Protein 8CXA (pdb70)

Radius of gyration: 27.8 Å; Cα contacts (8 Å, |Δi|>4): 2541; chains: 4; bounding box: 68×67×70 Å

B-factor: mean 29.39, std 11.6, range [11.67, 84.3]

Foldseek 3Di:
DQQALAEEEQEPCLFFLNVVLQLVNQVVHYQYEQEYLDQVSSQVSQVVNVVVPGHYDYAHADLLDLVSLLVSQVVRCVRRNAHAEYELPDFPAQPDDFDAPVPQDPVNLVVRLSRLAVSLVSNCVNRLVRCLVVLHHFYEYEAAPCLVVVDHRPVSNNVSSVNRLVVQQVCQVVRCVSLYAGEYEYEDQEDTPRHGPPADPVRLVVLLVLAPQRDGHHSVLPNVVVSCRSGPNCSPDHSYYHYSRNPSDDD/DLQALAEEEQEPCLFWLNVVLQLVNQVVHYQYEQEYQDQVSSQVSQVVSVVVPGHYDYAHAQLLDLVRLLVSQVVRCVRRNAHAEYELPDFDDQPDDFAAPVPQDPVNLVVRLSRLAVSLVSNCVNRLVRCLVVLHHFYEHEAAPCLVVVDHRCVSNSVSSVNSLVVQQVCQVVSCVSLYAGEYEYEDQADTPRHGPPADPVRLVVQLVLAPARDGHHSVLPNVVVSVRSGPNCSPDHSYYHYSRNPSDDD/DLQALAEEEFEPCLDWLNVVLQLVNQVVHYQYEQEYQDQVSSQVSQVVSVVVPGHYDYAYADLLDLVRLLVSLVVRCVVRNAHFEYELLWFPDPPDDFDAPVPQDPVNLVVRLSRLASSLVSNCVNRLVRCLVVLHHFYEHEAAPCLVVVDHRCVSNNVSSVNVLVVQQVCQVVRVVSQYAGEYEYEYPVQSTDDPDDQDPVNLVVLLVLAPQNDDDYSVLVSVVVSCRSGCVCSPDHSYYHYSRNPSDDD/DQQALAEEEQEPCLDALNVVLQLVNQVVHYQYEQEYQDQVSSQVSQVVSVVVPGHYDYAYADLLDLVRLLVSQVVRCVVRVAHFEYELPWFPDPPDDFDAPVPQDPVNLVVRLSRLAVSLVSNCVNRLVRCLVVLHYFYEHEAAPCLVVVDGRCVSNNVSSVNRLVVQQVCCVVRVVSQYAGEYEYEYPPCDDPVRLVVLLVLAPANDDDHSVLVNVVVSCRSGCVCSPDHSYYHYSRNPSDDD

Sequence (997 aa):
VRLANRVAIITGAAQGIGRIYAERFAEEGAAVVVADINEPKATEVASSITTSLGGRRAIAAAVDVSDVESVNRMVDSAVEAFGTVDILVNNAAIFSTLKMKPFEEISGDEWDKLFAVNAKGTFLCCQAVSPVMRKNQYGRIINISSSSSVVVTGRPNYAHYIASKGAVWALTHALATEMGTDGITVNTVSSPHGIITEIPRETISEEGWRRRNLEEQALKRKGDASDLVGILLYLASDEESKFMTGQTVALDAGLRFTVRLANRVAIITGAAQGIIGRIYAERFAEEGAAVVVADINNEPKATEVASSITTSSLGGRAIAAAVDVSDVESVNRMVDSAVEAFGTVDILVNNAAIFSTLKMKPFEEISGDEWDKLFAVNAKGTFLCCQAVSPVMRKNQYGRIINISSSSSVVVTGRPNYAHYIASKGAVWALTHALATEMGTDGITVNTVSSPHGIITEIPRETISEEGWRRNLEEEQALKRKGDASDLVGILLYLASDEESKFMTGQTVALDAGLRFTVRLANRVAIITGAAQGIGRIYAERFAEEGAAVVVADINEPKATEVASSITSLGGRAIAAAVDVSDVESVNRMVDSAVEAFGTVDILVNNAAIFSTLKMKKPFEEISGDEWDKLFAVNAKGTFLCCQAVSPVMRKNQYGRIINISSSVVVTGRPNYAHYIASKGAVWALTHALATEMGTDGITVNTVSSPHGIITEIPRETISEEGWRRNLEEQALKRKGDASDLVGILLYLASDESKFMTGQTVALDAGLRFTVRLANRVAIITGAAQGIGRIYAERFAEEGAAVVVADINEPKATEVASSITSLGGRAIAAAVDVSDVESVNRMVDSAVEAFGTVDILVNNAAIFSTLKMKPFEEISGDEEWDKLFAVNAKGTFLCCQAVSPVMRKNQYGRIINISSSVVVTGRPNYAHYIASKGAVWALTHALATEMGTDGITVNTVSSPHGIIISEEGWRRNLEEQALKRKGDASDLVGILLYLASDESKFMTGQTVALDAGLRFT

Nearest PDB structures (foldseek):
  8cxa-assembly1_C  TM=9.641E-01  e=9.011E-50  Klebsiella pneumoniae
  8cxa-assembly1_D  TM=9.778E-01  e=3.905E-49  Klebsiella pneumoniae
  1iy8-assembly1_B  TM=9.326E-01  e=4.021E-25  Leifsonia aquatica
  5epo-assembly1_D  TM=9.190E-01  e=2.724E-23  Clostridium sardiniense
  3qiv-assembly1_A  TM=9.408E-01  e=3.137E-22  Mycobacterium avium subsp. paratuberculosis

Structure (mmCIF, N/CA/C/O backbone):
data_8CXA
#
_entry.id   8CXA
#
_cell.length_a   60.860
_cell.length_b   128.780
_cell.length_c   60.900
_cell.angle_alpha   90.000
_cell.angle_beta   96.030
_cell.angle_gamma   90.000
#
_symmetry.space_group_name_H-M   'P 1 21 1'
#
loop_
_entity.id
_entity.type
_entity.pdbx_description
1 polymer '3-oxoacyl-[acyl-carrier-protein] reductase'
2 non-polymer NICOTINAMIDE-ADENINE-DINUCLEOTIDE
3 water water
#
loop_
_atom_site.group_PDB
_atom_site.id
_atom_site.type_symbol
_atom_site.label_atom_id
_atom_site.label_alt_id
_atom_site.label_comp_id
_atom_site.label_asym_id
_atom_site.label_entity_id
_atom_site.label_seq_id
_atom_site.pdbx_PDB_ins_code
_atom_site.Cartn_x
_atom_site.Cartn_y
_atom_site.Cartn_z
_atom_site.occupancy
_atom_site.B_iso_or_equiv
_atom_site.auth_seq_id
_atom_site.auth_comp_id
_atom_site.auth_asym_id
_atom_site.auth_atom_id
_atom_site.pdbx_PDB_model_num
ATOM 1 N N . VAL A 1 23 ? 16.401 -10.975 2.639 1.00 42.63 15 VAL A N 1
ATOM 2 C CA . VAL A 1 23 ? 15.431 -10.461 3.599 1.00 40.33 15 VAL A CA 1
ATOM 3 C C . VAL A 1 23 ? 15.857 -10.816 5.014 1.00 33.88 15 VAL A C 1
ATOM 4 O O . VAL A 1 23 ? 15.004 -11.086 5.864 1.00 34.44 15 VAL A O 1
ATOM 8 N N . ARG A 1 24 ? 17.173 -10.798 5.258 1.00 27.15 16 ARG A N 1
ATOM 9 C CA . ARG A 1 24 ? 17.701 -11.240 6.547 1.00 29.03 16 ARG A CA 1
ATOM 10 C C . ARG A 1 24 ? 17.140 -10.424 7.710 1.00 29.60 16 ARG A C 1
ATOM 11 O O . ARG A 1 24 ? 16.995 -10.948 8.820 1.00 26.08 16 ARG A O 1
ATOM 19 N N . LEU A 1 25 ? 16.825 -9.143 7.480 1.00 22.17 17 LEU A N 1
ATOM 20 C CA . LEU A 1 25 ? 16.344 -8.236 8.518 1.00 22.27 17 LEU A CA 1
ATOM 21 C C . LEU A 1 25 ? 14.950 -7.699 8.206 1.00 24.67 17 LEU A C 1
ATOM 22 O O . LEU A 1 25 ? 14.608 -6.580 8.596 1.00 24.08 17 LEU A O 1
ATOM 27 N N . ALA A 1 26 ? 14.139 -8.485 7.502 1.00 27.25 18 ALA A N 1
ATOM 28 C CA . ALA A 1 26 ? 12.801 -8.040 7.143 1.00 27.67 18 ALA A CA 1
ATOM 29 C C . ALA A 1 26 ? 12.015 -7.654 8.390 1.00 27.39 18 ALA A C 1
ATOM 30 O O . ALA A 1 26 ? 12.102 -8.318 9.429 1.00 25.93 18 ALA A O 1
ATOM 32 N N . ASN A 1 27 ? 11.296 -6.533 8.290 1.00 26.23 19 ASN A N 1
ATOM 33 C CA . ASN A 1 27 ? 10.401 -6.041 9.338 1.00 26.44 19 ASN A CA 1
ATOM 34 C C . ASN A 1 27 ? 11.147 -5.709 10.630 1.00 25.66 19 ASN A C 1
ATOM 35 O O . ASN A 1 27 ? 10.585 -5.804 11.720 1.00 25.78 19 ASN A O 1
ATOM 40 N N . ARG A 1 28 ? 12.410 -5.305 10.523 1.00 22.75 20 ARG A N 1
ATOM 41 C CA . ARG A 1 28 ? 13.192 -4.878 11.674 1.00 22.46 20 ARG A CA 1
ATOM 42 C C . ARG A 1 28 ? 13.688 -3.458 11.450 1.00 24.87 20 ARG A C 1
ATOM 43 O O . ARG A 1 28 ? 13.845 -3.013 10.310 1.00 24.61 20 ARG A O 1
ATOM 51 N N . VAL A 1 29 ? 13.938 -2.750 12.549 1.00 20.80 21 VAL A N 1
ATOM 52 C CA . VAL A 1 29 ? 14.377 -1.360 12.516 1.00 20.02 21 VAL A CA 1
ATOM 53 C C . VAL A 1 29 ? 15.740 -1.286 13.183 1.00 18.97 21 VAL A C 1
ATOM 54 O O . VAL A 1 29 ? 15.905 -1.748 14.319 1.00 21.17 21 VAL A O 1
ATOM 58 N N . ALA A 1 30 ? 16.709 -0.685 12.495 1.00 19.74 22 ALA A N 1
ATOM 59 C CA . ALA A 1 30 ? 18.069 -0.588 13.005 1.00 17.04 22 ALA A CA 1
ATOM 60 C C . ALA A 1 30 ? 18.536 0.857 13.027 1.00 18.36 22 ALA A C 1
ATOM 61 O O . ALA A 1 30 ? 18.430 1.559 12.017 1.00 20.39 22 ALA A O 1
ATOM 63 N N . ILE A 1 31 ? 19.069 1.286 14.168 1.00 16.84 23 ILE A N 1
ATOM 64 C CA . ILE A 1 31 ? 19.832 2.528 14.266 1.00 17.74 23 ILE A CA 1
ATOM 65 C C . ILE A 1 31 ? 21.304 2.182 14.148 1.00 18.57 23 ILE A C 1
ATOM 66 O O . ILE A 1 31 ? 21.801 1.332 14.894 1.00 16.82 23 ILE A O 1
ATOM 71 N N . ILE A 1 32 ? 22.013 2.862 13.251 1.00 18.26 24 ILE A N 1
ATOM 72 C CA . ILE A 1 32 ? 23.463 2.730 13.119 1.00 16.87 24 ILE A CA 1
ATOM 73 C C . ILE A 1 32 ? 24.064 4.112 13.327 1.00 20.40 24 ILE A C 1
ATOM 74 O O . ILE A 1 32 ? 23.771 5.036 12.560 1.00 20.17 24 ILE A O 1
ATOM 79 N N . THR A 1 33 ? 24.874 4.261 14.366 1.00 21.02 25 THR A N 1
ATOM 80 C CA . THR A 1 33 ? 25.545 5.534 14.579 1.00 18.64 25 THR A CA 1
ATOM 81 C C . THR A 1 33 ? 26.834 5.586 13.771 1.00 20.32 25 THR A C 1
ATOM 82 O O . THR A 1 33 ? 27.392 4.560 13.382 1.00 22.02 25 THR A O 1
ATOM 86 N N . GLY A 1 34 ? 27.287 6.809 13.499 1.00 20.65 26 GLY A N 1
ATOM 87 C CA . GLY A 1 34 ? 28.449 6.984 12.647 1.00 20.87 26 GLY A CA 1
ATOM 88 C C . GLY A 1 34 ? 28.255 6.439 11.249 1.00 23.23 26 GLY A C 1
ATOM 89 O O . GLY A 1 34 ? 29.219 5.995 10.622 1.00 25.94 26 GLY A O 1
ATOM 90 N N . ALA A 1 35 ? 27.032 6.483 10.731 1.00 23.87 27 ALA A N 1
ATOM 91 C CA . ALA A 1 35 ? 26.705 5.813 9.480 1.00 20.99 27 ALA A CA 1
ATOM 92 C C . ALA A 1 35 ? 26.799 6.714 8.241 1.00 22.89 27 ALA A C 1
ATOM 93 O O . ALA A 1 35 ? 26.452 6.259 7.146 1.00 26.02 27 ALA A O 1
ATOM 95 N N . ALA A 1 36 ? 27.277 7.958 8.363 1.00 26.30 28 ALA A N 1
ATOM 96 C CA . ALA A 1 36 ? 27.362 8.814 7.178 1.00 29.17 28 ALA A CA 1
ATOM 97 C C . ALA A 1 36 ? 28.544 8.481 6.278 1.00 28.91 28 ALA A C 1
ATOM 98 O O . ALA A 1 36 ? 28.596 8.976 5.148 1.00 29.95 28 ALA A O 1
ATOM 100 N N . GLN A 1 37 ? 29.487 7.667 6.741 1.00 26.71 29 GLN A N 1
ATOM 101 C CA . GLN A 1 37 ? 30.668 7.374 5.940 1.00 30.21 29 GLN A CA 1
ATOM 102 C C . GLN A 1 37 ? 31.285 6.077 6.443 1.00 27.67 29 GLN A C 1
ATOM 103 O O . GLN A 1 37 ? 30.884 5.537 7.473 1.00 28.66 29 GLN A O 1
ATOM 109 N N . GLY A 1 38 ? 32.277 5.594 5.698 1.00 29.74 30 GLY A N 1
ATOM 110 C CA . GLY A 1 38 ? 33.088 4.489 6.160 1.00 30.38 30 GLY A CA 1
ATOM 111 C C . GLY A 1 38 ? 32.285 3.213 6.346 1.00 26.07 30 GLY A C 1
ATOM 112 O O . GLY A 1 38 ? 31.289 2.959 5.665 1.00 28.20 30 GLY A O 1
ATOM 113 N N . ILE A 1 39 ? 32.719 2.408 7.313 1.00 22.31 31 ILE A N 1
ATOM 114 C CA . ILE A 1 39 ? 32.105 1.097 7.484 1.00 21.86 31 ILE A CA 1
ATOM 115 C C . ILE A 1 39 ? 30.655 1.230 7.923 1.00 24.11 31 ILE A C 1
ATOM 116 O O . ILE A 1 39 ? 29.804 0.436 7.510 1.00 22.16 31 ILE A O 1
ATOM 121 N N . GLY A 1 40 ? 30.334 2.244 8.732 1.00 21.31 32 GLY A N 1
ATOM 122 C CA . GLY A 1 40 ? 28.962 2.402 9.171 1.00 22.19 32 GLY A CA 1
ATOM 123 C C . GLY A 1 40 ? 28.012 2.686 8.026 1.00 23.67 32 GLY A C 1
ATOM 124 O O . GLY A 1 40 ? 26.847 2.270 8.069 1.00 20.91 32 GLY A O 1
ATOM 125 N N . ARG A 1 41 ? 28.480 3.411 7.001 1.00 23.74 33 ARG A N 1
ATOM 126 C CA . ARG A 1 41 ? 27.649 3.623 5.821 1.00 22.70 33 ARG A CA 1
ATOM 127 C C . ARG A 1 41 ? 27.338 2.299 5.143 1.00 25.68 33 ARG A C 1
ATOM 128 O O . ARG A 1 41 ? 26.208 2.071 4.700 1.00 23.44 33 ARG A O 1
ATOM 136 N N . ILE A 1 42 ? 28.328 1.404 5.073 1.00 22.86 34 ILE A N 1
ATOM 137 C CA . ILE A 1 42 ? 28.099 0.110 4.442 1.00 21.34 34 ILE A CA 1
ATOM 138 C C . ILE A 1 42 ? 27.122 -0.720 5.269 1.00 23.27 34 ILE A C 1
ATOM 139 O O . ILE A 1 42 ? 26.258 -1.408 4.712 1.00 25.70 34 ILE A O 1
ATOM 144 N N . TYR A 1 43 ? 27.241 -0.683 6.604 1.00 23.07 35 TYR A N 1
ATOM 145 C CA . TYR A 1 43 ? 26.243 -1.353 7.440 1.00 23.20 35 TYR A CA 1
ATOM 146 C C . TYR A 1 43 ? 24.841 -0.869 7.097 1.00 23.35 35 TYR A C 1
ATOM 147 O O . TYR A 1 43 ? 23.914 -1.671 6.954 1.00 21.97 35 TYR A O 1
ATOM 156 N N . ALA A 1 44 ? 24.665 0.454 6.997 1.00 22.36 36 ALA A N 1
ATOM 157 C CA . ALA A 1 44 ? 23.342 1.002 6.720 1.00 22.13 36 ALA A CA 1
ATOM 158 C C . ALA A 1 44 ? 22.823 0.514 5.379 1.00 21.15 36 ALA A C 1
ATOM 159 O O . ALA A 1 44 ? 21.671 0.072 5.264 1.00 22.56 36 ALA A O 1
ATOM 161 N N . GLU A 1 45 ? 23.661 0.609 4.344 1.00 22.42 37 GLU A N 1
ATOM 162 C CA . GLU A 1 45 ? 23.239 0.210 3.005 1.00 24.51 37 GLU A CA 1
ATOM 163 C C . GLU A 1 45 ? 22.897 -1.271 2.954 1.00 27.25 37 GLU A C 1
ATOM 164 O O . GLU A 1 45 ? 21.870 -1.663 2.386 1.00 24.93 37 GLU A O 1
ATOM 170 N N . ARG A 1 46 ? 23.733 -2.109 3.563 1.00 25.39 38 ARG A N 1
ATOM 171 C CA . ARG A 1 46 ? 23.495 -3.545 3.485 1.00 26.67 38 ARG A CA 1
ATOM 172 C C . ARG A 1 46 ? 22.318 -3.962 4.358 1.00 23.06 38 ARG A C 1
ATOM 173 O O . ARG A 1 46 ? 21.533 -4.834 3.969 1.00 22.90 38 ARG A O 1
ATOM 181 N N . PHE A 1 47 ? 22.168 -3.344 5.528 1.00 21.08 39 PHE A N 1
ATOM 182 C CA . PHE A 1 47 ? 21.005 -3.629 6.366 1.00 23.47 39 PHE A CA 1
ATOM 183 C C . PHE A 1 47 ? 19.713 -3.284 5.637 1.00 22.69 39 PHE A C 1
ATOM 184 O O . PHE A 1 47 ? 18.737 -4.041 5.694 1.00 21.68 39 PHE A O 1
ATOM 192 N N . ALA A 1 48 ? 19.689 -2.148 4.927 1.00 20.36 40 ALA A N 1
ATOM 193 C CA . ALA A 1 48 ? 18.490 -1.785 4.178 1.00 20.77 40 ALA A CA 1
ATOM 194 C C . ALA A 1 48 ? 18.261 -2.732 3.004 1.00 24.35 40 ALA A C 1
ATOM 195 O O . ALA A 1 48 ? 17.113 -3.064 2.681 1.00 25.12 40 ALA A O 1
ATOM 197 N N . GLU A 1 49 ? 19.338 -3.194 2.360 1.00 23.98 41 GLU A N 1
ATOM 198 C CA . GLU A 1 49 ? 19.179 -4.189 1.308 1.00 26.23 41 GLU A CA 1
ATOM 199 C C . GLU A 1 49 ? 18.538 -5.454 1.851 1.00 24.65 41 GLU A C 1
ATOM 200 O O . GLU A 1 49 ? 17.810 -6.143 1.126 1.00 28.01 41 GLU A O 1
ATOM 206 N N . GLU A 1 50 ? 18.800 -5.772 3.119 1.00 23.56 42 GLU A N 1
ATOM 207 C CA . GLU A 1 50 ? 18.244 -6.955 3.758 1.00 26.14 42 GLU A CA 1
ATOM 208 C C . GLU A 1 50 ? 16.920 -6.677 4.451 1.00 24.72 42 GLU A C 1
ATOM 209 O O . GLU A 1 50 ? 16.490 -7.479 5.285 1.00 26.51 42 GLU A O 1
ATOM 215 N N . GLY A 1 51 ? 16.268 -5.561 4.125 1.00 24.21 43 GLY A N 1
ATOM 216 C CA . GLY A 1 51 ? 14.899 -5.311 4.530 1.00 22.84 43 GLY A CA 1
ATOM 217 C C . GLY A 1 51 ? 14.732 -4.460 5.768 1.00 22.31 43 GLY A C 1
ATOM 218 O O . GLY A 1 51 ? 13.589 -4.149 6.132 1.00 24.38 43 GLY A O 1
ATOM 219 N N . ALA A 1 52 ? 15.822 -4.078 6.426 1.00 21.95 44 ALA A N 1
ATOM 220 C CA . ALA A 1 52 ? 15.716 -3.276 7.632 1.00 21.37 44 ALA A CA 1
ATOM 221 C C . ALA A 1 52 ? 15.338 -1.853 7.268 1.00 24.32 44 ALA A C 1
ATOM 222 O O . ALA A 1 52 ? 15.777 -1.326 6.243 1.00 27.07 44 ALA A O 1
ATOM 224 N N . ALA A 1 53 ? 14.502 -1.248 8.099 1.00 20.96 45 ALA A N 1
ATOM 225 C CA . ALA A 1 53 ? 14.336 0.202 8.084 1.00 20.85 45 ALA A CA 1
ATOM 226 C C . ALA A 1 53 ? 15.497 0.777 8.879 1.00 24.34 45 ALA A C 1
ATOM 227 O O . ALA A 1 53 ? 15.698 0.400 10.039 1.00 24.07 45 ALA A O 1
ATOM 229 N N . VAL A 1 54 ? 16.295 1.635 8.253 1.00 22.33 46 VAL A N 1
ATOM 230 C CA . VAL A 1 54 ? 17.575 2.051 8.813 1.00 21.36 46 VAL A CA 1
ATOM 231 C C . VAL A 1 54 ? 17.515 3.519 9.200 1.00 23.43 46 VAL A C 1
ATOM 232 O O . VAL A 1 54 ? 17.076 4.362 8.408 1.00 23.62 46 VAL A O 1
ATOM 236 N N . VAL A 1 55 ? 17.965 3.820 10.410 1.00 21.18 47 VAL A N 1
ATOM 237 C CA . VAL A 1 55 ? 18.195 5.192 10.839 1.00 22.89 47 VAL A CA 1
ATOM 238 C C . VAL A 1 55 ? 19.682 5.456 10.674 1.00 23.07 47 VAL A C 1
ATOM 239 O O . VAL A 1 55 ? 20.509 4.912 11.411 1.00 20.60 47 VAL A O 1
ATOM 243 N N . VAL A 1 56 ? 20.020 6.284 9.689 1.00 26.77 48 VAL A N 1
ATOM 244 C CA . VAL A 1 56 ? 21.399 6.665 9.407 1.00 22.88 48 VAL A CA 1
ATOM 245 C C . VAL A 1 56 ? 21.722 7.810 10.359 1.00 25.25 48 VAL A C 1
ATOM 246 O O . VAL A 1 56 ? 21.348 8.947 10.096 1.00 25.63 48 VAL A O 1
ATOM 250 N N . ALA A 1 57 ? 22.379 7.515 11.474 1.00 22.76 49 ALA A N 1
ATOM 251 C CA . ALA A 1 57 ? 22.616 8.504 12.515 1.00 25.22 49 ALA A CA 1
ATOM 252 C C . ALA A 1 57 ? 24.067 8.967 12.460 1.00 22.70 49 ALA A C 1
ATOM 253 O O . ALA A 1 57 ? 24.983 8.144 12.419 1.00 23.84 49 ALA A O 1
ATOM 255 N N . ASP A 1 58 ? 24.276 10.280 12.463 1.00 21.65 50 ASP A N 1
ATOM 256 C CA . ASP A 1 58 ? 25.630 10.794 12.329 1.00 26.69 50 ASP A CA 1
ATOM 257 C C . ASP A 1 58 ? 25.665 12.232 12.817 1.00 26.21 50 ASP A C 1
ATOM 258 O O . ASP A 1 58 ? 24.652 12.931 12.792 1.00 28.93 50 ASP A O 1
ATOM 263 N N . ILE A 1 59 ? 26.855 12.668 13.239 1.00 24.05 51 ILE A N 1
ATOM 264 C CA . ILE A 1 59 ? 27.044 14.076 13.579 1.00 27.90 51 ILE A CA 1
ATOM 265 C C . ILE A 1 59 ? 26.930 14.944 12.332 1.00 33.91 51 ILE A C 1
ATOM 266 O O . ILE A 1 59 ? 26.597 16.131 12.422 1.00 33.78 51 ILE A O 1
ATOM 271 N N . ASN A 1 60 ? 27.203 14.379 11.159 1.00 33.51 52 ASN A N 1
ATOM 272 C CA . ASN A 1 60 ? 27.177 15.115 9.893 1.00 40.26 52 ASN A CA 1
ATOM 273 C C . ASN A 1 60 ? 25.823 14.878 9.228 1.00 39.88 52 ASN A C 1
ATOM 274 O O . ASN A 1 60 ? 25.632 13.882 8.525 1.00 36.48 52 ASN A O 1
ATOM 279 N N . GLU A 1 61 ? 24.881 15.797 9.451 1.00 38.57 53 GLU A N 1
ATOM 280 C CA . GLU A 1 61 ? 23.525 15.576 8.949 1.00 42.74 53 GLU A CA 1
ATOM 281 C C . GLU A 1 61 ? 23.456 15.580 7.424 1.00 40.41 53 GLU A C 1
ATOM 282 O O . GLU A 1 61 ? 22.782 14.698 6.860 1.00 36.28 53 GLU A O 1
ATOM 288 N N . PRO A 1 62 ? 24.085 16.519 6.698 1.00 48.08 54 PRO A N 1
ATOM 289 C CA . PRO A 1 62 ? 24.020 16.444 5.227 1.00 40.16 54 PRO A CA 1
ATOM 290 C C . PRO A 1 62 ? 24.533 15.130 4.660 1.00 42.00 54 PRO A C 1
ATOM 291 O O . PRO A 1 62 ? 23.893 14.548 3.773 1.00 39.32 54 PRO A O 1
ATOM 295 N N . LYS A 1 63 ? 25.667 14.633 5.159 1.00 41.63 55 LYS A N 1
ATOM 296 C CA . LYS A 1 63 ? 26.211 13.389 4.630 1.00 39.96 55 LYS A CA 1
ATOM 297 C C . LYS A 1 63 ? 25.330 12.203 5.004 1.00 37.28 55 LYS A C 1
ATOM 298 O O . LYS A 1 63 ? 25.134 11.293 4.192 1.00 36.62 55 LYS A O 1
ATOM 304 N N . ALA A 1 64 ? 24.784 12.198 6.225 1.00 32.87 56 ALA A N 1
ATOM 305 C CA . ALA A 1 64 ? 23.812 11.170 6.592 1.00 30.27 56 ALA A CA 1
ATOM 306 C C . ALA A 1 64 ? 22.582 11.227 5.690 1.00 35.44 56 ALA A C 1
ATOM 307 O O . ALA A 1 64 ? 22.018 10.186 5.324 1.00 33.49 56 ALA A O 1
ATOM 309 N N . THR A 1 65 ? 22.151 12.437 5.320 1.00 33.33 57 THR A N 1
ATOM 310 C CA . THR A 1 65 ? 21.030 12.577 4.395 1.00 32.74 57 THR A CA 1
ATOM 311 C C . THR A 1 65 ? 21.377 12.017 3.021 1.00 32.20 57 THR A C 1
ATOM 312 O O . THR A 1 65 ? 20.530 11.398 2.366 1.00 36.72 57 THR A O 1
ATOM 316 N N . GLU A 1 66 ? 22.629 12.185 2.585 1.00 34.83 58 GLU A N 1
ATOM 317 C CA . GLU A 1 66 ? 23.047 11.599 1.313 1.00 38.88 58 GLU A CA 1
ATOM 318 C C . GLU A 1 66 ? 22.985 10.075 1.355 1.00 38.60 58 GLU A C 1
ATOM 319 O O . GLU A 1 66 ? 22.580 9.436 0.374 1.00 38.09 58 GLU A O 1
ATOM 321 N N . VAL A 1 67 ? 23.379 9.472 2.482 1.00 33.91 59 VAL A N 1
ATOM 322 C CA . VAL A 1 67 ? 23.296 8.019 2.612 1.00 33.18 59 VAL A CA 1
ATOM 323 C C . VAL A 1 67 ? 21.841 7.568 2.609 1.00 34.95 59 VAL A C 1
ATOM 324 O O . VAL A 1 67 ? 21.466 6.631 1.896 1.00 32.21 59 VAL A O 1
ATOM 328 N N . ALA A 1 68 ? 20.997 8.233 3.400 1.00 33.14 60 ALA A N 1
ATOM 329 C CA . ALA A 1 68 ? 19.601 7.818 3.480 1.00 32.15 60 ALA A CA 1
ATOM 330 C C . ALA A 1 68 ? 18.892 8.005 2.143 1.00 33.85 60 ALA A C 1
ATOM 331 O O . ALA A 1 68 ? 18.107 7.145 1.731 1.00 32.23 60 ALA A O 1
ATOM 333 N N . SER A 1 69 ? 19.175 9.107 1.440 1.00 30.58 61 SER A N 1
ATOM 334 C CA . SER A 1 69 ? 18.559 9.330 0.134 1.00 35.01 61 SER A CA 1
ATOM 335 C C . SER A 1 69 ? 19.016 8.291 -0.884 1.00 39.40 61 SER A C 1
ATOM 336 O O . SER A 1 69 ? 18.225 7.845 -1.723 1.00 39.27 61 SER A O 1
ATOM 339 N N . SER A 1 70 ? 20.293 7.906 -0.834 1.00 38.28 62 SER A N 1
ATOM 340 C CA . SER A 1 70 ? 20.780 6.836 -1.697 1.00 40.06 62 SER A CA 1
ATOM 341 C C . SER A 1 70 ? 20.039 5.531 -1.421 1.00 37.53 62 SER A C 1
ATOM 342 O O . SER A 1 70 ? 19.677 4.802 -2.351 1.00 37.54 62 SER A O 1
ATOM 345 N N . ILE A 1 71 ? 19.777 5.242 -0.146 1.00 32.44 63 ILE A N 1
ATOM 346 C CA . ILE A 1 71 ? 19.090 4.009 0.227 1.00 33.38 63 ILE A CA 1
ATOM 347 C C . ILE A 1 71 ? 17.641 4.032 -0.247 1.00 38.55 63 ILE A C 1
ATOM 348 O O . ILE A 1 71 ? 17.130 3.044 -0.797 1.00 35.00 63 ILE A O 1
ATOM 353 N N A THR A 1 72 ? 16.956 5.157 -0.032 0.36 34.87 64 THR A N 1
ATOM 354 N N B THR A 1 72 ? 16.953 5.157 -0.040 0.64 34.78 64 THR A N 1
ATOM 355 C CA A THR A 1 72 ? 15.567 5.287 -0.457 0.36 36.29 64 THR A CA 1
ATOM 356 C CA B THR A 1 72 ? 15.559 5.267 -0.458 0.64 36.22 64 THR A CA 1
ATOM 357 C C A THR A 1 72 ? 15.440 5.189 -1.971 0.36 39.95 64 THR A C 1
ATOM 358 C C B THR A 1 72 ? 15.430 5.199 -1.977 0.64 39.97 64 THR A C 1
ATOM 359 O O A THR A 1 72 ? 14.489 4.589 -2.487 0.36 39.37 64 THR A O 1
ATOM 360 O O B THR A 1 72 ? 14.472 4.614 -2.502 0.64 39.30 64 THR A O 1
ATOM 367 N N . SER A 1 73 ? 16.387 5.780 -2.701 1.00 40.94 65 SER A N 1
ATOM 368 C CA . SER A 1 73 ? 16.320 5.774 -4.157 1.00 43.08 65 SER A CA 1
ATOM 369 C C . SER A 1 73 ? 16.530 4.387 -4.746 1.00 43.18 65 SER A C 1
ATOM 370 O O . SER A 1 73 ? 16.233 4.188 -5.930 1.00 43.74 65 SER A O 1
ATOM 373 N N . LEU A 1 74 ? 17.027 3.432 -3.958 1.00 40.64 66 LEU A N 1
ATOM 374 C CA . LEU A 1 74 ? 17.189 2.055 -4.395 1.00 43.40 66 LEU A CA 1
ATOM 375 C C . LEU A 1 74 ? 16.087 1.142 -3.873 1.00 40.77 66 LEU A C 1
ATOM 376 O O . LEU A 1 74 ? 16.192 -0.080 -4.013 1.00 47.12 66 LEU A O 1
ATOM 381 N N . GLY A 1 75 ? 15.034 1.704 -3.282 1.00 39.44 67 GLY A N 1
ATOM 382 C CA . GLY A 1 75 ? 13.904 0.924 -2.825 1.00 42.48 67 GLY A CA 1
ATOM 383 C C . GLY A 1 75 ? 13.918 0.539 -1.361 1.00 41.38 67 GLY A C 1
ATOM 384 O O . GLY A 1 75 ? 12.995 -0.157 -0.917 1.00 39.87 67 GLY A O 1
ATOM 385 N N . GLY A 1 76 ? 14.939 0.957 -0.596 1.00 35.73 68 GLY A N 1
ATOM 386 C CA . GLY A 1 76 ? 14.981 0.667 0.822 1.00 36.75 68 GLY A CA 1
ATOM 387 C C . GLY A 1 76 ? 14.318 1.751 1.651 1.00 33.12 68 GLY A C 1
ATOM 388 O O . GLY A 1 76 ? 13.939 2.807 1.143 1.00 35.41 68 GLY A O 1
ATOM 389 N N . ARG A 1 77 ? 14.170 1.468 2.944 1.00 30.88 69 ARG A N 1
ATOM 390 C CA A ARG A 1 77 ? 13.568 2.388 3.907 0.57 31.53 69 ARG A CA 1
ATOM 391 C CA B ARG A 1 77 ? 13.574 2.407 3.887 0.43 31.55 69 ARG A CA 1
ATOM 392 C C . ARG A 1 77 ? 14.660 2.942 4.810 1.00 28.08 69 ARG A C 1
ATOM 393 O O . ARG A 1 77 ? 15.360 2.171 5.474 1.00 27.53 69 ARG A O 1
ATOM 408 N N . ALA A 1 78 ? 14.793 4.265 4.847 1.00 32.51 70 ALA A N 1
ATOM 409 C CA . ALA A 1 78 ? 15.833 4.879 5.653 1.00 28.60 70 ALA A CA 1
ATOM 410 C C . ALA A 1 78 ? 15.487 6.335 5.910 1.00 29.65 70 ALA A C 1
ATOM 411 O O . ALA A 1 78 ? 14.903 7.012 5.057 1.00 32.74 70 ALA A O 1
ATOM 413 N N . ILE A 1 79 ? 15.862 6.804 7.100 1.00 26.85 71 ILE A N 1
ATOM 414 C CA . ILE A 1 79 ? 15.887 8.225 7.415 1.00 28.73 71 ILE A CA 1
ATOM 415 C C . ILE A 1 79 ? 17.282 8.555 7.927 1.00 24.91 71 ILE A C 1
ATOM 416 O O . ILE A 1 79 ? 18.031 7.684 8.376 1.00 26.26 71 ILE A O 1
ATOM 421 N N . ALA A 1 80 ? 17.628 9.835 7.851 1.00 28.69 72 ALA A N 1
ATOM 422 C CA . ALA A 1 80 ? 18.838 10.349 8.472 1.00 29.33 72 ALA A CA 1
ATOM 423 C C . ALA A 1 80 ? 18.468 11.012 9.789 1.00 27.55 72 ALA A C 1
ATOM 424 O O . ALA A 1 80 ? 17.424 11.664 9.890 1.00 35.17 72 ALA A O 1
ATOM 426 N N . ALA A 1 81 ? 19.333 10.873 10.789 1.00 26.08 73 ALA A N 1
ATOM 427 C CA . ALA A 1 81 ? 19.145 11.580 12.052 1.00 27.71 73 ALA A CA 1
ATOM 428 C C . ALA A 1 81 ? 20.474 12.176 12.485 1.00 27.09 73 ALA A C 1
ATOM 429 O O . ALA A 1 81 ? 21.459 11.450 12.651 1.00 29.22 73 ALA A O 1
ATOM 431 N N . ALA A 1 82 ? 20.505 13.493 12.661 1.00 30.30 74 ALA A N 1
ATOM 432 C CA . ALA A 1 82 ? 21.668 14.123 13.267 1.00 25.73 74 ALA A CA 1
ATOM 433 C C . ALA A 1 82 ? 21.757 13.700 14.723 1.00 30.49 74 ALA A C 1
ATOM 434 O O . ALA A 1 82 ? 20.751 13.693 15.438 1.00 33.98 74 ALA A O 1
ATOM 436 N N . VAL A 1 83 ? 22.949 13.295 15.156 1.00 27.83 75 VAL A N 1
ATOM 437 C CA . VAL A 1 83 ? 23.147 12.959 16.560 1.00 22.95 75 VAL A CA 1
ATOM 438 C C . VAL A 1 83 ? 24.582 13.268 16.948 1.00 24.67 75 VAL A C 1
ATOM 439 O O . VAL A 1 83 ? 25.517 13.057 16.170 1.00 23.72 75 VAL A O 1
ATOM 443 N N . ASP A 1 84 ? 24.737 13.790 18.150 1.00 24.08 76 ASP A N 1
ATOM 444 C CA . ASP A 1 84 ? 26.006 13.845 18.861 1.00 22.97 76 ASP A CA 1
ATOM 445 C C . ASP A 1 84 ? 25.898 12.785 19.949 1.00 23.72 76 ASP A C 1
ATOM 446 O O . ASP A 1 84 ? 25.220 12.997 20.955 1.00 23.95 76 ASP A O 1
ATOM 451 N N . VAL A 1 85 ? 26.549 11.635 19.750 1.00 22.04 77 VAL A N 1
ATOM 452 C CA . VAL A 1 85 ? 26.354 10.542 20.695 1.00 21.38 77 VAL A CA 1
ATOM 453 C C . VAL A 1 85 ? 26.887 10.866 22.081 1.00 23.01 77 VAL A C 1
ATOM 454 O O . VAL A 1 85 ? 26.542 10.174 23.042 1.00 22.24 77 VAL A O 1
ATOM 458 N N . SER A 1 86 ? 27.701 11.907 22.223 1.00 21.38 78 SER A N 1
ATOM 459 C CA . SER A 1 86 ? 28.151 12.317 23.547 1.00 22.42 78 SER A CA 1
ATOM 460 C C . SER A 1 86 ? 27.117 13.145 24.299 1.00 25.06 78 SER A C 1
ATOM 461 O O . SER A 1 86 ? 27.316 13.401 25.492 1.00 25.91 78 SER A O 1
ATOM 464 N N . ASP A 1 87 ? 26.024 13.554 23.644 1.00 23.43 79 ASP A N 1
ATOM 465 C CA . ASP A 1 87 ? 25.014 14.426 24.242 1.00 26.34 79 ASP A CA 1
ATOM 466 C C . ASP A 1 87 ? 23.740 13.632 24.489 1.00 25.11 79 ASP A C 1
ATOM 467 O O . ASP A 1 87 ? 23.094 13.174 23.535 1.00 24.07 79 ASP A O 1
ATOM 472 N N . VAL A 1 88 ? 23.359 13.512 25.764 1.00 26.73 80 VAL A N 1
ATOM 473 C CA . VAL A 1 88 ? 22.268 12.610 26.128 1.00 26.26 80 VAL A CA 1
ATOM 474 C C . VAL A 1 88 ? 20.955 13.027 25.466 1.00 25.25 80 VAL A C 1
ATOM 475 O O . VAL A 1 88 ? 20.195 12.175 24.996 1.00 25.98 80 VAL A O 1
ATOM 479 N N . GLU A 1 89 ? 20.660 14.332 25.391 1.00 25.44 81 GLU A N 1
ATOM 480 C CA . GLU A 1 89 ? 19.372 14.671 24.794 1.00 26.38 81 GLU A CA 1
ATOM 481 C C . GLU A 1 89 ? 19.393 14.522 23.282 1.00 26.24 81 GLU A C 1
ATOM 482 O O . GLU A 1 89 ? 18.358 14.205 22.684 1.00 26.44 81 GLU A O 1
ATOM 488 N N . SER A 1 90 ? 20.557 14.692 22.650 1.00 25.35 82 SER A N 1
ATOM 489 C CA . SER A 1 90 ? 20.651 14.408 21.220 1.00 25.30 82 SER A CA 1
ATOM 490 C C . SER A 1 90 ? 20.422 12.926 20.949 1.00 26.16 82 SER A C 1
ATOM 491 O O . SER A 1 90 ? 19.725 12.554 19.996 1.00 24.18 82 SER A O 1
ATOM 494 N N . VAL A 1 91 ? 20.978 12.073 21.804 1.00 23.70 83 VAL A N 1
ATOM 495 C CA . VAL A 1 91 ? 20.770 10.636 21.689 1.00 23.21 83 VAL A CA 1
ATOM 496 C C . VAL A 1 91 ? 19.297 10.285 21.893 1.00 21.97 83 VAL A C 1
ATOM 497 O O . VAL A 1 91 ? 18.724 9.489 21.143 1.00 23.80 83 VAL A O 1
ATOM 501 N N . ASN A 1 92 ? 18.668 10.853 22.924 1.00 23.44 84 ASN A N 1
ATOM 502 C CA . ASN A 1 92 ? 17.241 10.612 23.135 1.00 23.48 84 ASN A CA 1
ATOM 503 C C . ASN A 1 92 ? 16.414 11.053 21.933 1.00 27.43 84 ASN A C 1
ATOM 504 O O . ASN A 1 92 ? 15.470 10.361 21.534 1.00 26.07 84 ASN A O 1
ATOM 509 N N . ARG A 1 93 ? 16.721 12.230 21.372 1.00 24.21 85 ARG A N 1
ATOM 510 C CA . ARG A 1 93 ? 15.999 12.686 20.189 1.00 25.20 85 ARG A CA 1
ATOM 511 C C . ARG A 1 93 ? 16.193 11.739 19.010 1.00 23.90 85 ARG A C 1
ATOM 512 O O . ARG A 1 93 ? 15.262 11.529 18.226 1.00 26.29 85 ARG A O 1
ATOM 520 N N . MET A 1 94 ? 17.391 11.158 18.870 1.00 22.40 86 MET A N 1
ATOM 521 C CA . MET A 1 94 ? 17.650 10.228 17.779 1.00 23.99 86 MET A CA 1
ATOM 522 C C . MET A 1 94 ? 16.724 9.026 17.877 1.00 23.29 86 MET A C 1
ATOM 523 O O . MET A 1 94 ? 16.118 8.610 16.882 1.00 24.33 86 MET A O 1
ATOM 528 N N . VAL A 1 95 ? 16.604 8.459 19.080 1.00 23.05 87 VAL A N 1
ATOM 529 C CA . VAL A 1 95 ? 15.708 7.321 19.274 1.00 24.65 87 VAL A CA 1
ATOM 530 C C . VAL A 1 95 ? 14.260 7.738 19.046 1.00 24.95 87 VAL A C 1
ATOM 531 O O . VAL A 1 95 ? 13.493 7.025 18.388 1.00 26.20 87 VAL A O 1
ATOM 535 N N . ASP A 1 96 ? 13.867 8.905 19.565 1.00 26.29 88 ASP A N 1
ATOM 536 C CA . ASP A 1 96 ? 12.524 9.410 19.309 1.00 26.44 88 ASP A CA 1
ATOM 537 C C . ASP A 1 96 ? 12.236 9.475 17.817 1.00 28.52 88 ASP A C 1
ATOM 538 O O . ASP A 1 96 ? 11.140 9.115 17.374 1.00 28.68 88 ASP A O 1
ATOM 543 N N . SER A 1 97 ? 13.221 9.914 17.026 1.00 25.63 89 SER A N 1
ATOM 544 C CA . SER A 1 97 ? 13.026 10.023 15.583 1.00 29.17 89 SER A CA 1
ATOM 545 C C . SER A 1 97 ? 12.853 8.648 14.955 1.00 24.84 89 SER A C 1
ATOM 546 O O . SER A 1 97 ? 12.044 8.472 14.034 1.00 28.53 89 SER A O 1
ATOM 549 N N . ALA A 1 98 ? 13.602 7.671 15.452 1.00 23.01 90 ALA A N 1
ATOM 550 C CA . ALA A 1 98 ? 13.475 6.305 14.958 1.00 23.08 90 ALA A CA 1
ATOM 551 C C . ALA A 1 98 ? 12.079 5.759 15.224 1.00 25.54 90 ALA A C 1
ATOM 552 O O . ALA A 1 98 ? 11.453 5.166 14.340 1.00 27.14 90 ALA A O 1
ATOM 554 N N . VAL A 1 99 ? 11.575 5.946 16.444 1.00 25.32 91 VAL A N 1
ATOM 555 C CA . VAL A 1 99 ? 10.267 5.403 16.804 1.00 26.71 91 VAL A CA 1
ATOM 556 C C . VAL A 1 99 ? 9.156 6.140 16.063 1.00 29.69 91 VAL A C 1
ATOM 557 O O . VAL A 1 99 ? 8.181 5.527 15.606 1.00 29.76 91 VAL A O 1
ATOM 561 N N . GLU A 1 100 ? 9.295 7.458 15.903 1.00 30.22 92 GLU A N 1
ATOM 562 C CA . GLU A 1 100 ? 8.299 8.221 15.157 1.00 29.27 92 GLU A CA 1
ATOM 563 C C . GLU A 1 100 ? 8.216 7.748 13.708 1.00 32.38 92 GLU A C 1
ATOM 564 O O . GLU A 1 100 ? 7.122 7.651 13.140 1.00 37.29 92 GLU A O 1
ATOM 570 N N . ALA A 1 101 ? 9.361 7.440 13.095 1.00 28.59 93 ALA A N 1
ATOM 571 C CA . ALA A 1 101 ? 9.379 7.033 11.694 1.00 28.88 93 ALA A CA 1
ATOM 572 C C . ALA A 1 101 ? 8.940 5.586 11.509 1.00 28.27 93 ALA A C 1
ATOM 573 O O . ALA A 1 101 ? 8.173 5.277 10.588 1.00 30.96 93 ALA A O 1
ATOM 575 N N . PHE A 1 102 ? 9.403 4.691 12.372 1.00 26.56 94 PHE A N 1
ATOM 576 C CA . PHE A 1 102 ? 9.302 3.266 12.107 1.00 26.46 94 PHE A CA 1
ATOM 577 C C . PHE A 1 102 ? 8.627 2.468 13.211 1.00 30.34 94 PHE A C 1
ATOM 578 O O . PHE A 1 102 ? 8.508 1.242 13.078 1.00 30.28 94 PHE A O 1
ATOM 586 N N . GLY A 1 103 ? 8.218 3.110 14.305 1.00 31.05 95 GLY A N 1
ATOM 587 C CA . GLY A 1 103 ? 7.403 2.480 15.320 1.00 30.21 95 GLY A CA 1
ATOM 588 C C . GLY A 1 103 ? 8.161 1.841 16.464 1.00 25.07 95 GLY A C 1
ATOM 589 O O . GLY A 1 103 ? 7.569 1.615 17.527 1.00 29.05 95 GLY A O 1
ATOM 590 N N . THR A 1 104 ? 9.442 1.540 16.286 1.00 26.37 96 THR A N 1
ATOM 591 C CA . THR A 1 104 ? 10.203 0.783 17.277 1.00 23.70 96 THR A CA 1
ATOM 592 C C . THR A 1 104 ? 11.673 0.846 16.887 1.00 23.26 96 THR A C 1
ATOM 593 O O . THR A 1 104 ? 12.036 1.429 15.860 1.00 24.65 96 THR A O 1
ATOM 597 N N . VAL A 1 105 ? 12.519 0.266 17.740 1.00 22.39 97 VAL A N 1
ATOM 598 C CA . VAL A 1 105 ? 13.926 0.012 17.441 1.00 20.78 97 VAL A CA 1
ATOM 599 C C . VAL A 1 105 ? 14.211 -1.435 17.811 1.00 20.50 97 VAL A C 1
ATOM 600 O O . VAL A 1 105 ? 14.064 -1.817 18.979 1.00 20.14 97 VAL A O 1
ATOM 604 N N . ASP A 1 106 ? 14.625 -2.233 16.824 1.00 18.08 98 ASP A N 1
ATOM 605 C CA . ASP A 1 106 ? 15.017 -3.618 17.061 1.00 17.75 98 ASP A CA 1
ATOM 606 C C . ASP A 1 106 ? 16.510 -3.793 17.250 1.00 18.43 98 ASP A C 1
ATOM 607 O O . ASP A 1 106 ? 16.929 -4.704 17.978 1.00 18.17 98 ASP A O 1
ATOM 612 N N . ILE A 1 107 ? 17.312 -2.965 16.580 1.00 15.24 99 ILE A N 1
ATOM 613 C CA . ILE A 1 107 ? 18.753 -3.146 16.444 1.00 15.68 99 ILE A CA 1
ATOM 614 C C . ILE A 1 107 ? 19.438 -1.806 16.665 1.00 18.31 99 ILE A C 1
ATOM 615 O O . ILE A 1 107 ? 19.004 -0.794 16.106 1.00 18.58 99 ILE A O 1
ATOM 620 N N . LEU A 1 108 ? 20.499 -1.804 17.474 1.00 16.81 100 LEU A N 1
ATOM 621 C CA . LEU A 1 108 ? 21.384 -0.655 17.628 1.00 16.09 100 LEU A CA 1
ATOM 622 C C . LEU A 1 108 ? 22.810 -1.095 17.330 1.00 16.66 100 LEU A C 1
ATOM 623 O O . LEU A 1 108 ? 23.311 -2.029 17.960 1.00 16.89 100 LEU A O 1
ATOM 628 N N . VAL A 1 109 ? 23.466 -0.425 16.387 1.00 15.15 101 VAL A N 1
ATOM 629 C CA . VAL A 1 109 ? 24.882 -0.656 16.102 1.00 13.13 101 VAL A CA 1
ATOM 630 C C . VAL A 1 109 ? 25.615 0.607 16.519 1.00 16.04 101 VAL A C 1
ATOM 631 O O . VAL A 1 109 ? 25.448 1.656 15.885 1.00 16.78 101 VAL A O 1
ATOM 635 N N . ASN A 1 110 ? 26.428 0.502 17.572 1.00 13.97 102 ASN A N 1
ATOM 636 C CA . ASN A 1 110 ? 27.175 1.638 18.118 1.00 14.40 102 ASN A CA 1
ATOM 637 C C . ASN A 1 110 ? 28.519 1.735 17.412 1.00 18.02 102 ASN A C 1
ATOM 638 O O . ASN A 1 110 ? 29.580 1.417 17.961 1.00 16.91 102 ASN A O 1
ATOM 643 N N . ASN A 1 111 ? 28.463 2.226 16.180 1.00 16.03 103 ASN A N 1
ATOM 644 C CA . ASN A 1 111 ? 29.633 2.325 15.321 1.00 17.81 103 ASN A CA 1
ATOM 645 C C . ASN A 1 111 ? 30.352 3.669 15.428 1.00 17.96 103 ASN A C 1
ATOM 646 O O . ASN A 1 111 ? 31.536 3.748 15.085 1.00 19.79 103 ASN A O 1
ATOM 651 N N . ALA A 1 112 ? 29.673 4.718 15.897 1.00 16.15 104 ALA A N 1
ATOM 652 C CA . ALA A 1 112 ? 30.301 6.042 15.990 1.00 17.74 104 ALA A CA 1
ATOM 653 C C . ALA A 1 112 ? 31.545 5.997 16.870 1.00 17.99 104 ALA A C 1
ATOM 654 O O . ALA A 1 112 ? 31.515 5.466 17.985 1.00 17.46 104 ALA A O 1
ATOM 656 N N . ALA A 1 113 ? 32.641 6.553 16.366 1.00 20.26 105 ALA A N 1
ATOM 657 C CA . ALA A 1 113 ? 33.871 6.606 17.145 1.00 19.37 105 ALA A CA 1
ATOM 658 C C . ALA A 1 113 ? 34.790 7.662 16.562 1.00 21.90 105 ALA A C 1
ATOM 659 O O . ALA A 1 113 ? 34.740 7.954 15.365 1.00 24.77 105 ALA A O 1
ATOM 661 N N . ILE A 1 114 ? 35.635 8.216 17.425 1.00 20.38 106 ILE A N 1
ATOM 662 C CA . ILE A 1 114 ? 36.800 8.978 16.994 1.00 23.01 106 ILE A CA 1
ATOM 663 C C . ILE A 1 114 ? 37.922 7.983 16.735 1.00 26.53 106 ILE A C 1
ATOM 664 O O . ILE A 1 114 ? 38.305 7.221 17.631 1.00 23.86 106 ILE A O 1
ATOM 669 N N . PHE A 1 115 ? 38.406 7.944 15.494 1.00 26.87 107 PHE A N 1
ATOM 670 C CA . PHE A 1 115 ? 39.484 7.031 15.134 1.00 32.14 107 PHE A CA 1
ATOM 671 C C . PHE A 1 115 ? 40.214 7.524 13.896 1.00 33.74 107 PHE A C 1
ATOM 672 O O . PHE A 1 115 ? 41.426 7.758 13.945 1.00 35.99 107 PHE A O 1
ATOM 680 N N . SER A 1 116 ? 39.477 7.680 12.789 1.00 39.04 108 SER A N 1
ATOM 681 C CA . SER A 1 116 ? 40.099 8.066 11.528 1.00 45.35 108 SER A CA 1
ATOM 682 C C . SER A 1 116 ? 40.843 9.389 11.642 1.00 44.64 108 SER A C 1
ATOM 683 O O . SER A 1 116 ? 41.875 9.580 10.986 1.00 49.96 108 SER A O 1
ATOM 686 N N . THR A 1 117 ? 40.354 10.304 12.475 1.00 40.62 109 THR A N 1
ATOM 687 C CA . THR A 1 117 ? 40.971 11.616 12.607 1.00 38.13 109 THR A CA 1
ATOM 688 C C . THR A 1 117 ? 42.115 11.650 13.611 1.00 40.63 109 THR A C 1
ATOM 689 O O . THR A 1 117 ? 42.696 12.719 13.817 1.00 38.10 109 THR A O 1
ATOM 693 N N . LEU A 1 118 ? 42.454 10.530 14.248 1.00 36.93 110 LEU A N 1
ATOM 694 C CA . LEU A 1 118 ? 43.489 10.569 15.273 1.00 38.76 110 LEU A CA 1
ATOM 695 C C . LEU A 1 118 ? 44.877 10.747 14.661 1.00 38.50 110 LEU A C 1
ATOM 696 O O . LEU A 1 118 ? 45.178 10.221 13.586 1.00 40.73 110 LEU A O 1
ATOM 701 N N . LYS A 1 119 ? 45.721 11.500 15.359 1.00 34.30 111 LYS A N 1
ATOM 702 C CA . LYS A 1 119 ? 47.148 11.568 15.071 1.00 38.90 111 LYS A CA 1
ATOM 703 C C . LYS A 1 119 ? 47.869 10.581 15.982 1.00 40.28 111 LYS A C 1
ATOM 704 O O . LYS A 1 119 ? 47.643 10.572 17.195 1.00 37.96 111 LYS A O 1
ATOM 706 N N . MET A 1 120 ? 48.714 9.736 15.395 1.00 40.50 112 MET A N 1
ATOM 707 C CA . MET A 1 120 ? 49.466 8.771 16.188 1.00 38.00 112 MET A CA 1
ATOM 708 C C . MET A 1 120 ? 50.461 9.503 17.077 1.00 32.68 112 MET A C 1
ATOM 709 O O . MET A 1 120 ? 51.215 10.356 16.601 1.00 32.23 112 MET A O 1
ATOM 714 N N . LYS A 1 121 ? 50.473 9.176 18.369 1.00 24.93 113 LYS A N 1
ATOM 715 C CA . LYS A 1 121 ? 51.436 9.807 19.264 1.00 27.47 113 LYS A CA 1
ATOM 716 C C . LYS A 1 121 ? 51.691 8.902 20.461 1.00 23.00 113 LYS A C 1
ATOM 717 O O . LYS A 1 121 ? 50.782 8.178 20.891 1.00 25.66 113 LYS A O 1
ATOM 723 N N . PRO A 1 122 ? 52.909 8.919 21.016 1.00 26.77 114 PRO A N 1
ATOM 724 C CA . PRO A 1 122 ? 53.182 8.171 22.253 1.00 22.41 114 PRO A CA 1
ATOM 725 C C . PRO A 1 122 ? 52.238 8.606 23.362 1.00 25.17 114 PRO A C 1
ATOM 726 O O . PRO A 1 122 ? 51.792 9.755 23.407 1.00 24.36 114 PRO A O 1
ATOM 730 N N . PHE A 1 123 ? 51.935 7.677 24.274 1.00 19.18 115 PHE A N 1
ATOM 731 C CA . PHE A 1 123 ? 50.865 7.953 25.230 1.00 20.92 115 PHE A CA 1
ATOM 732 C C . PHE A 1 123 ? 51.225 9.097 26.167 1.00 23.69 115 PHE A C 1
ATOM 733 O O . PHE A 1 123 ? 50.321 9.748 26.702 1.00 23.55 115 PHE A O 1
ATOM 741 N N . GLU A 1 124 ? 52.519 9.367 26.351 1.00 20.49 116 GLU A N 1
ATOM 742 C CA . GLU A 1 124 ? 52.952 10.497 27.167 1.00 21.58 116 GLU A CA 1
ATOM 743 C C . GLU A 1 124 ? 52.528 11.818 26.568 1.00 22.28 116 GLU A C 1
ATOM 744 O O . GLU A 1 124 ? 52.514 12.826 27.278 1.00 24.82 116 GLU A O 1
ATOM 750 N N . GLU A 1 125 ? 52.200 11.842 25.281 1.00 23.18 117 GLU A N 1
ATOM 751 C CA . GLU A 1 125 ? 51.881 13.088 24.596 1.00 25.49 117 GLU A CA 1
ATOM 752 C C . GLU A 1 125 ? 50.385 13.321 24.482 1.00 26.07 117 GLU A C 1
ATOM 753 O O . GLU A 1 125 ? 49.970 14.360 23.956 1.00 29.54 117 GLU A O 1
ATOM 759 N N . ILE A 1 126 ? 49.576 12.397 24.992 1.00 23.61 118 ILE A N 1
ATOM 760 C CA . ILE A 1 126 ? 48.119 12.505 24.964 1.00 23.14 118 ILE A CA 1
ATOM 761 C C . ILE A 1 126 ? 47.681 13.332 26.168 1.00 25.57 118 ILE A C 1
ATOM 762 O O . ILE A 1 126 ? 47.840 12.905 27.313 1.00 28.09 118 ILE A O 1
ATOM 767 N N . SER A 1 127 ? 47.125 14.514 25.916 1.00 23.45 119 SER A N 1
ATOM 768 C CA . SER A 1 127 ? 46.646 15.341 27.011 1.00 26.40 119 SER A CA 1
ATOM 769 C C . SER A 1 127 ? 45.416 14.703 27.657 1.00 26.13 119 SER A C 1
ATOM 770 O O . SER A 1 127 ? 44.708 13.895 27.045 1.00 23.79 119 SER A O 1
ATOM 773 N N . GLY A 1 128 ? 45.160 15.081 28.915 1.00 27.83 120 GLY A N 1
ATOM 774 C CA . GLY A 1 128 ? 43.943 14.626 29.573 1.00 28.30 120 GLY A CA 1
ATOM 775 C C . GLY A 1 128 ? 42.694 15.078 28.846 1.00 26.58 120 GLY A C 1
ATOM 776 O O . GLY A 1 128 ? 41.677 14.375 28.845 1.00 25.84 120 GLY A O 1
ATOM 777 N N . ASP A 1 129 ? 42.766 16.245 28.199 1.00 26.81 121 ASP A N 1
ATOM 778 C CA . ASP A 1 129 ? 41.640 16.755 27.430 1.00 26.80 121 ASP A CA 1
ATOM 779 C C . ASP A 1 129 ? 41.363 15.878 26.215 1.00 26.48 121 ASP A C 1
ATOM 780 O O . ASP A 1 129 ? 40.205 15.581 25.904 1.00 24.77 121 ASP A O 1
ATOM 785 N N . GLU A 1 130 ? 42.415 15.492 25.487 1.00 24.59 122 GLU A N 1
ATOM 786 C CA . GLU A 1 130 ? 42.225 14.624 24.329 1.00 23.40 122 GLU A CA 1
ATOM 787 C C . GLU A 1 130 ? 41.702 13.269 24.762 1.00 20.94 122 GLU A C 1
ATOM 788 O O . GLU A 1 130 ? 40.844 12.682 24.096 1.00 22.09 122 GLU A O 1
ATOM 794 N N . TRP A 1 131 ? 42.223 12.757 25.875 1.00 20.46 123 TRP A N 1
ATOM 795 C CA . TRP A 1 131 ? 41.691 11.533 26.465 1.00 19.51 123 TRP A CA 1
ATOM 796 C C . TRP A 1 131 ? 40.186 11.660 26.717 1.00 19.49 123 TRP A C 1
ATOM 797 O O . TRP A 1 131 ? 39.386 10.847 26.235 1.00 20.88 123 TRP A O 1
ATOM 808 N N . ASP A 1 132 ? 39.781 12.699 27.446 1.00 21.37 124 ASP A N 1
ATOM 809 C CA . ASP A 1 132 ? 38.369 12.865 27.786 1.00 25.01 124 ASP A CA 1
ATOM 810 C C . ASP A 1 132 ? 37.500 13.022 26.543 1.00 23.27 124 ASP A C 1
ATOM 811 O O . ASP A 1 132 ? 36.418 12.430 26.456 1.00 24.81 124 ASP A O 1
ATOM 816 N N . LYS A 1 133 ? 37.952 13.820 25.575 1.00 22.23 125 LYS A N 1
ATOM 817 C CA . LYS A 1 133 ? 37.126 14.079 24.403 1.00 23.22 125 LYS A CA 1
ATOM 818 C C . LYS A 1 133 ? 36.883 12.803 23.621 1.00 25.74 125 LYS A C 1
ATOM 819 O O . LYS A 1 133 ? 35.776 12.570 23.121 1.00 27.57 125 LYS A O 1
ATOM 825 N N . LEU A 1 134 ? 37.900 11.955 23.526 1.00 23.19 126 LEU A N 1
ATOM 826 C CA . LEU A 1 134 ? 37.733 10.705 22.805 1.00 22.16 126 LEU A CA 1
ATOM 827 C C . LEU A 1 134 ? 36.853 9.737 23.590 1.00 23.83 126 LEU A C 1
ATOM 828 O O . LEU A 1 134 ? 36.023 9.035 23.001 1.00 22.01 126 LEU A O 1
ATOM 833 N N . PHE A 1 135 ? 37.009 9.686 24.918 1.00 21.43 127 PHE A N 1
ATOM 834 C CA . PHE A 1 135 ? 36.140 8.817 25.713 1.00 20.19 127 PHE A CA 1
ATOM 835 C C . PHE A 1 135 ? 34.683 9.258 25.630 1.00 19.76 127 PHE A C 1
ATOM 836 O O . PHE A 1 135 ? 33.777 8.417 25.620 1.00 19.46 127 PHE A O 1
ATOM 844 N N . ALA A 1 136 ? 34.445 10.567 25.537 1.00 18.61 128 ALA A N 1
ATOM 845 C CA . ALA A 1 136 ? 33.079 11.066 25.509 1.00 18.52 128 ALA A CA 1
ATOM 846 C C . ALA A 1 136 ? 32.313 10.521 24.314 1.00 21.37 128 ALA A C 1
ATOM 847 O O . ALA A 1 136 ? 31.107 10.263 24.418 1.00 20.92 128 ALA A O 1
ATOM 849 N N . VAL A 1 137 ? 32.986 10.322 23.183 1.00 20.16 129 VAL A N 1
ATOM 850 C CA . VAL A 1 137 ? 32.319 9.760 22.012 1.00 19.07 129 VAL A CA 1
ATOM 851 C C . VAL A 1 137 ? 32.333 8.241 22.056 1.00 18.21 129 VAL A C 1
ATOM 852 O O . VAL A 1 137 ? 31.288 7.601 21.919 1.00 18.38 129 VAL A O 1
ATOM 856 N N . ASN A 1 138 ? 33.517 7.661 22.269 1.00 17.70 130 ASN A N 1
ATOM 857 C CA . ASN A 1 138 ? 33.702 6.228 22.040 1.00 15.15 130 ASN A CA 1
ATOM 858 C C . ASN A 1 138 ? 33.084 5.373 23.134 1.00 20.81 130 ASN A C 1
ATOM 859 O O . ASN A 1 138 ? 32.513 4.316 22.848 1.00 19.45 130 ASN A O 1
ATOM 864 N N . ALA A 1 139 ? 33.223 5.788 24.388 1.00 17.09 131 ALA A N 1
ATOM 865 C CA . ALA A 1 139 ? 32.762 4.998 25.522 1.00 17.24 131 ALA A CA 1
ATOM 866 C C . ALA A 1 139 ? 31.435 5.530 26.042 1.00 18.19 131 ALA A C 1
ATOM 867 O O . ALA A 1 139 ? 30.417 4.833 26.005 1.00 18.26 131 ALA A O 1
ATOM 869 N N . LYS A 1 140 ? 31.433 6.781 26.508 1.00 15.87 132 LYS A N 1
ATOM 870 C CA . LYS A 1 140 ? 30.195 7.385 26.982 1.00 19.24 132 LYS A CA 1
ATOM 871 C C . LYS A 1 140 ? 29.122 7.386 25.897 1.00 20.75 132 LYS A C 1
ATOM 872 O O . LYS A 1 140 ? 27.955 7.098 26.176 1.00 19.59 132 LYS A O 1
ATOM 878 N N . GLY A 1 141 ? 29.493 7.697 24.653 1.00 17.11 133 GLY A N 1
ATOM 879 C CA . GLY A 1 141 ? 28.488 7.775 23.595 1.00 20.68 133 GLY A CA 1
ATOM 880 C C . GLY A 1 141 ? 27.810 6.441 23.336 1.00 19.16 133 GLY A C 1
ATOM 881 O O . GLY A 1 141 ? 26.589 6.374 23.141 1.00 18.80 133 GLY A O 1
ATOM 882 N N . THR A 1 142 ? 28.587 5.359 23.357 1.00 18.69 134 THR A N 1
ATOM 883 C CA . THR A 1 142 ? 27.992 4.032 23.243 1.00 16.84 134 THR A CA 1
ATOM 884 C C . THR A 1 142 ? 27.070 3.759 24.425 1.00 17.47 134 THR A C 1
ATOM 885 O O . THR A 1 142 ? 25.941 3.292 24.245 1.00 16.97 134 THR A O 1
ATOM 889 N N . PHE A 1 143 ? 27.512 4.113 25.636 1.00 16.73 135 PHE A N 1
ATOM 890 C CA . PHE A 1 143 ? 26.679 3.961 26.828 1.00 16.65 135 PHE A CA 1
ATOM 891 C C . PHE A 1 143 ? 25.366 4.736 26.702 1.00 17.27 135 PHE A C 1
ATOM 892 O O . PHE A 1 143 ? 24.286 4.213 27.001 1.00 16.37 135 PHE A O 1
ATOM 900 N N . LEU A 1 144 ? 25.440 6.002 26.284 1.00 17.40 136 LEU A N 1
ATOM 901 C CA . LEU A 1 144 ? 24.217 6.800 26.210 1.00 15.94 136 LEU A CA 1
ATOM 902 C C . LEU A 1 144 ? 23.220 6.223 25.207 1.00 16.62 136 LEU A C 1
ATOM 903 O O . LEU A 1 144 ? 22.007 6.237 25.453 1.00 19.10 136 LEU A O 1
ATOM 908 N N . CYS A 1 145 ? 23.707 5.754 24.057 1.00 17.40 137 CYS A N 1
ATOM 909 C CA . CYS A 1 145 ? 22.819 5.156 23.063 1.00 18.47 137 CYS A CA 1
ATOM 910 C C . CYS A 1 145 ? 22.162 3.889 23.600 1.00 17.52 137 CYS A C 1
ATOM 911 O O . CYS A 1 145 ? 20.965 3.657 23.377 1.00 16.77 137 CYS A O 1
ATOM 914 N N . CYS A 1 146 ? 22.925 3.073 24.324 1.00 15.96 138 CYS A N 1
ATOM 915 C CA . CYS A 1 146 ? 22.343 1.883 24.944 1.00 16.42 138 CYS A CA 1
ATOM 916 C C . CYS A 1 146 ? 21.268 2.257 25.952 1.00 15.73 138 CYS A C 1
ATOM 917 O O . CYS A 1 146 ? 20.224 1.595 26.038 1.00 18.28 138 CYS A O 1
ATOM 920 N N . GLN A 1 147 ? 21.492 3.330 26.725 1.00 17.71 139 GLN A N 1
ATOM 921 C CA . GLN A 1 147 ? 20.451 3.792 27.635 1.00 18.56 139 GLN A CA 1
ATOM 922 C C . GLN A 1 147 ? 19.203 4.219 26.879 1.00 17.52 139 GLN A C 1
ATOM 923 O O . GLN A 1 147 ? 18.080 3.963 27.328 1.00 20.22 139 GLN A O 1
ATOM 929 N N . ALA A 1 148 ? 19.375 4.885 25.734 1.00 18.11 140 ALA A N 1
ATOM 930 C CA . ALA A 1 148 ? 18.225 5.483 25.068 1.00 21.14 140 ALA A CA 1
ATOM 931 C C . ALA A 1 148 ? 17.360 4.439 24.378 1.00 19.36 140 ALA A C 1
ATOM 932 O O . ALA A 1 148 ? 16.140 4.618 24.289 1.00 24.07 140 ALA A O 1
ATOM 934 N N . VAL A 1 149 ? 17.953 3.333 23.915 1.00 19.23 141 VAL A N 1
ATOM 935 C CA . VAL A 1 149 ? 17.142 2.288 23.306 1.00 20.78 141 VAL A CA 1
ATOM 936 C C . VAL A 1 149 ? 16.588 1.313 24.339 1.00 22.55 141 VAL A C 1
ATOM 937 O O . VAL A 1 149 ? 15.654 0.567 24.022 1.00 21.43 141 VAL A O 1
ATOM 941 N N . SER A 1 150 ? 17.135 1.291 25.560 1.00 21.45 142 SER A N 1
ATOM 942 C CA . SER A 1 150 ? 16.668 0.344 26.574 1.00 24.12 142 SER A CA 1
ATOM 943 C C . SER A 1 150 ? 15.158 0.355 26.791 1.00 24.00 142 SER A C 1
ATOM 944 O O . SER A 1 150 ? 14.556 -0.732 26.789 1.00 24.78 142 SER A O 1
ATOM 947 N N . PRO A 1 151 ? 14.483 1.500 26.980 1.00 19.95 143 PRO A N 1
ATOM 948 C CA . PRO A 1 151 ? 13.037 1.415 27.241 1.00 20.81 143 PRO A CA 1
ATOM 949 C C . PRO A 1 151 ? 12.253 0.837 26.074 1.00 25.21 143 PRO A C 1
ATOM 950 O O . PRO A 1 151 ? 11.304 0.077 26.307 1.00 24.40 143 PRO A O 1
ATOM 954 N N . VAL A 1 152 ? 12.627 1.136 24.825 1.00 24.20 144 VAL A N 1
ATOM 955 C CA . VAL A 1 152 ? 11.852 0.582 23.717 1.00 21.61 144 VAL A CA 1
ATOM 956 C C . VAL A 1 152 ? 12.123 -0.908 23.577 1.00 23.29 144 VAL A C 1
ATOM 957 O O . VAL A 1 152 ? 11.203 -1.690 23.316 1.00 24.58 144 VAL A O 1
ATOM 961 N N . MET A 1 153 ? 13.375 -1.332 23.767 1.00 20.67 145 MET A N 1
ATOM 962 C CA . MET A 1 153 ? 13.675 -2.757 23.630 1.00 18.70 145 MET A CA 1
ATOM 963 C C . MET A 1 153 ? 13.092 -3.559 24.786 1.00 21.94 145 MET A C 1
ATOM 964 O O . MET A 1 153 ? 12.615 -4.679 24.588 1.00 22.03 145 MET A O 1
ATOM 969 N N . ARG A 1 154 ? 13.103 -3.006 25.999 1.00 21.42 146 ARG A N 1
ATOM 970 C CA . ARG A 1 154 ? 12.493 -3.719 27.115 1.00 22.82 146 ARG A CA 1
ATOM 971 C C . ARG A 1 154 ? 10.983 -3.805 26.950 1.00 25.34 146 ARG A C 1
ATOM 972 O O . ARG A 1 154 ? 10.384 -4.841 27.255 1.00 25.74 146 ARG A O 1
ATOM 980 N N . LYS A 1 155 ? 10.354 -2.717 26.491 1.00 23.75 147 LYS A N 1
ATOM 981 C CA . LYS A 1 155 ? 8.913 -2.720 26.244 1.00 26.77 147 LYS A CA 1
ATOM 982 C C . LYS A 1 155 ? 8.522 -3.835 25.282 1.00 32.03 147 LYS A C 1
ATOM 983 O O . LYS A 1 155 ? 7.507 -4.515 25.482 1.00 28.48 147 LYS A O 1
ATOM 989 N N . ASN A 1 156 ? 9.317 -4.043 24.239 1.00 25.27 148 ASN A N 1
ATOM 990 C CA . ASN A 1 156 ? 9.023 -5.058 23.240 1.00 28.60 148 ASN A CA 1
ATOM 991 C C . ASN A 1 156 ? 9.667 -6.400 23.551 1.00 24.98 148 ASN A C 1
ATOM 992 O O . ASN A 1 156 ? 9.482 -7.355 22.784 1.00 26.53 148 ASN A O 1
ATOM 997 N N . GLN A 1 157 ? 10.407 -6.497 24.655 1.00 23.46 149 GLN A N 1
ATOM 998 C CA . GLN A 1 157 ? 11.109 -7.727 25.032 1.00 23.89 149 GLN A CA 1
ATOM 999 C C . GLN A 1 157 ? 11.898 -8.281 23.848 1.00 23.88 149 GLN A C 1
ATOM 1000 O O . GLN A 1 157 ? 11.856 -9.472 23.532 1.00 23.80 149 GLN A O 1
ATOM 1006 N N . TYR A 1 158 ? 12.603 -7.388 23.165 1.00 21.09 150 TYR A N 1
ATOM 1007 C CA . TYR A 1 158 ? 13.388 -7.775 22.007 1.00 20.01 150 TYR A CA 1
ATOM 1008 C C . TYR A 1 158 ? 14.440 -6.719 21.752 1.00 18.95 150 TYR A C 1
ATOM 1009 O O . TYR A 1 158 ? 14.142 -5.522 21.768 1.00 18.95 150 TYR A O 1
ATOM 1018 N N . GLY A 1 159 ? 15.653 -7.169 21.466 1.00 18.57 151 GLY A N 1
ATOM 1019 C CA . GLY A 1 159 ? 16.641 -6.226 20.994 1.00 17.02 151 GLY A CA 1
ATOM 1020 C C . GLY A 1 159 ? 17.939 -6.872 20.598 1.00 14.90 151 GLY A C 1
ATOM 1021 O O . GLY A 1 159 ? 18.309 -7.947 21.104 1.00 17.35 151 GLY A O 1
ATOM 1022 N N . ARG A 1 160 ? 18.634 -6.238 19.658 1.00 13.59 152 ARG A N 1
ATOM 1023 C CA . ARG A 1 160 ? 19.983 -6.633 19.265 1.00 15.23 152 ARG A CA 1
ATOM 1024 C C . ARG A 1 160 ? 20.852 -5.399 19.375 1.00 18.92 152 ARG A C 1
ATOM 1025 O O . ARG A 1 160 ? 20.657 -4.455 18.610 1.00 16.36 152 ARG A O 1
ATOM 1033 N N . ILE A 1 161 ? 21.791 -5.395 20.314 1.00 15.75 153 ILE A N 1
ATOM 1034 C CA . ILE A 1 161 ? 22.762 -4.310 20.436 1.00 16.51 153 ILE A CA 1
ATOM 1035 C C . ILE A 1 161 ? 24.118 -4.856 20.013 1.00 18.10 1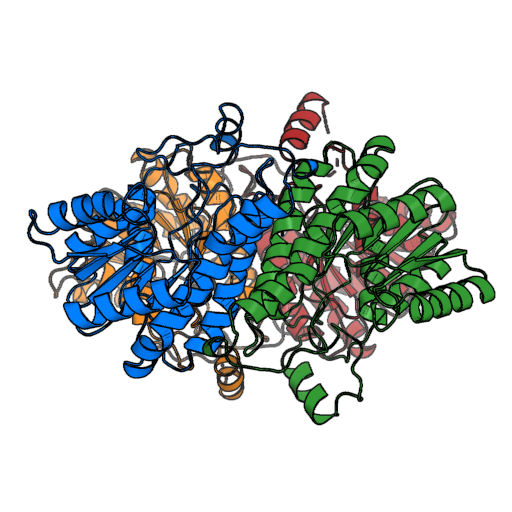53 ILE A C 1
ATOM 1036 O O . ILE A 1 161 ? 24.547 -5.925 20.475 1.00 16.94 153 ILE A O 1
ATOM 1041 N N . ILE A 1 162 ? 24.771 -4.146 19.099 1.00 15.30 154 ILE A N 1
ATOM 1042 C CA . ILE A 1 162 ? 26.100 -4.511 18.626 1.00 13.07 154 ILE A CA 1
ATOM 1043 C C . ILE A 1 162 ? 27.019 -3.347 18.932 1.00 14.99 154 ILE A C 1
ATOM 1044 O O . ILE A 1 162 ? 26.882 -2.259 18.350 1.00 14.87 154 ILE A O 1
ATOM 1049 N N . ASN A 1 163 ? 27.939 -3.565 19.860 1.00 14.05 155 ASN A N 1
ATOM 1050 C CA . ASN A 1 163 ? 28.962 -2.577 20.166 1.00 15.05 155 ASN A CA 1
ATOM 1051 C C . ASN A 1 163 ? 30.226 -2.901 19.375 1.00 16.23 155 ASN A C 1
ATOM 1052 O O . ASN A 1 163 ? 30.435 -4.025 18.922 1.00 16.35 155 ASN A O 1
ATOM 1057 N N . ILE A 1 164 ? 31.057 -1.892 19.166 1.00 15.66 156 ILE A N 1
ATOM 1058 C CA . ILE A 1 164 ? 32.213 -2.043 18.296 1.00 15.18 156 ILE A CA 1
ATOM 1059 C C . ILE A 1 164 ? 33.479 -1.789 19.102 1.00 17.32 156 ILE A C 1
ATOM 1060 O O . ILE A 1 164 ? 33.673 -0.692 19.643 1.00 16.51 156 ILE A O 1
ATOM 1065 N N . SER A 1 165 ? 34.345 -2.796 19.174 1.00 16.92 157 SER A N 1
ATOM 1066 C CA A SER A 1 165 ? 35.659 -2.630 19.774 0.78 18.10 157 SER A CA 1
ATOM 1067 C CA B SER A 1 165 ? 35.657 -2.589 19.771 0.22 18.08 157 SER A CA 1
ATOM 1068 C C . SER A 1 165 ? 36.684 -2.538 18.650 1.00 20.50 157 SER A C 1
ATOM 1069 O O . SER A 1 165 ? 36.412 -1.949 17.598 1.00 19.09 157 SER A O 1
ATOM 1074 N N . SER A 1 166 ? 37.859 -3.128 18.848 1.00 16.75 158 SER A N 1
ATOM 1075 C CA . SER A 1 166 ? 38.899 -3.077 17.834 1.00 15.11 158 SER A CA 1
ATOM 1076 C C . SER A 1 166 ? 39.961 -4.104 18.175 1.00 18.33 158 SER A C 1
ATOM 1077 O O . SER A 1 166 ? 40.216 -4.370 19.354 1.00 18.15 158 SER A O 1
ATOM 1080 N N . SER A 1 167 ? 40.593 -4.646 17.131 1.00 21.33 159 SER A N 1
ATOM 1081 C CA A SER A 1 167 ? 41.708 -5.568 17.332 0.56 21.00 159 SER A CA 1
ATOM 1082 C CA B SER A 1 167 ? 41.698 -5.574 17.346 0.44 21.01 159 SER A CA 1
ATOM 1083 C C . SER A 1 167 ? 42.797 -4.961 18.205 1.00 23.76 159 SER A C 1
ATOM 1084 O O . SER A 1 167 ? 43.487 -5.684 18.929 1.00 20.28 159 SER A O 1
ATOM 1089 N N . VAL A 1 168 ? 42.977 -3.633 18.148 1.00 18.40 160 VAL A N 1
ATOM 1090 C CA . VAL A 1 168 ? 44.073 -3.032 18.903 1.00 20.66 160 VAL A CA 1
ATOM 1091 C C . VAL A 1 168 ? 43.888 -3.178 20.410 1.00 19.75 160 VAL A C 1
ATOM 1092 O O . VAL A 1 168 ? 44.855 -3.030 21.162 1.00 23.19 160 VAL A O 1
ATOM 1096 N N . VAL A 1 169 ? 42.684 -3.505 20.870 1.00 18.16 161 VAL A N 1
ATOM 1097 C CA . VAL A 1 169 ? 42.482 -3.772 22.292 1.00 19.49 161 VAL A CA 1
ATOM 1098 C C . VAL A 1 169 ? 43.278 -4.993 22.728 1.00 19.53 161 VAL A C 1
ATOM 1099 O O . VAL A 1 169 ? 43.909 -4.995 23.794 1.00 19.83 161 VAL A O 1
ATOM 1103 N N . VAL A 1 170 ? 43.271 -6.044 21.909 1.00 18.73 162 VAL A N 1
ATOM 1104 C CA . VAL A 1 170 ? 43.999 -7.263 22.241 1.00 18.50 162 VAL A CA 1
ATOM 1105 C C . VAL A 1 170 ? 45.461 -7.184 21.832 1.00 19.38 162 VAL A C 1
ATOM 1106 O O . VAL A 1 170 ? 46.325 -7.736 22.519 1.00 19.38 162 VAL A O 1
ATOM 1110 N N . THR A 1 171 ? 45.775 -6.492 20.734 1.00 16.68 163 THR A N 1
ATOM 1111 C CA . THR A 1 171 ? 47.159 -6.444 20.284 1.00 15.98 163 THR A CA 1
ATOM 1112 C C . THR A 1 171 ? 47.954 -5.327 20.931 1.00 15.41 163 THR A C 1
ATOM 1113 O O . THR A 1 171 ? 49.181 -5.391 20.906 1.00 19.16 163 THR A O 1
ATOM 1117 N N . GLY A 1 172 ? 47.284 -4.333 21.503 1.00 19.10 164 GLY A N 1
ATOM 1118 C CA . GLY A 1 172 ? 47.970 -3.195 22.120 1.00 18.40 164 GLY A CA 1
ATOM 1119 C C . GLY A 1 172 ? 48.930 -2.482 21.199 1.00 20.69 164 GLY A C 1
ATOM 1120 O O . GLY A 1 172 ? 50.053 -2.164 21.604 1.00 20.79 164 GLY A O 1
ATOM 1121 N N . ARG A 1 173 ? 48.517 -2.227 19.955 1.00 19.88 165 ARG A N 1
ATOM 1122 C CA . ARG A 1 173 ? 49.391 -1.541 19.017 1.00 20.05 165 ARG A CA 1
ATOM 1123 C C . ARG A 1 173 ? 49.752 -0.158 19.564 1.00 20.25 165 ARG A C 1
ATOM 1124 O O . ARG A 1 173 ? 48.995 0.428 20.343 1.00 20.17 165 ARG A O 1
ATOM 1132 N N . PRO A 1 174 ? 50.920 0.365 19.206 1.00 18.94 166 PRO A N 1
ATOM 1133 C CA . PRO A 1 174 ? 51.383 1.623 19.806 1.00 19.37 166 PRO A CA 1
ATOM 1134 C C . PRO A 1 174 ? 50.716 2.854 19.206 1.00 23.71 166 PRO A C 1
ATOM 1135 O O . PRO A 1 174 ? 50.151 2.826 18.112 1.00 22.27 166 PRO A O 1
ATOM 1139 N N . ASN A 1 175 ? 50.767 3.940 19.987 1.00 19.05 167 ASN A N 1
ATOM 1140 C CA . ASN A 1 175 ? 50.501 5.326 19.574 1.00 20.83 167 ASN A CA 1
ATOM 1141 C C . ASN A 1 175 ? 49.018 5.668 19.485 1.00 23.48 167 ASN A C 1
ATOM 1142 O O . ASN A 1 175 ? 48.653 6.677 18.862 1.00 26.24 167 ASN A O 1
ATOM 1147 N N . TYR A 1 176 ? 48.154 4.876 20.118 1.00 20.81 168 TYR A N 1
ATOM 1148 C CA . TYR A 1 176 ? 46.725 5.158 20.188 1.00 23.85 168 TYR A CA 1
ATOM 1149 C C . TYR A 1 176 ? 46.164 4.735 21.543 1.00 19.97 168 TYR A C 1
ATOM 1150 O O . TYR A 1 176 ? 45.076 4.158 21.619 1.00 18.94 168 TYR A O 1
ATOM 1152 N N . ALA A 1 177 ? 46.871 5.054 22.643 1.00 18.61 169 ALA A N 1
ATOM 1153 C CA . ALA A 1 177 ? 46.548 4.418 23.924 1.00 17.39 169 ALA A CA 1
ATOM 1154 C C . ALA A 1 177 ? 45.166 4.823 24.432 1.00 17.56 169 ALA A C 1
ATOM 1155 O O . ALA A 1 177 ? 44.466 4.009 25.052 1.00 16.98 169 ALA A O 1
ATOM 1157 N N . HIS A 1 178 ? 44.753 6.074 24.206 1.00 17.22 170 HIS A N 1
ATOM 1158 C CA . HIS A 1 178 ? 43.418 6.455 24.653 1.00 15.63 170 HIS A CA 1
ATOM 1159 C C . HIS A 1 178 ? 42.335 5.770 23.827 1.00 16.85 170 HIS A C 1
ATOM 1160 O O . HIS A 1 178 ? 41.294 5.382 24.367 1.00 16.69 170 HIS A O 1
ATOM 1167 N N . TYR A 1 179 ? 42.547 5.640 22.516 1.00 16.71 171 TYR A N 1
ATOM 1168 C CA . TYR A 1 179 ? 41.583 4.913 21.696 1.00 15.60 171 TYR A CA 1
ATOM 1169 C C . TYR A 1 179 ? 41.443 3.477 22.183 1.00 16.99 171 TYR A C 1
ATOM 1170 O O . TYR A 1 179 ? 40.326 2.968 22.320 1.00 15.01 171 TYR A O 1
ATOM 1179 N N . ILE A 1 180 ? 42.571 2.820 22.452 1.00 16.91 172 ILE A N 1
ATOM 1180 C CA . ILE A 1 180 ? 42.555 1.431 22.924 1.00 14.81 172 ILE A CA 1
ATOM 1181 C C . ILE A 1 180 ? 41.798 1.325 24.241 1.00 15.05 172 ILE A C 1
ATOM 1182 O O . ILE A 1 180 ? 40.952 0.446 24.430 1.00 14.11 172 ILE A O 1
ATOM 1187 N N . ALA A 1 181 ? 42.087 2.225 25.180 1.00 15.35 173 ALA A N 1
ATOM 1188 C CA . ALA A 1 181 ? 41.384 2.179 26.457 1.00 14.60 173 ALA A CA 1
ATOM 1189 C C . ALA A 1 181 ? 39.886 2.419 26.283 1.00 15.10 173 ALA A C 1
ATOM 1190 O O . ALA A 1 181 ? 39.070 1.802 26.970 1.00 14.43 173 ALA A O 1
ATOM 1192 N N . SER A 1 182 ? 39.496 3.313 25.370 1.00 15.86 174 SER A N 1
ATOM 1193 C CA . SER A 1 182 ? 38.068 3.571 25.201 1.00 15.33 174 SER A CA 1
ATOM 1194 C C . SER A 1 182 ? 37.346 2.346 24.659 1.00 16.47 174 SER A C 1
ATOM 1195 O O . SER A 1 182 ? 36.200 2.081 25.038 1.00 15.72 174 SER A O 1
ATOM 1198 N N . LYS A 1 183 ? 37.995 1.599 23.774 1.00 16.05 175 LYS A N 1
ATOM 1199 C CA . LYS A 1 183 ? 37.383 0.386 23.244 1.00 15.34 175 LYS A CA 1
ATOM 1200 C C . LYS A 1 183 ? 37.411 -0.747 24.260 1.00 16.38 175 LYS A C 1
ATOM 1201 O O . LYS A 1 183 ? 36.542 -1.629 24.214 1.00 14.59 175 LYS A O 1
ATOM 1207 N N . GLY A 1 184 ? 38.377 -0.724 25.186 1.00 14.42 176 GLY A N 1
ATOM 1208 C CA . GLY A 1 184 ? 38.319 -1.630 26.327 1.00 16.29 176 GLY A CA 1
ATOM 1209 C C . GLY A 1 184 ? 37.111 -1.352 27.202 1.00 14.86 176 GLY A C 1
ATOM 1210 O O . GLY A 1 184 ? 36.475 -2.275 27.708 1.00 14.66 176 GLY A O 1
ATOM 1211 N N . ALA A 1 185 ? 36.770 -0.067 27.379 1.00 13.22 177 ALA A N 1
ATOM 1212 C CA . ALA A 1 185 ? 35.564 0.267 28.128 1.00 13.94 177 ALA A CA 1
ATOM 1213 C C . ALA A 1 185 ? 34.319 -0.280 27.436 1.00 15.14 177 ALA A C 1
ATOM 1214 O O . ALA A 1 185 ? 33.409 -0.784 28.100 1.00 16.15 177 ALA A O 1
ATOM 1216 N N . VAL A 1 186 ? 34.247 -0.147 26.108 1.00 14.03 178 VAL A N 1
ATOM 1217 C CA . VAL A 1 186 ? 33.101 -0.665 25.355 1.00 12.58 178 VAL A CA 1
ATOM 1218 C C . VAL A 1 186 ? 33.029 -2.177 25.500 1.00 15.63 178 VAL A C 1
ATOM 1219 O O . VAL A 1 186 ? 31.958 -2.742 25.756 1.00 12.99 178 VAL A O 1
ATOM 1223 N N . TRP A 1 187 ? 34.179 -2.838 25.380 1.00 13.48 179 TRP A N 1
ATOM 1224 C CA . TRP A 1 187 ? 34.239 -4.296 25.480 1.00 14.81 179 TRP A CA 1
ATOM 1225 C C . TRP A 1 187 ? 33.696 -4.785 26.820 1.00 15.87 179 TRP A C 1
ATOM 1226 O O . TRP A 1 187 ? 32.924 -5.754 26.873 1.00 14.40 179 TRP A O 1
ATOM 1237 N N . ALA A 1 188 ? 34.071 -4.120 27.919 1.00 12.05 180 ALA A N 1
ATOM 1238 C CA . ALA A 1 188 ? 33.572 -4.525 29.220 1.00 13.36 180 ALA A CA 1
ATOM 1239 C C . ALA A 1 188 ? 32.113 -4.126 29.394 1.00 13.87 180 ALA A C 1
ATOM 1240 O O . ALA A 1 188 ? 31.333 -4.875 29.984 1.00 14.64 180 ALA A O 1
ATOM 1242 N N . LEU A 1 189 ? 31.730 -2.939 28.890 1.00 11.67 181 LEU A N 1
ATOM 1243 C CA . LEU A 1 189 ? 30.341 -2.506 28.997 1.00 12.73 181 LEU A CA 1
ATOM 1244 C C . LEU A 1 189 ? 29.383 -3.543 28.421 1.00 14.23 181 LEU A C 1
ATOM 1245 O O . LEU A 1 189 ? 28.322 -3.806 28.997 1.00 13.88 181 LEU A O 1
ATOM 1250 N N . THR A 1 190 ? 29.743 -4.140 27.286 1.00 13.72 182 THR A N 1
ATOM 1251 C CA . THR A 1 190 ? 28.904 -5.177 26.693 1.00 13.70 182 THR A CA 1
ATOM 1252 C C . THR A 1 190 ? 28.559 -6.260 27.705 1.00 14.94 182 THR A C 1
ATOM 1253 O O . THR A 1 190 ? 27.414 -6.723 27.765 1.00 14.77 182 THR A O 1
ATOM 1257 N N . HIS A 1 191 ? 29.528 -6.657 28.526 1.00 13.34 183 HIS A N 1
ATOM 1258 C CA . HIS A 1 191 ? 29.272 -7.696 29.520 1.00 14.61 183 HIS A CA 1
ATOM 1259 C C . HIS A 1 191 ? 28.230 -7.249 30.538 1.00 14.42 183 HIS A C 1
ATOM 1260 O O . HIS A 1 191 ? 27.297 -7.991 30.864 1.00 15.52 183 HIS A O 1
ATOM 1267 N N . ALA A 1 192 ? 28.379 -6.026 31.061 1.00 14.40 184 ALA A N 1
ATOM 1268 C CA . ALA A 1 192 ? 27.406 -5.529 32.025 1.00 14.32 184 ALA A CA 1
ATOM 1269 C C . ALA A 1 192 ? 26.019 -5.446 31.411 1.00 15.72 184 ALA A C 1
ATOM 1270 O O . ALA A 1 192 ? 25.022 -5.790 32.061 1.00 15.49 184 ALA A O 1
ATOM 1272 N N . LEU A 1 193 ? 25.935 -4.954 30.170 1.00 14.21 185 LEU A N 1
ATOM 1273 C CA . LEU A 1 193 ? 24.634 -4.754 29.537 1.00 16.36 185 LEU A CA 1
ATOM 1274 C C . LEU A 1 193 ? 23.995 -6.077 29.137 1.00 15.85 185 LEU A C 1
ATOM 1275 O O . LEU A 1 193 ? 22.770 -6.224 29.217 1.00 15.88 185 LEU A O 1
ATOM 1280 N N . ALA A 1 194 ? 24.797 -7.052 28.706 1.00 15.89 186 ALA A N 1
ATOM 1281 C CA . ALA A 1 194 ? 24.234 -8.374 28.423 1.00 14.28 186 ALA A CA 1
ATOM 1282 C C . ALA A 1 194 ? 23.530 -8.944 29.654 1.00 15.85 186 ALA A C 1
ATOM 1283 O O . ALA A 1 194 ? 22.423 -9.501 29.562 1.00 15.00 186 ALA A O 1
ATOM 1285 N N . THR A 1 195 ? 24.153 -8.811 30.826 1.00 15.74 187 THR A N 1
ATOM 1286 C CA . THR A 1 195 ? 23.500 -9.256 32.047 1.00 16.84 187 THR A CA 1
ATOM 1287 C C . THR A 1 195 ? 22.230 -8.457 32.320 1.00 16.54 187 THR A C 1
ATOM 1288 O O . THR A 1 195 ? 21.160 -9.033 32.555 1.00 17.91 187 THR A O 1
ATOM 1292 N N . GLU A 1 196 ? 22.328 -7.128 32.309 1.00 16.86 188 GLU A N 1
ATOM 1293 C CA . GLU A 1 196 ? 21.188 -6.344 32.763 1.00 19.78 188 GLU A CA 1
ATOM 1294 C C . GLU A 1 196 ? 20.034 -6.371 31.769 1.00 18.05 188 GLU A C 1
ATOM 1295 O O . GLU A 1 196 ? 18.866 -6.313 32.182 1.00 21.18 188 GLU A O 1
ATOM 1301 N N . MET A 1 197 ? 20.323 -6.446 30.475 1.00 19.39 189 MET A N 1
ATOM 1302 C CA . MET A 1 197 ? 19.267 -6.387 29.473 1.00 18.36 189 MET A CA 1
ATOM 1303 C C . MET A 1 197 ? 18.773 -7.765 29.066 1.00 18.48 189 MET A C 1
ATOM 1304 O O . MET A 1 197 ? 17.690 -7.878 28.471 1.00 20.55 189 MET A O 1
ATOM 1309 N N . GLY A 1 198 ? 19.526 -8.816 29.392 1.00 19.48 190 GLY A N 1
ATOM 1310 C CA . GLY A 1 198 ? 19.105 -10.153 29.022 1.00 19.54 190 GLY A CA 1
ATOM 1311 C C . GLY A 1 198 ? 17.851 -10.615 29.732 1.00 23.03 190 GLY A C 1
ATOM 1312 O O . GLY A 1 198 ? 17.202 -11.554 29.267 1.00 23.23 190 GLY A O 1
ATOM 1313 N N . THR A 1 199 ? 17.515 -9.990 30.864 1.00 27.30 191 THR A N 1
ATOM 1314 C CA . THR A 1 199 ? 16.266 -10.282 31.560 1.00 27.58 191 THR A CA 1
ATOM 1315 C C . THR A 1 199 ? 15.051 -10.053 30.673 1.00 25.65 191 THR A C 1
ATOM 1316 O O . THR A 1 199 ? 13.990 -10.635 30.927 1.00 28.38 191 THR A O 1
ATOM 1320 N N . ASP A 1 200 ? 15.177 -9.216 29.645 1.00 23.55 192 ASP A N 1
ATOM 1321 C CA . ASP A 1 200 ? 14.099 -8.973 28.698 1.00 23.75 192 ASP A CA 1
ATOM 1322 C C . ASP A 1 200 ? 14.405 -9.561 27.326 1.00 24.27 192 ASP A C 1
ATOM 1323 O O . ASP A 1 200 ? 13.799 -9.160 26.330 1.00 25.01 192 ASP A O 1
ATOM 1328 N N . GLY A 1 201 ? 15.335 -10.514 27.266 1.00 21.69 193 GLY A N 1
ATOM 1329 C CA . GLY A 1 201 ? 15.679 -11.212 26.047 1.00 23.84 193 GLY A CA 1
ATOM 1330 C C . GLY A 1 201 ? 16.615 -10.467 25.126 1.00 23.84 193 GLY A C 1
ATOM 1331 O O . GLY A 1 201 ? 17.000 -11.019 24.089 1.00 23.90 193 GLY A O 1
ATOM 1332 N N . ILE A 1 202 ? 16.993 -9.237 25.474 1.00 20.78 194 ILE A N 1
ATOM 1333 C CA . ILE A 1 202 ? 17.830 -8.401 24.618 1.00 17.53 194 ILE A CA 1
ATOM 1334 C C . ILE A 1 202 ? 19.254 -8.929 24.644 1.00 17.93 194 ILE A C 1
ATOM 1335 O O . ILE A 1 202 ? 19.792 -9.216 25.717 1.00 19.47 194 ILE A O 1
ATOM 1340 N N . THR A 1 203 ? 19.881 -9.055 23.470 1.00 15.81 195 THR A N 1
ATOM 1341 C CA . THR A 1 203 ? 21.271 -9.485 23.402 1.00 14.27 195 THR A CA 1
ATOM 1342 C C . THR A 1 203 ? 22.181 -8.289 23.172 1.00 16.56 195 THR A C 1
ATOM 1343 O O . THR A 1 203 ? 21.778 -7.279 22.590 1.00 16.90 195 THR A O 1
ATOM 1347 N N . VAL A 1 204 ? 23.408 -8.410 23.669 1.00 14.50 196 VAL A N 1
ATOM 1348 C CA . VAL A 1 204 ? 24.407 -7.349 23.556 1.00 16.26 196 VAL A CA 1
ATOM 1349 C C . VAL A 1 204 ? 25.729 -8.024 23.241 1.00 14.07 196 VAL A C 1
ATOM 1350 O O . VAL A 1 204 ? 26.223 -8.823 24.043 1.00 15.38 196 VAL A O 1
ATOM 1354 N N . ASN A 1 205 ? 26.308 -7.704 22.089 1.00 13.97 197 ASN A N 1
ATOM 1355 C CA . ASN A 1 205 ? 27.555 -8.338 21.677 1.00 13.10 197 ASN A CA 1
ATOM 1356 C C . ASN A 1 205 ? 28.486 -7.275 21.118 1.00 14.59 197 ASN A C 1
ATOM 1357 O O . ASN A 1 205 ? 28.063 -6.163 20.791 1.00 14.98 197 ASN A O 1
ATOM 1362 N N . THR A 1 206 ? 29.758 -7.647 21.003 1.00 15.77 198 THR A N 1
ATOM 1363 C CA . THR A 1 206 ? 30.822 -6.767 20.539 1.00 16.72 198 THR A CA 1
ATOM 1364 C C . THR A 1 206 ? 31.458 -7.369 19.296 1.00 16.12 198 THR A C 1
ATOM 1365 O O . THR A 1 206 ? 31.775 -8.566 19.269 1.00 14.73 198 THR A O 1
ATOM 1369 N N . VAL A 1 207 ? 31.657 -6.544 18.275 1.00 15.72 199 VAL A N 1
ATOM 1370 C CA . VAL A 1 207 ? 32.429 -6.938 17.103 1.00 16.98 199 VAL A CA 1
ATOM 1371 C C . VAL A 1 207 ? 33.756 -6.213 17.177 1.00 15.19 199 VAL A C 1
ATOM 1372 O O . VAL A 1 207 ? 33.790 -5.004 17.389 1.00 15.08 199 VAL A O 1
ATOM 1376 N N . SER A 1 208 ? 34.840 -6.936 16.938 1.00 15.72 200 SER A N 1
ATOM 1377 C CA A SER A 1 208 ? 36.189 -6.383 16.999 0.68 18.21 200 SER A CA 1
ATOM 1378 C CA B SER A 1 208 ? 36.191 -6.379 16.997 0.32 18.21 200 SER A CA 1
ATOM 1379 C C . SER A 1 208 ? 36.819 -6.494 15.616 1.00 17.79 200 SER A C 1
ATOM 1380 O O . SER A 1 208 ? 37.429 -7.522 15.289 1.00 19.33 200 SER A O 1
ATOM 1385 N N . PRO A 1 209 ? 36.688 -5.471 14.775 1.00 17.83 201 PRO A N 1
ATOM 1386 C CA . PRO A 1 209 ? 37.315 -5.509 13.450 1.00 21.38 201 PRO A CA 1
ATOM 1387 C C . PRO A 1 209 ? 38.815 -5.274 13.496 1.00 21.74 201 PRO A C 1
ATOM 1388 O O . PRO A 1 209 ? 39.349 -4.581 14.374 1.00 20.14 201 PRO A O 1
ATOM 1392 N N . HIS A 1 210 ? 39.483 -5.816 12.479 1.00 20.96 202 HIS A N 1
ATOM 1393 C CA . HIS A 1 210 ? 40.888 -5.537 12.216 1.00 21.73 202 HIS A CA 1
ATOM 1394 C C . HIS A 1 210 ? 41.115 -5.291 10.734 1.00 24.21 202 HIS A C 1
ATOM 1395 O O . HIS A 1 210 ? 40.586 -6.026 9.898 1.00 25.74 202 HIS A O 1
ATOM 1402 N N . GLY A 1 211 ? 41.902 -4.268 10.420 1.00 28.21 203 GLY A N 1
ATOM 1403 C CA . GLY A 1 211 ? 42.484 -4.119 9.095 1.00 28.91 203 GLY A CA 1
ATOM 1404 C C . GLY A 1 211 ? 41.519 -3.873 7.953 1.00 35.21 203 GLY A C 1
ATOM 1405 O O . GLY A 1 211 ? 41.787 -4.301 6.822 1.00 33.20 203 GLY A O 1
ATOM 1406 N N . ILE A 1 212 ? 40.425 -3.159 8.203 1.00 29.53 204 ILE A N 1
ATOM 1407 C CA . ILE A 1 212 ? 39.383 -2.969 7.201 1.00 29.83 204 ILE A CA 1
ATOM 1408 C C . ILE A 1 212 ? 39.637 -1.647 6.499 1.00 35.61 204 ILE A C 1
ATOM 1409 O O . ILE A 1 212 ? 39.598 -0.579 7.125 1.00 43.08 204 ILE A O 1
ATOM 1414 N N . ILE A 1 213 ? 39.906 -1.716 5.201 1.00 31.08 205 ILE A N 1
ATOM 1415 C CA . ILE A 1 213 ? 40.142 -0.520 4.399 1.00 32.50 205 ILE A CA 1
ATOM 1416 C C . ILE A 1 213 ? 38.808 -0.032 3.854 1.00 36.90 205 ILE A C 1
ATOM 1417 O O . ILE A 1 213 ? 38.026 -0.817 3.309 1.00 33.62 205 ILE A O 1
ATOM 1422 N N . THR A 1 214 ? 38.540 1.262 3.995 1.00 37.75 206 THR A N 1
ATOM 1423 C CA . THR A 1 214 ? 37.330 1.855 3.436 1.00 40.44 206 THR A CA 1
ATOM 1424 C C . THR A 1 214 ? 37.755 3.039 2.574 1.00 41.03 206 THR A C 1
ATOM 1425 O O . THR A 1 214 ? 38.927 3.188 2.213 1.00 41.23 206 THR A O 1
ATOM 1429 N N . GLU A 1 215 ? 36.796 3.901 2.235 1.00 44.21 207 GLU A N 1
ATOM 1430 C CA . GLU A 1 215 ? 37.095 5.093 1.450 1.00 45.57 207 GLU A CA 1
ATOM 1431 C C . GLU A 1 215 ? 37.718 6.206 2.281 1.00 48.87 207 GLU A C 1
ATOM 1432 O O . GLU A 1 215 ? 38.147 7.217 1.712 1.00 46.92 207 GLU A O 1
ATOM 1438 N N . ILE A 1 216 ? 37.790 6.040 3.600 1.00 49.69 208 ILE A N 1
ATOM 1439 C CA . ILE A 1 216 ? 38.244 7.088 4.510 1.00 54.91 208 ILE A CA 1
ATOM 1440 C C . ILE A 1 216 ? 39.717 6.832 4.828 1.00 61.53 208 ILE A C 1
ATOM 1441 O O . ILE A 1 216 ? 40.032 5.816 5.473 1.00 60.78 208 ILE A O 1
ATOM 1446 N N . PRO A 1 217 ? 40.638 7.697 4.401 1.00 60.98 209 PRO A N 1
ATOM 1447 C CA . PRO A 1 217 ? 42.053 7.498 4.743 1.00 69.92 209 PRO A CA 1
ATOM 1448 C C . PRO A 1 217 ? 42.323 7.769 6.217 1.00 75.20 209 PRO A C 1
ATOM 1449 O O . PRO A 1 217 ? 41.695 8.628 6.842 1.00 71.63 209 PRO A O 1
ATOM 1453 N N . ARG A 1 218 ? 43.274 7.013 6.772 1.00 80.88 210 ARG A N 1
ATOM 1454 C CA . ARG A 1 218 ? 43.581 7.071 8.197 1.00 79.35 210 ARG A CA 1
ATOM 1455 C C . ARG A 1 218 ? 45.067 6.825 8.419 1.00 82.56 210 ARG A C 1
ATOM 1456 O O . ARG A 1 218 ? 45.745 6.205 7.596 1.00 82.33 210 ARG A O 1
ATOM 1464 N N . GLU A 1 219 ? 45.561 7.307 9.563 1.00 82.93 211 GLU A N 1
ATOM 1465 C CA . GLU A 1 219 ? 46.942 7.108 9.988 1.00 84.21 211 GLU A CA 1
ATOM 1466 C C . GLU A 1 219 ? 47.102 5.888 10.898 1.00 77.57 211 GLU A C 1
ATOM 1467 O O . GLU A 1 219 ? 48.133 5.752 11.568 1.00 73.72 211 GLU A O 1
ATOM 1473 N N . THR A 1 220 ? 46.113 4.990 10.919 1.00 79.82 212 THR A N 1
ATOM 1474 C CA . THR A 1 220 ? 46.088 3.921 11.915 1.00 76.00 212 THR A CA 1
ATOM 1475 C C . THR A 1 220 ? 47.246 2.945 11.725 1.00 74.98 212 THR A C 1
ATOM 1476 O O . THR A 1 220 ? 48.009 2.683 12.662 1.00 70.69 212 THR A O 1
ATOM 1480 N N . ILE A 1 221 ? 47.392 2.394 10.521 1.00 74.47 213 ILE A N 1
ATOM 1481 C CA . ILE A 1 221 ? 48.388 1.364 10.239 1.00 69.72 213 ILE A CA 1
ATOM 1482 C C . ILE A 1 221 ? 49.375 1.907 9.214 1.00 66.34 213 ILE A C 1
ATOM 1483 O O . ILE A 1 221 ? 48.974 2.364 8.137 1.00 62.05 213 ILE A O 1
ATOM 1488 N N . SER A 1 222 ? 50.663 1.851 9.550 1.00 66.36 214 SER A N 1
ATOM 1489 C CA . SER A 1 222 ? 51.721 2.311 8.666 1.00 67.41 214 SER A CA 1
ATOM 1490 C C . SER A 1 222 ? 52.156 1.184 7.729 1.00 62.02 214 SER A C 1
ATOM 1491 O O . SER A 1 222 ? 51.587 0.088 7.721 1.00 57.47 214 SER A O 1
ATOM 1494 N N . GLU A 1 223 ? 53.185 1.461 6.924 1.00 60.19 215 GLU A N 1
ATOM 1495 C CA . GLU A 1 223 ? 53.728 0.442 6.032 1.00 60.94 215 GLU A CA 1
ATOM 1496 C C . GLU A 1 223 ? 54.388 -0.681 6.825 1.00 61.69 215 GLU A C 1
ATOM 1497 O O . GLU A 1 223 ? 54.155 -1.866 6.557 1.00 58.40 215 GLU A O 1
ATOM 1499 N N . GLU A 1 224 ? 55.220 -0.326 7.808 1.00 65.17 216 GLU A N 1
ATOM 1500 C CA . GLU A 1 224 ? 55.781 -1.329 8.705 1.00 62.67 216 GLU A CA 1
ATOM 1501 C C . GLU A 1 224 ? 54.710 -1.975 9.573 1.00 57.24 216 GLU A C 1
ATOM 1502 O O . GLU A 1 224 ? 54.896 -3.111 10.024 1.00 53.28 216 GLU A O 1
ATOM 1504 N N . GLY A 1 225 ? 53.595 -1.280 9.812 1.00 58.21 217 GLY A N 1
ATOM 1505 C CA . GLY A 1 225 ? 52.505 -1.883 10.560 1.00 54.71 217 GLY A CA 1
ATOM 1506 C C . GLY A 1 225 ? 51.760 -2.937 9.763 1.00 51.10 217 GLY A C 1
ATOM 1507 O O . GLY A 1 225 ? 51.340 -3.959 10.313 1.00 46.43 217 GLY A O 1
ATOM 1508 N N . TRP A 1 226 ? 51.580 -2.707 8.457 1.00 50.06 218 TRP A N 1
ATOM 1509 C CA . TRP A 1 226 ? 50.934 -3.718 7.623 1.00 46.68 218 TRP A CA 1
ATOM 1510 C C . TRP A 1 226 ? 51.857 -4.904 7.384 1.00 46.34 218 TRP A C 1
ATOM 1511 O O . TRP A 1 226 ? 51.406 -6.055 7.370 1.00 40.18 218 TRP A O 1
ATOM 1522 N N . ARG A 1 227 ? 53.154 -4.642 7.200 1.00 46.71 219 ARG A N 1
ATOM 1523 C CA . ARG A 1 227 ? 54.119 -5.729 7.091 1.00 48.82 219 ARG A CA 1
ATOM 1524 C C . ARG A 1 227 ? 54.029 -6.663 8.293 1.00 46.29 219 ARG A C 1
ATOM 1525 O O . ARG A 1 227 ? 54.017 -7.890 8.137 1.00 46.41 219 ARG A O 1
ATOM 1533 N N . ARG A 1 228 ? 53.936 -6.098 9.502 1.00 46.57 220 ARG A N 1
ATOM 1534 C CA A ARG A 1 228 ? 53.821 -6.932 10.695 0.46 46.04 220 ARG A CA 1
ATOM 1535 C CA B ARG A 1 228 ? 53.815 -6.923 10.701 0.54 46.04 220 ARG A CA 1
ATOM 1536 C C . ARG A 1 228 ? 52.474 -7.644 10.746 1.00 45.70 220 ARG A C 1
ATOM 1537 O O . ARG A 1 228 ? 52.416 -8.840 11.060 1.00 42.67 220 ARG A O 1
ATOM 1552 N N . ASN A 1 229 ? 51.381 -6.933 10.439 1.00 41.61 221 ASN A N 1
ATOM 1553 C CA . ASN A 1 229 ? 50.060 -7.559 10.475 1.00 37.12 221 ASN A CA 1
ATOM 1554 C C . ASN A 1 229 ? 49.971 -8.744 9.523 1.00 33.65 221 ASN A C 1
ATOM 1555 O O . ASN A 1 229 ? 49.422 -9.790 9.885 1.00 30.47 221 ASN A O 1
ATOM 1560 N N . LEU A 1 230 ? 50.489 -8.599 8.301 1.00 34.49 222 LEU A N 1
ATOM 1561 C CA . LEU A 1 230 ? 50.358 -9.685 7.333 1.00 36.59 222 LEU A CA 1
ATOM 1562 C C . LEU A 1 230 ? 51.170 -10.899 7.762 1.00 37.12 222 LEU A C 1
ATOM 1563 O O . LEU A 1 230 ? 50.737 -12.042 7.573 1.00 33.95 222 LEU A O 1
ATOM 1568 N N . GLU A 1 231 ? 52.338 -10.675 8.364 1.00 39.19 223 GLU A N 1
ATOM 1569 C CA . GLU A 1 231 ? 53.116 -11.794 8.882 1.00 39.50 223 GLU A CA 1
ATOM 1570 C C . GLU A 1 231 ? 52.383 -12.497 10.016 1.00 35.65 223 GLU A C 1
ATOM 1571 O O . GLU A 1 231 ? 52.444 -13.725 10.135 1.00 35.80 223 GLU A O 1
ATOM 1577 N N . GLU A 1 232 ? 51.675 -11.738 10.853 1.00 31.13 224 GLU A N 1
ATOM 1578 C CA . GLU A 1 232 ? 50.975 -12.324 11.987 1.00 30.06 224 GLU A CA 1
ATOM 1579 C C . GLU A 1 232 ? 49.627 -12.926 11.611 1.00 29.97 224 GLU A C 1
ATOM 1580 O O . GLU A 1 232 ? 49.167 -13.850 12.294 1.00 29.15 224 GLU A O 1
ATOM 1586 N N . GLN A 1 233 ? 48.998 -12.452 10.538 1.00 24.50 225 GLN A N 1
ATOM 1587 C CA . GLN A 1 233 ? 47.698 -12.988 10.140 1.00 21.94 225 GLN A CA 1
ATOM 1588 C C . GLN A 1 233 ? 47.835 -14.392 9.552 1.00 20.80 225 GLN A C 1
ATOM 1589 O O . GLN A 1 233 ? 48.840 -14.734 8.932 1.00 23.61 225 GLN A O 1
ATOM 1595 N N . ALA A 1 234 ? 46.786 -15.199 9.744 1.00 21.55 226 ALA A N 1
ATOM 1596 C CA . ALA A 1 234 ? 46.699 -16.495 9.080 1.00 19.52 226 ALA A CA 1
ATOM 1597 C C . ALA A 1 234 ? 46.280 -16.349 7.624 1.00 19.52 226 ALA A C 1
ATOM 1598 O O . ALA A 1 234 ? 46.742 -17.105 6.762 1.00 23.20 226 ALA A O 1
ATOM 1600 N N . LEU A 1 235 ? 45.389 -15.401 7.336 1.00 21.59 227 LEU A N 1
ATOM 1601 C CA . LEU A 1 235 ? 45.007 -15.066 5.970 1.00 21.43 227 LEU A CA 1
ATOM 1602 C C . LEU A 1 235 ? 45.790 -13.824 5.560 1.00 25.90 227 LEU A C 1
ATOM 1603 O O . LEU A 1 235 ? 45.643 -12.771 6.185 1.00 25.78 227 LEU A O 1
ATOM 1608 N N . LYS A 1 236 ? 46.636 -13.961 4.541 1.00 25.76 228 LYS A N 1
ATOM 1609 C CA . LYS A 1 236 ? 47.630 -12.938 4.197 1.00 29.23 228 LYS A CA 1
ATOM 1610 C C . LYS A 1 236 ? 47.032 -11.885 3.265 1.00 27.13 228 LYS A C 1
ATOM 1611 O O . LYS A 1 236 ? 47.4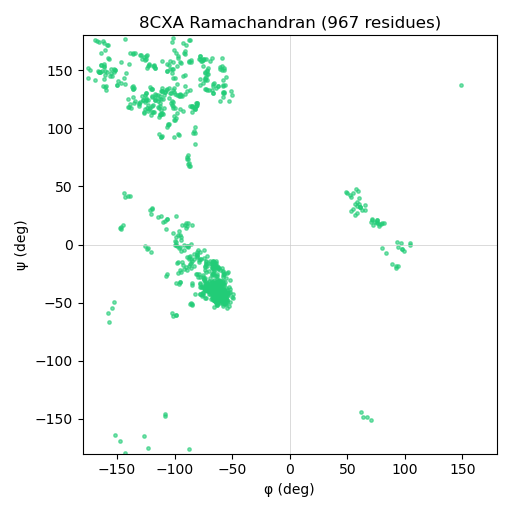26 -11.737 2.106 1.00 31.12 228 LYS A O 1
ATOM 1617 N N . ARG A 1 237 ? 46.096 -11.110 3.802 1.00 27.88 229 ARG A N 1
ATOM 1618 C CA . ARG A 1 237 ? 45.517 -10.053 2.981 1.00 30.33 229 ARG A CA 1
ATOM 1619 C C . ARG A 1 237 ? 44.909 -8.972 3.862 1.00 28.69 229 ARG A C 1
ATOM 1620 O O . ARG A 1 237 ? 44.613 -9.188 5.040 1.00 29.14 229 ARG A O 1
ATOM 1628 N N . LYS A 1 238 ? 44.720 -7.796 3.264 1.00 28.09 230 LYS A N 1
ATOM 1629 C CA . LYS A 1 238 ? 43.997 -6.742 3.955 1.00 28.43 230 LYS A CA 1
ATOM 1630 C C . LYS A 1 238 ? 42.491 -6.997 3.896 1.00 27.31 230 LYS A C 1
ATOM 1631 O O . LYS A 1 238 ? 41.992 -7.781 3.086 1.00 28.20 230 LYS A O 1
ATOM 1637 N N . GLY A 1 239 ? 41.765 -6.324 4.783 1.00 26.71 231 GLY A N 1
ATOM 1638 C CA . GLY A 1 239 ? 40.330 -6.460 4.861 1.00 26.88 231 GLY A CA 1
ATOM 1639 C C . GLY A 1 239 ? 39.603 -5.334 4.144 1.00 28.67 231 GLY A C 1
ATOM 1640 O O . GLY A 1 239 ? 40.178 -4.297 3.797 1.00 29.96 231 GLY A O 1
ATOM 1641 N N . ASP A 1 240 ? 38.315 -5.562 3.903 1.00 28.22 232 ASP A N 1
ATOM 1642 C CA . ASP A 1 240 ? 37.429 -4.519 3.408 1.00 26.21 232 ASP A CA 1
ATOM 1643 C C . ASP A 1 240 ? 36.066 -4.712 4.064 1.00 24.04 232 ASP A C 1
ATOM 1644 O O . ASP A 1 240 ? 35.840 -5.664 4.815 1.00 23.99 232 ASP A O 1
ATOM 1649 N N . ALA A 1 241 ? 35.148 -3.788 3.771 1.00 27.44 233 ALA A N 1
ATOM 1650 C CA . ALA A 1 241 ? 33.870 -3.778 4.470 1.00 24.62 233 ALA A CA 1
ATOM 1651 C C . ALA A 1 241 ? 33.112 -5.085 4.292 1.00 22.29 233 ALA A C 1
ATOM 1652 O O . ALA A 1 241 ? 32.402 -5.510 5.209 1.00 23.15 233 ALA A O 1
ATOM 1654 N N . SER A 1 242 ? 33.249 -5.727 3.125 1.00 26.46 234 SER A N 1
ATOM 1655 C CA . SER A 1 242 ? 32.529 -6.970 2.877 1.00 27.81 234 SER A CA 1
ATOM 1656 C C . SER A 1 242 ? 32.945 -8.059 3.845 1.00 27.48 234 SER A C 1
ATOM 1657 O O . SER A 1 242 ? 32.192 -9.019 4.034 1.00 25.32 234 SER A O 1
ATOM 1660 N N . ASP A 1 243 ? 34.121 -7.923 4.465 1.00 22.26 235 ASP A N 1
ATOM 1661 C CA . ASP A 1 243 ? 34.578 -8.888 5.462 1.00 21.59 235 ASP A CA 1
ATOM 1662 C C . ASP A 1 243 ? 33.833 -8.779 6.784 1.00 20.63 235 ASP A C 1
ATOM 1663 O O . ASP A 1 243 ? 33.936 -9.697 7.607 1.00 20.54 235 ASP A O 1
ATOM 1668 N N . LEU A 1 244 ? 33.109 -7.679 7.023 1.00 20.96 236 LEU A N 1
ATOM 1669 C CA . LEU A 1 244 ? 32.397 -7.452 8.275 1.00 18.76 236 LEU A CA 1
ATOM 1670 C C . LEU A 1 244 ? 30.893 -7.600 8.164 1.00 21.90 236 LEU A C 1
ATOM 1671 O O . LEU A 1 244 ? 30.236 -7.868 9.174 1.00 19.72 236 LEU A O 1
ATOM 1676 N N . VAL A 1 245 ? 30.333 -7.396 6.972 1.00 20.40 237 VAL A N 1
ATOM 1677 C CA . VAL A 1 245 ? 28.884 -7.265 6.860 1.00 21.71 237 VAL A CA 1
ATOM 1678 C C . VAL A 1 245 ? 28.201 -8.545 7.316 1.00 22.40 237 VAL A C 1
ATOM 1679 O O . VAL A 1 245 ? 27.169 -8.508 7.997 1.00 20.62 237 VAL A O 1
ATOM 1683 N N . GLY A 1 246 ? 28.797 -9.696 7.000 1.00 20.91 238 GLY A N 1
ATOM 1684 C CA . GLY A 1 246 ? 28.173 -10.958 7.345 1.00 19.74 238 GLY A CA 1
ATOM 1685 C C . GLY A 1 246 ? 27.967 -11.148 8.837 1.00 19.40 238 GLY A C 1
ATOM 1686 O O . GLY A 1 246 ? 26.900 -11.595 9.271 1.00 19.41 238 GLY A O 1
ATOM 1687 N N . ILE A 1 247 ? 28.986 -10.845 9.647 1.00 16.76 239 ILE A N 1
ATOM 1688 C CA . ILE A 1 247 ? 28.828 -11.070 11.083 1.00 17.67 239 ILE A CA 1
ATOM 1689 C C . ILE A 1 247 ? 27.837 -10.066 11.662 1.00 15.97 239 ILE A C 1
ATOM 1690 O O . ILE A 1 247 ? 27.071 -10.389 12.578 1.00 15.56 239 ILE A O 1
ATOM 1695 N N . LEU A 1 248 ? 27.837 -8.833 11.145 1.00 17.38 240 LEU A N 1
ATOM 1696 C CA . LEU A 1 248 ? 26.841 -7.862 11.575 1.00 17.97 240 LEU A CA 1
ATOM 1697 C C . LEU A 1 248 ? 25.431 -8.325 11.241 1.00 16.47 240 LEU A C 1
ATOM 1698 O O . LEU A 1 248 ? 24.515 -8.142 12.049 1.00 17.87 240 LEU A O 1
ATOM 1703 N N . LEU A 1 249 ? 25.224 -8.895 10.043 1.00 16.82 241 LEU A N 1
ATOM 1704 C CA . LEU A 1 249 ? 23.896 -9.396 9.703 1.00 18.97 241 LEU A CA 1
ATOM 1705 C C . LEU A 1 249 ? 23.488 -10.526 10.637 1.00 19.36 241 LEU A C 1
ATOM 1706 O O . LEU A 1 249 ? 22.334 -10.591 11.075 1.00 18.95 241 LEU A O 1
ATOM 1711 N N . TYR A 1 250 ? 24.419 -11.427 10.950 1.00 17.79 242 TYR A N 1
ATOM 1712 C CA . TYR A 1 250 ? 24.102 -12.491 11.895 1.00 18.48 242 TYR A CA 1
ATOM 1713 C C . TYR A 1 250 ? 23.718 -11.912 13.252 1.00 18.93 242 TYR A C 1
ATOM 1714 O O . TYR A 1 250 ? 22.660 -12.243 13.806 1.00 16.95 242 TYR A O 1
ATOM 1723 N N . LEU A 1 251 ? 24.550 -11.008 13.785 1.00 15.57 243 LEU A N 1
ATOM 1724 C CA . LEU A 1 251 ? 24.293 -10.495 15.126 1.00 17.26 243 LEU A CA 1
ATOM 1725 C C . LEU A 1 251 ? 23.031 -9.652 15.191 1.00 17.74 243 LEU A C 1
ATOM 1726 O O . LEU A 1 251 ? 22.362 -9.640 16.227 1.00 22.48 243 LEU A O 1
ATOM 1731 N N . ALA A 1 252 ? 22.693 -8.930 14.116 1.00 15.70 244 ALA A N 1
ATOM 1732 C CA . ALA A 1 252 ? 21.485 -8.119 14.090 1.00 18.55 244 ALA A CA 1
ATOM 1733 C C . ALA A 1 252 ? 20.220 -8.929 13.840 1.00 17.41 244 ALA A C 1
ATOM 1734 O O . ALA A 1 252 ? 19.123 -8.400 14.041 1.00 19.42 244 ALA A O 1
ATOM 1736 N N . SER A 1 253 ? 20.348 -10.183 13.417 1.00 19.25 245 SER A N 1
ATOM 1737 C CA . SER A 1 253 ? 19.196 -10.948 12.966 1.00 19.09 245 SER A CA 1
ATOM 1738 C C . SER A 1 253 ? 18.578 -11.749 14.108 1.00 19.44 245 SER A C 1
ATOM 1739 O O . SER A 1 253 ? 19.182 -11.945 15.165 1.00 19.04 245 SER A O 1
ATOM 1742 N N . ASP A 1 254 ? 17.346 -12.213 13.868 1.00 20.28 246 ASP A N 1
ATOM 1743 C CA . ASP A 1 254 ? 16.637 -13.001 14.869 1.00 26.08 246 ASP A CA 1
ATOM 1744 C C . ASP A 1 254 ? 17.436 -14.224 15.276 1.00 22.45 246 ASP A C 1
ATOM 1745 O O . ASP A 1 254 ? 17.384 -14.631 16.446 1.00 24.13 246 ASP A O 1
ATOM 1750 N N . GLU A 1 255 ? 18.212 -14.795 14.336 1.00 22.39 247 GLU A N 1
ATOM 1751 C CA A GLU A 1 255 ? 18.888 -16.086 14.488 0.40 23.32 247 GLU A CA 1
ATOM 1752 C CA B GLU A 1 255 ? 18.823 -16.098 14.555 0.60 23.29 247 GLU A CA 1
ATOM 1753 C C . GLU A 1 255 ? 20.032 -16.069 15.491 1.00 22.53 247 GLU A C 1
ATOM 1754 O O . GLU A 1 255 ? 20.532 -17.140 15.853 1.00 19.90 247 GLU A O 1
ATOM 1765 N N . SER A 1 256 ? 20.500 -14.894 15.921 1.00 19.04 248 SER A N 1
ATOM 1766 C CA . SER A 1 256 ? 21.557 -14.817 16.920 1.00 16.64 248 SER A CA 1
ATOM 1767 C C . SER A 1 256 ? 20.994 -14.771 18.336 1.00 16.25 248 SER A C 1
ATOM 1768 O O . SER A 1 256 ? 21.699 -14.376 19.268 1.00 15.98 248 SER A O 1
ATOM 1771 N N . LYS A 1 257 ? 19.730 -15.180 18.496 1.00 18.55 249 LYS A N 1
ATOM 1772 C CA . LYS A 1 257 ? 18.968 -15.006 19.733 1.00 18.46 249 LYS A CA 1
ATOM 1773 C C . LYS A 1 257 ? 19.625 -15.628 20.962 1.00 19.14 249 LYS A C 1
ATOM 1774 O O . LYS A 1 257 ? 19.347 -15.196 22.083 1.00 20.93 249 LYS A O 1
ATOM 1780 N N . PHE A 1 258 ? 20.464 -16.649 20.792 1.00 15.65 250 PHE A N 1
ATOM 1781 C CA . PHE A 1 258 ? 21.098 -17.341 21.910 1.00 17.41 250 PHE A CA 1
ATOM 1782 C C . PHE A 1 258 ? 22.480 -16.789 22.224 1.00 19.77 250 PHE A C 1
ATOM 1783 O O . PHE A 1 258 ? 23.104 -17.215 23.199 1.00 16.56 250 PHE A O 1
ATOM 1791 N N . MET A 1 259 ? 22.988 -15.859 21.425 1.00 15.86 251 MET A N 1
ATOM 1792 C CA . MET A 1 259 ? 24.340 -15.362 21.616 1.00 12.38 251 MET A CA 1
ATOM 1793 C C . MET A 1 259 ? 24.288 -13.994 22.280 1.00 14.28 251 MET A C 1
ATOM 1794 O O . MET A 1 259 ? 23.651 -13.071 21.762 1.00 16.74 251 MET A O 1
ATOM 1799 N N . THR A 1 260 ? 24.922 -13.875 23.441 1.00 13.97 252 THR A N 1
ATOM 1800 C CA . THR A 1 260 ? 24.994 -12.573 24.087 1.00 12.80 252 THR A CA 1
ATOM 1801 C C . THR A 1 260 ? 26.240 -12.496 24.958 1.00 14.90 252 THR A C 1
ATOM 1802 O O . THR A 1 260 ? 26.711 -13.501 25.491 1.00 14.06 252 THR A O 1
ATOM 1806 N N . GLY A 1 261 ? 26.778 -11.288 25.073 1.00 13.74 253 GLY A N 1
ATOM 1807 C CA . GLY A 1 261 ? 27.919 -11.044 25.925 1.00 15.29 253 GLY A CA 1
ATOM 1808 C C . GLY A 1 261 ? 29.214 -11.504 25.305 1.00 13.55 253 GLY A C 1
ATOM 1809 O O . GLY A 1 261 ? 30.215 -11.663 26.020 1.00 13.74 253 GLY A O 1
ATOM 1810 N N . GLN A 1 262 ? 29.224 -11.718 23.994 1.00 13.51 254 GLN A N 1
ATOM 1811 C CA . GLN A 1 262 ? 30.396 -12.241 23.300 1.00 13.81 254 GLN A CA 1
ATOM 1812 C C . GLN A 1 262 ? 31.101 -11.138 22.528 1.00 14.59 254 GLN A C 1
ATOM 1813 O O . GLN A 1 262 ? 30.496 -10.130 22.140 1.00 14.37 254 GLN A O 1
ATOM 1819 N N . THR A 1 263 ? 32.393 -11.344 22.308 1.00 14.37 255 THR A N 1
ATOM 1820 C CA . THR A 1 263 ? 33.194 -10.505 21.424 1.00 14.46 255 THR A CA 1
ATOM 1821 C C . THR A 1 263 ? 33.623 -11.349 20.239 1.00 14.71 255 THR A C 1
ATOM 1822 O O . THR A 1 263 ? 34.177 -12.442 20.424 1.00 15.56 255 THR A O 1
ATOM 1826 N N . VAL A 1 264 ? 33.329 -10.883 19.028 1.00 13.84 256 VAL A N 1
ATOM 1827 C CA . VAL A 1 264 ? 33.646 -11.642 17.818 1.00 14.15 256 VAL A CA 1
ATOM 1828 C C . VAL A 1 264 ? 34.695 -10.850 17.057 1.00 16.80 256 VAL A C 1
ATOM 1829 O O . VAL A 1 264 ? 34.445 -9.707 16.648 1.00 16.13 256 VAL A O 1
ATOM 1833 N N . ALA A 1 265 ? 35.869 -11.447 16.884 1.00 15.46 257 ALA A N 1
ATOM 1834 C CA . ALA A 1 265 ? 36.982 -10.781 16.216 1.00 15.42 257 ALA A CA 1
ATOM 1835 C C . ALA A 1 265 ? 36.988 -11.170 14.744 1.00 15.25 257 ALA A C 1
ATOM 1836 O O . ALA A 1 265 ? 36.963 -12.358 14.409 1.00 16.89 257 ALA A O 1
ATOM 1838 N N . LEU A 1 266 ? 37.028 -10.165 13.878 1.00 14.51 258 LEU A N 1
ATOM 1839 C CA . LEU A 1 266 ? 37.120 -10.323 12.427 1.00 16.05 258 LEU A CA 1
ATOM 1840 C C . LEU A 1 266 ? 38.489 -9.769 12.054 1.00 17.72 258 LEU A C 1
ATOM 1841 O O . LEU A 1 266 ? 38.657 -8.559 11.868 1.00 17.38 258 LEU A O 1
ATOM 1846 N N . ASP A 1 267 ? 39.480 -10.657 11.964 1.00 15.09 259 ASP A N 1
ATOM 1847 C CA . ASP A 1 267 ? 40.858 -10.181 11.958 1.00 18.07 259 ASP A CA 1
ATOM 1848 C C . ASP A 1 267 ? 41.779 -11.036 11.106 1.00 19.01 259 ASP A C 1
ATOM 1849 O O . ASP A 1 267 ? 43.001 -10.905 11.236 1.00 17.20 259 ASP A O 1
ATOM 1854 N N . ALA A 1 268 ? 41.235 -11.890 10.234 1.00 17.39 260 ALA A N 1
ATOM 1855 C CA . ALA A 1 268 ? 42.047 -12.723 9.350 1.00 17.73 260 ALA A CA 1
ATOM 1856 C C . ALA A 1 268 ? 43.003 -13.609 10.146 1.00 19.64 260 ALA A C 1
ATOM 1857 O O . ALA A 1 268 ? 44.077 -13.981 9.657 1.00 19.14 260 ALA A O 1
ATOM 1859 N N . GLY A 1 269 ? 42.625 -13.935 11.381 1.00 17.48 261 GLY A N 1
ATOM 1860 C CA . GLY A 1 269 ? 43.488 -14.709 12.246 1.00 16.45 261 GLY A CA 1
ATOM 1861 C C . GLY A 1 269 ? 44.701 -13.968 12.756 1.00 19.45 261 GLY A C 1
ATOM 1862 O O . GLY A 1 269 ? 45.690 -14.590 13.129 1.00 17.46 261 GLY A O 1
ATOM 1863 N N . LEU A 1 270 ? 44.663 -12.634 12.764 1.00 16.52 262 LEU A N 1
ATOM 1864 C CA . LEU A 1 270 ? 45.711 -11.880 13.442 1.00 19.37 262 LEU A CA 1
ATOM 1865 C C . LEU A 1 270 ? 45.939 -12.407 14.855 1.00 16.23 262 LEU A C 1
ATOM 1866 O O . LEU A 1 270 ? 47.081 -12.588 15.298 1.00 17.60 262 LEU A O 1
ATOM 1871 N N . ARG A 1 271 ? 44.855 -12.628 15.585 1.00 15.76 263 ARG A N 1
ATOM 1872 C CA . ARG A 1 271 ? 44.900 -13.308 16.868 1.00 17.56 263 ARG A CA 1
ATOM 1873 C C . ARG A 1 271 ? 43.943 -14.482 16.802 1.00 14.96 263 ARG A C 1
ATOM 1874 O O . ARG A 1 271 ? 43.085 -14.554 15.923 1.00 15.23 263 ARG A O 1
ATOM 1882 N N . PHE A 1 272 ? 44.119 -15.420 17.727 1.00 15.51 264 PHE A N 1
ATOM 1883 C CA . PHE A 1 272 ? 43.247 -16.578 17.822 1.00 14.32 264 PHE A CA 1
ATOM 1884 C C . PHE A 1 272 ? 42.506 -16.576 19.153 1.00 14.49 264 PHE A C 1
ATOM 1885 O O . PHE A 1 272 ? 43.003 -16.054 20.160 1.00 16.36 264 PHE A O 1
ATOM 1893 N N . THR A 1 273 ? 41.313 -17.171 19.160 1.00 14.28 265 THR A N 1
ATOM 1894 C CA . THR A 1 273 ? 40.534 -17.274 20.383 1.00 13.64 265 THR A CA 1
ATOM 1895 C C . THR A 1 273 ? 40.002 -18.685 20.574 1.00 17.47 265 THR A C 1
ATOM 1896 O O . THR A 1 273 ? 39.498 -18.987 21.666 1.00 18.17 265 THR A O 1
ATOM 1901 N N . VAL B 1 23 ? 19.221 -20.057 0.132 1.00 41.06 15 VAL B N 1
ATOM 1902 C CA . VAL B 1 23 ? 20.353 -20.414 -0.711 1.00 36.92 15 VAL B CA 1
ATOM 1903 C C . VAL B 1 23 ? 21.675 -19.915 -0.129 1.00 35.18 15 VAL B C 1
ATOM 1904 O O . VAL B 1 23 ? 22.599 -19.602 -0.885 1.00 35.94 15 VAL B O 1
ATOM 1908 N N . ARG B 1 24 ? 21.767 -19.857 1.206 1.00 30.39 16 ARG B N 1
ATOM 1909 C CA . ARG B 1 24 ? 22.991 -19.385 1.856 1.00 29.65 16 ARG B CA 1
ATOM 1910 C C . ARG B 1 24 ? 24.209 -20.213 1.453 1.00 30.97 16 ARG B C 1
ATOM 1911 O O . ARG B 1 24 ? 25.337 -19.702 1.482 1.00 27.60 16 ARG B O 1
ATOM 1919 N N . LEU B 1 25 ? 24.010 -21.491 1.096 1.00 23.69 17 LEU B N 1
ATOM 1920 C CA . LEU B 1 25 ? 25.100 -22.414 0.789 1.00 25.84 17 LEU B CA 1
ATOM 1921 C C . LEU B 1 25 ? 24.986 -22.983 -0.623 1.00 26.43 17 LEU B C 1
ATOM 1922 O O . LEU B 1 25 ? 25.435 -24.108 -0.894 1.00 27.17 17 LEU B O 1
ATOM 1927 N N . ALA B 1 26 ? 24.403 -22.211 -1.533 1.00 26.69 18 ALA B N 1
ATOM 1928 C CA . ALA B 1 26 ? 24.198 -22.681 -2.896 1.00 31.94 18 ALA B CA 1
ATOM 1929 C C . ALA B 1 26 ? 25.522 -23.068 -3.542 1.00 28.36 18 ALA B C 1
ATOM 1930 O O . ALA B 1 26 ? 26.537 -22.380 -3.384 1.00 27.51 18 ALA B O 1
ATOM 1932 N N . ASN B 1 27 ? 25.508 -24.206 -4.239 1.00 27.65 19 ASN B N 1
ATOM 1933 C CA . ASN B 1 27 ? 26.661 -24.706 -4.991 1.00 30.51 19 ASN B CA 1
ATOM 1934 C C . ASN B 1 27 ? 27.872 -24.971 -4.098 1.00 25.89 19 ASN B C 1
ATOM 1935 O O . ASN B 1 27 ? 29.015 -24.806 -4.530 1.00 28.00 19 ASN B O 1
ATOM 1940 N N . ARG B 1 28 ? 27.639 -25.373 -2.848 1.00 24.51 20 ARG B N 1
ATOM 1941 C CA . ARG B 1 28 ? 28.698 -25.767 -1.931 1.00 22.38 20 ARG B CA 1
ATOM 1942 C C . ARG B 1 28 ? 28.445 -27.185 -1.442 1.00 25.79 20 ARG B C 1
ATOM 1943 O O . ARG B 1 28 ? 27.303 -27.647 -1.410 1.00 26.88 20 ARG B O 1
ATOM 1951 N N . VAL B 1 29 ? 29.522 -27.869 -1.071 1.00 23.96 21 VAL B N 1
ATOM 1952 C CA . VAL B 1 29 ? 29.472 -29.267 -0.652 1.00 24.75 21 VAL B CA 1
ATOM 1953 C C . VAL B 1 29 ? 29.990 -29.341 0.773 1.00 23.24 21 VAL B C 1
ATOM 1954 O O . VAL B 1 29 ? 31.088 -28.850 1.062 1.00 22.58 21 VAL B O 1
ATOM 1958 N N . ALA B 1 30 ? 29.203 -29.951 1.663 1.00 22.71 22 ALA B N 1
ATOM 1959 C CA . ALA B 1 30 ? 29.520 -29.988 3.082 1.00 20.26 22 ALA B CA 1
ATOM 1960 C C . ALA B 1 30 ? 29.527 -31.425 3.569 1.00 20.58 22 ALA B C 1
ATOM 1961 O O . ALA B 1 30 ? 28.565 -32.162 3.335 1.00 25.48 22 ALA B O 1
ATOM 1963 N N . ILE B 1 31 ? 30.604 -31.810 4.244 1.00 21.78 23 ILE B N 1
ATOM 1964 C CA . ILE B 1 31 ? 30.650 -33.042 5.027 1.00 23.89 23 ILE B CA 1
ATOM 1965 C C . ILE B 1 31 ? 30.335 -32.681 6.471 1.00 23.01 23 ILE B C 1
ATOM 1966 O O . ILE B 1 31 ? 30.953 -31.774 7.046 1.00 20.75 23 ILE B O 1
ATOM 1971 N N . ILE B 1 32 ? 29.375 -33.382 7.062 1.00 22.31 24 ILE B N 1
ATOM 1972 C CA . ILE B 1 32 ? 29.044 -33.230 8.473 1.00 21.63 24 ILE B CA 1
ATOM 1973 C C . ILE B 1 32 ? 29.204 -34.593 9.122 1.00 21.32 24 ILE B C 1
ATOM 1974 O O . ILE B 1 32 ? 28.499 -35.537 8.755 1.00 24.58 24 ILE B O 1
ATOM 1979 N N . THR B 1 33 ? 30.136 -34.708 10.065 1.00 21.59 25 THR B N 1
ATOM 1980 C CA . THR B 1 33 ? 30.292 -35.975 10.769 1.00 19.81 25 THR B CA 1
ATOM 1981 C C . THR B 1 33 ? 29.361 -36.017 11.979 1.00 21.51 25 THR B C 1
ATOM 1982 O O . THR B 1 33 ? 28.930 -34.987 12.495 1.00 25.33 25 THR B O 1
ATOM 1986 N N . GLY B 1 34 ? 29.041 -37.230 12.419 1.00 24.86 26 GLY B N 1
ATOM 1987 C CA . GLY B 1 34 ? 28.038 -37.387 13.462 1.00 27.15 26 GLY B CA 1
ATOM 1988 C C . GLY B 1 34 ? 26.663 -36.868 13.092 1.00 29.05 26 GLY B C 1
ATOM 1989 O O . GLY B 1 34 ? 25.915 -36.424 13.970 1.00 29.89 26 GLY B O 1
ATOM 1990 N N . ALA B 1 35 ? 26.290 -36.940 11.818 1.00 30.27 27 ALA B N 1
ATOM 1991 C CA . ALA B 1 35 ? 25.084 -36.277 11.343 1.00 28.74 27 ALA B CA 1
ATOM 1992 C C . ALA B 1 35 ? 23.871 -37.197 11.308 1.00 28.73 27 ALA B C 1
ATOM 1993 O O . ALA B 1 35 ? 22.822 -36.796 10.796 1.00 30.14 27 ALA B O 1
ATOM 1995 N N . ALA B 1 36 ? 23.975 -38.413 11.845 1.00 30.60 28 ALA B N 1
ATOM 1996 C CA . ALA B 1 36 ? 22.818 -39.294 11.791 1.00 36.08 28 ALA B CA 1
ATOM 1997 C C . ALA B 1 36 ? 21.786 -38.998 12.871 1.00 33.63 28 ALA B C 1
ATOM 1998 O O . ALA B 1 36 ? 20.677 -39.536 12.802 1.00 40.31 28 ALA B O 1
ATOM 2000 N N . GLN B 1 37 ? 22.105 -38.155 13.847 1.00 34.36 29 GLN B N 1
ATOM 2001 C CA . GLN B 1 37 ? 21.155 -37.826 14.903 1.00 33.24 29 GLN B CA 1
ATOM 2002 C C . GLN B 1 37 ? 21.606 -36.538 15.575 1.00 35.30 29 GLN B C 1
ATOM 2003 O O . GLN B 1 37 ? 22.679 -36.002 15.286 1.00 35.07 29 GLN B O 1
ATOM 2009 N N . GLY B 1 38 ? 20.758 -36.040 16.471 1.00 33.72 30 GLY B N 1
ATOM 2010 C CA . GLY B 1 38 ? 21.066 -34.889 17.288 1.00 34.74 30 GLY B CA 1
ATOM 2011 C C . GLY B 1 38 ? 21.318 -33.627 16.482 1.00 30.04 30 GLY B C 1
ATOM 2012 O O . GLY B 1 38 ? 20.709 -33.377 15.437 1.00 33.27 30 GLY B O 1
ATOM 2013 N N . ILE B 1 39 ? 22.255 -32.823 16.984 1.00 27.77 31 ILE B N 1
ATOM 2014 C CA A ILE B 1 39 ? 22.570 -31.529 16.380 0.38 27.61 31 ILE B CA 1
ATOM 2015 C CA B ILE B 1 39 ? 22.504 -31.529 16.361 0.62 27.57 31 ILE B CA 1
ATOM 2016 C C . ILE B 1 39 ? 23.070 -31.703 14.954 1.00 28.17 31 ILE B C 1
ATOM 2017 O O . ILE B 1 39 ? 22.743 -30.918 14.053 1.00 26.43 31 ILE B O 1
ATOM 2026 N N . GLY B 1 40 ? 23.905 -32.723 14.734 1.00 25.77 32 GLY B N 1
ATOM 2027 C CA . GLY B 1 40 ? 24.499 -32.903 13.420 1.00 26.99 32 GLY B CA 1
ATOM 2028 C C . GLY B 1 40 ? 23.461 -33.192 12.353 1.00 26.39 32 GLY B C 1
ATOM 2029 O O . GLY B 1 40 ? 23.592 -32.746 11.208 1.00 24.69 32 GLY B O 1
ATOM 2030 N N . ARG B 1 41 ? 22.421 -33.951 12.710 1.00 29.32 33 ARG B N 1
ATOM 2031 C CA . ARG B 1 41 ? 21.316 -34.170 11.782 1.00 26.57 33 ARG B CA 1
ATOM 2032 C C . ARG B 1 41 ? 20.644 -32.853 11.424 1.00 28.62 33 ARG B C 1
ATOM 2033 O O . ARG B 1 41 ? 20.283 -32.626 10.263 1.00 29.08 33 ARG B O 1
ATOM 2041 N N . ILE B 1 42 ? 20.481 -31.967 12.407 1.00 29.57 34 ILE B N 1
ATOM 2042 C CA . ILE B 1 42 ? 19.879 -30.670 12.132 1.00 27.01 34 ILE B CA 1
ATOM 2043 C C . ILE B 1 42 ? 20.797 -29.832 11.250 1.00 28.09 34 ILE B C 1
ATOM 2044 O O . ILE B 1 42 ? 20.332 -29.142 10.333 1.00 28.54 34 ILE B O 1
ATOM 2049 N N . TYR B 1 43 ? 22.109 -29.868 11.506 1.00 24.33 35 TYR B N 1
ATOM 2050 C CA . TYR B 1 43 ? 23.041 -29.181 10.608 1.00 25.11 35 TYR B CA 1
ATOM 2051 C C . TYR B 1 43 ? 22.864 -29.673 9.178 1.00 23.67 35 TYR B C 1
ATOM 2052 O O . TYR B 1 43 ? 22.794 -28.873 8.243 1.00 23.62 35 TYR B O 1
ATOM 2061 N N . ALA B 1 44 ? 22.801 -30.995 8.991 1.00 26.74 36 ALA B N 1
ATOM 2062 C CA . ALA B 1 44 ? 22.664 -31.546 7.645 1.00 25.70 36 ALA B CA 1
ATOM 2063 C C . ALA B 1 44 ? 21.364 -31.097 6.994 1.00 25.27 36 ALA B C 1
ATOM 2064 O O . ALA B 1 44 ? 21.354 -30.663 5.835 1.00 26.36 36 ALA B O 1
ATOM 2066 N N . GLU B 1 45 ? 20.250 -31.213 7.720 1.00 25.31 37 GLU B N 1
ATOM 2067 C CA . GLU B 1 45 ? 18.961 -30.830 7.160 1.00 27.50 37 GLU B CA 1
ATOM 2068 C C . GLU B 1 45 ? 18.932 -29.351 6.807 1.00 29.00 37 GLU B C 1
ATOM 2069 O O . GLU B 1 45 ? 18.423 -28.966 5.744 1.00 30.09 37 GLU B O 1
ATOM 2075 N N . ARG B 1 46 ? 19.474 -28.507 7.683 1.00 29.32 38 ARG B N 1
ATOM 2076 C CA . ARG B 1 46 ? 19.419 -27.072 7.431 1.00 26.46 38 ARG B CA 1
ATOM 2077 C C . ARG B 1 46 ? 20.392 -26.665 6.330 1.00 24.90 38 ARG B C 1
ATOM 2078 O O . ARG B 1 46 ? 20.067 -25.809 5.496 1.00 25.26 38 ARG B O 1
ATOM 2086 N N . PHE B 1 47 ? 21.585 -27.266 6.311 1.00 24.17 39 PHE B N 1
ATOM 2087 C CA . PHE B 1 47 ? 22.537 -26.975 5.243 1.00 23.93 39 PHE B CA 1
ATOM 2088 C C . PHE B 1 47 ? 21.949 -27.345 3.888 1.00 26.09 39 PHE B C 1
ATOM 2089 O O . PHE B 1 47 ? 22.064 -26.586 2.919 1.00 22.13 39 PHE B O 1
ATOM 2097 N N . ALA B 1 48 ? 21.307 -28.513 3.801 1.00 25.31 40 ALA B N 1
ATOM 2098 C CA . ALA B 1 48 ? 20.708 -28.925 2.538 1.00 25.78 40 ALA B CA 1
ATOM 2099 C C . ALA B 1 48 ? 19.568 -27.998 2.128 1.00 27.67 40 ALA B C 1
ATOM 2100 O O . ALA B 1 48 ? 19.381 -27.729 0.935 1.00 27.30 40 ALA B O 1
ATOM 2102 N N . GLU B 1 49 ? 18.788 -27.506 3.100 1.00 27.45 41 GLU B N 1
ATOM 2103 C CA . GLU B 1 49 ? 17.744 -26.539 2.786 1.00 29.72 41 GLU B CA 1
ATOM 2104 C C . GLU B 1 49 ? 18.333 -25.274 2.189 1.00 25.92 41 GLU B C 1
ATOM 2105 O O . GLU B 1 49 ? 17.715 -24.653 1.314 1.00 30.86 41 GLU B O 1
ATOM 2111 N N . GLU B 1 50 ? 19.521 -24.882 2.642 1.00 27.16 42 GLU B N 1
ATOM 2112 C CA . GLU B 1 50 ? 20.217 -23.723 2.108 1.00 29.30 42 GLU B CA 1
ATOM 2113 C C . GLU B 1 50 ? 21.033 -24.049 0.864 1.00 26.52 42 GLU B C 1
ATOM 2114 O O . GLU B 1 50 ? 21.913 -23.272 0.493 1.00 24.73 42 GLU B O 1
ATOM 2120 N N . GLY B 1 51 ? 20.777 -25.185 0.216 1.00 26.43 43 GLY B N 1
ATOM 2121 C CA . GLY B 1 51 ? 21.359 -25.445 -1.079 1.00 28.13 43 GLY B CA 1
ATOM 2122 C C . GLY B 1 51 ? 22.651 -26.230 -1.075 1.00 29.00 43 GLY B C 1
ATOM 2123 O O . GLY B 1 51 ? 23.184 -26.505 -2.159 1.00 28.53 43 GLY B O 1
ATOM 2124 N N . ALA B 1 52 ? 23.181 -26.587 0.095 1.00 24.94 44 ALA B N 1
ATOM 2125 C CA . ALA B 1 52 ? 24.4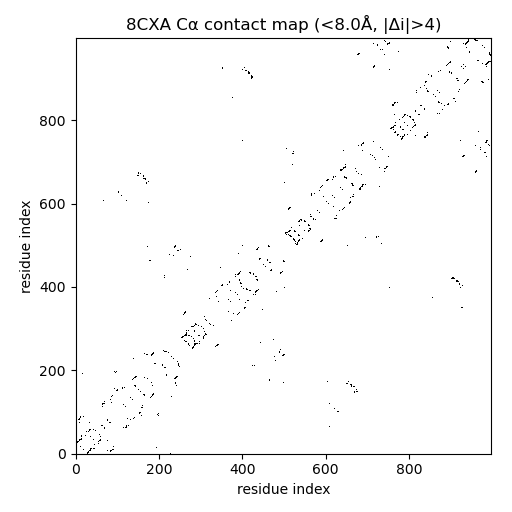02 -27.379 0.139 1.00 26.24 44 ALA B CA 1
ATOM 2126 C C . ALA B 1 52 ? 24.116 -28.817 -0.256 1.00 27.27 44 ALA B C 1
ATOM 2127 O O . ALA B 1 52 ? 23.064 -29.367 0.077 1.00 26.73 44 ALA B O 1
ATOM 2129 N N . ALA B 1 53 ? 25.051 -29.413 -0.991 1.00 28.03 45 ALA B N 1
ATOM 2130 C CA . ALA B 1 53 ? 25.093 -30.860 -1.153 1.00 28.36 45 ALA B CA 1
ATOM 2131 C C . ALA B 1 53 ? 25.763 -31.430 0.090 1.00 28.12 45 ALA B C 1
ATOM 2132 O O . ALA B 1 53 ? 26.899 -31.057 0.412 1.00 28.34 45 ALA B O 1
ATOM 2134 N N . VAL B 1 54 ? 25.056 -32.278 0.827 1.00 27.39 46 VAL B N 1
ATOM 2135 C CA . VAL B 1 54 ? 25.500 -32.684 2.157 1.00 26.21 46 VAL B CA 1
ATOM 2136 C C . VAL B 1 54 ? 25.908 -34.148 2.142 1.00 27.93 46 VAL B C 1
ATOM 2137 O O . VAL B 1 54 ? 25.205 -34.997 1.587 1.00 27.86 46 VAL B O 1
ATOM 2141 N N . VAL B 1 55 ? 27.046 -34.439 2.757 1.00 26.28 47 VAL B N 1
ATOM 2142 C CA . VAL B 1 55 ? 27.452 -35.812 3.035 1.00 26.92 47 VAL B CA 1
ATOM 2143 C C . VAL B 1 55 ? 27.126 -36.062 4.499 1.00 27.22 47 VAL B C 1
ATOM 2144 O O . VAL B 1 55 ? 27.747 -35.477 5.393 1.00 26.46 47 VAL B O 1
ATOM 2148 N N . VAL B 1 56 ? 26.123 -36.904 4.737 1.00 30.01 48 VAL B N 1
ATOM 2149 C CA . VAL B 1 56 ? 25.677 -37.268 6.080 1.00 28.06 48 VAL B CA 1
ATOM 2150 C C . VAL B 1 56 ? 26.586 -38.399 6.558 1.00 31.78 48 VAL B C 1
ATOM 2151 O O . VAL B 1 56 ? 26.357 -39.568 6.241 1.00 32.91 48 VAL B O 1
ATOM 2155 N N . ALA B 1 57 ? 27.627 -38.059 7.313 1.00 29.58 49 ALA B N 1
ATOM 2156 C CA . ALA B 1 57 ? 28.648 -39.022 7.708 1.00 27.67 49 ALA B CA 1
ATOM 2157 C C . ALA B 1 57 ? 28.437 -39.447 9.156 1.00 30.90 49 ALA B C 1
ATOM 2158 O O . ALA B 1 57 ? 28.308 -38.599 10.045 1.00 27.85 49 ALA B O 1
ATOM 2160 N N . ASP B 1 58 ? 28.439 -40.757 9.399 1.00 28.68 50 ASP B N 1
ATOM 2161 C CA . ASP B 1 58 ? 28.208 -41.242 10.751 1.00 30.15 50 ASP B CA 1
ATOM 2162 C C . ASP B 1 58 ? 28.653 -42.693 10.856 1.00 35.54 50 ASP B C 1
ATOM 2163 O O . ASP B 1 58 ? 28.864 -43.378 9.851 1.00 35.78 50 ASP B O 1
ATOM 2168 N N . ILE B 1 59 ? 28.793 -43.150 12.101 1.00 32.26 51 ILE B N 1
ATOM 2169 C CA . ILE B 1 59 ? 29.149 -44.544 12.325 1.00 34.26 51 ILE B CA 1
ATOM 2170 C C . ILE B 1 59 ? 27.964 -45.467 12.043 1.00 45.07 51 ILE B C 1
ATOM 2171 O O . ILE B 1 59 ? 28.167 -46.652 11.749 1.00 42.58 51 ILE B O 1
ATOM 2176 N N . ASN B 1 60 ? 26.727 -44.960 12.091 1.00 45.50 52 ASN B N 1
ATOM 2177 C CA A ASN B 1 60 ? 25.547 -45.745 11.731 0.61 48.51 52 ASN B CA 1
ATOM 2178 C CA B ASN B 1 60 ? 25.544 -45.750 11.725 0.39 48.50 52 ASN B CA 1
ATOM 2179 C C . ASN B 1 60 ? 25.229 -45.474 10.263 1.00 50.86 52 ASN B C 1
ATOM 2180 O O . ASN B 1 60 ? 24.590 -44.472 9.931 1.00 46.63 52 ASN B O 1
ATOM 2189 N N . GLU B 1 61 ? 25.663 -46.370 9.372 1.00 47.49 53 GLU B N 1
ATOM 2190 C CA . GLU B 1 61 ? 25.409 -46.128 7.951 1.00 52.70 53 GLU B CA 1
ATOM 2191 C C . GLU B 1 61 ? 23.925 -46.191 7.603 1.00 54.16 53 GLU B C 1
ATOM 2192 O O . GLU B 1 61 ? 23.441 -45.281 6.906 1.00 48.18 53 GLU B O 1
ATOM 2198 N N . PRO B 1 62 ? 23.151 -47.207 8.020 1.00 55.16 54 PRO B N 1
ATOM 2199 C CA . PRO B 1 62 ? 21.715 -47.190 7.674 1.00 50.79 54 PRO B CA 1
ATOM 2200 C C . PRO B 1 62 ? 20.969 -45.973 8.214 1.00 54.88 54 PRO B C 1
ATOM 2201 O O . PRO B 1 62 ? 20.107 -45.420 7.517 1.00 49.63 54 PRO B O 1
ATOM 2205 N N . LYS B 1 63 ? 21.291 -45.520 9.429 1.00 52.06 55 LYS B N 1
ATOM 2206 C CA . LYS B 1 63 ? 20.589 -44.371 9.997 1.00 53.93 55 LYS B CA 1
ATOM 2207 C C . LYS B 1 63 ? 21.009 -43.069 9.320 1.00 49.48 55 LYS B C 1
ATOM 2208 O O . LYS B 1 63 ? 20.185 -42.166 9.127 1.00 51.92 55 LYS B O 1
ATOM 2214 N N . ALA B 1 64 ? 22.294 -42.941 8.977 1.00 46.51 56 ALA B N 1
ATOM 2215 C CA . ALA B 1 64 ? 22.721 -41.825 8.143 1.00 41.48 56 ALA B CA 1
ATOM 2216 C C . ALA B 1 64 ? 22.026 -41.868 6.789 1.00 44.90 56 ALA B C 1
ATOM 2217 O O . ALA B 1 64 ? 21.648 -40.827 6.243 1.00 40.11 56 ALA B O 1
ATOM 2219 N N . THR B 1 65 ? 21.845 -43.073 6.235 1.00 40.66 57 THR B N 1
ATOM 2220 C CA . THR B 1 65 ? 21.073 -43.227 5.007 1.00 45.83 57 THR B CA 1
ATOM 2221 C C . THR B 1 65 ? 19.640 -42.745 5.193 1.00 46.82 57 THR B C 1
ATOM 2222 O O . THR B 1 65 ? 19.044 -42.188 4.264 1.00 44.19 57 THR B O 1
ATOM 2226 N N . GLU B 1 66 ? 19.085 -42.921 6.396 1.00 43.38 58 GLU B N 1
ATOM 2227 C CA . GLU B 1 66 ? 17.737 -42.439 6.678 1.00 51.69 58 GLU B CA 1
ATOM 2228 C C . GLU B 1 66 ? 17.672 -40.915 6.637 1.00 49.20 58 GLU B C 1
ATOM 2229 O O . GLU B 1 66 ? 16.735 -40.341 6.064 1.00 48.14 58 GLU B O 1
ATOM 2235 N N . VAL B 1 67 ? 18.663 -40.238 7.223 1.00 43.06 59 VAL B N 1
ATOM 2236 C CA . VAL B 1 67 ? 18.686 -38.778 7.162 1.00 43.48 59 VAL B CA 1
ATOM 2237 C C . VAL B 1 67 ? 18.864 -38.312 5.723 1.00 42.01 59 VAL B C 1
ATOM 2238 O O . VAL B 1 67 ? 18.195 -37.376 5.272 1.00 42.68 59 VAL B O 1
ATOM 2242 N N . ALA B 1 68 ? 19.767 -38.956 4.979 1.00 37.50 60 ALA B N 1
ATOM 2243 C CA . ALA B 1 68 ? 20.025 -38.525 3.611 1.00 41.02 60 ALA B CA 1
ATOM 2244 C C . ALA B 1 68 ? 18.801 -38.733 2.730 1.00 43.35 60 ALA B C 1
ATOM 2245 O O . ALA B 1 68 ? 18.474 -37.874 1.901 1.00 36.51 60 ALA B O 1
ATOM 2247 N N . SER B 1 69 ? 18.106 -39.863 2.906 1.00 43.29 61 SER B N 1
ATOM 2248 C CA . SER B 1 69 ? 16.892 -40.122 2.136 1.00 43.99 61 SER B CA 1
ATOM 2249 C C . SER B 1 69 ? 15.811 -39.095 2.446 1.00 46.10 61 SER B C 1
ATOM 2250 O O . SER B 1 69 ? 15.091 -38.648 1.546 1.00 45.34 61 SER B O 1
ATOM 2253 N N . SER B 1 70 ? 15.683 -38.705 3.716 1.00 46.81 62 SER B N 1
ATOM 2254 C CA . SER B 1 70 ? 14.703 -37.684 4.072 1.00 47.15 62 SER B CA 1
ATOM 2255 C C . SER B 1 70 ? 15.045 -36.349 3.423 1.00 45.05 62 SER B C 1
ATOM 2256 O O . SER B 1 70 ? 14.155 -35.630 2.956 1.00 45.99 62 SER B O 1
ATOM 2259 N N . ILE B 1 71 ? 16.333 -36.003 3.385 1.00 43.63 63 ILE B N 1
ATOM 2260 C CA . ILE B 1 71 ? 16.757 -34.753 2.764 1.00 41.50 63 ILE B CA 1
ATOM 2261 C C . ILE B 1 71 ? 16.446 -34.764 1.274 1.00 45.81 63 ILE B C 1
ATOM 2262 O O . ILE B 1 71 ? 15.944 -33.777 0.721 1.00 47.75 63 ILE B O 1
ATOM 2267 N N . THR B 1 72 ? 16.732 -35.879 0.600 1.00 40.93 64 THR B N 1
ATOM 2268 C CA A THR B 1 72 ? 16.465 -35.958 -0.832 0.41 44.81 64 THR B CA 1
ATOM 2269 C CA B THR B 1 72 ? 16.467 -35.967 -0.831 0.59 44.80 64 THR B CA 1
ATOM 2270 C C . THR B 1 72 ? 14.971 -35.961 -1.128 1.00 47.11 64 THR B C 1
ATOM 2271 O O . THR B 1 72 ? 14.543 -35.412 -2.150 1.00 49.00 64 THR B O 1
ATOM 2278 N N . SER B 1 73 ? 14.161 -36.556 -0.249 1.00 48.20 65 SER B N 1
ATOM 2279 C CA A SER B 1 73 ? 12.717 -36.566 -0.458 0.62 46.57 65 SER B CA 1
ATOM 2280 C CA B SER B 1 73 ? 12.720 -36.563 -0.465 0.38 46.59 65 SER B CA 1
ATOM 2281 C C . SER B 1 73 ? 12.095 -35.186 -0.289 1.00 48.40 65 SER B C 1
ATOM 2282 O O . SER B 1 73 ? 10.943 -34.990 -0.695 1.00 49.71 65 SER B O 1
ATOM 2287 N N . LEU B 1 74 ? 12.820 -34.237 0.300 1.00 48.06 66 LEU B N 1
ATOM 2288 C CA . LEU B 1 74 ? 12.351 -32.866 0.452 1.00 48.47 66 LEU B CA 1
ATOM 2289 C C . LEU B 1 74 ? 12.916 -31.936 -0.611 1.00 48.84 66 LEU B C 1
ATOM 2290 O O . LEU B 1 74 ? 12.632 -30.736 -0.581 1.00 53.91 66 LEU B O 1
ATOM 2295 N N . GLY B 1 75 ? 13.708 -32.459 -1.546 1.00 48.65 67 GLY B N 1
ATOM 2296 C CA . GLY B 1 75 ? 14.290 -31.662 -2.602 1.00 49.64 67 GLY B CA 1
ATOM 2297 C C . GLY B 1 75 ? 15.760 -31.346 -2.442 1.00 44.32 67 GLY B C 1
ATOM 2298 O O . GLY B 1 75 ? 16.318 -30.642 -3.295 1.00 48.25 67 GLY B O 1
ATOM 2299 N N . GLY B 1 76 ? 16.413 -31.841 -1.381 1.00 44.20 68 GLY B N 1
ATOM 2300 C CA . GLY B 1 76 ? 17.812 -31.541 -1.158 1.00 40.74 68 GLY B CA 1
ATOM 2301 C C . GLY B 1 76 ? 18.748 -32.558 -1.795 1.00 40.97 68 GLY B C 1
ATOM 2302 O O . GLY B 1 76 ? 18.339 -33.641 -2.216 1.00 43.42 68 GLY B O 1
ATOM 2303 N N . ARG B 1 77 ? 20.023 -32.180 -1.869 1.00 35.92 69 ARG B N 1
ATOM 2304 C CA . ARG B 1 77 ? 21.085 -33.050 -2.357 1.00 37.01 69 ARG B CA 1
ATOM 2305 C C . ARG B 1 77 ? 21.840 -33.610 -1.162 1.00 36.58 69 ARG B C 1
ATOM 2306 O O . ARG B 1 77 ? 22.375 -32.845 -0.351 1.00 31.56 69 ARG B O 1
ATOM 2314 N N . ALA B 1 78 ? 21.890 -34.936 -1.056 1.00 36.88 70 ALA B N 1
ATOM 2315 C CA . ALA B 1 78 ? 22.534 -35.550 0.092 1.00 33.48 70 ALA B CA 1
ATOM 2316 C C . ALA B 1 78 ? 22.879 -37.001 -0.212 1.00 35.57 70 ALA B C 1
ATOM 2317 O O . ALA B 1 78 ? 22.120 -37.705 -0.886 1.00 38.50 70 ALA B O 1
ATOM 2319 N N . ILE B 1 79 ? 24.033 -37.433 0.285 1.00 32.44 71 ILE B N 1
ATOM 2320 C CA . ILE B 1 79 ? 24.368 -38.848 0.355 1.00 31.96 71 ILE B CA 1
ATOM 2321 C C . ILE B 1 79 ? 24.700 -39.170 1.801 1.00 35.69 71 ILE B C 1
ATOM 2322 O O . ILE B 1 79 ? 24.951 -38.285 2.619 1.00 33.31 71 ILE B O 1
ATOM 2327 N N . ALA B 1 80 ? 24.695 -40.457 2.117 1.00 39.30 72 ALA B N 1
ATOM 2328 C CA . ALA B 1 80 ? 25.180 -40.914 3.406 1.00 36.12 72 ALA B CA 1
ATOM 2329 C C . ALA B 1 80 ? 26.552 -41.541 3.218 1.00 39.99 72 ALA B C 1
ATOM 2330 O O . ALA B 1 80 ? 26.867 -42.071 2.147 1.00 40.92 72 ALA B O 1
ATOM 2332 N N . ALA B 1 81 ? 27.374 -41.467 4.261 1.00 35.68 73 ALA B N 1
ATOM 2333 C CA . ALA B 1 81 ? 28.675 -42.125 4.246 1.00 34.16 73 ALA B CA 1
ATOM 2334 C C . ALA B 1 81 ? 28.941 -42.721 5.617 1.00 33.16 73 ALA B C 1
ATOM 2335 O O . ALA B 1 81 ? 28.889 -42.013 6.627 1.00 36.45 73 ALA B O 1
ATOM 2337 N N . ALA B 1 82 ? 29.220 -44.019 5.649 1.00 32.72 74 ALA B N 1
ATOM 2338 C CA . ALA B 1 82 ? 29.684 -44.647 6.876 1.00 33.68 74 ALA B CA 1
ATOM 2339 C C . ALA B 1 82 ? 31.094 -44.165 7.183 1.00 41.95 74 ALA B C 1
ATOM 2340 O O . ALA B 1 82 ? 31.959 -44.133 6.300 1.00 40.31 74 ALA B O 1
ATOM 2342 N N . VAL B 1 83 ? 31.331 -43.769 8.428 1.00 33.33 75 VAL B N 1
ATOM 2343 C CA . VAL B 1 83 ? 32.677 -43.376 8.822 1.00 32.05 75 VAL B CA 1
ATOM 2344 C C . VAL B 1 83 ? 32.873 -43.691 10.297 1.00 30.25 75 VAL B C 1
ATOM 2345 O O . VAL B 1 83 ? 31.970 -43.502 11.117 1.00 30.63 75 VAL B O 1
ATOM 2349 N N . ASP B 1 84 ? 34.045 -44.233 10.607 1.00 31.65 76 ASP B N 1
ATOM 2350 C CA . ASP B 1 84 ? 34.607 -44.239 11.955 1.00 29.01 76 ASP B CA 1
ATOM 2351 C C . ASP B 1 84 ? 35.720 -43.195 11.939 1.00 27.74 76 ASP B C 1
ATOM 2352 O O . ASP B 1 84 ? 36.809 -43.448 11.417 1.00 29.83 76 ASP B O 1
ATOM 2357 N N . VAL B 1 85 ? 35.448 -42.014 12.502 1.00 28.98 77 VAL B N 1
ATOM 2358 C CA . VAL B 1 85 ? 36.407 -40.924 12.402 1.00 27.01 77 VAL B CA 1
ATOM 2359 C C . VAL B 1 85 ? 37.716 -41.237 13.113 1.00 27.62 77 VAL B C 1
ATOM 2360 O O . VAL B 1 85 ? 38.709 -40.550 12.876 1.00 25.85 77 VAL B O 1
ATOM 2364 N N . SER B 1 86 ? 37.758 -42.270 13.964 1.00 26.61 78 SER B N 1
ATOM 2365 C CA . SER B 1 86 ? 39.022 -42.655 14.576 1.00 27.03 78 SER B CA 1
ATOM 2366 C C . SER B 1 86 ? 39.890 -43.494 13.644 1.00 30.74 78 SER B C 1
ATOM 2367 O O . SER B 1 86 ? 41.058 -43.749 13.966 1.00 30.69 78 SER B O 1
ATOM 2370 N N . ASP B 1 87 ? 39.350 -43.914 12.500 1.00 29.04 79 ASP B N 1
ATOM 2371 C CA . ASP B 1 87 ? 39.994 -44.842 11.575 1.00 33.27 79 ASP B CA 1
ATOM 2372 C C . ASP B 1 87 ? 40.385 -44.063 10.324 1.00 30.56 79 ASP B C 1
ATOM 2373 O O . ASP B 1 87 ? 39.514 -43.660 9.545 1.00 28.08 79 ASP B O 1
ATOM 2378 N N . VAL B 1 88 ? 41.694 -43.903 10.110 1.00 28.38 80 VAL B N 1
ATOM 2379 C CA . VAL B 1 88 ? 42.182 -43.035 9.041 1.00 30.74 80 VAL B CA 1
ATOM 2380 C C . VAL B 1 88 ? 41.713 -43.527 7.674 1.00 31.76 80 VAL B C 1
ATOM 2381 O O . VAL B 1 88 ? 41.355 -42.726 6.802 1.00 28.59 80 VAL B O 1
ATOM 2385 N N . GLU B 1 89 ? 41.684 -44.848 7.468 1.00 35.18 81 GLU B N 1
ATOM 2386 C CA . GLU B 1 89 ? 41.232 -45.379 6.185 1.00 33.70 81 GLU B CA 1
ATOM 2387 C C . GLU B 1 89 ? 39.749 -45.104 5.966 1.00 29.67 81 GLU B C 1
ATOM 2388 O O . GLU B 1 89 ? 39.336 -44.732 4.858 1.00 34.59 81 GLU B O 1
ATOM 2394 N N . SER B 1 90 ? 38.938 -45.272 7.015 1.00 31.72 82 SER B N 1
ATOM 2395 C CA . SER B 1 90 ? 37.514 -44.958 6.930 1.00 27.47 82 SER B CA 1
ATOM 2396 C C . SER B 1 90 ? 37.297 -43.486 6.610 1.00 29.50 82 SER B C 1
ATOM 2397 O O . SER B 1 90 ? 36.441 -43.137 5.789 1.00 29.68 82 SER B O 1
ATOM 2400 N N . VAL B 1 91 ? 38.067 -42.611 7.250 1.00 26.02 83 VAL B N 1
ATOM 2401 C CA . VAL B 1 91 ? 37.940 -41.179 6.988 1.00 25.99 83 VAL B CA 1
ATOM 2402 C C . VAL B 1 91 ? 38.295 -40.867 5.539 1.00 28.65 83 VAL B C 1
ATOM 2403 O O . VAL B 1 91 ? 37.595 -40.108 4.855 1.00 27.05 83 VAL B O 1
ATOM 2407 N N . ASN B 1 92 ? 39.395 -41.446 5.049 1.00 27.91 84 ASN B N 1
ATOM 2408 C CA . ASN B 1 92 ? 39.820 -41.200 3.674 1.00 30.84 84 ASN B CA 1
ATOM 2409 C C . ASN B 1 92 ? 38.762 -41.648 2.667 1.00 33.57 84 ASN B C 1
ATOM 2410 O O . ASN B 1 92 ? 38.504 -40.949 1.680 1.00 31.07 84 ASN B O 1
ATOM 2415 N N . ARG B 1 93 ? 38.141 -42.810 2.895 1.00 31.68 85 ARG B N 1
ATOM 2416 C CA . ARG B 1 93 ? 37.063 -43.262 2.015 1.00 34.88 85 ARG B CA 1
ATOM 2417 C C . ARG B 1 93 ? 35.833 -42.354 2.083 1.00 32.09 85 ARG B C 1
ATOM 2418 O O . ARG B 1 93 ? 35.104 -42.242 1.090 1.00 35.70 85 ARG B O 1
ATOM 2426 N N . MET B 1 94 ? 35.573 -41.726 3.237 1.00 30.14 86 MET B N 1
ATOM 2427 C CA . MET B 1 94 ? 34.457 -40.784 3.349 1.00 32.66 86 MET B CA 1
ATOM 2428 C C . MET B 1 94 ? 34.677 -39.578 2.449 1.00 29.83 86 MET B C 1
ATOM 2429 O O . MET B 1 94 ? 33.778 -39.174 1.700 1.00 29.02 86 MET B O 1
ATOM 2434 N N . VAL B 1 95 ? 35.877 -38.996 2.502 1.00 26.64 87 VAL B N 1
ATOM 2435 C CA . VAL B 1 95 ? 36.186 -37.850 1.653 1.00 23.79 87 VAL B CA 1
ATOM 2436 C C . VAL B 1 95 ? 36.205 -38.259 0.184 1.00 28.13 87 VAL B C 1
ATOM 2437 O O . VAL B 1 95 ? 35.700 -37.534 -0.678 1.00 29.14 87 VAL B O 1
ATOM 2441 N N . ASP B 1 96 ? 36.771 -39.430 -0.129 1.00 27.19 88 ASP B N 1
ATOM 2442 C CA . ASP B 1 96 ? 36.694 -39.924 -1.500 1.00 29.97 88 ASP B CA 1
ATOM 2443 C C . ASP B 1 96 ? 35.247 -40.021 -1.969 1.00 28.93 88 ASP B C 1
ATOM 2444 O O . ASP B 1 96 ? 34.932 -39.647 -3.104 1.00 31.49 88 ASP B O 1
ATOM 2449 N N . SER B 1 97 ? 34.350 -40.514 -1.106 1.00 31.47 89 SER B N 1
ATOM 2450 C CA . SER B 1 97 ? 32.946 -40.648 -1.491 1.00 31.80 89 SER B CA 1
ATOM 2451 C C . SER B 1 97 ? 32.315 -39.291 -1.767 1.00 30.15 89 SER B C 1
ATOM 2452 O O . SER B 1 97 ? 31.512 -39.146 -2.700 1.00 34.10 89 SER B O 1
ATOM 2455 N N . ALA B 1 98 ? 32.649 -38.295 -0.947 1.00 29.28 90 ALA B N 1
ATOM 2456 C CA . ALA B 1 98 ? 32.131 -36.947 -1.154 1.00 25.95 90 ALA B CA 1
ATOM 2457 C C . ALA B 1 98 ? 32.560 -36.397 -2.508 1.00 28.39 90 ALA B C 1
ATOM 2458 O O . ALA B 1 98 ? 31.741 -35.869 -3.269 1.00 29.46 90 ALA B O 1
ATOM 2460 N N . VAL B 1 99 ? 33.855 -36.502 -2.813 1.00 30.49 91 VAL B N 1
ATOM 2461 C CA . VAL B 1 99 ? 34.388 -36.007 -4.077 1.00 30.03 91 VAL B CA 1
ATOM 2462 C C . VAL B 1 99 ? 33.800 -36.785 -5.245 1.00 32.99 91 VAL B C 1
ATOM 2463 O O . VAL B 1 99 ? 33.478 -36.210 -6.290 1.00 33.27 91 VAL B O 1
ATOM 2467 N N . GLU B 1 100 ? 33.648 -38.105 -5.089 1.00 31.79 92 GLU B N 1
ATOM 2468 C CA . GLU B 1 100 ? 33.034 -38.895 -6.151 1.00 34.39 92 GLU B CA 1
ATOM 2469 C C . GLU B 1 100 ? 31.599 -38.452 -6.419 1.00 34.54 92 GLU B C 1
ATOM 2470 O O . GLU B 1 100 ? 31.180 -38.351 -7.576 1.00 34.88 92 GLU B O 1
ATOM 2476 N N . ALA B 1 101 ? 30.833 -38.176 -5.363 1.00 35.29 93 ALA B N 1
ATOM 2477 C CA . ALA B 1 101 ? 29.432 -37.802 -5.534 1.00 31.79 93 ALA B CA 1
ATOM 2478 C C . ALA B 1 101 ? 29.271 -36.368 -6.022 1.00 31.28 93 ALA B C 1
ATOM 2479 O O . ALA B 1 101 ? 28.464 -36.102 -6.921 1.00 34.71 93 ALA B O 1
ATOM 2481 N N . PHE B 1 102 ? 30.023 -35.441 -5.447 1.00 29.57 94 PHE B N 1
ATOM 2482 C CA . PHE B 1 102 ? 29.743 -34.023 -5.614 1.00 30.71 94 PHE B CA 1
ATOM 2483 C C . PHE B 1 102 ? 30.910 -33.225 -6.179 1.00 33.18 94 PHE B C 1
ATOM 2484 O O . PHE B 1 102 ? 30.755 -32.020 -6.415 1.00 33.03 94 PHE B O 1
ATOM 2492 N N . GLY B 1 103 ? 32.061 -33.852 -6.413 1.00 31.99 95 GLY B N 1
ATOM 2493 C CA . GLY B 1 103 ? 33.143 -33.239 -7.148 1.00 30.04 95 GLY B CA 1
ATOM 2494 C C . GLY B 1 103 ? 34.169 -32.518 -6.303 1.00 32.12 95 GLY B C 1
ATOM 2495 O O . GLY B 1 103 ? 35.281 -32.266 -6.785 1.00 31.62 95 GLY B O 1
ATOM 2496 N N . THR B 1 104 ? 33.833 -32.186 -5.062 1.00 27.87 96 THR B N 1
ATOM 2497 C CA . THR B 1 104 ? 34.693 -31.383 -4.203 1.00 27.41 96 THR B CA 1
ATOM 2498 C C . THR B 1 104 ? 34.147 -31.455 -2.787 1.00 28.22 96 THR B C 1
ATOM 2499 O O . THR B 1 104 ? 33.094 -32.048 -2.536 1.00 27.06 96 THR B O 1
ATOM 2503 N N . VAL B 1 105 ? 34.887 -30.854 -1.860 1.00 24.95 97 VAL B N 1
ATOM 2504 C CA . VAL B 1 105 ? 34.392 -30.571 -0.519 1.00 21.88 97 VAL B CA 1
ATOM 2505 C C . VAL B 1 105 ? 34.712 -29.119 -0.215 1.00 20.06 97 VAL B C 1
ATOM 2506 O O . VAL B 1 105 ? 35.884 -28.723 -0.235 1.00 22.87 97 VAL B O 1
ATOM 2510 N N . ASP B 1 106 ? 33.677 -28.338 0.080 1.00 19.38 98 ASP B N 1
ATOM 2511 C CA . ASP B 1 106 ? 33.844 -26.941 0.467 1.00 18.08 98 ASP B CA 1
ATOM 2512 C C . ASP B 1 106 ? 33.877 -26.743 1.965 1.00 22.15 98 ASP B C 1
ATOM 2513 O O . ASP B 1 106 ? 34.562 -25.831 2.447 1.00 19.94 98 ASP B O 1
ATOM 2518 N N . ILE B 1 107 ? 33.141 -27.576 2.700 1.00 18.62 99 ILE B N 1
ATOM 2519 C CA . ILE B 1 107 ? 32.841 -27.359 4.111 1.00 17.41 99 ILE B CA 1
ATOM 2520 C C . ILE B 1 107 ? 33.011 -28.680 4.834 1.00 16.97 99 ILE B C 1
ATOM 2521 O O . ILE B 1 107 ? 32.522 -29.702 4.351 1.00 18.63 99 ILE B O 1
ATOM 2526 N N . LEU B 1 108 ? 33.700 -28.668 5.973 1.00 16.56 100 LEU B N 1
ATOM 2527 C CA . LEU B 1 108 ? 33.767 -29.827 6.869 1.00 18.23 100 LEU B CA 1
ATOM 2528 C C . LEU B 1 108 ? 33.311 -29.382 8.249 1.00 17.62 100 LEU B C 1
ATOM 2529 O O . LEU B 1 108 ? 33.864 -28.423 8.806 1.00 16.64 100 LEU B O 1
ATOM 2534 N N . VAL B 1 109 ? 32.302 -30.059 8.790 1.00 17.62 101 VAL B N 1
ATOM 2535 C CA . VAL B 1 109 ? 31.859 -29.833 10.162 1.00 15.98 101 VAL B CA 1
ATOM 2536 C C . VAL B 1 109 ? 32.209 -31.084 10.959 1.00 17.60 101 VAL B C 1
ATOM 2537 O O . VAL B 1 109 ? 31.617 -32.150 10.737 1.00 18.76 101 VAL B O 1
ATOM 2541 N N . ASN B 1 110 ? 33.163 -30.944 11.886 1.00 16.48 102 ASN B N 1
ATOM 2542 C CA . ASN B 1 110 ? 33.632 -32.049 12.729 1.00 17.53 102 ASN B CA 1
ATOM 2543 C C . ASN B 1 110 ? 32.760 -32.118 13.978 1.00 19.41 102 ASN B C 1
ATOM 2544 O O . ASN B 1 110 ? 33.134 -31.701 15.072 1.00 21.75 102 ASN B O 1
ATOM 2549 N N . ASN B 1 111 ? 31.565 -32.671 13.796 1.00 19.67 103 ASN B N 1
ATOM 2550 C CA . ASN B 1 111 ? 30.567 -32.737 14.849 1.00 20.80 103 ASN B CA 1
ATOM 2551 C C . ASN B 1 111 ? 30.586 -34.063 15.606 1.00 24.60 103 ASN B C 1
ATOM 2552 O O . ASN B 1 111 ? 30.126 -34.112 16.755 1.00 24.74 103 ASN B O 1
ATOM 2557 N N . ALA B 1 112 ? 31.123 -35.123 15.001 1.00 21.34 104 ALA B N 1
ATOM 2558 C CA . ALA B 1 112 ? 31.181 -36.429 15.653 1.00 23.09 104 ALA B CA 1
ATOM 2559 C C . ALA B 1 112 ? 31.920 -36.341 16.979 1.00 25.49 104 ALA B C 1
ATOM 2560 O O . ALA B 1 112 ? 33.029 -35.802 17.053 1.00 23.77 104 ALA B O 1
ATOM 2562 N N . ALA B 1 113 ? 31.311 -36.896 18.022 1.00 22.70 105 ALA B N 1
ATOM 2563 C CA . ALA B 1 113 ? 31.950 -36.942 19.326 1.00 21.41 105 ALA B CA 1
ATOM 2564 C C . ALA B 1 113 ? 31.269 -37.995 20.185 1.00 19.07 105 ALA B C 1
ATOM 2565 O O . ALA B 1 113 ? 30.096 -38.321 19.986 1.00 25.29 105 ALA B O 1
ATOM 2567 N N . ILE B 1 114 ? 32.033 -38.524 21.137 1.00 22.21 106 ILE B N 1
ATOM 2568 C CA . ILE B 1 114 ? 31.482 -39.260 22.270 1.00 23.82 106 ILE B CA 1
ATOM 2569 C C . ILE B 1 114 ? 31.064 -38.227 23.308 1.00 27.29 106 ILE B C 1
ATOM 2570 O O . ILE B 1 114 ? 31.903 -37.468 23.803 1.00 24.82 106 ILE B O 1
ATOM 2575 N N . PHE B 1 115 ? 29.766 -38.170 23.609 1.00 31.60 107 PHE B N 1
ATOM 2576 C CA . PHE B 1 115 ? 29.218 -37.110 24.449 1.00 34.21 107 PHE B CA 1
ATOM 2577 C C . PHE B 1 115 ? 27.908 -37.553 25.092 1.00 33.24 107 PHE B C 1
ATOM 2578 O O . PHE B 1 115 ? 27.849 -37.737 26.311 1.00 35.30 107 PHE B O 1
ATOM 2586 N N . SER B 1 116 ? 26.862 -37.763 24.285 1.00 37.09 108 SER B N 1
ATOM 2587 C CA . SER B 1 116 ? 25.565 -38.110 24.858 1.00 41.80 108 SER B CA 1
ATOM 2588 C C . SER B 1 116 ? 25.599 -39.454 25.578 1.00 42.23 108 SER B C 1
ATOM 2589 O O . SER B 1 116 ? 24.817 -39.672 26.511 1.00 41.27 108 SER B O 1
ATOM 2592 N N . THR B 1 117 ? 26.495 -40.360 25.172 1.00 40.30 109 THR B N 1
ATOM 2593 C CA . THR B 1 117 ? 26.603 -41.674 25.795 1.00 39.08 109 THR B CA 1
ATOM 2594 C C . THR B 1 117 ? 27.441 -41.676 27.069 1.00 40.40 109 THR B C 1
ATOM 2595 O O . THR B 1 117 ? 27.482 -42.699 27.761 1.00 38.16 109 THR B O 1
ATOM 2599 N N . LEU B 1 118 ? 28.105 -40.574 27.402 1.00 37.77 110 LEU B N 1
ATOM 2600 C CA . LEU B 1 118 ? 29.045 -40.588 28.515 1.00 40.21 110 LEU B CA 1
ATOM 2601 C C . LEU B 1 118 ? 28.348 -40.806 29.852 1.00 37.38 110 LEU B C 1
ATOM 2602 O O . LEU B 1 118 ? 27.291 -40.231 30.129 1.00 42.00 110 LEU B O 1
ATOM 2607 N N . LYS B 1 119 ? 28.956 -41.643 30.687 1.00 36.25 111 LYS B N 1
ATOM 2608 C CA . LYS B 1 119 ? 28.596 -41.737 32.093 1.00 38.17 111 LYS B CA 1
ATOM 2609 C C . LYS B 1 119 ? 29.464 -40.760 32.878 1.00 39.70 111 LYS B C 1
ATOM 2610 O O . LYS B 1 119 ? 30.690 -40.741 32.717 1.00 35.73 111 LYS B O 1
ATOM 2612 N N . MET B 1 120 ? 28.826 -39.945 33.712 1.00 33.88 112 MET B N 1
ATOM 2613 C CA . MET B 1 120 ? 29.555 -38.963 34.504 1.00 37.35 112 MET B CA 1
ATOM 2614 C C . MET B 1 120 ? 30.264 -39.658 35.662 1.00 31.26 112 MET B C 1
ATOM 2615 O O . MET B 1 120 ? 29.713 -40.566 36.293 1.00 30.84 112 MET B O 1
ATOM 2620 N N . LYS B 1 121 ? 31.498 -39.241 35.932 1.00 24.80 113 LYS B N 1
ATOM 2621 C CA . LYS B 1 121 ? 32.277 -39.860 36.995 1.00 27.37 113 LYS B CA 1
ATOM 2622 C C . LYS B 1 121 ? 33.401 -38.920 37.398 1.00 23.57 113 LYS B C 1
ATOM 2623 O O . LYS B 1 121 ? 33.894 -38.158 36.560 1.00 23.77 113 LYS B O 1
ATOM 2629 N N . PRO B 1 122 ? 33.827 -38.951 38.663 1.00 23.97 114 PRO B N 1
ATOM 2630 C CA . PRO B 1 122 ? 35.012 -38.178 39.058 1.00 22.45 114 PRO B CA 1
ATOM 2631 C C . PRO B 1 122 ? 36.224 -38.646 38.272 1.00 24.15 114 PRO B C 1
ATOM 2632 O O . PRO B 1 122 ? 36.295 -39.795 37.836 1.00 22.07 114 PRO B O 1
ATOM 2636 N N . PHE B 1 123 ? 37.181 -37.738 38.081 1.00 18.57 115 PHE B N 1
ATOM 2637 C CA . PHE B 1 123 ? 38.249 -38.012 37.125 1.00 19.55 115 PHE B CA 1
ATOM 2638 C C . PHE B 1 123 ? 39.137 -39.161 37.590 1.00 21.16 115 PHE B C 1
ATOM 2639 O O . PHE B 1 123 ? 39.755 -39.835 36.757 1.00 20.92 115 PHE B O 1
ATOM 2647 N N . GLU B 1 124 ? 39.200 -39.414 38.898 1.00 20.38 116 GLU B N 1
ATOM 2648 C CA . GLU B 1 124 ? 40.000 -40.526 39.404 1.00 20.56 116 GLU B CA 1
ATOM 2649 C C . GLU B 1 124 ? 39.451 -41.867 38.949 1.00 22.56 116 GLU B C 1
ATOM 2650 O O . GLU B 1 124 ? 40.182 -42.865 38.970 1.00 24.74 116 GLU B O 1
ATOM 2656 N N . GLU B 1 125 ? 38.190 -41.909 38.524 1.00 22.52 117 GLU B N 1
ATOM 2657 C CA . GLU B 1 125 ? 37.542 -43.163 38.144 1.00 21.44 117 GLU B CA 1
ATOM 2658 C C . GLU B 1 125 ? 37.553 -43.406 36.639 1.00 23.55 117 GLU B C 1
ATOM 2659 O O . GLU B 1 125 ? 37.081 -44.459 36.179 1.00 24.72 117 GLU B O 1
ATOM 2665 N N . ILE B 1 126 ? 38.106 -42.478 35.872 1.00 21.21 118 ILE B N 1
ATOM 2666 C CA . ILE B 1 126 ? 38.262 -42.632 34.429 1.00 23.47 118 ILE B CA 1
ATOM 2667 C C . ILE B 1 126 ? 39.497 -43.479 34.158 1.00 27.79 118 ILE B C 1
ATOM 2668 O O . ILE B 1 126 ? 40.616 -43.095 34.510 1.00 26.35 118 ILE B O 1
ATOM 2673 N N . SER B 1 127 ? 39.305 -44.621 33.511 1.00 25.01 119 SER B N 1
ATOM 2674 C CA . SER B 1 127 ? 40.445 -45.468 33.203 1.00 25.18 119 SER B CA 1
ATOM 2675 C C . SER B 1 127 ? 41.229 -44.878 32.039 1.00 25.90 119 SER B C 1
ATOM 2676 O O . SER B 1 127 ? 40.714 -44.068 31.263 1.00 24.11 119 SER B O 1
ATOM 2679 N N . GLY B 1 128 ? 42.490 -45.299 31.919 1.00 28.63 120 GLY B N 1
ATOM 2680 C CA . GLY B 1 128 ? 43.281 -44.882 30.772 1.00 32.52 120 GLY B CA 1
ATOM 2681 C C . GLY B 1 128 ? 42.685 -45.330 29.448 1.00 27.85 120 GLY B C 1
ATOM 2682 O O . GLY B 1 128 ? 42.821 -44.643 28.433 1.00 28.09 120 GLY B O 1
ATOM 2683 N N . ASP B 1 129 ? 42.014 -46.482 29.431 1.00 29.72 121 ASP B N 1
ATOM 2684 C CA . ASP B 1 129 ? 41.381 -46.916 28.191 1.00 29.54 121 ASP B CA 1
ATOM 2685 C C . ASP B 1 129 ? 40.162 -46.058 27.866 1.00 27.41 121 ASP B C 1
ATOM 2686 O O . ASP B 1 129 ? 39.891 -45.784 26.692 1.00 27.80 121 ASP B O 1
ATOM 2691 N N . GLU B 1 130 ? 39.409 -45.638 28.889 1.00 24.43 122 GLU B N 1
ATOM 2692 C CA . GLU B 1 130 ? 38.295 -44.720 28.669 1.00 25.43 122 GLU B CA 1
ATOM 2693 C C . GLU B 1 130 ? 38.805 -43.411 28.102 1.00 24.07 122 GLU B C 1
ATOM 2694 O O . GLU B 1 130 ? 38.224 -42.841 27.169 1.00 25.18 122 GLU B O 1
ATOM 2700 N N . TRP B 1 131 ? 39.873 -42.892 28.710 1.00 22.53 123 TRP B N 1
ATOM 2701 C CA . TRP B 1 131 ? 40.520 -41.683 28.217 1.00 21.99 123 TRP B CA 1
ATOM 2702 C C . TRP B 1 131 ? 40.935 -41.850 26.759 1.00 24.14 123 TRP B C 1
ATOM 2703 O O . TRP B 1 131 ? 40.592 -41.020 25.907 1.00 25.40 123 TRP B O 1
ATOM 2714 N N . ASP B 1 132 ? 41.641 -42.940 26.445 1.00 23.92 124 ASP B N 1
ATOM 2715 C CA . ASP B 1 132 ? 42.136 -43.113 25.082 1.00 28.37 124 ASP B CA 1
ATOM 2716 C C . ASP B 1 132 ? 40.992 -43.236 24.083 1.00 27.45 124 ASP B C 1
ATOM 2717 O O . ASP B 1 132 ? 41.032 -42.634 23.004 1.00 25.96 124 ASP B O 1
ATOM 2722 N N . LYS B 1 133 ? 39.954 -43.999 24.429 1.00 29.36 125 LYS B N 1
ATOM 2723 C CA . LYS B 1 133 ? 38.862 -44.206 23.485 1.00 31.45 125 LYS B CA 1
ATOM 2724 C C . LYS B 1 133 ? 38.134 -42.905 23.198 1.00 31.85 125 LYS B C 1
ATOM 2725 O O . LYS B 1 133 ? 37.711 -42.665 22.063 1.00 33.35 125 LYS B O 1
ATOM 2731 N N . LEU B 1 134 ? 38.012 -42.032 24.197 1.00 27.31 126 LEU B N 1
ATOM 2732 C CA . LEU B 1 134 ? 37.325 -40.777 23.972 1.00 30.14 126 LEU B CA 1
ATOM 2733 C C . LEU B 1 134 ? 38.184 -39.826 23.134 1.00 27.20 126 LEU B C 1
ATOM 2734 O O . LEU B 1 134 ? 37.671 -39.154 22.230 1.00 26.22 126 LEU B O 1
ATOM 2739 N N . PHE B 1 135 ? 39.500 -39.794 23.383 1.00 23.52 127 PHE B N 1
ATOM 2740 C CA . PHE B 1 135 ? 40.390 -38.970 22.562 1.00 22.82 127 PHE B CA 1
ATOM 2741 C C . PHE B 1 135 ? 40.466 -39.466 21.125 1.00 22.94 127 PHE B C 1
ATOM 2742 O O . PHE B 1 135 ? 40.590 -38.657 20.198 1.00 20.13 127 PHE B O 1
ATOM 2750 N N . ALA B 1 136 ? 40.373 -40.778 20.920 1.00 21.36 128 ALA B N 1
ATOM 2751 C CA . ALA B 1 136 ? 40.452 -41.329 19.570 1.00 21.44 128 ALA B CA 1
ATOM 2752 C C . ALA B 1 136 ? 39.336 -40.784 18.691 1.00 22.33 128 ALA B C 1
ATOM 2753 O O . ALA B 1 136 ? 39.544 -40.514 17.502 1.00 23.48 128 ALA B O 1
ATOM 2755 N N . VAL B 1 137 ? 38.146 -40.604 19.258 1.00 21.93 129 VAL B N 1
ATOM 2756 C CA . VAL B 1 137 ? 37.033 -40.073 18.477 1.00 20.26 129 VAL B CA 1
ATOM 2757 C C . VAL B 1 137 ? 37.072 -38.554 18.442 1.00 19.48 129 VAL B C 1
ATOM 2758 O O . VAL B 1 137 ? 37.036 -37.940 17.368 1.00 19.18 129 VAL B O 1
ATOM 2762 N N . ASN B 1 138 ? 37.159 -37.929 19.617 1.00 19.07 130 ASN B N 1
ATOM 2763 C CA . ASN B 1 138 ? 36.878 -36.505 19.732 1.00 21.03 130 ASN B CA 1
ATOM 2764 C C . ASN B 1 138 ? 38.024 -35.658 19.202 1.00 20.66 130 ASN B C 1
ATOM 2765 O O . ASN B 1 138 ? 37.792 -34.660 18.509 1.00 22.05 130 ASN B O 1
ATOM 2770 N N . ALA B 1 139 ? 39.260 -36.035 19.523 1.00 20.48 131 ALA B N 1
ATOM 2771 C CA . ALA B 1 139 ? 40.424 -35.234 19.165 1.00 20.83 131 ALA B CA 1
ATOM 2772 C C . ALA B 1 139 ? 41.093 -35.786 17.913 1.00 20.52 131 ALA B C 1
ATOM 2773 O O . ALA B 1 139 ? 41.139 -35.108 16.882 1.00 19.95 131 ALA B O 1
ATOM 2775 N N . LYS B 1 140 ? 41.556 -37.035 17.975 1.00 18.81 132 LYS B N 1
ATOM 2776 C CA . LYS B 1 140 ? 42.198 -37.645 16.820 1.00 20.37 132 LYS B CA 1
ATOM 2777 C C . LYS B 1 140 ? 41.244 -37.704 15.638 1.00 21.14 132 LYS B C 1
ATOM 2778 O O . LYS B 1 140 ? 41.651 -37.478 14.492 1.00 21.64 132 LYS B O 1
ATOM 2784 N N . GLY B 1 141 ? 39.963 -37.983 15.901 1.00 19.25 133 GLY B N 1
ATOM 2785 C CA . GLY B 1 141 ? 39.003 -38.101 14.810 1.00 19.53 133 GLY B CA 1
ATOM 2786 C C . GLY B 1 141 ? 38.829 -36.794 14.059 1.00 20.63 133 GLY B C 1
ATOM 2787 O O . GLY B 1 141 ? 38.782 -36.771 12.827 1.00 19.75 133 GLY B O 1
ATOM 2788 N N . THR B 1 142 ? 38.747 -35.687 14.794 1.00 18.78 134 THR B N 1
ATOM 2789 C CA . THR B 1 142 ? 38.691 -34.378 14.159 1.00 17.47 134 THR B CA 1
ATOM 2790 C C . THR B 1 142 ? 39.963 -34.104 13.361 1.00 18.47 134 THR B C 1
ATOM 2791 O O . THR B 1 142 ? 39.904 -33.615 12.227 1.00 18.78 134 THR B O 1
ATOM 2795 N N . PHE B 1 143 ? 41.119 -34.447 13.932 1.00 18.66 135 PHE B N 1
ATOM 2796 C CA . PHE B 1 143 ? 42.397 -34.288 13.239 1.00 19.30 135 PHE B CA 1
ATOM 2797 C C . PHE B 1 143 ? 42.425 -35.064 11.923 1.00 20.98 135 PHE B C 1
ATOM 2798 O O . PHE B 1 143 ? 42.820 -34.530 10.879 1.00 19.28 135 PHE B O 1
ATOM 2806 N N . LEU B 1 144 ? 42.015 -36.334 11.953 1.00 18.77 136 LEU B N 1
ATOM 2807 C CA . LEU B 1 144 ? 42.099 -37.152 10.746 1.00 17.24 136 LEU B CA 1
ATOM 2808 C C . LEU B 1 144 ? 41.181 -36.620 9.651 1.00 20.09 136 LEU B C 1
ATOM 2809 O O . LEU B 1 144 ? 41.540 -36.652 8.470 1.00 22.14 136 LEU B O 1
ATOM 2814 N N . CYS B 1 145 ? 39.992 -36.131 10.026 1.00 17.99 137 CYS B N 1
ATOM 2815 C CA . CYS B 1 145 ? 39.081 -35.570 9.030 1.00 18.94 137 CYS B CA 1
ATOM 2816 C C . CYS B 1 145 ? 39.661 -34.312 8.397 1.00 20.06 137 CYS B C 1
ATOM 2817 O O . CYS B 1 145 ? 39.521 -34.103 7.186 1.00 20.43 137 CYS B O 1
ATOM 2820 N N . CYS B 1 146 ? 40.316 -33.467 9.202 1.00 19.61 138 CYS B N 1
ATOM 2821 C CA . CYS B 1 146 ? 40.941 -32.273 8.648 1.00 18.86 138 CYS B CA 1
ATOM 2822 C C . CYS B 1 146 ? 42.081 -32.642 7.706 1.00 19.93 138 CYS B C 1
ATOM 2823 O O . CYS B 1 146 ? 42.240 -32.023 6.651 1.00 21.06 138 CYS B O 1
ATOM 2826 N N . GLN B 1 147 ? 42.880 -33.656 8.054 1.00 19.16 139 GLN B N 1
ATOM 2827 C CA . GLN B 1 147 ? 43.908 -34.112 7.123 1.00 18.57 139 GLN B CA 1
ATOM 2828 C C . GLN B 1 147 ? 43.295 -34.577 5.810 1.00 19.60 139 GLN B C 1
ATOM 2829 O O . GLN B 1 147 ? 43.852 -34.331 4.731 1.00 22.21 139 GLN B O 1
ATOM 2835 N N . ALA B 1 148 ? 42.151 -35.264 5.879 1.00 21.05 140 ALA B N 1
ATOM 2836 C CA . ALA B 1 148 ? 41.610 -35.903 4.685 1.00 24.15 140 ALA B CA 1
ATOM 2837 C C . ALA B 1 148 ? 41.005 -34.889 3.721 1.00 20.80 140 ALA B C 1
ATOM 2838 O O . ALA B 1 148 ? 41.062 -35.092 2.501 1.00 22.61 140 ALA B O 1
ATOM 2840 N N . VAL B 1 149 ? 40.454 -33.779 4.236 1.00 23.76 141 VAL B N 1
ATOM 2841 C CA . VAL B 1 149 ? 39.909 -32.756 3.350 1.00 23.88 141 VAL B CA 1
ATOM 2842 C C . VAL B 1 149 ? 40.964 -31.751 2.910 1.00 22.51 141 VAL B C 1
ATOM 2843 O O . VAL B 1 149 ? 40.718 -31.006 1.956 1.00 21.94 141 VAL B O 1
ATOM 2847 N N . SER B 1 150 ? 42.148 -31.744 3.534 1.00 20.09 142 SER B N 1
ATOM 2848 C CA . SER B 1 150 ? 43.168 -30.760 3.174 1.00 25.27 142 SER B CA 1
ATOM 2849 C C . SER B 1 150 ? 43.550 -30.801 1.697 1.00 23.08 142 SER B C 1
ATOM 2850 O O . SER B 1 150 ? 43.553 -29.731 1.062 1.00 24.13 142 SER B O 1
ATOM 2853 N N . PRO B 1 151 ? 43.856 -31.953 1.077 1.00 24.02 143 PRO B N 1
ATOM 2854 C CA . PRO B 1 151 ? 44.246 -31.894 -0.341 1.00 25.45 143 PRO B CA 1
ATOM 2855 C C . PRO B 1 151 ? 43.178 -31.294 -1.237 1.00 25.12 143 PRO B C 1
ATOM 2856 O O . PRO B 1 151 ? 43.520 -30.538 -2.153 1.00 25.12 143 PRO B O 1
ATOM 2860 N N . VAL B 1 152 ? 41.896 -31.585 -1.009 1.00 23.85 144 VAL B N 1
ATOM 2861 C CA . VAL B 1 152 ? 40.901 -31.061 -1.942 1.00 25.54 144 VAL B CA 1
ATOM 2862 C C . VAL B 1 152 ? 40.675 -29.580 -1.695 1.00 24.31 144 VAL B C 1
ATOM 2863 O O . VAL B 1 152 ? 40.499 -28.807 -2.640 1.00 24.62 144 VAL B O 1
ATOM 2867 N N . MET B 1 153 ? 40.705 -29.156 -0.432 1.00 23.42 145 MET B N 1
ATOM 2868 C CA . MET B 1 153 ? 40.532 -27.736 -0.141 1.00 20.02 145 MET B CA 1
ATOM 2869 C C . MET B 1 153 ? 41.727 -26.928 -0.625 1.00 24.29 145 MET B C 1
ATOM 2870 O O . MET B 1 153 ? 41.560 -25.823 -1.146 1.00 23.35 145 MET B O 1
ATOM 2875 N N . ARG B 1 154 ? 42.942 -27.458 -0.478 1.00 22.54 146 ARG B N 1
ATOM 2876 C CA . ARG B 1 154 ? 44.093 -26.718 -0.987 1.00 24.24 146 ARG B CA 1
ATOM 2877 C C . ARG B 1 154 ? 44.074 -26.652 -2.504 1.00 25.87 146 ARG B C 1
ATOM 2878 O O . ARG B 1 154 ? 44.365 -25.600 -3.086 1.00 27.18 146 ARG B O 1
ATOM 2886 N N . LYS B 1 155 ? 43.734 -27.767 -3.160 1.00 24.47 147 LYS B N 1
ATOM 2887 C CA . LYS B 1 155 ? 43.613 -27.781 -4.612 1.00 27.03 147 LYS B CA 1
ATOM 2888 C C . LYS B 1 155 ? 42.671 -26.687 -5.103 1.00 28.24 147 LYS B C 1
ATOM 2889 O O . LYS B 1 155 ? 42.959 -25.997 -6.088 1.00 28.47 147 LYS B O 1
ATOM 2895 N N . ASN B 1 156 ? 41.539 -26.521 -4.433 1.00 24.13 148 ASN B N 1
ATOM 2896 C CA . ASN B 1 156 ? 40.541 -25.553 -4.855 1.00 28.24 148 ASN B CA 1
ATOM 2897 C C . ASN B 1 156 ? 40.755 -24.179 -4.240 1.00 26.32 148 ASN B C 1
ATOM 2898 O O . ASN B 1 156 ? 39.989 -23.258 -4.546 1.00 28.06 148 ASN B O 1
ATOM 2903 N N . GLN B 1 157 ? 41.777 -24.022 -3.399 1.00 24.63 149 GLN B N 1
ATOM 2904 C CA . GLN B 1 157 ? 42.065 -22.762 -2.713 1.00 23.79 149 GLN B CA 1
ATOM 2905 C C . GLN B 1 157 ? 40.817 -22.203 -2.035 1.00 22.25 149 GLN B C 1
ATOM 2906 O O . GLN B 1 157 ? 40.513 -21.010 -2.108 1.00 24.07 149 GLN B O 1
ATOM 2912 N N . TYR B 1 158 ? 40.089 -23.089 -1.358 1.00 22.78 150 TYR B N 1
ATOM 2913 C CA . TYR B 1 158 ? 38.861 -22.705 -0.680 1.00 20.28 150 TYR B CA 1
ATOM 2914 C C . TYR B 1 158 ? 38.500 -23.776 0.338 1.00 21.54 150 TYR B C 1
ATOM 2915 O O . TYR B 1 158 ? 38.548 -24.971 0.039 1.00 21.40 150 TYR B O 1
ATOM 2924 N N . GLY B 1 159 ? 38.101 -23.339 1.521 1.00 18.96 151 GLY B N 1
ATOM 2925 C CA . GLY B 1 159 ? 37.565 -24.276 2.486 1.00 18.65 151 GLY B CA 1
ATOM 2926 C C . GLY B 1 159 ? 37.012 -23.613 3.725 1.00 19.48 151 GLY B C 1
ATOM 2927 O O . GLY B 1 159 ? 37.476 -22.539 4.114 1.00 17.33 151 GLY B O 1
ATOM 2928 N N . ARG B 1 160 ? 36.003 -24.235 4.336 1.00 16.10 152 ARG B N 1
ATOM 2929 C CA . ARG B 1 160 ? 35.461 -23.830 5.634 1.00 16.00 152 ARG B CA 1
ATOM 2930 C C . ARG B 1 160 ? 35.499 -25.070 6.511 1.00 18.28 152 ARG B C 1
ATOM 2931 O O . ARG B 1 160 ? 34.804 -26.047 6.218 1.00 18.47 152 ARG B O 1
ATOM 2939 N N . ILE B 1 161 ? 36.317 -25.052 7.561 1.00 16.20 153 ILE B N 1
ATOM 2940 C CA . ILE B 1 161 ? 36.355 -26.138 8.537 1.00 13.66 153 ILE B CA 1
ATOM 2941 C C . ILE B 1 161 ? 35.802 -25.603 9.847 1.00 17.96 153 ILE B C 1
ATOM 2942 O O . ILE B 1 161 ? 36.255 -24.561 10.347 1.00 16.28 153 ILE B O 1
ATOM 2947 N N . ILE B 1 162 ? 34.790 -26.283 10.376 1.00 16.94 154 ILE B N 1
ATOM 2948 C CA . ILE B 1 162 ? 34.194 -25.911 11.647 1.00 14.65 154 ILE B CA 1
ATOM 2949 C C . ILE B 1 162 ? 34.417 -27.073 12.598 1.00 14.23 154 ILE B C 1
ATOM 2950 O O . ILE B 1 162 ? 33.898 -28.176 12.375 1.00 15.43 154 ILE B O 1
ATOM 2955 N N . ASN B 1 163 ? 35.221 -26.839 13.624 1.00 12.02 155 ASN B N 1
ATOM 2956 C CA . ASN B 1 163 ? 35.418 -27.798 14.700 1.00 14.30 155 ASN B CA 1
ATOM 2957 C C . ASN B 1 163 ? 34.471 -27.482 15.855 1.00 16.37 155 ASN B C 1
ATOM 2958 O O . ASN B 1 163 ? 33.991 -26.363 16.007 1.00 17.54 155 ASN B O 1
ATOM 2963 N N . ILE B 1 164 ? 34.173 -28.494 16.663 1.00 16.84 156 ILE B N 1
ATOM 2964 C CA . ILE B 1 164 ? 33.176 -28.341 17.714 1.00 14.78 156 ILE B CA 1
ATOM 2965 C C . ILE B 1 164 ? 33.852 -28.565 19.058 1.00 17.56 156 ILE B C 1
ATOM 2966 O O . ILE B 1 164 ? 34.429 -29.632 19.312 1.00 18.04 156 ILE B O 1
ATOM 2971 N N . SER B 1 165 ? 33.813 -27.550 19.908 1.00 16.49 157 SER B N 1
ATOM 2972 C CA A SER B 1 165 ? 34.268 -27.713 21.280 0.72 16.69 157 SER B CA 1
ATOM 2973 C CA B SER B 1 165 ? 34.265 -27.737 21.280 0.28 16.75 157 SER B CA 1
ATOM 2974 C C . SER B 1 165 ? 33.045 -27.785 22.190 1.00 19.51 157 SER B C 1
ATOM 2975 O O . SER B 1 165 ? 32.024 -28.377 21.824 1.00 20.37 157 SER B O 1
ATOM 2980 N N . SER B 1 166 ? 33.122 -27.181 23.369 1.00 16.96 158 SER B N 1
ATOM 2981 C CA . SER B 1 166 ? 32.015 -27.265 24.307 1.00 15.29 158 SER B CA 1
ATOM 2982 C C . SER B 1 166 ? 32.229 -26.214 25.383 1.00 16.61 158 SER B C 1
ATOM 2983 O O . SER B 1 166 ? 33.371 -25.900 25.726 1.00 18.71 158 SER B O 1
ATOM 2986 N N . SER B 1 167 ? 31.119 -25.692 25.913 1.00 20.83 159 SER B N 1
ATOM 2987 C CA A SER B 1 167 ? 31.221 -24.714 26.991 0.50 20.62 159 SER B CA 1
ATOM 2988 C CA B SER B 1 167 ? 31.196 -24.722 27.004 0.50 20.62 159 SER B CA 1
ATOM 2989 C C . SER B 1 167 ? 31.966 -25.271 28.192 1.00 21.90 159 SER B C 1
ATOM 2990 O O . SER B 1 167 ? 32.604 -24.509 28.925 1.00 21.31 159 SER B O 1
ATOM 2995 N N . VAL B 1 168 ? 31.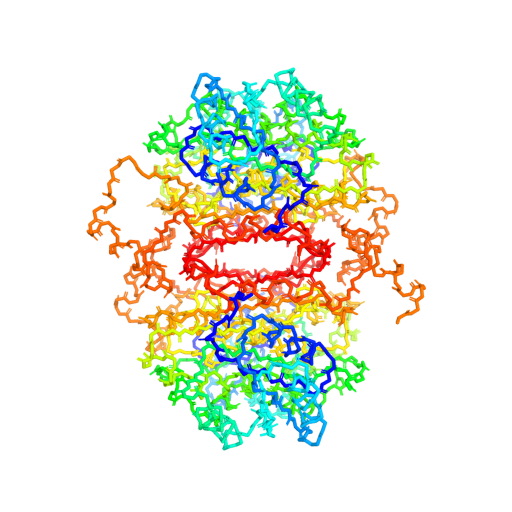916 -26.588 28.411 1.00 20.53 160 VAL B N 1
ATOM 2996 C CA . VAL B 1 168 ? 32.576 -27.141 29.587 1.00 20.84 160 VAL B CA 1
ATOM 2997 C C . VAL B 1 168 ? 34.087 -27.004 29.522 1.00 19.29 160 VAL B C 1
ATOM 2998 O O . VAL B 1 168 ? 34.750 -27.165 30.550 1.00 21.71 160 VAL B O 1
ATOM 3002 N N . VAL B 1 169 ? 34.647 -26.694 28.352 1.00 17.66 161 VAL B N 1
ATOM 3003 C CA . VAL B 1 169 ? 36.077 -26.425 28.276 1.00 16.12 161 VAL B CA 1
ATOM 3004 C C . VAL B 1 169 ? 36.419 -25.198 29.109 1.00 19.86 161 VAL B C 1
ATOM 3005 O O . VAL B 1 169 ? 37.393 -25.198 29.868 1.00 20.44 161 VAL B O 1
ATOM 3009 N N . VAL B 1 170 ? 35.609 -24.153 29.003 1.00 17.17 162 VAL B N 1
ATOM 3010 C CA . VAL B 1 170 ? 35.853 -22.927 29.763 1.00 17.57 162 VAL B CA 1
ATOM 3011 C C . VAL B 1 170 ? 35.272 -23.008 31.169 1.00 19.42 162 VAL B C 1
ATOM 3012 O O . VAL B 1 170 ? 35.842 -22.450 32.110 1.00 20.05 162 VAL B O 1
ATOM 3016 N N . THR B 1 171 ? 34.128 -23.678 31.362 1.00 17.64 163 THR B N 1
ATOM 3017 C CA . THR B 1 171 ? 33.536 -23.696 32.693 1.00 16.34 163 THR B CA 1
ATOM 3018 C C . THR B 1 171 ? 34.102 -24.800 33.578 1.00 17.96 163 THR B C 1
ATOM 3019 O O . THR B 1 171 ? 33.986 -24.702 34.800 1.00 18.01 163 THR B O 1
ATOM 3023 N N . GLY B 1 172 ? 34.704 -25.832 32.993 1.00 18.06 164 GLY B N 1
ATOM 3024 C CA . GLY B 1 172 ? 35.277 -26.911 33.786 1.00 17.25 164 GLY B CA 1
ATOM 3025 C C . GLY B 1 172 ? 34.279 -27.638 34.660 1.00 18.92 164 GLY B C 1
ATOM 3026 O O . GLY B 1 172 ? 34.598 -27.979 35.806 1.00 19.27 164 GLY B O 1
ATOM 3027 N N . ARG B 1 173 ? 33.075 -27.882 34.148 1.00 18.18 165 ARG B N 1
ATOM 3028 C CA . ARG B 1 173 ? 32.063 -28.576 34.929 1.00 18.35 165 ARG B CA 1
ATOM 3029 C C . ARG B 1 173 ? 32.587 -29.956 35.339 1.00 18.97 165 ARG B C 1
ATOM 3030 O O . ARG B 1 173 ? 33.437 -30.534 34.653 1.00 19.58 165 ARG B O 1
ATOM 3038 N N . PRO B 1 174 ? 32.137 -30.477 36.474 1.00 19.55 166 PRO B N 1
ATOM 3039 C CA . PRO B 1 174 ? 32.717 -31.721 36.996 1.00 19.87 166 PRO B CA 1
ATOM 3040 C C . PRO B 1 174 ? 32.193 -32.956 36.276 1.00 20.68 166 PRO B C 1
ATOM 3041 O O . PRO B 1 174 ? 31.160 -32.933 35.603 1.00 22.59 166 PRO B O 1
ATOM 3045 N N . ASN B 1 175 ? 32.980 -34.029 36.395 1.00 19.87 167 ASN B N 1
ATOM 3046 C CA . ASN B 1 175 ? 32.586 -35.408 36.110 1.00 21.74 167 ASN B CA 1
ATOM 3047 C C . ASN B 1 175 ? 32.659 -35.764 34.632 1.00 22.70 167 ASN B C 1
ATOM 3048 O O . ASN B 1 175 ? 32.073 -36.769 34.203 1.00 24.24 167 ASN B O 1
ATOM 3053 N N . TYR B 1 176 ? 33.392 -34.984 33.843 1.00 18.66 168 TYR B N 1
ATOM 3054 C CA . TYR B 1 176 ? 33.594 -35.261 32.429 1.00 23.01 168 TYR B CA 1
ATOM 3055 C C . TYR B 1 176 ? 35.015 -34.875 32.016 1.00 19.70 168 TYR B C 1
ATOM 3056 O O . TYR B 1 176 ? 35.228 -34.320 30.937 1.00 18.47 168 TYR B O 1
ATOM 3058 N N . ALA B 1 177 ? 36.013 -35.164 32.868 1.00 16.44 169 ALA B N 1
ATOM 3059 C CA . ALA B 1 177 ? 37.325 -34.538 32.670 1.00 17.34 169 ALA B CA 1
ATOM 3060 C C . ALA B 1 177 ? 37.982 -34.961 31.364 1.00 17.43 169 ALA B C 1
ATOM 3061 O O . ALA B 1 177 ? 38.665 -34.146 30.726 1.00 17.32 169 ALA B O 1
ATOM 3063 N N . HIS B 1 178 ? 37.782 -36.217 30.939 1.00 17.52 170 HIS B N 1
ATOM 3064 C CA . HIS B 1 178 ? 38.384 -36.650 29.683 1.00 16.06 170 HIS B CA 1
ATOM 3065 C C . HIS B 1 178 ? 37.694 -35.994 28.490 1.00 16.93 170 HIS B C 1
ATOM 3066 O O . HIS B 1 178 ? 38.357 -35.607 27.523 1.00 17.97 170 HIS B O 1
ATOM 3073 N N . TYR B 1 179 ? 36.369 -35.845 28.553 1.00 16.92 171 TYR B N 1
ATOM 3074 C CA . TYR B 1 179 ? 35.653 -35.135 27.501 1.00 14.45 171 TYR B CA 1
ATOM 3075 C C . TYR B 1 179 ? 36.143 -33.696 27.398 1.00 16.70 171 TYR B C 1
ATOM 3076 O O . TYR B 1 179 ? 36.403 -33.197 26.295 1.00 15.86 171 TYR B O 1
ATOM 3085 N N . ILE B 1 180 ? 36.303 -33.030 28.544 1.00 15.26 172 ILE B N 1
ATOM 3086 C CA . ILE B 1 180 ? 36.759 -31.634 28.558 1.00 15.01 172 ILE B CA 1
ATOM 3087 C C . ILE B 1 180 ? 38.150 -31.527 27.944 1.00 15.25 172 ILE B C 1
ATOM 3088 O O . ILE B 1 180 ? 38.412 -30.666 27.094 1.00 15.75 172 ILE B O 1
ATOM 3093 N N . ALA B 1 181 ? 39.056 -32.420 28.347 1.00 15.08 173 ALA B N 1
ATOM 3094 C CA . ALA B 1 181 ? 40.406 -32.396 27.792 1.00 14.74 173 ALA B CA 1
ATOM 3095 C C . ALA B 1 181 ? 40.393 -32.649 26.288 1.00 16.31 173 ALA B C 1
ATOM 3096 O O . ALA B 1 181 ? 41.138 -32.007 25.539 1.00 16.00 173 ALA B O 1
ATOM 3098 N N . SER B 1 182 ? 39.543 -33.570 25.818 1.00 15.63 174 SER B N 1
ATOM 3099 C CA . SER B 1 182 ? 39.517 -33.844 24.387 1.00 14.61 174 SER B CA 1
ATOM 3100 C C . SER B 1 182 ? 39.024 -32.641 23.597 1.00 14.96 174 SER B C 1
ATOM 3101 O O . SER B 1 182 ? 39.500 -32.402 22.487 1.00 16.90 174 SER B O 1
ATOM 3104 N N . LYS B 1 183 ? 38.086 -31.873 24.159 1.00 14.81 175 LYS B N 1
ATOM 3105 C CA . LYS B 1 183 ? 37.590 -30.705 23.449 1.00 13.33 175 LYS B CA 1
ATOM 3106 C C . LYS B 1 183 ? 38.566 -29.542 23.551 1.00 18.55 175 LYS B C 1
ATOM 3107 O O . LYS B 1 183 ? 38.597 -28.689 22.659 1.00 16.88 175 LYS B O 1
ATOM 3113 N N . GLY B 1 184 ? 39.390 -29.516 24.602 1.00 14.01 176 GLY B N 1
ATOM 3114 C CA . GLY B 1 184 ? 40.495 -28.566 24.638 1.00 13.47 176 GLY B CA 1
ATOM 3115 C C . GLY B 1 184 ? 41.521 -28.849 23.556 1.00 14.43 176 GLY B C 1
ATOM 3116 O O . GLY B 1 184 ? 42.094 -27.929 22.974 1.00 14.86 176 GLY B O 1
ATOM 3117 N N . ALA B 1 185 ? 41.756 -30.133 23.262 1.00 13.70 177 ALA B N 1
ATOM 3118 C CA . ALA B 1 185 ? 42.629 -30.486 22.150 1.00 15.30 177 ALA B CA 1
ATOM 3119 C C . ALA B 1 185 ? 42.072 -29.966 20.825 1.00 15.54 177 ALA B C 1
ATOM 3120 O O . ALA B 1 185 ? 42.830 -29.472 19.984 1.00 15.87 177 ALA B O 1
ATOM 3122 N N . VAL B 1 186 ? 40.758 -30.109 20.609 1.00 15.11 178 VAL B N 1
ATOM 3123 C CA . VAL B 1 186 ? 40.132 -29.604 19.385 1.00 14.31 178 VAL B CA 1
ATOM 3124 C C . VAL B 1 186 ? 40.269 -28.091 19.317 1.00 15.14 178 VAL B C 1
ATOM 3125 O O . VAL B 1 186 ? 40.640 -27.524 18.277 1.00 14.92 178 VAL B O 1
ATOM 3129 N N . TRP B 1 187 ? 40.000 -27.422 20.439 1.00 13.86 179 TRP B N 1
ATOM 3130 C CA . TRP B 1 187 ? 40.105 -25.967 20.502 1.00 13.46 179 TRP B CA 1
ATOM 3131 C C . TRP B 1 187 ? 41.498 -25.490 20.096 1.00 16.38 179 TRP B C 1
ATOM 3132 O O . TRP B 1 187 ? 41.630 -24.535 19.316 1.00 14.61 179 TRP B O 1
ATOM 3143 N N . ALA B 1 188 ? 42.554 -26.141 20.597 1.00 14.50 180 ALA B N 1
ATOM 3144 C CA . ALA B 1 188 ? 43.899 -25.691 20.239 1.00 14.06 180 ALA B CA 1
ATOM 3145 C C . ALA B 1 188 ? 44.244 -26.086 18.810 1.00 14.43 180 ALA B C 1
ATOM 3146 O O . ALA B 1 188 ? 44.926 -25.338 18.095 1.00 14.04 180 ALA B O 1
ATOM 3148 N N . LEU B 1 189 ? 43.808 -27.282 18.394 1.00 14.07 181 LEU B N 1
ATOM 3149 C CA . LEU B 1 189 ? 44.066 -27.748 17.035 1.00 16.19 181 LEU B CA 1
ATOM 3150 C C . LEU B 1 189 ? 43.585 -26.735 16.008 1.00 14.55 181 LEU B C 1
ATOM 3151 O O . LEU B 1 189 ? 44.271 -26.477 15.012 1.00 15.69 181 LEU B O 1
ATOM 3156 N N . THR B 1 190 ? 42.407 -26.158 16.233 1.00 13.41 182 THR B N 1
ATOM 3157 C CA . THR B 1 190 ? 41.896 -25.134 15.321 1.00 14.06 182 THR B CA 1
ATOM 3158 C C . THR B 1 190 ? 42.921 -24.030 15.072 1.00 14.87 182 THR B C 1
ATOM 3159 O O . THR B 1 190 ? 43.039 -23.528 13.950 1.00 14.63 182 THR B O 1
ATOM 3163 N N . HIS B 1 191 ? 43.673 -23.631 16.103 1.00 15.20 183 HIS B N 1
ATOM 3164 C CA . HIS B 1 191 ? 44.660 -22.562 15.922 1.00 14.66 183 HIS B CA 1
ATOM 3165 C C . HIS B 1 191 ? 45.800 -23.003 15.013 1.00 14.80 183 HIS B C 1
ATOM 3166 O O . HIS B 1 191 ? 46.197 -22.276 14.099 1.00 15.73 183 HIS B O 1
ATOM 3173 N N . ALA B 1 192 ? 46.333 -24.206 15.247 1.00 15.73 184 ALA B N 1
ATOM 3174 C CA . ALA B 1 192 ? 47.391 -24.718 14.382 1.00 15.17 184 ALA B CA 1
ATOM 3175 C C . ALA B 1 192 ? 46.913 -24.834 12.939 1.00 17.15 184 ALA B C 1
ATOM 3176 O O . ALA B 1 192 ? 47.632 -24.450 12.010 1.00 16.42 184 ALA B O 1
ATOM 3178 N N . LEU B 1 193 ? 45.695 -25.352 12.735 1.00 15.04 185 LEU B N 1
ATOM 3179 C CA . LEU B 1 193 ? 45.183 -25.538 11.380 1.00 16.59 185 LEU B CA 1
ATOM 3180 C C . LEU B 1 193 ? 44.840 -24.213 10.705 1.00 18.08 185 LEU B C 1
ATOM 3181 O O . LEU B 1 193 ? 44.996 -24.088 9.486 1.00 17.46 185 LEU B O 1
ATOM 3186 N N . ALA B 1 194 ? 44.357 -23.225 11.462 1.00 15.12 186 ALA B N 1
ATOM 3187 C CA . ALA B 1 194 ? 44.103 -21.919 10.868 1.00 16.65 186 ALA B CA 1
ATOM 3188 C C . ALA B 1 194 ? 45.377 -21.356 10.252 1.00 15.19 186 ALA B C 1
ATOM 3189 O O . ALA B 1 194 ? 45.363 -20.836 9.128 1.00 16.06 186 ALA B O 1
ATOM 3191 N N . THR B 1 195 ? 46.491 -21.465 10.972 1.00 15.52 187 THR B N 1
ATOM 3192 C CA . THR B 1 195 ? 47.766 -21.012 10.436 1.00 17.51 187 THR B CA 1
ATOM 3193 C C . THR B 1 195 ? 48.160 -21.820 9.206 1.00 18.76 187 THR B C 1
ATOM 3194 O O . THR B 1 195 ? 48.484 -21.257 8.151 1.00 20.12 187 THR B O 1
ATOM 3198 N N . GLU B 1 196 ? 48.136 -23.149 9.320 1.00 18.73 188 GLU B N 1
ATOM 3199 C CA . GLU B 1 196 ? 48.724 -23.958 8.264 1.00 17.28 188 GLU B CA 1
ATOM 3200 C C . GLU B 1 196 ? 47.857 -23.984 7.012 1.00 18.08 188 GLU B C 1
ATOM 3201 O O . GLU B 1 196 ? 48.386 -24.062 5.898 1.00 21.84 188 GLU B O 1
ATOM 3207 N N . MET B 1 197 ? 46.538 -23.919 7.160 1.00 18.61 189 MET B N 1
ATOM 3208 C CA . MET B 1 197 ? 45.672 -23.989 5.989 1.00 19.87 189 MET B CA 1
ATOM 3209 C C . MET B 1 197 ? 45.322 -22.617 5.433 1.00 19.89 189 MET B C 1
ATOM 3210 O O . MET B 1 197 ? 44.887 -22.522 4.284 1.00 20.28 189 MET 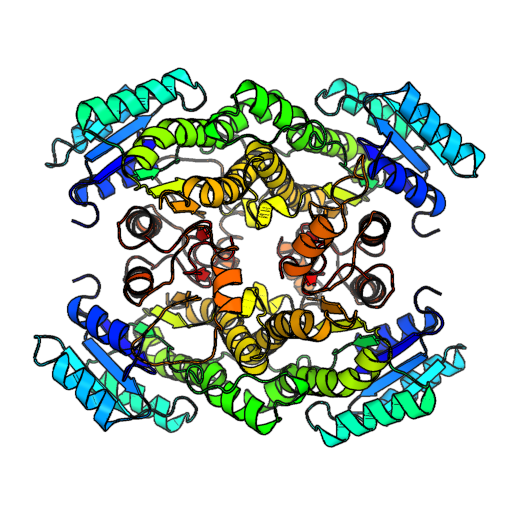B O 1
ATOM 3215 N N . GLY B 1 198 ? 45.511 -21.558 6.217 1.00 18.43 190 GLY B N 1
ATOM 3216 C CA . GLY B 1 198 ? 45.191 -20.222 5.740 1.00 18.39 190 GLY B CA 1
ATOM 3217 C C . GLY B 1 198 ? 46.039 -19.766 4.575 1.00 21.61 190 GLY B C 1
ATOM 3218 O O . GLY B 1 198 ? 45.657 -18.819 3.877 1.00 25.35 190 GLY B O 1
ATOM 3219 N N . THR B 1 199 ? 47.196 -20.401 4.366 1.00 23.53 191 THR B N 1
ATOM 3220 C CA . THR B 1 199 ? 48.030 -20.097 3.207 1.00 28.31 191 THR B CA 1
ATOM 3221 C C . THR B 1 199 ? 47.274 -20.313 1.906 1.00 26.49 191 THR B C 1
ATOM 3222 O O . THR B 1 199 ? 47.593 -19.684 0.893 1.00 29.38 191 THR B O 1
ATOM 3226 N N . ASP B 1 200 ? 46.277 -21.198 1.912 1.00 23.55 192 ASP B N 1
ATOM 3227 C CA . ASP B 1 200 ? 45.452 -21.456 0.739 1.00 22.81 192 ASP B CA 1
ATOM 3228 C C . ASP B 1 200 ? 44.041 -20.889 0.896 1.00 22.46 192 ASP B C 1
ATOM 3229 O O . ASP B 1 200 ? 43.127 -21.301 0.177 1.00 26.32 192 ASP B O 1
ATOM 3234 N N . GLY B 1 201 ? 43.852 -19.930 1.809 1.00 21.63 193 GLY B N 1
ATOM 3235 C CA . GLY B 1 201 ? 42.573 -19.271 1.976 1.00 25.13 193 GLY B CA 1
ATOM 3236 C C . GLY B 1 201 ? 41.577 -19.998 2.849 1.00 22.96 193 GLY B C 1
ATOM 3237 O O . GLY B 1 201 ? 40.522 -19.431 3.159 1.00 26.09 193 GLY B O 1
ATOM 3238 N N . ILE B 1 202 ? 41.889 -21.226 3.265 1.00 19.80 194 ILE B N 1
ATOM 3239 C CA . ILE B 1 202 ? 40.975 -22.061 4.041 1.00 19.24 194 ILE B CA 1
ATOM 3240 C C . ILE B 1 202 ? 40.852 -21.515 5.454 1.00 18.68 194 ILE B C 1
ATOM 3241 O O . ILE B 1 202 ? 41.861 -21.208 6.104 1.00 19.42 194 ILE B O 1
ATOM 3246 N N . THR B 1 203 ? 39.616 -21.399 5.947 1.00 15.48 195 THR B N 1
ATOM 3247 C CA . THR B 1 203 ? 39.392 -20.936 7.308 1.00 16.60 195 THR B CA 1
ATOM 3248 C C . THR B 1 203 ? 39.072 -22.118 8.204 1.00 18.12 195 THR B C 1
ATOM 3249 O O . THR B 1 203 ? 38.552 -23.143 7.752 1.00 17.39 195 THR B O 1
ATOM 3253 N N . VAL B 1 204 ? 39.428 -21.976 9.477 1.00 13.60 196 VAL B N 1
ATOM 3254 C CA . VAL B 1 204 ? 39.224 -23.040 10.466 1.00 14.93 196 VAL B CA 1
ATOM 3255 C C . VAL B 1 204 ? 38.778 -22.356 11.746 1.00 15.86 196 VAL B C 1
ATOM 3256 O O . VAL B 1 204 ? 39.513 -21.527 12.291 1.00 15.81 196 VAL B O 1
ATOM 3260 N N . ASN B 1 205 ? 37.575 -22.675 12.217 1.00 14.87 197 ASN B N 1
ATOM 3261 C CA . ASN B 1 205 ? 37.013 -22.024 13.396 1.00 14.14 197 ASN B CA 1
ATOM 3262 C C . ASN B 1 205 ? 36.379 -23.092 14.271 1.00 15.58 197 ASN B C 1
ATOM 3263 O O . ASN B 1 205 ? 36.133 -24.215 13.824 1.00 14.93 197 ASN B O 1
ATOM 3268 N N . THR B 1 206 ? 36.130 -22.718 15.528 1.00 15.11 198 THR B N 1
ATOM 3269 C CA . THR B 1 206 ? 35.559 -23.599 16.539 1.00 15.74 198 THR B CA 1
ATOM 3270 C C . THR B 1 206 ? 34.239 -23.009 17.014 1.00 15.63 198 THR B C 1
ATOM 3271 O O . THR B 1 206 ? 34.165 -21.813 17.302 1.00 15.41 198 THR B O 1
ATOM 3275 N N . VAL B 1 207 ? 33.209 -23.844 17.108 1.00 15.48 199 VAL B N 1
ATOM 3276 C CA . VAL B 1 207 ? 31.948 -23.457 17.734 1.00 14.24 199 VAL B CA 1
ATOM 3277 C C . VAL B 1 207 ? 31.858 -24.184 19.062 1.00 14.69 199 VAL B C 1
ATOM 3278 O O . VAL B 1 207 ? 32.057 -25.400 19.124 1.00 15.81 199 VAL B O 1
ATOM 3282 N N . SER B 1 208 ? 31.541 -23.441 20.122 1.00 15.31 200 SER B N 1
ATOM 3283 C CA A SER B 1 208 ? 31.442 -23.995 21.469 0.36 16.56 200 SER B CA 1
ATOM 3284 C CA B SER B 1 208 ? 31.447 -23.981 21.475 0.64 16.53 200 SER B CA 1
ATOM 3285 C C . SER B 1 208 ? 30.001 -23.901 21.948 1.00 17.44 200 SER B C 1
ATOM 3286 O O . SER B 1 208 ? 29.578 -22.858 22.479 1.00 19.35 200 SER B O 1
ATOM 3291 N N . PRO B 1 209 ? 29.209 -24.957 21.784 1.00 18.51 201 PRO B N 1
ATOM 3292 C CA . PRO B 1 209 ? 27.816 -24.935 22.243 1.00 20.37 201 PRO B CA 1
ATOM 3293 C C . PRO B 1 209 ? 27.703 -25.112 23.749 1.00 21.68 201 PRO B C 1
ATOM 3294 O O . PRO B 1 209 ? 28.568 -25.683 24.419 1.00 20.16 201 PRO B O 1
ATOM 3298 N N . HIS B 1 210 ? 26.569 -24.655 24.262 1.00 20.13 202 HIS B N 1
ATOM 3299 C CA . HIS B 1 210 ? 26.171 -24.888 25.637 1.00 22.49 202 HIS B CA 1
ATOM 3300 C C . HIS B 1 210 ? 24.669 -25.105 25.702 1.00 25.33 202 HIS B C 1
ATOM 3301 O O . HIS B 1 210 ? 23.908 -24.400 25.033 1.00 24.19 202 HIS B O 1
ATOM 3308 N N . GLY B 1 211 ? 24.257 -26.080 26.508 1.00 24.64 203 GLY B N 1
ATOM 3309 C CA . GLY B 1 211 ? 22.869 -26.173 26.934 1.00 27.71 203 GLY B CA 1
ATOM 3310 C C . GLY B 1 211 ? 21.864 -26.449 25.838 1.00 31.29 203 GLY B C 1
ATOM 3311 O O . GLY B 1 211 ? 20.701 -26.052 25.964 1.00 30.24 203 GLY B O 1
ATOM 3312 N N . ILE B 1 212 ? 22.265 -27.152 24.783 1.00 30.43 204 ILE B N 1
ATOM 3313 C CA . ILE B 1 212 ? 21.385 -27.409 23.649 1.00 29.52 204 ILE B CA 1
ATOM 3314 C C . ILE B 1 212 ? 20.680 -28.744 23.868 1.00 37.12 204 ILE B C 1
ATOM 3315 O O . ILE B 1 212 ? 21.316 -29.802 23.886 1.00 40.08 204 ILE B O 1
ATOM 3320 N N . ILE B 1 213 ? 19.360 -28.695 24.031 1.00 31.83 205 ILE B N 1
ATOM 3321 C CA . ILE B 1 213 ? 18.556 -29.895 24.214 1.00 32.46 205 ILE B CA 1
ATOM 3322 C C . ILE B 1 213 ? 18.180 -30.438 22.843 1.00 38.19 205 ILE B C 1
ATOM 3323 O O . ILE B 1 213 ? 17.739 -29.687 21.964 1.00 36.96 205 ILE B O 1
ATOM 3328 N N . THR B 1 214 ? 18.359 -31.743 22.658 1.00 40.38 206 THR B N 1
ATOM 3329 C CA . THR B 1 214 ? 18.054 -32.438 21.414 1.00 40.75 206 THR B CA 1
ATOM 3330 C C . THR B 1 214 ? 17.060 -33.559 21.711 1.00 41.50 206 THR B C 1
ATOM 3331 O O . THR B 1 214 ? 16.581 -33.710 22.839 1.00 42.29 206 THR B O 1
ATOM 3335 N N . GLU B 1 215 ? 16.757 -34.363 20.687 1.00 43.62 207 GLU B N 1
ATOM 3336 C CA . GLU B 1 215 ? 15.889 -35.518 20.881 1.00 47.33 207 GLU B CA 1
ATOM 3337 C C . GLU B 1 215 ? 16.596 -36.662 21.598 1.00 44.58 207 GLU B C 1
ATOM 3338 O O . GLU B 1 215 ? 15.952 -37.669 21.919 1.00 52.10 207 GLU B O 1
ATOM 3344 N N . ILE B 1 216 ? 17.890 -36.526 21.859 1.00 46.02 208 ILE B N 1
ATOM 3345 C CA . ILE B 1 216 ? 18.697 -37.563 22.493 1.00 52.50 208 ILE B CA 1
ATOM 3346 C C . ILE B 1 216 ? 18.869 -37.202 23.965 1.00 55.41 208 ILE B C 1
ATOM 3347 O O . ILE B 1 216 ? 19.447 -36.146 24.267 1.00 53.45 208 ILE B O 1
ATOM 3352 N N . PRO B 1 217 ? 18.410 -38.034 24.897 1.00 59.16 209 PRO B N 1
ATOM 3353 C CA . PRO B 1 217 ? 18.619 -37.733 26.317 1.00 63.29 209 PRO B CA 1
ATOM 3354 C C . PRO B 1 217 ? 20.077 -37.908 26.714 1.00 67.14 209 PRO B C 1
ATOM 3355 O O . PRO B 1 217 ? 20.818 -38.702 26.128 1.00 63.44 209 PRO B O 1
ATOM 3359 N N . ARG B 1 218 ? 20.484 -37.150 27.730 1.00 66.98 210 ARG B N 1
ATOM 3360 C CA . ARG B 1 218 ? 21.851 -37.229 28.226 1.00 68.41 210 ARG B CA 1
ATOM 3361 C C . ARG B 1 218 ? 21.885 -36.775 29.678 1.00 71.44 210 ARG B C 1
ATOM 3362 O O . ARG B 1 218 ? 21.067 -35.955 30.107 1.00 69.64 210 ARG B O 1
ATOM 3370 N N . GLU B 1 219 ? 22.844 -37.323 30.429 1.00 69.61 211 GLU B N 1
ATOM 3371 C CA . GLU B 1 219 ? 23.029 -37.013 31.840 1.00 67.47 211 GLU B CA 1
ATOM 3372 C C . GLU B 1 219 ? 24.127 -35.979 32.069 1.00 64.96 211 GLU B C 1
ATOM 3373 O O . GLU B 1 219 ? 24.708 -35.930 33.160 1.00 62.44 211 GLU B O 1
ATOM 3375 N N . THR B 1 220 ? 24.419 -35.149 31.065 1.00 65.94 212 THR B N 1
ATOM 3376 C CA . THR B 1 220 ? 25.508 -34.186 31.190 1.00 66.38 212 THR B CA 1
ATOM 3377 C C . THR B 1 220 ? 25.182 -33.096 32.207 1.00 67.55 212 THR B C 1
ATOM 3378 O O . THR B 1 220 ? 26.072 -32.632 32.931 1.00 64.05 212 THR B O 1
ATOM 3382 N N . ILE B 1 221 ? 23.923 -32.666 32.274 1.00 70.29 213 ILE B N 1
ATOM 3383 C CA . ILE B 1 221 ? 23.504 -31.589 33.165 1.00 70.04 213 ILE B CA 1
ATOM 3384 C C . ILE B 1 221 ? 22.363 -32.095 34.036 1.00 67.88 213 ILE B C 1
ATOM 3385 O O . ILE B 1 221 ? 21.353 -32.590 33.521 1.00 67.69 213 ILE B O 1
ATOM 3387 N N . SER B 1 222 ? 22.526 -31.971 35.351 1.00 67.31 214 SER B N 1
ATOM 3388 C CA . SER B 1 222 ? 21.503 -32.358 36.308 1.00 63.91 214 SER B CA 1
ATOM 3389 C C . SER B 1 222 ? 20.526 -31.203 36.537 1.00 62.89 214 SER B C 1
ATOM 3390 O O . SER B 1 222 ? 20.698 -30.095 36.021 1.00 53.10 214 SER B O 1
ATOM 3393 N N . GLU B 1 223 ? 19.485 -31.465 37.332 1.00 62.49 215 GLU B N 1
ATOM 3394 C CA . GLU B 1 223 ? 18.537 -30.410 37.682 1.00 57.94 215 GLU B CA 1
ATOM 3395 C C . GLU B 1 223 ? 19.222 -29.306 38.481 1.00 61.09 215 GLU B C 1
ATOM 3396 O O . GLU B 1 223 ? 19.022 -28.115 38.214 1.00 54.87 215 GLU B O 1
ATOM 3398 N N . GLU B 1 224 ? 20.032 -29.687 39.476 1.00 62.40 216 GLU B N 1
ATOM 3399 C CA . GLU B 1 224 ? 20.849 -28.704 40.182 1.00 61.11 216 GLU B CA 1
ATOM 3400 C C . GLU B 1 224 ? 21.853 -28.047 39.246 1.00 55.87 216 GLU B C 1
ATOM 3401 O O . GLU B 1 224 ? 22.208 -26.877 39.434 1.00 53.19 216 GLU B O 1
ATOM 3403 N N . GLY B 1 225 ? 22.319 -28.781 38.234 1.00 56.32 217 GLY B N 1
ATOM 3404 C CA . GLY B 1 225 ? 23.214 -28.189 37.257 1.00 53.22 217 GLY B CA 1
ATOM 3405 C C . GLY B 1 225 ? 22.524 -27.154 36.389 1.00 47.73 217 GLY B C 1
ATOM 3406 O O . GLY B 1 225 ? 23.125 -26.140 36.023 1.00 42.38 217 GLY B O 1
ATOM 3407 N N . TRP B 1 226 ? 21.252 -27.391 36.047 1.00 47.30 218 TRP B N 1
ATOM 3408 C CA . TRP B 1 226 ? 20.522 -26.412 35.246 1.00 44.11 218 TRP B CA 1
ATOM 3409 C C . TRP B 1 226 ? 20.170 -25.182 36.070 1.00 43.14 218 TRP B C 1
ATOM 3410 O O . TRP B 1 226 ? 20.181 -24.061 35.552 1.00 37.10 218 TRP B O 1
ATOM 3421 N N . ARG B 1 227 ? 19.850 -25.370 37.353 1.00 44.02 219 ARG B N 1
ATOM 3422 C CA . ARG B 1 227 ? 19.648 -24.219 38.224 1.00 43.72 219 ARG B CA 1
ATOM 3423 C C . ARG B 1 227 ? 20.892 -23.342 38.260 1.00 40.97 219 ARG B C 1
ATOM 3424 O O . ARG B 1 227 ? 20.798 -22.112 38.169 1.00 42.70 219 ARG B O 1
ATOM 3432 N N . ARG B 1 228 ? 22.072 -23.959 38.353 1.00 40.67 220 ARG B N 1
ATOM 3433 C CA . ARG B 1 228 ? 23.311 -23.186 38.339 1.00 41.94 220 ARG B CA 1
ATOM 3434 C C . ARG B 1 228 ? 23.500 -22.478 37.002 1.00 37.67 220 ARG B C 1
ATOM 3435 O O . ARG B 1 228 ? 23.831 -21.285 36.959 1.00 35.35 220 ARG B O 1
ATOM 3443 N N . ASN B 1 229 ? 23.300 -23.204 35.896 1.00 35.41 221 ASN B N 1
ATOM 3444 C CA . ASN B 1 229 ? 23.465 -22.616 34.569 1.00 34.66 221 ASN B CA 1
ATOM 3445 C C . ASN B 1 229 ? 22.517 -21.446 34.360 1.00 33.07 221 ASN B C 1
ATOM 3446 O O . ASN B 1 229 ? 22.914 -20.399 33.835 1.00 28.95 221 ASN B O 1
ATOM 3451 N N . LEU B 1 230 ? 21.245 -21.618 34.730 1.00 31.17 222 LEU B N 1
ATOM 3452 C CA . LEU B 1 230 ? 20.286 -20.542 34.507 1.00 33.27 222 LEU B CA 1
ATOM 3453 C C . LEU B 1 230 ? 20.616 -19.324 35.355 1.00 36.68 222 LEU B C 1
ATOM 3454 O O . LEU B 1 230 ? 20.407 -18.189 34.912 1.00 30.99 222 LEU B O 1
ATOM 3459 N N . GLU B 1 231 ? 21.145 -19.534 36.561 1.00 34.11 223 GLU B N 1
ATOM 3460 C CA A GLU B 1 231 ? 21.581 -18.404 37.373 0.40 35.59 223 GLU B CA 1
ATOM 3461 C CA B GLU B 1 231 ? 21.590 -18.409 37.378 0.60 35.58 223 GLU B CA 1
ATOM 3462 C C . GLU B 1 231 ? 22.740 -17.666 36.713 1.00 33.90 223 GLU B C 1
ATOM 3463 O O . GLU B 1 231 ? 22.784 -16.431 36.727 1.00 33.59 223 GLU B O 1
ATOM 3474 N N . GLU B 1 232 ? 23.684 -18.405 36.119 1.00 30.45 224 GLU B N 1
ATOM 3475 C CA . GLU B 1 232 ? 24.861 -17.778 35.528 1.00 28.29 224 GLU B CA 1
ATOM 3476 C C . GLU B 1 232 ? 24.585 -17.207 34.144 1.00 26.57 224 GLU B C 1
ATOM 3477 O O . GLU B 1 232 ? 25.272 -16.266 33.717 1.00 30.38 224 GLU B O 1
ATOM 3483 N N . GLN B 1 233 ? 23.590 -17.735 33.438 1.00 24.08 225 GLN B N 1
ATOM 3484 C CA . GLN B 1 233 ? 23.307 -17.250 32.090 1.00 24.26 225 GLN B CA 1
ATOM 3485 C C . GLN B 1 233 ? 22.678 -15.865 32.123 1.00 19.72 225 GLN B C 1
ATOM 3486 O O . GLN B 1 233 ? 21.914 -15.525 33.023 1.00 22.48 225 GLN B O 1
ATOM 3492 N N . ALA B 1 234 ? 22.989 -15.077 31.099 1.00 20.65 226 ALA B N 1
ATOM 3493 C CA . ALA B 1 234 ? 22.324 -13.793 30.911 1.00 19.08 226 ALA B CA 1
ATOM 3494 C C . ALA B 1 234 ? 20.916 -13.971 30.352 1.00 20.45 226 ALA B C 1
ATOM 3495 O O . ALA B 1 234 ? 20.004 -13.220 30.718 1.00 22.76 226 ALA B O 1
ATOM 3497 N N . LEU B 1 235 ? 20.725 -14.959 29.467 1.00 20.79 227 LEU B N 1
ATOM 3498 C CA . LEU B 1 235 ? 19.416 -15.323 28.931 1.00 21.35 227 LEU B CA 1
ATOM 3499 C C . LEU B 1 235 ? 18.918 -16.566 29.661 1.00 23.83 227 LEU B C 1
ATOM 3500 O O . LEU B 1 235 ? 19.524 -17.637 29.548 1.00 24.36 227 LEU B O 1
ATOM 3505 N N . LYS B 1 236 ? 17.799 -16.424 30.367 1.00 24.42 228 LYS B N 1
ATOM 3506 C CA . LYS B 1 236 ? 17.325 -17.432 31.324 1.00 25.28 228 LYS B CA 1
ATOM 3507 C C . LYS B 1 236 ? 16.461 -18.485 30.629 1.00 31.86 228 LYS B C 1
ATOM 3508 O O . LYS B 1 236 ? 15.263 -18.621 30.881 1.00 31.25 228 LYS B O 1
ATOM 3514 N N . ARG B 1 237 ? 17.100 -19.270 29.766 1.00 28.78 229 ARG B N 1
ATOM 3515 C CA . ARG B 1 237 ? 16.370 -20.357 29.125 1.00 32.05 229 ARG B CA 1
ATOM 3516 C C . ARG B 1 237 ? 17.346 -21.427 28.662 1.00 26.73 229 ARG B C 1
ATOM 3517 O O . ARG B 1 237 ? 18.544 -21.179 28.504 1.00 26.27 229 ARG B O 1
ATOM 3525 N N . LYS B 1 238 ? 16.814 -22.630 28.448 1.00 29.09 230 LYS B N 1
ATOM 3526 C CA . LYS B 1 238 ? 17.613 -23.658 27.810 1.00 27.22 230 LYS B CA 1
ATOM 3527 C C . LYS B 1 238 ? 17.671 -23.417 26.303 1.00 29.37 230 LYS B C 1
ATOM 3528 O O . LYS B 1 238 ? 16.863 -22.682 25.728 1.00 26.86 230 LYS B O 1
ATOM 3534 N N . GLY B 1 239 ? 18.647 -24.051 25.661 1.00 25.97 231 GLY B N 1
ATOM 3535 C CA . GLY B 1 239 ? 18.833 -23.922 24.237 1.00 28.34 231 GLY B CA 1
ATOM 3536 C C . GLY B 1 239 ? 18.272 -25.100 23.452 1.00 26.40 231 GLY B C 1
ATOM 3537 O O . GLY B 1 239 ? 17.916 -26.146 23.989 1.00 28.35 231 GLY B O 1
ATOM 3538 N N . ASP B 1 240 ? 18.190 -24.899 22.141 1.00 28.03 232 ASP B N 1
ATOM 3539 C CA . ASP B 1 240 ? 17.799 -25.957 21.219 1.00 27.04 232 ASP B CA 1
ATOM 3540 C C . ASP B 1 240 ? 18.611 -25.799 19.939 1.00 26.12 232 ASP B C 1
ATOM 3541 O O . ASP B 1 240 ? 19.451 -24.904 19.822 1.00 26.34 232 ASP B O 1
ATOM 3546 N N . ALA B 1 241 ? 18.371 -26.694 18.975 1.00 27.66 233 ALA B N 1
ATOM 3547 C CA . ALA B 1 241 ? 19.208 -26.718 17.777 1.00 23.08 233 ALA B CA 1
ATOM 3548 C C . ALA B 1 241 ? 19.120 -25.422 16.985 1.00 25.33 233 ALA B C 1
ATOM 3549 O O . ALA B 1 241 ? 20.107 -25.012 16.365 1.00 25.04 233 ALA B O 1
ATOM 3551 N N . SER B 1 242 ? 17.945 -24.781 16.967 1.00 27.25 234 SER B N 1
ATOM 3552 C CA . SER B 1 242 ? 17.800 -23.533 16.226 1.00 27.63 234 SER B CA 1
ATOM 3553 C C . SER B 1 242 ? 18.705 -22.447 16.771 1.00 26.62 234 SER B C 1
ATOM 3554 O O . SER B 1 242 ? 18.982 -21.475 16.060 1.00 27.24 234 SER B O 1
ATOM 3557 N N . ASP B 1 243 ? 19.176 -22.594 18.011 1.00 23.82 235 ASP B N 1
ATOM 3558 C CA . ASP B 1 243 ? 20.081 -21.613 18.597 1.00 20.80 235 ASP B CA 1
ATOM 3559 C C . ASP B 1 243 ? 21.476 -21.679 18.008 1.00 20.56 235 ASP B C 1
ATOM 3560 O O . ASP B 1 243 ? 22.243 -20.723 18.181 1.00 19.37 235 ASP B O 1
ATOM 3565 N N . LEU B 1 244 ? 21.818 -22.781 17.330 1.00 20.60 236 LEU B N 1
ATOM 3566 C CA . LEU B 1 244 ? 23.139 -23.033 16.773 1.00 19.19 236 LEU B CA 1
ATOM 3567 C C . LEU B 1 244 ? 23.204 -22.936 15.264 1.00 20.63 236 LEU B C 1
ATOM 3568 O O . LEU B 1 244 ? 24.280 -22.680 14.734 1.00 21.55 236 LEU B O 1
ATOM 3573 N N . VAL B 1 245 ? 22.097 -23.189 14.556 1.00 21.79 237 VAL B N 1
ATOM 3574 C CA . VAL B 1 245 ? 22.165 -23.299 13.100 1.00 25.36 237 VAL B CA 1
ATOM 3575 C C . VAL B 1 245 ? 22.692 -22.008 12.488 1.00 22.65 237 VAL B C 1
ATOM 3576 O O . VAL B 1 245 ? 23.492 -22.028 11.544 1.00 22.38 237 VAL B O 1
ATOM 3580 N N . GLY B 1 246 ? 22.280 -20.863 13.034 1.00 21.00 238 GLY B N 1
ATOM 3581 C CA . GLY B 1 246 ? 22.641 -19.595 12.417 1.00 21.60 238 GLY B CA 1
ATOM 3582 C C . GLY B 1 246 ? 24.139 -19.361 12.357 1.00 17.68 238 GLY B C 1
ATOM 3583 O O . GLY B 1 246 ? 24.670 -18.918 11.333 1.00 19.26 238 GLY B O 1
ATOM 3584 N N . ILE B 1 247 ? 24.848 -19.643 13.454 1.00 18.46 239 ILE B N 1
ATOM 3585 C CA . ILE B 1 247 ? 26.287 -19.423 13.436 1.00 17.81 239 ILE B CA 1
ATOM 3586 C C . ILE B 1 247 ? 26.978 -20.458 12.545 1.00 15.97 239 ILE B C 1
ATOM 3587 O O . ILE B 1 247 ? 27.978 -20.147 11.888 1.00 16.01 239 ILE B O 1
ATOM 3592 N N . LEU B 1 248 ? 26.461 -21.689 12.489 1.00 17.66 240 LEU B N 1
ATOM 3593 C CA . LEU B 1 248 ? 27.030 -22.676 11.576 1.00 18.60 240 LEU B CA 1
ATOM 3594 C C . LEU B 1 248 ? 26.853 -22.252 10.122 1.00 17.78 240 LEU B C 1
ATOM 3595 O O . LEU B 1 248 ? 27.766 -22.426 9.305 1.00 17.48 240 LEU B O 1
ATOM 3600 N N . LEU B 1 249 ? 25.686 -21.692 9.779 1.00 19.78 241 LEU B N 1
ATOM 3601 C CA . LEU B 1 249 ? 25.479 -21.189 8.425 1.00 20.61 241 LEU B CA 1
ATOM 3602 C C . LEU B 1 249 ? 26.439 -20.052 8.109 1.00 21.15 241 LEU B C 1
ATOM 3603 O O . LEU B 1 249 ? 27.008 -20.010 7.013 1.00 19.96 241 LEU B O 1
ATOM 3608 N N . TYR B 1 250 ? 26.625 -19.116 9.050 1.00 17.42 242 TYR B N 1
ATOM 3609 C CA . TYR B 1 250 ? 27.600 -18.053 8.836 1.00 18.11 242 TYR B CA 1
ATOM 3610 C C . TYR B 1 250 ? 28.990 -18.629 8.599 1.00 18.73 242 TYR B C 1
ATOM 3611 O O . TYR B 1 250 ? 29.641 -18.319 7.595 1.00 17.24 242 TYR B O 1
ATOM 3620 N N . LEU B 1 251 ? 29.455 -19.490 9.508 1.00 17.03 243 LEU B N 1
ATOM 3621 C CA . LEU B 1 251 ? 30.816 -19.998 9.402 1.00 18.18 243 LEU B CA 1
ATOM 3622 C C . LEU B 1 251 ? 31.010 -20.846 8.150 1.00 18.42 243 LEU B C 1
ATOM 3623 O O . LEU B 1 251 ? 32.080 -20.806 7.538 1.00 22.35 243 LEU B O 1
ATOM 3628 N N . ALA B 1 252 ? 29.988 -21.596 7.733 1.00 17.25 244 ALA B N 1
ATOM 3629 C CA . ALA B 1 252 ? 30.124 -22.422 6.542 1.00 17.71 244 ALA B CA 1
ATOM 3630 C C . ALA B 1 252 ? 29.998 -21.636 5.244 1.00 16.59 244 ALA B C 1
ATOM 3631 O O . ALA B 1 252 ? 30.322 -22.179 4.185 1.00 19.60 244 ALA B O 1
ATOM 3633 N N . SER B 1 253 ? 29.539 -20.388 5.303 1.00 18.78 245 SER B N 1
ATOM 3634 C CA . SER B 1 253 ? 29.205 -19.620 4.114 1.00 20.25 245 SER B CA 1
ATOM 3635 C C . SER B 1 253 ? 30.402 -18.810 3.614 1.00 19.99 245 SER B C 1
ATOM 3636 O O . SER B 1 253 ? 31.395 -18.609 4.316 1.00 18.45 245 SER B O 1
ATOM 3639 N N . ASP B 1 254 ? 30.280 -18.347 2.366 1.00 19.04 246 ASP B N 1
ATOM 3640 C CA . ASP B 1 254 ? 31.352 -17.577 1.748 1.00 22.54 246 ASP B CA 1
ATOM 3641 C C . ASP B 1 254 ? 31.675 -16.339 2.565 1.00 22.62 246 ASP B C 1
ATOM 3642 O O . ASP B 1 254 ? 32.832 -15.905 2.608 1.00 22.52 246 ASP B O 1
ATOM 3647 N N . GLU B 1 255 ? 30.676 -15.780 3.241 1.00 20.91 247 GLU B N 1
ATOM 3648 C CA A GLU B 1 255 ? 30.773 -14.468 3.865 0.63 21.73 247 GLU B CA 1
ATOM 3649 C CA B GLU B 1 255 ? 30.851 -14.453 3.821 0.37 21.74 247 GLU B CA 1
ATOM 3650 C C . GLU B 1 255 ? 31.606 -14.458 5.146 1.00 20.01 247 GLU B C 1
ATOM 3651 O O . GLU B 1 255 ? 31.916 -13.377 5.655 1.00 21.63 247 GLU B O 1
ATOM 3662 N N . SER B 1 256 ? 31.971 -15.627 5.692 1.00 17.97 248 SER B N 1
ATOM 3663 C CA . SER B 1 256 ? 32.857 -15.688 6.844 1.00 15.11 248 SER B CA 1
ATOM 3664 C C . SER B 1 256 ? 34.331 -15.732 6.431 1.00 15.28 248 SER B C 1
ATOM 3665 O O . SER B 1 256 ? 35.190 -16.086 7.249 1.00 16.45 248 SER B O 1
ATOM 3668 N N . LYS B 1 257 ? 34.622 -15.326 5.187 1.00 15.55 249 LYS B N 1
ATOM 3669 C CA . LYS B 1 257 ? 35.943 -15.468 4.575 1.00 17.25 249 LYS B CA 1
ATOM 3670 C C . LYS B 1 257 ? 37.076 -14.828 5.382 1.00 18.87 249 LYS B C 1
ATOM 3671 O O . LYS B 1 257 ? 38.227 -15.260 5.259 1.00 18.68 249 LYS B O 1
ATOM 3677 N N . PHE B 1 258 ? 36.801 -13.774 6.151 1.00 16.78 250 PHE B N 1
ATOM 3678 C CA . PHE B 1 258 ? 37.841 -13.071 6.897 1.00 17.69 250 PHE B CA 1
ATOM 3679 C C . PHE B 1 258 ? 38.018 -13.611 8.311 1.00 18.04 250 PHE B C 1
ATOM 3680 O O . PHE B 1 258 ? 38.918 -13.159 9.023 1.00 16.53 250 PHE B O 1
ATOM 3688 N N . MET B 1 259 ? 37.182 -14.550 8.741 1.00 14.79 251 MET B N 1
ATOM 3689 C CA . MET B 1 259 ? 37.208 -15.051 10.108 1.00 13.58 251 MET B CA 1
ATOM 3690 C C . MET B 1 259 ? 37.904 -16.400 10.143 1.00 16.30 251 MET B C 1
ATOM 3691 O O . MET B 1 259 ? 37.457 -17.342 9.489 1.00 15.78 251 MET B O 1
ATOM 3696 N N . THR B 1 260 ? 38.994 -16.493 10.893 1.00 13.96 252 THR B N 1
ATOM 3697 C CA . THR B 1 260 ? 39.646 -17.790 11.031 1.00 14.57 252 THR B CA 1
ATOM 3698 C C . THR B 1 260 ? 40.356 -17.858 12.376 1.00 13.51 252 THR B C 1
ATOM 3699 O O . THR B 1 260 ? 40.780 -16.844 12.929 1.00 15.45 252 THR B O 1
ATOM 3703 N N . GLY B 1 261 ? 40.457 -19.076 12.907 1.00 13.62 253 GLY B N 1
ATOM 3704 C CA . GLY B 1 261 ? 41.127 -19.289 14.171 1.00 14.31 253 GLY B CA 1
ATOM 3705 C C . GLY B 1 261 ? 40.375 -18.781 15.375 1.00 14.16 253 GLY B C 1
ATOM 3706 O O . GLY B 1 261 ? 40.981 -18.576 16.426 1.00 14.66 253 GLY B O 1
ATOM 3707 N N . GLN B 1 262 ? 39.065 -18.604 15.266 1.00 13.04 254 GLN B N 1
ATOM 3708 C CA . GLN B 1 262 ? 38.255 -18.070 16.347 1.00 12.71 254 GLN B CA 1
ATOM 3709 C C . GLN B 1 262 ? 37.417 -19.174 16.970 1.00 15.00 254 GLN B C 1
ATOM 3710 O O . GLN B 1 262 ? 37.134 -20.197 16.338 1.00 14.92 254 GLN B O 1
ATOM 3716 N N . THR B 1 263 ? 37.052 -18.958 18.225 1.00 13.47 255 THR B N 1
ATOM 3717 C CA . THR B 1 263 ? 36.109 -19.806 18.941 1.00 14.77 255 THR B CA 1
ATOM 3718 C C . THR B 1 263 ? 34.870 -18.978 19.238 1.00 16.83 255 THR B C 1
ATOM 3719 O O . THR B 1 263 ? 34.977 -17.898 19.833 1.00 16.62 255 THR B O 1
ATOM 3723 N N . VAL B 1 264 ? 33.707 -19.453 18.794 1.00 15.57 256 VAL B N 1
ATOM 3724 C CA . VAL B 1 264 ? 32.446 -18.737 18.975 1.00 15.86 256 VAL B CA 1
ATOM 3725 C C . VAL B 1 264 ? 31.587 -19.530 19.950 1.00 16.87 256 VAL B C 1
ATOM 3726 O O . VAL B 1 264 ? 31.211 -20.670 19.658 1.00 14.96 256 VAL B O 1
ATOM 3730 N N . ALA B 1 265 ? 31.298 -18.946 21.114 1.00 14.97 257 ALA B N 1
ATOM 3731 C CA . ALA B 1 265 ? 30.493 -19.621 22.130 1.00 15.55 257 ALA B CA 1
ATOM 3732 C C . ALA B 1 265 ? 29.026 -19.244 21.966 1.00 16.50 257 ALA B C 1
ATOM 3733 O O . ALA B 1 265 ? 28.680 -18.058 21.894 1.00 16.16 257 ALA B O 1
ATOM 3735 N N . LEU B 1 266 ? 28.171 -20.257 21.894 1.00 14.45 258 LEU B N 1
ATOM 3736 C CA . LEU B 1 266 ? 26.722 -20.105 21.794 1.00 16.34 258 LEU B CA 1
ATOM 3737 C C . LEU B 1 266 ? 26.181 -20.620 23.123 1.00 17.15 258 LEU B C 1
ATOM 3738 O O . LEU B 1 266 ? 25.985 -21.823 23.307 1.00 16.67 258 LEU B O 1
ATOM 3743 N N . ASP B 1 267 ? 26.010 -19.703 24.089 1.00 15.60 259 ASP B N 1
ATOM 3744 C CA . ASP B 1 267 ? 25.842 -20.163 25.464 1.00 17.16 259 ASP B CA 1
ATOM 3745 C C . ASP B 1 267 ? 24.885 -19.311 26.287 1.00 18.79 259 ASP B C 1
ATOM 3746 O O . ASP B 1 267 ? 24.894 -19.429 27.519 1.00 18.27 259 ASP B O 1
ATOM 3751 N N . ALA B 1 268 ? 24.057 -18.480 25.651 1.00 17.21 260 ALA B N 1
ATOM 3752 C CA . ALA B 1 268 ? 23.086 -17.645 26.358 1.00 18.05 260 ALA B CA 1
ATOM 3753 C C . ALA B 1 268 ? 23.772 -16.744 27.386 1.00 16.09 260 ALA B C 1
ATOM 3754 O O . ALA B 1 268 ? 23.165 -16.333 28.380 1.00 18.14 260 ALA B O 1
ATOM 3756 N N . GLY B 1 269 ? 25.044 -16.431 27.160 1.00 16.19 261 GLY B N 1
ATOM 3757 C CA . GLY B 1 269 ? 25.764 -15.611 28.110 1.00 15.33 261 GLY B CA 1
ATOM 3758 C C . GLY B 1 269 ? 26.193 -16.320 29.369 1.00 17.74 261 GLY B C 1
ATOM 3759 O O . GLY B 1 269 ? 26.472 -15.665 30.378 1.00 16.99 261 GLY B O 1
ATOM 3760 N N . LEU B 1 270 ? 26.229 -17.660 29.357 1.00 15.91 262 LEU B N 1
ATOM 3761 C CA . LEU B 1 270 ? 26.796 -18.387 30.486 1.00 17.58 262 LEU B CA 1
ATOM 3762 C C . LEU B 1 270 ? 28.170 -17.847 30.860 1.00 15.41 262 LEU B C 1
ATOM 3763 O O . LEU B 1 270 ? 28.469 -17.635 32.042 1.00 17.30 262 LEU B O 1
ATOM 3768 N N . ARG B 1 271 ? 29.010 -17.612 29.865 1.00 14.60 263 ARG B N 1
ATOM 3769 C CA . ARG B 1 271 ? 30.278 -16.928 30.043 1.00 16.90 263 ARG B CA 1
ATOM 3770 C C . ARG B 1 271 ? 30.314 -15.773 29.057 1.00 15.42 263 ARG B C 1
ATOM 3771 O O . ARG B 1 271 ? 29.548 -15.740 28.089 1.00 15.89 263 ARG B O 1
ATOM 3779 N N . PHE B 1 272 ? 31.203 -14.813 29.313 1.00 15.41 264 PHE B N 1
ATOM 3780 C CA . PHE B 1 272 ? 31.368 -13.669 28.428 1.00 12.03 264 PHE B CA 1
ATOM 3781 C C . PHE B 1 272 ? 32.779 -13.650 27.851 1.00 14.98 264 PHE B C 1
ATOM 3782 O O . PHE B 1 272 ? 33.710 -14.181 28.454 1.00 16.03 264 PHE B O 1
ATOM 3790 N N . THR B 1 273 ? 32.924 -13.036 26.679 1.00 13.77 265 THR B N 1
ATOM 3791 C CA . THR B 1 273 ? 34.221 -12.978 26.014 1.00 12.99 265 THR B CA 1
ATOM 3792 C C . THR B 1 273 ? 34.451 -11.578 25.468 1.00 16.03 265 THR B C 1
ATOM 3793 O O . THR B 1 273 ? 33.529 -10.761 25.439 1.00 15.80 265 THR B O 1
ATOM 3798 N N . VAL C 1 23 ? 62.949 -9.541 51.895 1.00 54.14 15 VAL C N 1
ATOM 3799 C CA . VAL C 1 23 ? 63.560 -8.411 51.204 1.00 49.81 15 VAL C CA 1
ATOM 3800 C C . VAL C 1 23 ? 63.370 -8.513 49.692 1.00 45.47 15 VAL C C 1
ATOM 3801 O O . VAL C 1 23 ? 64.248 -8.124 48.921 1.00 44.50 15 VAL C O 1
ATOM 3805 N N . ARG C 1 24 ? 62.213 -9.022 49.262 1.00 42.99 16 ARG C N 1
ATOM 3806 C CA . ARG C 1 24 ? 61.984 -9.214 47.834 1.00 39.05 16 ARG C CA 1
ATOM 3807 C C . ARG C 1 24 ? 61.938 -7.900 47.060 1.00 38.48 16 ARG C C 1
ATOM 3808 O O . ARG C 1 24 ? 62.101 -7.913 45.836 1.00 41.78 16 ARG C O 1
ATOM 3816 N N . LEU C 1 25 ? 61.739 -6.767 47.738 1.00 35.20 17 LEU C N 1
ATOM 3817 C CA . LEU C 1 25 ? 61.713 -5.460 47.090 1.00 35.19 17 LEU C CA 1
ATOM 3818 C C . LEU C 1 25 ? 62.805 -4.547 47.643 1.00 33.69 17 LEU C C 1
ATOM 3819 O O . LEU C 1 25 ? 62.642 -3.325 47.687 1.00 37.02 17 LEU C O 1
ATOM 3824 N N . ALA C 1 26 ? 63.928 -5.130 48.062 1.00 36.80 18 ALA C N 1
ATOM 3825 C CA . ALA C 1 26 ? 65.015 -4.347 48.635 1.00 36.33 18 ALA C CA 1
ATOM 3826 C C . ALA C 1 26 ? 65.573 -3.362 47.615 1.00 35.41 18 ALA C C 1
ATOM 3827 O O . ALA C 1 26 ? 65.763 -3.694 46.442 1.00 36.94 18 ALA C O 1
ATOM 3829 N N . ASN C 1 27 ? 65.816 -2.133 48.071 1.00 34.92 19 ASN C N 1
ATOM 3830 C CA . ASN C 1 27 ? 66.381 -1.076 47.232 1.00 39.60 19 ASN C CA 1
ATOM 3831 C C . ASN C 1 27 ? 65.475 -0.773 46.042 1.00 35.48 19 ASN C C 1
ATOM 3832 O O . ASN C 1 27 ? 65.946 -0.476 44.942 1.00 39.90 19 ASN C O 1
ATOM 3837 N N . ARG C 1 28 ? 64.166 -0.865 46.258 1.00 33.94 20 ARG C N 1
ATOM 3838 C CA . ARG C 1 28 ? 63.177 -0.450 45.275 1.00 31.55 20 ARG C CA 1
ATOM 3839 C C . ARG C 1 28 ? 62.246 0.584 45.891 1.00 30.35 20 ARG C C 1
ATOM 3840 O O . ARG C 1 28 ? 62.019 0.589 47.104 1.00 31.19 20 ARG C O 1
ATOM 3848 N N . VAL C 1 29 ? 61.709 1.457 45.039 1.00 29.72 21 VAL C N 1
ATOM 3849 C CA . VAL C 1 29 ? 60.799 2.529 45.434 1.00 29.48 21 VAL C CA 1
ATOM 3850 C C . VAL C 1 29 ? 59.448 2.271 44.783 1.00 25.37 21 VAL C C 1
ATOM 3851 O O . VAL C 1 29 ? 59.368 2.107 43.559 1.00 27.08 21 VAL C O 1
ATOM 3855 N N . ALA C 1 30 ? 58.382 2.289 45.582 1.00 26.41 22 ALA C N 1
ATOM 3856 C CA . ALA C 1 30 ? 57.053 1.965 45.080 1.00 24.64 22 ALA C CA 1
ATOM 3857 C C . ALA C 1 30 ? 56.060 3.052 45.447 1.00 26.20 22 ALA C C 1
ATOM 3858 O O . ALA C 1 30 ? 55.942 3.417 46.622 1.00 29.89 22 ALA C O 1
ATOM 3860 N N . ILE C 1 31 ? 55.344 3.556 44.442 1.00 24.56 23 ILE C N 1
ATOM 3861 C CA . ILE C 1 31 ? 54.192 4.426 44.651 1.00 26.53 23 ILE C CA 1
ATOM 3862 C C . ILE C 1 31 ? 52.945 3.554 44.641 1.00 24.08 23 ILE C C 1
ATOM 3863 O O . ILE C 1 31 ? 52.728 2.785 43.697 1.00 23.00 23 ILE C O 1
ATOM 3868 N N . ILE C 1 32 ? 52.107 3.688 45.664 1.00 24.33 24 ILE C N 1
ATOM 3869 C CA . ILE C 1 32 ? 50.804 3.030 45.688 1.00 25.46 24 ILE C CA 1
ATOM 3870 C C . ILE C 1 32 ? 49.734 4.097 45.861 1.00 26.97 24 ILE C C 1
ATOM 3871 O O . ILE C 1 32 ? 49.738 4.829 46.859 1.00 26.31 24 ILE C O 1
ATOM 3876 N N . THR C 1 33 ? 48.823 4.195 44.892 1.00 26.51 25 THR C N 1
ATOM 3877 C CA . THR C 1 33 ? 47.743 5.167 44.997 1.00 25.60 25 THR C CA 1
ATOM 3878 C C . THR C 1 33 ? 46.567 4.557 45.759 1.00 25.07 25 THR C C 1
ATOM 3879 O O . THR C 1 33 ? 46.436 3.335 45.877 1.00 26.86 25 THR C O 1
ATOM 3883 N N . GLY C 1 34 ? 45.731 5.432 46.308 1.00 27.04 26 GLY C N 1
ATOM 3884 C CA . GLY C 1 34 ? 44.654 5.000 47.188 1.00 29.03 26 GLY C CA 1
ATOM 3885 C C . GLY C 1 34 ? 45.118 4.197 48.385 1.00 31.00 26 GLY C C 1
ATOM 3886 O O . GLY C 1 34 ? 44.418 3.273 48.821 1.00 28.90 26 GLY C O 1
ATOM 3887 N N . ALA C 1 35 ? 46.280 4.526 48.937 1.00 29.56 27 ALA C N 1
ATOM 3888 C CA . ALA C 1 35 ? 46.924 3.652 49.905 1.00 29.07 27 ALA C CA 1
ATOM 3889 C C . ALA C 1 35 ? 46.662 4.042 51.357 1.00 31.73 27 ALA C C 1
ATOM 3890 O O . ALA C 1 35 ? 47.285 3.470 52.256 1.00 31.54 27 ALA C O 1
ATOM 3892 N N . ALA C 1 36 ? 45.764 4.993 51.622 1.00 32.13 28 ALA C N 1
ATOM 3893 C CA . ALA C 1 36 ? 45.541 5.364 53.015 1.00 35.71 28 ALA C CA 1
ATOM 3894 C C . ALA C 1 36 ? 44.617 4.405 53.750 1.00 35.92 28 ALA C C 1
ATOM 3895 O O . ALA C 1 36 ? 44.525 4.483 54.980 1.00 37.18 28 ALA C O 1
ATOM 3897 N N . GLN C 1 37 ? 43.948 3.497 53.045 1.00 35.78 29 GLN C N 1
ATOM 3898 C CA . GLN C 1 37 ? 43.013 2.599 53.704 1.00 35.40 29 GLN C CA 1
ATOM 3899 C C . GLN C 1 37 ? 42.779 1.391 52.812 1.00 35.41 29 GLN C C 1
ATOM 3900 O O . GLN C 1 37 ? 43.143 1.380 51.632 1.00 33.13 29 GLN C O 1
ATOM 3906 N N . GLY C 1 38 ? 42.155 0.368 53.397 1.00 38.67 30 GLY C N 1
ATOM 3907 C CA . GLY C 1 38 ? 41.757 -0.799 52.632 1.00 37.70 30 GLY C CA 1
ATOM 3908 C C . GLY C 1 38 ? 42.944 -1.597 52.121 1.00 33.28 30 GLY C C 1
ATOM 3909 O O . GLY C 1 38 ? 44.005 -1.664 52.748 1.00 32.45 30 GLY C O 1
ATOM 3910 N N . ILE C 1 39 ? 42.755 -2.217 50.952 1.00 35.23 31 ILE C N 1
ATOM 3911 C CA . ILE C 1 39 ? 43.787 -3.090 50.399 1.00 37.21 31 ILE C CA 1
ATOM 3912 C C . ILE C 1 39 ? 45.026 -2.292 50.003 1.00 32.70 31 ILE C C 1
ATOM 3913 O O . ILE C 1 39 ? 46.151 -2.798 50.098 1.00 31.73 31 ILE C O 1
ATOM 3918 N N . GLY C 1 40 ? 44.856 -1.036 49.581 1.00 32.22 32 GLY C N 1
ATOM 3919 C CA . GLY C 1 40 ? 46.014 -0.233 49.223 1.00 27.87 32 GLY C CA 1
ATOM 3920 C C . GLY C 1 40 ? 46.953 -0.010 50.393 1.00 31.50 32 GLY C C 1
ATOM 3921 O O . GLY C 1 40 ? 48.177 -0.007 50.229 1.00 28.79 32 GLY C O 1
ATOM 3922 N N . ARG C 1 41 ? 46.395 0.186 51.591 1.00 32.16 33 ARG C N 1
ATOM 3923 C CA . ARG C 1 41 ? 47.238 0.306 52.774 1.00 35.26 33 ARG C CA 1
ATOM 3924 C C . ARG C 1 41 ? 47.989 -0.991 53.034 1.00 31.31 3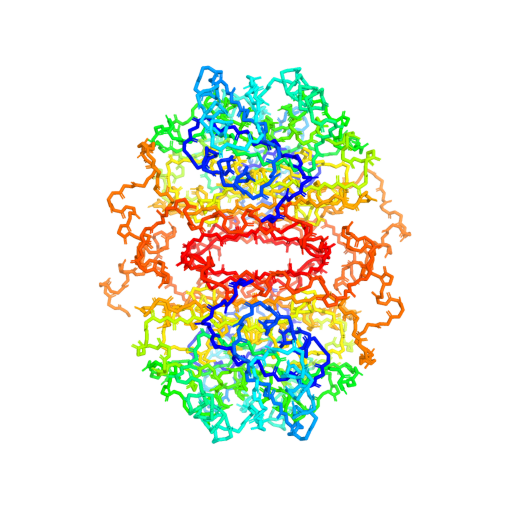3 ARG C C 1
ATOM 3925 O O . ARG C 1 41 ? 49.171 -0.972 53.392 1.00 30.87 33 ARG C O 1
ATOM 3933 N N . ILE C 1 42 ? 47.324 -2.131 52.840 1.00 31.39 34 ILE C N 1
ATOM 3934 C CA . ILE C 1 42 ? 48.000 -3.404 53.059 1.00 33.15 34 ILE C CA 1
ATOM 3935 C C . ILE C 1 42 ? 49.136 -3.582 52.057 1.00 30.17 34 ILE C C 1
ATOM 3936 O O . ILE C 1 42 ? 50.229 -4.031 52.422 1.00 31.58 34 ILE C O 1
ATOM 3941 N N . TYR C 1 43 ? 48.909 -3.218 50.788 1.00 28.68 35 TYR C N 1
ATOM 3942 C CA . TYR C 1 43 ? 50.001 -3.240 49.815 1.00 27.70 35 TYR C CA 1
ATOM 3943 C C . TYR C 1 43 ? 51.173 -2.411 50.308 1.00 32.93 35 TYR C C 1
ATOM 3944 O O . TYR C 1 43 ? 52.329 -2.846 50.249 1.00 29.67 35 TYR C O 1
ATOM 3953 N N . ALA C 1 44 ? 50.888 -1.190 50.773 1.00 29.58 36 ALA C N 1
ATOM 3954 C CA . ALA C 1 44 ? 51.941 -0.312 51.263 1.00 33.64 36 ALA C CA 1
ATOM 3955 C C . ALA C 1 44 ? 52.685 -0.951 52.425 1.00 32.17 36 ALA C C 1
ATOM 3956 O O . ALA C 1 44 ? 53.921 -0.987 52.441 1.00 31.21 36 ALA C O 1
ATOM 3958 N N . GLU C 1 45 ? 51.945 -1.486 53.401 1.00 31.06 37 GLU C N 1
ATOM 3959 C CA . GLU C 1 45 ? 52.582 -2.071 54.576 1.00 33.99 37 GLU C CA 1
ATOM 3960 C C . GLU C 1 45 ? 53.401 -3.308 54.217 1.00 34.76 37 GLU C C 1
ATOM 3961 O O . GLU C 1 45 ? 54.495 -3.511 54.756 1.00 32.80 37 GLU C O 1
ATOM 3967 N N . ARG C 1 46 ? 52.893 -4.142 53.307 1.00 32.52 38 ARG C N 1
ATOM 3968 C CA . ARG C 1 46 ? 53.604 -5.367 52.959 1.00 32.69 38 ARG C CA 1
ATOM 3969 C C . ARG C 1 46 ? 54.784 -5.094 52.034 1.00 33.90 38 ARG C C 1
ATOM 3970 O O . ARG C 1 46 ? 55.820 -5.758 52.143 1.00 33.34 38 ARG C O 1
ATOM 3978 N N . PHE C 1 47 ? 54.650 -4.138 51.111 1.00 28.98 39 PHE C N 1
ATOM 3979 C CA . PHE C 1 47 ? 55.794 -3.756 50.287 1.00 30.49 39 PHE C CA 1
ATOM 3980 C C . PHE C 1 47 ? 56.929 -3.211 51.148 1.00 32.42 39 PHE C C 1
ATOM 3981 O O . PHE C 1 47 ? 58.103 -3.524 50.916 1.00 33.66 39 PHE C O 1
ATOM 3989 N N . ALA C 1 48 ? 56.598 -2.387 52.149 1.00 31.63 40 ALA C N 1
ATOM 3990 C CA . ALA C 1 48 ? 57.629 -1.848 53.031 1.00 32.50 40 ALA C CA 1
ATOM 3991 C C . ALA C 1 48 ? 58.300 -2.944 53.851 1.00 34.87 40 ALA C C 1
ATOM 3992 O O . ALA C 1 48 ? 59.511 -2.886 54.098 1.00 33.70 40 ALA C O 1
ATOM 3994 N N . GLU C 1 49 ? 57.534 -3.948 54.293 1.00 35.59 41 GLU C N 1
ATOM 3995 C CA . GLU C 1 49 ? 58.134 -5.070 55.011 1.00 34.84 41 GLU C CA 1
ATOM 3996 C C . GLU C 1 49 ? 59.132 -5.823 54.143 1.00 34.23 41 GLU C C 1
ATOM 3997 O O . GLU C 1 49 ? 60.096 -6.397 54.664 1.00 38.11 41 GLU C O 1
ATOM 4003 N N . GLU C 1 50 ? 58.909 -5.854 52.831 1.00 35.54 42 GLU C N 1
ATOM 4004 C CA . GLU C 1 50 ? 59.808 -6.507 51.892 1.00 39.00 42 GLU C CA 1
ATOM 4005 C C . GLU C 1 50 ? 60.905 -5.581 51.375 1.00 36.48 42 GLU C C 1
ATOM 4006 O O . GLU C 1 50 ? 61.534 -5.892 50.359 1.00 37.97 42 GLU C O 1
ATOM 4012 N N . GLY C 1 51 ? 61.137 -4.446 52.032 1.00 36.12 43 GLY C N 1
ATOM 4013 C CA . GLY C 1 51 ? 62.277 -3.610 51.725 1.00 37.40 43 GLY C CA 1
ATOM 4014 C C . GLY C 1 51 ? 62.025 -2.438 50.801 1.00 36.60 43 GLY C C 1
ATOM 4015 O O . GLY C 1 51 ? 62.954 -1.653 50.570 1.00 36.09 43 GLY C O 1
ATOM 4016 N N . ALA C 1 52 ? 60.817 -2.286 50.265 1.00 29.84 44 ALA C N 1
ATOM 4017 C CA . ALA C 1 52 ? 60.547 -1.159 49.386 1.00 33.25 44 ALA C CA 1
ATOM 4018 C C . ALA C 1 52 ? 60.440 0.134 50.186 1.00 35.93 44 ALA C C 1
ATOM 4019 O O . ALA C 1 52 ? 59.934 0.146 51.312 1.00 34.73 44 ALA C O 1
ATOM 4021 N N . ALA C 1 53 ? 60.937 1.223 49.603 1.00 33.84 45 ALA C N 1
ATOM 4022 C CA . ALA C 1 53 ? 60.567 2.558 50.054 1.00 33.27 45 ALA C CA 1
ATOM 4023 C C . ALA C 1 53 ? 59.226 2.899 49.421 1.00 31.92 45 ALA C C 1
ATOM 4024 O O . ALA C 1 53 ? 59.097 2.879 48.191 1.00 29.88 45 ALA C O 1
ATOM 4026 N N . VAL C 1 54 ? 58.222 3.185 50.248 1.00 28.72 46 VAL C N 1
ATOM 4027 C CA . VAL C 1 54 ? 56.839 3.264 49.791 1.00 30.40 46 VAL C CA 1
ATOM 4028 C C . VAL C 1 54 ? 56.361 4.709 49.852 1.00 30.27 46 VAL C C 1
ATOM 4029 O O . VAL C 1 54 ? 56.564 5.404 50.857 1.00 31.90 46 VAL C O 1
ATOM 4033 N N . VAL C 1 55 ? 55.738 5.157 48.771 1.00 29.82 47 VAL C N 1
ATOM 4034 C CA . VAL C 1 55 ? 55.030 6.429 48.726 1.00 34.50 47 VAL C CA 1
ATOM 4035 C C . VAL C 1 55 ? 53.550 6.118 48.905 1.00 28.19 47 VAL C C 1
ATOM 4036 O O . VAL C 1 55 ? 52.910 5.552 48.011 1.00 28.66 47 VAL C O 1
ATOM 4040 N N . VAL C 1 56 ? 53.018 6.453 50.079 1.00 28.24 48 VAL C N 1
ATOM 4041 C CA . VAL C 1 56 ? 51.609 6.246 50.399 1.00 30.17 48 VAL C CA 1
ATOM 4042 C C . VAL C 1 56 ? 50.836 7.422 49.810 1.00 29.73 48 VAL C C 1
ATOM 4043 O O . VAL C 1 56 ? 50.746 8.489 50.425 1.00 32.04 48 VAL C O 1
ATOM 4047 N N . ALA C 1 57 ? 50.288 7.239 48.611 1.00 27.75 49 ALA C N 1
ATOM 4048 C CA . ALA C 1 57 ? 49.599 8.309 47.901 1.00 29.70 49 ALA C CA 1
ATOM 4049 C C . ALA C 1 57 ? 48.095 8.146 48.067 1.00 29.91 49 ALA C C 1
ATOM 4050 O O . ALA C 1 57 ? 47.554 7.050 47.870 1.00 29.79 49 ALA C O 1
ATOM 4052 N N . ASP C 1 58 ? 47.426 9.234 48.436 1.00 30.21 50 ASP C N 1
ATOM 4053 C CA . ASP C 1 58 ? 45.999 9.181 48.705 1.00 31.86 50 ASP C CA 1
ATOM 4054 C C . ASP C 1 58 ? 45.449 10.602 48.700 1.00 32.56 50 ASP C C 1
ATOM 4055 O O . ASP C 1 58 ? 46.182 11.558 48.961 1.00 32.54 50 ASP C O 1
ATOM 4060 N N . ILE C 1 59 ? 44.149 10.723 48.399 1.00 32.77 51 ILE C N 1
ATOM 4061 C CA . ILE C 1 59 ? 43.470 12.020 48.459 1.00 34.72 51 ILE C CA 1
ATOM 4062 C C . ILE C 1 59 ? 43.466 12.563 49.883 1.00 38.76 51 ILE C C 1
ATOM 4063 O O . ILE C 1 59 ? 43.431 13.783 50.092 1.00 41.38 51 ILE C O 1
ATOM 4068 N N . ASN C 1 60 ? 43.512 11.680 50.883 1.00 38.55 52 ASN C N 1
ATOM 4069 C CA . ASN C 1 60 ? 43.495 12.072 52.295 1.00 41.36 52 ASN C CA 1
ATOM 4070 C C . ASN C 1 60 ? 44.936 12.116 52.794 1.00 41.82 52 ASN C C 1
ATOM 4071 O O . ASN C 1 60 ? 45.485 11.095 53.216 1.00 40.14 52 ASN C O 1
ATOM 4076 N N . GLU C 1 61 ? 45.547 13.302 52.760 1.00 40.44 53 GLU C N 1
ATOM 4077 C CA . GLU C 1 61 ? 46.928 13.420 53.220 1.00 45.22 53 GLU C CA 1
ATOM 4078 C C . GLU C 1 61 ? 47.104 13.105 54.703 1.00 45.95 53 GLU C C 1
ATOM 4079 O O . GLU C 1 61 ? 48.073 12.402 55.036 1.00 44.06 53 GLU C O 1
ATOM 4085 N N . PRO C 1 62 ? 46.250 13.570 55.629 1.00 46.23 54 PRO C N 1
ATOM 4086 C CA . PRO C 1 62 ? 46.447 13.173 57.037 1.00 47.61 54 PRO C CA 1
ATOM 4087 C C . PRO C 1 62 ? 46.367 11.671 57.263 1.00 45.74 54 PRO C C 1
ATOM 4088 O O . PRO C 1 62 ? 47.165 11.121 58.034 1.00 46.59 54 PRO C O 1
ATOM 4092 N N . LYS C 1 63 ? 45.429 10.985 56.610 1.00 43.81 55 LYS C N 1
ATOM 4093 C CA . LYS C 1 63 ? 45.327 9.542 56.797 1.00 46.10 55 LYS C CA 1
ATOM 4094 C C . LYS C 1 63 ? 46.505 8.819 56.150 1.00 46.46 55 LYS C C 1
ATOM 4095 O O . LYS C 1 63 ? 47.016 7.835 56.699 1.00 44.07 55 LYS C O 1
ATOM 4101 N N . ALA C 1 64 ? 46.961 9.300 54.991 1.00 42.75 56 ALA C N 1
ATOM 4102 C CA . ALA C 1 64 ? 48.149 8.722 54.371 1.00 37.95 56 ALA C CA 1
ATOM 4103 C C . ALA C 1 64 ? 49.383 8.940 55.237 1.00 39.90 56 ALA C C 1
ATOM 4104 O O . ALA C 1 64 ? 50.233 8.050 55.357 1.00 36.43 56 ALA C O 1
ATOM 4106 N N . THR C 1 65 ? 49.502 10.119 55.852 1.00 41.60 57 THR C N 1
ATOM 4107 C CA . THR C 1 65 ? 50.634 10.361 56.742 1.00 42.34 57 THR C CA 1
ATOM 4108 C C . THR C 1 65 ? 50.609 9.409 57.929 1.00 41.59 57 THR C C 1
ATOM 4109 O O . THR C 1 65 ? 51.662 8.951 58.386 1.00 40.44 57 THR C O 1
ATOM 4113 N N . GLU C 1 66 ? 49.415 9.089 58.436 1.00 42.74 58 GLU C N 1
ATOM 4114 C CA . GLU C 1 66 ? 49.311 8.115 59.519 1.00 47.63 58 GLU C CA 1
ATOM 4115 C C . GLU C 1 66 ? 49.864 6.766 59.085 1.00 44.94 58 GLU C C 1
ATOM 4116 O O . GLU C 1 66 ? 50.655 6.142 59.804 1.00 45.33 58 GLU C O 1
ATOM 4122 N N . VAL C 1 67 ? 49.463 6.308 57.898 1.00 40.49 59 VAL C N 1
ATOM 4123 C CA . VAL C 1 67 ? 49.950 5.033 57.378 1.00 43.86 59 VAL C CA 1
ATOM 4124 C C . VAL C 1 67 ? 51.464 5.070 57.230 1.00 43.44 59 VAL C C 1
ATOM 4125 O O . VAL C 1 67 ? 52.171 4.142 57.645 1.00 38.03 59 VAL C O 1
ATOM 4129 N N . ALA C 1 68 ? 51.986 6.153 56.647 1.00 41.69 60 ALA C N 1
ATOM 4130 C CA . ALA C 1 68 ? 53.430 6.281 56.497 1.00 39.46 60 ALA C CA 1
ATOM 4131 C C . ALA C 1 68 ? 54.128 6.258 57.852 1.00 43.87 60 ALA C C 1
ATOM 4132 O O . ALA C 1 68 ? 55.165 5.603 58.010 1.00 40.74 60 ALA C O 1
ATOM 4134 N N . SER C 1 69 ? 53.558 6.942 58.850 1.00 40.59 61 SER C N 1
ATOM 4135 C CA . SER C 1 69 ? 54.166 6.951 60.179 1.00 45.23 61 SER C CA 1
ATOM 4136 C C . SER C 1 69 ? 54.152 5.563 60.803 1.00 47.05 61 SER C C 1
ATOM 4137 O O . SER C 1 69 ? 55.120 5.161 61.456 1.00 47.65 61 SER C O 1
ATOM 4140 N N . SER C 1 70 ? 53.056 4.824 60.616 1.00 44.70 62 SER C N 1
ATOM 4141 C CA . SER C 1 70 ? 52.973 3.464 61.135 1.00 47.43 62 SER C CA 1
ATOM 4142 C C . SER C 1 70 ? 54.061 2.589 60.529 1.00 49.02 62 SER C C 1
ATOM 4143 O O . SER C 1 70 ? 54.727 1.820 61.234 1.00 46.87 62 SER C O 1
ATOM 4146 N N . ILE C 1 71 ? 54.261 2.705 59.214 1.00 47.09 63 ILE C N 1
ATOM 4147 C CA . ILE C 1 71 ? 55.285 1.915 58.534 1.00 45.66 63 ILE C CA 1
ATOM 4148 C C . ILE C 1 71 ? 56.672 2.273 59.057 1.00 46.37 63 ILE C C 1
ATOM 4149 O O . ILE C 1 71 ? 57.485 1.391 59.365 1.00 46.05 63 ILE C O 1
ATOM 4154 N N . THR C 1 72 ? 56.958 3.574 59.183 1.00 44.54 64 THR C N 1
ATOM 4155 C CA . THR C 1 72 ? 58.295 3.991 59.607 1.00 45.60 64 THR C CA 1
ATOM 4156 C C . THR C 1 72 ? 58.583 3.567 61.041 1.00 48.14 64 THR C C 1
ATOM 4157 O O . THR C 1 72 ? 59.690 3.107 61.346 1.00 51.58 64 THR C O 1
ATOM 4161 N N . SER C 1 73 ? 57.606 3.719 61.939 1.00 50.31 65 SER C N 1
ATOM 4162 C CA . SER C 1 73 ? 57.828 3.338 63.328 1.00 50.26 65 SER C CA 1
ATOM 4163 C C . SER C 1 73 ? 58.003 1.834 63.485 1.00 52.97 65 SER C C 1
ATOM 4164 O O . SER C 1 73 ? 58.476 1.385 64.534 1.00 52.14 65 SER C O 1
ATOM 4167 N N . LEU C 1 74 ? 57.638 1.052 62.470 1.00 51.68 66 LEU C N 1
ATOM 4168 C CA . LEU C 1 74 ? 57.876 -0.384 62.446 1.00 55.01 66 LEU C CA 1
ATOM 4169 C C . LEU C 1 74 ? 59.163 -0.754 61.718 1.00 54.79 66 LEU C C 1
ATOM 4170 O O . LEU C 1 74 ? 59.446 -1.946 61.557 1.00 52.97 66 LEU C O 1
ATOM 4175 N N . GLY C 1 75 ? 59.943 0.232 61.275 1.00 51.47 67 GLY C N 1
ATOM 4176 C CA . GLY C 1 75 ? 61.229 -0.017 60.659 1.00 51.74 67 GLY C CA 1
ATOM 4177 C C . GLY C 1 75 ? 61.279 0.121 59.152 1.00 47.59 67 GLY C C 1
ATOM 4178 O O . GLY C 1 75 ? 62.353 -0.066 58.569 1.00 50.98 67 GLY C O 1
ATOM 4179 N N . GLY C 1 76 ? 60.162 0.439 58.496 1.00 49.17 68 GLY C N 1
ATOM 4180 C CA . GLY C 1 76 ? 60.159 0.625 57.061 1.00 45.52 68 GLY C CA 1
ATOM 4181 C C . GLY C 1 76 ? 60.503 2.052 56.666 1.00 44.42 68 GLY C C 1
ATOM 4182 O O . GLY C 1 76 ? 60.677 2.941 57.499 1.00 45.58 68 GLY C O 1
ATOM 4183 N N . ARG C 1 77 ? 60.600 2.270 55.358 1.00 41.54 69 ARG C N 1
ATOM 4184 C CA . ARG C 1 77 ? 60.787 3.605 54.794 1.00 39.72 69 ARG C CA 1
ATOM 4185 C C . ARG C 1 77 ? 59.535 3.979 54.020 1.00 40.35 69 ARG C C 1
ATOM 4186 O O . ARG C 1 77 ? 59.151 3.274 53.079 1.00 35.47 69 ARG C O 1
ATOM 4194 N N . ALA C 1 78 ? 58.911 5.090 54.401 1.00 35.14 70 ALA C N 1
ATOM 4195 C CA . ALA C 1 78 ? 57.686 5.525 53.752 1.00 32.63 70 ALA C CA 1
ATOM 4196 C C . ALA C 1 78 ? 57.534 7.033 53.886 1.00 36.76 70 ALA C C 1
ATOM 4197 O O . ALA C 1 78 ? 57.910 7.625 54.900 1.00 40.26 70 ALA C O 1
ATOM 4199 N N . ILE C 1 79 ? 56.970 7.647 52.848 1.00 37.23 71 ILE C N 1
ATOM 4200 C CA . ILE C 1 79 ? 56.482 9.015 52.919 1.00 37.95 71 ILE C CA 1
ATOM 4201 C C . ILE C 1 79 ? 55.024 8.999 52.490 1.00 34.20 71 ILE C C 1
ATOM 4202 O O . ILE C 1 79 ? 54.552 8.068 51.836 1.00 36.89 71 ILE C O 1
ATOM 4207 N N . ALA C 1 80 ? 54.306 10.041 52.874 1.00 37.33 72 ALA C N 1
ATOM 4208 C CA . ALA C 1 80 ? 52.961 10.241 52.368 1.00 34.61 72 ALA C CA 1
ATOM 4209 C C . ALA C 1 80 ? 52.982 11.307 51.285 1.00 36.36 72 ALA C C 1
ATOM 4210 O O . ALA C 1 80 ? 53.783 12.246 51.329 1.00 36.60 72 ALA C O 1
ATOM 4212 N N . ALA C 1 81 ? 52.092 11.152 50.310 1.00 35.01 73 ALA C N 1
ATOM 4213 C CA . ALA C 1 81 ? 51.876 12.171 49.295 1.00 35.44 73 ALA C CA 1
ATOM 4214 C C . ALA C 1 81 ? 50.380 12.322 49.083 1.00 35.98 73 ALA C C 1
ATOM 4215 O O . ALA C 1 81 ? 49.681 11.330 48.869 1.00 34.51 73 ALA C O 1
ATOM 4217 N N . ALA C 1 82 ? 49.881 13.552 49.182 1.00 32.73 74 ALA C N 1
ATOM 4218 C CA . ALA C 1 82 ? 48.512 13.810 48.770 1.00 32.74 74 ALA C CA 1
ATOM 4219 C C . ALA C 1 82 ? 48.453 13.753 47.253 1.00 34.25 74 ALA C C 1
ATOM 4220 O O . ALA C 1 82 ? 49.325 14.306 46.576 1.00 40.97 74 ALA C O 1
ATOM 4222 N N . VAL C 1 83 ? 47.452 13.064 46.710 1.00 30.29 75 VAL C N 1
ATOM 4223 C CA . VAL C 1 83 ? 47.282 13.062 45.263 1.00 29.89 75 VAL C CA 1
ATOM 4224 C C . VAL C 1 83 ? 45.803 12.977 44.919 1.00 30.70 75 VAL C C 1
ATOM 4225 O O . VAL C 1 83 ? 45.030 12.260 45.563 1.00 30.74 75 VAL C O 1
ATOM 4229 N N . ASP C 1 84 ? 45.416 13.747 43.907 1.00 28.95 76 ASP C N 1
ATOM 4230 C CA . ASP C 1 84 ? 44.152 13.581 43.196 1.00 27.66 76 ASP C CA 1
ATOM 4231 C C . ASP C 1 84 ? 44.522 12.975 41.846 1.00 26.35 76 ASP C C 1
ATOM 4232 O O . ASP C 1 84 ? 44.991 13.686 40.955 1.00 29.75 76 ASP C O 1
ATOM 4237 N N . VAL C 1 85 ? 44.334 11.656 41.694 1.00 26.21 77 VAL C N 1
ATOM 4238 C CA . VAL C 1 85 ? 44.837 11.006 40.490 1.00 27.65 77 VAL C CA 1
ATOM 4239 C C . VAL C 1 85 ? 44.145 11.504 39.229 1.00 26.93 77 VAL C C 1
ATOM 4240 O O . VAL C 1 85 ? 44.661 11.293 38.127 1.00 25.29 77 VAL C O 1
ATOM 4244 N N . SER C 1 86 ? 42.999 12.171 39.356 1.00 28.03 78 SER C N 1
ATOM 4245 C CA . SER C 1 86 ? 42.343 12.742 38.189 1.00 27.61 78 SER C CA 1
ATOM 4246 C C . SER C 1 86 ? 42.950 14.076 37.762 1.00 29.48 78 SER C C 1
ATOM 4247 O O . SER C 1 86 ? 42.588 14.584 36.692 1.00 29.12 78 SER C O 1
ATOM 4250 N N . ASP C 1 87 ? 43.884 14.625 38.547 1.00 26.60 79 ASP C N 1
ATOM 4251 C CA . ASP C 1 87 ? 44.471 15.948 38.336 1.00 29.15 79 ASP C CA 1
ATOM 4252 C C . ASP C 1 87 ? 45.931 15.783 37.926 1.00 29.22 79 ASP C C 1
ATOM 4253 O O . ASP C 1 87 ? 46.766 15.368 38.741 1.00 30.36 79 ASP C O 1
ATOM 4258 N N . VAL C 1 88 ? 46.246 16.143 36.677 1.00 27.79 80 VAL C N 1
ATOM 4259 C CA . VAL C 1 88 ? 47.582 15.884 36.143 1.00 31.59 80 VAL C CA 1
ATOM 4260 C C . VAL C 1 88 ? 48.652 16.607 36.960 1.00 29.79 80 VAL C C 1
ATOM 4261 O O . VAL C 1 88 ? 49.741 16.067 37.190 1.00 30.58 80 VAL C O 1
ATOM 4265 N N . GLU C 1 89 ? 48.372 17.832 37.417 1.00 32.30 81 GLU C N 1
ATOM 4266 C CA . GLU C 1 89 ? 49.395 18.542 38.177 1.00 33.43 81 GLU C CA 1
ATOM 4267 C C . GLU C 1 89 ? 49.604 17.907 39.545 1.00 32.44 81 GLU C C 1
ATOM 4268 O O . GLU C 1 89 ? 50.736 17.850 40.042 1.00 29.65 81 GLU C O 1
ATOM 4274 N N . SER C 1 90 ? 48.527 17.416 40.162 1.00 29.06 82 SER C N 1
ATOM 4275 C CA . SER C 1 90 ? 48.655 16.717 41.437 1.00 30.60 82 SER C CA 1
ATOM 4276 C C . SER C 1 90 ? 49.445 15.425 41.271 1.00 29.82 82 SER C C 1
ATOM 4277 O O . SER C 1 90 ? 50.294 15.085 42.110 1.00 26.03 82 SER C O 1
ATOM 4280 N N . VAL C 1 91 ? 49.186 14.708 40.179 1.00 29.91 83 VAL C N 1
ATOM 4281 C CA . VAL C 1 91 ? 49.896 13.471 39.883 1.00 27.20 83 VAL C CA 1
ATOM 4282 C C . VAL C 1 91 ? 51.377 13.745 39.647 1.00 30.98 83 VAL C C 1
ATOM 4283 O O . VAL C 1 91 ? 52.245 13.032 40.164 1.00 28.33 83 VAL C O 1
ATOM 4287 N N . ASN C 1 92 ? 51.691 14.785 38.868 1.00 29.06 84 ASN C N 1
ATOM 4288 C CA . ASN C 1 92 ? 53.089 15.143 38.650 1.00 30.39 84 ASN C CA 1
ATOM 4289 C C . ASN C 1 92 ? 53.787 15.488 39.964 1.00 31.56 84 ASN C C 1
ATOM 4290 O O . ASN C 1 92 ? 54.940 15.094 40.185 1.00 30.84 84 ASN C O 1
ATOM 4295 N N . ARG C 1 93 ? 53.106 16.225 40.849 1.00 30.11 85 ARG C N 1
ATOM 4296 C CA . ARG C 1 93 ? 53.695 16.562 42.141 1.00 35.00 85 ARG C CA 1
ATOM 4297 C C . ARG C 1 93 ? 53.955 15.324 42.984 1.00 29.93 85 ARG C C 1
ATOM 4298 O O . ARG C 1 93 ? 54.913 15.301 43.764 1.00 33.26 85 ARG C O 1
ATOM 4306 N N . MET C 1 94 ? 53.110 14.298 42.853 1.00 27.86 86 MET C N 1
ATOM 4307 C CA . MET C 1 94 ? 53.316 13.073 43.616 1.00 30.76 86 MET C CA 1
ATOM 4308 C C . MET C 1 94 ? 54.602 12.382 43.187 1.00 31.79 86 MET C C 1
ATOM 4309 O O . MET C 1 94 ? 55.390 11.939 44.031 1.00 30.65 86 MET C O 1
ATOM 4314 N N . VAL C 1 95 ? 54.847 12.320 41.877 1.00 32.58 87 VAL C N 1
ATOM 4315 C CA . VAL C 1 95 ? 56.050 11.662 41.379 1.00 32.13 87 VAL C CA 1
ATOM 4316 C C . VAL C 1 95 ? 57.294 12.477 41.729 1.00 30.84 87 VAL C C 1
ATOM 4317 O O . VAL C 1 95 ? 58.327 11.913 42.110 1.00 30.90 87 VAL C O 1
ATOM 4321 N N . ASP C 1 96 ? 57.218 13.815 41.625 1.00 29.10 88 ASP C N 1
ATOM 4322 C CA . ASP C 1 96 ? 58.316 14.654 42.096 1.00 30.01 88 ASP C CA 1
ATOM 4323 C C . ASP C 1 96 ? 58.643 14.355 43.554 1.00 29.86 88 ASP C C 1
ATOM 4324 O O . ASP C 1 96 ? 59.811 14.215 43.921 1.00 34.43 88 ASP C O 1
ATOM 4329 N N . SER C 1 97 ? 57.612 14.255 44.401 1.00 32.40 89 SER C N 1
ATOM 4330 C CA . SER C 1 97 ? 57.837 13.981 45.819 1.00 34.00 89 SER C CA 1
ATOM 4331 C C . SER C 1 97 ? 58.539 12.648 46.011 1.00 30.94 89 SER C C 1
ATOM 4332 O O . SER C 1 97 ? 59.415 12.514 46.874 1.00 34.43 89 SER C O 1
ATOM 4335 N N . ALA C 1 98 ? 58.163 11.650 45.207 1.00 28.94 90 ALA C N 1
ATOM 4336 C CA . ALA C 1 98 ? 58.786 10.337 45.283 1.00 30.14 90 ALA C CA 1
ATOM 4337 C C . ALA C 1 98 ? 60.254 10.402 44.886 1.00 31.60 90 ALA C C 1
ATOM 4338 O O . ALA C 1 98 ? 61.117 9.850 45.574 1.00 29.49 90 ALA C O 1
ATOM 4340 N N . VAL C 1 99 ? 60.552 11.068 43.768 1.00 30.26 91 VAL C N 1
ATOM 4341 C CA . VAL C 1 99 ? 61.930 11.131 43.289 1.00 30.33 91 VAL C CA 1
ATOM 4342 C C . VAL C 1 99 ? 62.771 11.996 44.217 1.00 33.97 91 VAL C C 1
ATOM 4343 O O . VAL C 1 99 ? 63.934 11.688 44.499 1.00 34.15 91 VAL C O 1
ATOM 4347 N N . GLU C 1 100 ? 62.194 13.089 44.713 1.00 32.13 92 GLU C N 1
ATOM 4348 C CA . GLU C 1 100 ? 62.932 13.951 45.628 1.00 33.76 92 GLU C CA 1
ATOM 4349 C C . GLU C 1 100 ? 63.251 13.221 46.927 1.00 34.45 92 GLU C C 1
ATOM 4350 O O . GLU C 1 100 ? 64.326 13.409 47.504 1.00 36.31 92 GLU C O 1
ATOM 4356 N N . ALA C 1 101 ? 62.347 12.349 47.378 1.00 34.36 93 ALA C N 1
ATOM 4357 C CA . ALA C 1 101 ? 62.564 11.650 48.640 1.00 34.16 93 ALA C CA 1
ATOM 4358 C C . ALA C 1 101 ? 63.474 10.442 48.478 1.00 34.06 93 ALA C C 1
ATOM 4359 O O . ALA C 1 101 ? 64.354 10.211 49.317 1.00 35.44 93 ALA C O 1
ATOM 4361 N N . PHE C 1 102 ? 63.276 9.653 47.416 1.00 33.14 94 PHE C N 1
ATOM 4362 C CA . PHE C 1 102 ? 63.935 8.363 47.291 1.00 35.71 94 PHE C CA 1
ATOM 4363 C C . PHE C 1 102 ? 64.817 8.216 46.060 1.00 37.39 94 PHE C C 1
ATOM 4364 O O . PHE C 1 102 ? 65.476 7.178 45.926 1.00 36.92 94 PHE C O 1
ATOM 4372 N N . GLY C 1 103 ? 64.822 9.185 45.143 1.00 32.13 95 GLY C N 1
ATOM 4373 C CA . GLY C 1 103 ? 65.759 9.201 44.040 1.00 34.63 95 GLY C CA 1
ATOM 4374 C C . GLY C 1 103 ? 65.271 8.576 42.749 1.00 36.39 95 GLY C C 1
ATOM 4375 O O . GLY C 1 103 ? 65.851 8.852 41.692 1.00 35.37 95 GLY C O 1
ATOM 4376 N N . THR C 1 104 ? 64.228 7.752 42.799 1.00 33.66 96 THR C N 1
ATOM 4377 C CA . THR C 1 104 ? 63.717 7.056 41.623 1.00 30.68 96 THR C CA 1
ATOM 4378 C C . THR C 1 104 ? 62.304 6.573 41.933 1.00 27.83 96 THR C C 1
ATOM 4379 O O . THR C 1 104 ? 61.815 6.707 43.058 1.00 28.01 96 THR C O 1
ATOM 4383 N N . VAL C 1 105 ? 61.648 6.009 40.920 1.00 27.51 97 VAL C N 1
ATOM 4384 C CA . VAL C 1 105 ? 60.429 5.220 41.095 1.00 26.81 97 VAL C CA 1
ATOM 4385 C C . VAL C 1 105 ? 60.624 3.914 40.341 1.00 26.98 97 VAL C C 1
ATOM 4386 O O . VAL C 1 105 ? 60.879 3.928 39.131 1.00 27.40 97 VAL C O 1
ATOM 4390 N N . ASP C 1 106 ? 60.511 2.789 41.048 1.00 26.66 98 ASP C N 1
ATOM 4391 C CA . ASP C 1 106 ? 60.627 1.477 40.423 1.00 27.43 98 ASP C CA 1
ATOM 4392 C C . ASP C 1 106 ? 59.282 0.839 40.125 1.00 23.80 98 ASP C C 1
ATOM 4393 O O . ASP C 1 106 ? 59.152 0.111 39.134 1.00 23.56 98 ASP C O 1
ATOM 4398 N N . ILE C 1 107 ? 58.291 1.104 40.968 1.00 22.25 99 ILE C N 1
ATOM 4399 C CA . ILE C 1 107 ? 57.032 0.371 40.991 1.00 22.08 99 ILE C CA 1
ATOM 4400 C C . ILE C 1 107 ? 55.912 1.383 41.139 1.00 21.76 99 ILE C C 1
ATOM 4401 O O . ILE C 1 107 ? 56.004 2.296 41.963 1.00 22.82 99 ILE C O 1
ATOM 4406 N N . LEU C 1 108 ? 54.848 1.210 40.354 1.00 21.23 100 LEU C N 1
ATOM 4407 C CA . LEU C 1 108 ? 53.620 1.980 40.506 1.00 20.33 100 LEU C CA 1
ATOM 4408 C C . LEU C 1 108 ? 52.453 1.015 40.600 1.00 24.38 100 LEU C C 1
ATOM 4409 O O . LEU C 1 108 ? 52.269 0.188 39.701 1.00 20.74 100 LEU C O 1
ATOM 4414 N N . VAL C 1 109 ? 51.667 1.116 41.671 1.00 20.32 101 VAL C N 1
ATOM 4415 C CA . VAL C 1 109 ? 50.439 0.335 41.812 1.00 19.44 101 VAL C CA 1
ATOM 4416 C C . VAL C 1 109 ? 49.274 1.306 41.728 1.00 20.24 101 VAL C C 1
ATOM 4417 O O . VAL C 1 109 ? 49.081 2.139 42.623 1.00 21.56 101 VAL C O 1
ATOM 4421 N N . ASN C 1 110 ? 48.494 1.194 40.650 1.00 22.07 102 ASN C N 1
ATOM 4422 C CA . ASN C 1 110 ? 47.363 2.094 40.422 1.00 19.83 102 ASN C CA 1
ATOM 4423 C C . ASN C 1 110 ? 46.120 1.510 41.093 1.00 20.89 102 ASN C C 1
ATOM 4424 O O . ASN C 1 110 ? 45.207 0.994 40.450 1.00 21.78 102 ASN C O 1
ATOM 4429 N N . ASN C 1 111 ? 46.110 1.608 42.426 1.00 22.41 103 ASN C N 1
ATOM 4430 C CA . ASN C 1 111 ? 45.044 1.035 43.237 1.00 21.53 103 ASN C CA 1
ATOM 4431 C C . ASN C 1 111 ? 43.888 2.004 43.475 1.00 24.19 103 ASN C C 1
ATOM 4432 O O . ASN C 1 111 ? 42.776 1.552 43.768 1.00 27.30 103 ASN C O 1
ATOM 4437 N N . ALA C 1 112 ? 44.099 3.314 43.307 1.00 21.76 104 ALA C N 1
ATOM 4438 C CA . ALA C 1 112 ? 43.023 4.273 43.526 1.00 23.98 104 ALA C CA 1
ATOM 4439 C C . ALA C 1 112 ? 41.837 3.971 42.621 1.00 25.04 104 ALA C C 1
ATOM 4440 O O . ALA C 1 112 ? 41.993 3.784 41.410 1.00 23.62 104 ALA C O 1
ATOM 4442 N N . ALA C 1 113 ? 40.647 3.918 43.217 1.00 24.97 105 ALA C N 1
ATOM 4443 C CA . ALA C 1 113 ? 39.443 3.669 42.440 1.00 23.85 105 ALA C CA 1
ATOM 4444 C C . ALA C 1 113 ? 38.217 4.031 43.262 1.00 28.09 105 ALA C C 1
ATOM 4445 O O . ALA C 1 113 ? 38.219 3.927 44.492 1.00 29.05 105 ALA C O 1
ATOM 4447 N N . ILE C 1 114 ? 37.184 4.485 42.567 1.00 25.75 106 ILE C N 1
ATOM 4448 C CA . ILE C 1 114 ? 35.854 4.612 43.147 1.00 26.97 106 ILE C CA 1
ATOM 4449 C C . ILE C 1 114 ? 35.179 3.251 43.026 1.00 30.12 106 ILE C C 1
ATOM 4450 O O . ILE C 1 114 ? 35.017 2.740 41.914 1.00 26.28 106 ILE C O 1
ATOM 4455 N N . PHE C 1 115 ? 34.818 2.651 44.167 1.00 33.73 107 PHE C N 1
ATOM 4456 C CA . PHE C 1 115 ? 34.006 1.432 44.179 1.00 38.22 107 PHE C CA 1
ATOM 4457 C C . PHE C 1 115 ? 33.177 1.309 45.452 1.00 42.95 107 PHE C C 1
ATOM 4458 O O . PHE C 1 115 ? 31.973 1.042 45.385 1.00 39.62 107 PHE C O 1
ATOM 4466 N N . SER C 1 116 ? 33.814 1.490 46.615 1.00 47.72 108 SER C N 1
ATOM 4467 C CA . SER C 1 116 ? 33.124 1.280 47.887 1.00 50.18 108 SER C CA 1
ATOM 4468 C C . SER C 1 116 ? 31.928 2.212 48.037 1.00 49.18 108 SER C C 1
ATOM 4469 O O . SER C 1 116 ? 30.870 1.803 48.534 1.00 51.15 108 SER C O 1
ATOM 4472 N N . THR C 1 117 ? 32.076 3.472 47.623 1.00 44.29 109 THR C N 1
ATOM 4473 C CA . THR C 1 117 ? 30.994 4.434 47.791 1.00 44.66 109 THR C CA 1
ATOM 4474 C C . THR C 1 117 ? 29.841 4.192 46.825 1.00 43.08 109 THR C C 1
ATOM 4475 O O . THR C 1 117 ? 28.760 4.752 47.026 1.00 48.02 109 THR C O 1
ATOM 4479 N N . LEU C 1 118 ? 30.042 3.374 45.793 1.00 45.18 110 LEU C N 1
ATOM 4480 C CA . LEU C 1 118 ? 29.020 3.208 44.769 1.00 41.88 110 LEU C CA 1
ATOM 4481 C C . LEU C 1 118 ? 27.771 2.546 45.335 1.00 42.27 110 LEU C C 1
ATOM 4482 O O . LEU C 1 118 ? 27.850 1.602 46.124 1.00 46.05 110 LEU C O 1
ATOM 4487 N N . LYS C 1 119 ? 26.613 3.045 44.918 1.00 43.64 111 LYS C N 1
ATOM 4488 C CA . LYS C 1 119 ? 25.345 2.379 45.169 1.00 47.91 111 LYS C CA 1
ATOM 4489 C C . LYS C 1 119 ? 24.942 1.580 43.933 1.00 42.98 111 LYS C C 1
ATOM 4490 O O . LYS C 1 119 ? 25.106 2.045 42.802 1.00 41.59 111 LYS C O 1
ATOM 4492 N N . MET C 1 120 ? 24.441 0.367 44.157 1.00 42.57 112 MET C N 1
ATOM 4493 C CA . MET C 1 120 ? 23.908 -0.440 43.066 1.00 38.42 112 MET C CA 1
ATOM 4494 C C . MET C 1 120 ? 22.790 0.307 42.355 1.00 34.17 112 MET C C 1
ATOM 4495 O O . MET C 1 120 ? 21.836 0.758 42.993 1.00 35.10 112 MET C O 1
ATOM 4500 N N . LYS C 1 121 ? 22.900 0.440 41.030 1.00 27.88 113 LYS C N 1
ATOM 4501 C CA A LYS C 1 121 ? 21.784 0.958 40.274 0.69 30.57 113 LYS C CA 1
ATOM 4502 C CA B LYS C 1 121 ? 21.813 1.019 40.244 0.31 30.60 113 LYS C CA 1
ATOM 4503 C C . LYS C 1 121 ? 21.793 0.389 38.862 1.00 24.32 113 LYS C C 1
ATOM 4504 O O . LYS C 1 121 ? 22.868 0.186 38.279 1.00 24.19 113 LYS C O 1
ATOM 4515 N N . PRO C 1 122 ? 20.617 0.109 38.305 1.00 24.74 114 PRO C N 1
ATOM 4516 C CA . PRO C 1 122 ? 20.556 -0.323 36.905 1.00 23.39 114 PRO C CA 1
ATOM 4517 C C . PRO C 1 122 ? 21.191 0.728 36.013 1.00 24.93 114 PRO C C 1
ATOM 4518 O O . PRO C 1 122 ? 21.185 1.922 36.330 1.00 25.18 114 PRO C O 1
ATOM 4522 N N . PHE C 1 123 ? 21.728 0.278 34.875 1.00 20.07 115 PHE C N 1
ATOM 4523 C CA . PHE C 1 123 ? 22.585 1.167 34.093 1.00 20.43 115 PHE C CA 1
ATOM 4524 C C . PHE C 1 123 ? 21.803 2.351 33.533 1.00 21.88 115 PHE C C 1
ATOM 4525 O O . PHE C 1 123 ? 22.378 3.427 33.323 1.00 23.20 115 PHE C O 1
ATOM 4533 N N . GLU C 1 124 ? 20.493 2.192 33.323 1.00 21.06 116 GLU C N 1
ATOM 4534 C CA . GLU C 1 124 ? 19.661 3.292 32.847 1.00 22.30 116 GLU C CA 1
ATOM 4535 C C . GLU C 1 124 ? 19.619 4.461 33.823 1.00 23.33 116 GLU C C 1
ATOM 4536 O O . GLU C 1 124 ? 19.308 5.583 33.413 1.00 24.04 116 GLU C O 1
ATOM 4542 N N . GLU C 1 125 ? 19.934 4.233 35.093 1.00 23.79 117 GLU C N 1
ATOM 4543 C CA . GLU C 1 125 ? 19.838 5.280 36.103 1.00 25.51 117 GLU C CA 1
ATOM 4544 C C . GLU C 1 125 ? 21.161 5.982 36.362 1.00 25.56 117 GLU C C 1
ATOM 4545 O O . GLU C 1 125 ? 21.195 6.957 37.131 1.00 26.44 117 GLU C O 1
ATOM 4551 N N . ILE C 1 126 ? 22.231 5.543 35.717 1.00 25.10 118 ILE C N 1
ATOM 4552 C CA . ILE C 1 126 ? 23.535 6.182 35.845 1.00 25.38 118 ILE C CA 1
ATOM 4553 C C . ILE C 1 126 ? 23.566 7.393 34.928 1.00 27.41 118 ILE C C 1
ATOM 4554 O O . ILE C 1 126 ? 23.443 7.262 33.705 1.00 27.06 118 ILE C O 1
ATOM 4559 N N . SER C 1 127 ? 23.762 8.570 35.512 1.00 23.71 119 SER C N 1
ATOM 4560 C CA . SER C 1 127 ? 23.833 9.787 34.723 1.00 27.38 119 SER C CA 1
ATOM 4561 C C . SER C 1 127 ? 25.166 9.860 33.985 1.00 27.93 119 SER C C 1
ATOM 4562 O O . SER C 1 127 ? 26.150 9.216 34.357 1.00 26.00 119 SER C O 1
ATOM 4565 N N . GLY C 1 128 ? 25.193 10.669 32.926 1.00 30.17 120 GLY C N 1
ATOM 4566 C CA . GLY C 1 128 ? 26.456 10.921 32.253 1.00 31.13 120 GLY C CA 1
ATOM 4567 C C . GLY C 1 128 ? 27.495 11.530 33.176 1.00 27.45 120 GLY C C 1
ATOM 4568 O O . GLY C 1 128 ? 28.686 11.209 33.078 1.00 27.29 120 GLY C O 1
ATOM 4569 N N . ASP C 1 129 ? 27.063 12.388 34.102 1.00 29.60 121 ASP C N 1
ATOM 4570 C CA . ASP C 1 129 ? 28.002 13.014 35.026 1.00 31.76 121 ASP C CA 1
ATOM 4571 C C . ASP C 1 129 ? 28.573 11.988 35.994 1.00 28.97 121 ASP C C 1
ATOM 4572 O O . ASP C 1 129 ? 29.771 12.009 36.297 1.00 30.01 121 ASP C O 1
ATOM 4577 N N . GLU C 1 130 ? 27.733 11.067 36.470 1.00 26.41 122 GLU C N 1
ATOM 4578 C CA . GLU C 1 130 ? 28.200 9.994 37.345 1.00 26.98 122 GLU C CA 1
ATOM 4579 C C . GLU C 1 130 ? 29.201 9.094 36.632 1.00 25.98 122 GLU C C 1
ATOM 4580 O O . GLU C 1 130 ? 30.233 8.716 37.201 1.00 23.63 122 GLU C O 1
ATOM 4586 N N . TRP C 1 131 ? 28.892 8.724 35.389 1.00 22.43 123 TRP C N 1
ATOM 4587 C CA . TRP C 1 131 ? 29.830 8.014 34.530 1.00 21.25 123 TRP C CA 1
ATOM 4588 C C . TRP C 1 131 ? 31.161 8.755 34.438 1.00 20.88 123 TRP C C 1
ATOM 4589 O O . TRP C 1 131 ? 32.228 8.186 34.698 1.00 22.27 123 TRP C O 1
ATOM 4600 N N . ASP C 1 132 ? 31.109 10.046 34.096 1.00 21.89 124 ASP C N 1
ATOM 4601 C CA . ASP C 1 132 ? 32.341 10.802 33.898 1.00 23.83 124 ASP C CA 1
ATOM 4602 C C . ASP C 1 132 ? 33.161 10.878 35.178 1.00 22.31 124 ASP C C 1
ATOM 4603 O O . ASP C 1 132 ? 34.389 10.742 35.144 1.00 23.19 124 ASP C O 1
ATOM 4608 N N . LYS C 1 133 ? 32.503 11.099 36.315 1.00 23.86 125 LYS C N 1
ATOM 4609 C CA . LYS C 1 133 ? 33.238 11.267 37.564 1.00 26.74 125 LYS C CA 1
ATOM 4610 C C . LYS C 1 133 ? 33.952 9.983 37.949 1.00 26.05 125 LYS C C 1
ATOM 4611 O O . LYS C 1 133 ? 35.089 10.017 38.433 1.00 26.19 125 LYS C O 1
ATOM 4617 N N . LEU C 1 134 ? 33.317 8.837 37.706 1.00 24.42 126 LEU C N 1
ATOM 4618 C CA . LEU C 1 134 ? 33.964 7.569 38.010 1.00 22.07 126 LEU C CA 1
ATOM 4619 C C . LEU C 1 134 ? 35.118 7.293 37.047 1.00 21.82 126 LEU C C 1
ATOM 4620 O O . LEU C 1 134 ? 36.184 6.830 37.469 1.00 22.87 126 LEU C O 1
ATOM 4625 N N . PHE C 1 135 ? 34.926 7.566 35.752 1.00 21.76 127 PHE C N 1
ATOM 4626 C CA . PHE C 1 135 ? 36.004 7.364 34.784 1.00 19.52 127 PHE C CA 1
ATOM 4627 C C . PHE C 1 135 ? 37.201 8.266 35.063 1.00 22.26 127 PHE C C 1
ATOM 4628 O O . PHE C 1 135 ? 38.348 7.854 34.837 1.00 21.70 127 PHE C O 1
ATOM 4636 N N . ALA C 1 136 ? 36.952 9.486 35.556 1.00 21.79 128 ALA C N 1
ATOM 4637 C CA . ALA C 1 136 ? 38.042 10.425 35.814 1.00 20.52 128 ALA C CA 1
ATOM 4638 C C . ALA C 1 136 ? 39.044 9.856 36.817 1.00 22.26 128 ALA C C 1
ATOM 4639 O O . ALA C 1 136 ? 40.256 10.052 36.669 1.00 23.35 128 ALA C O 1
ATOM 4641 N N . VAL C 1 137 ? 38.567 9.128 37.822 1.00 21.76 129 VAL C N 1
ATOM 4642 C CA . VAL C 1 137 ? 39.456 8.509 38.803 1.00 22.33 129 VAL C CA 1
ATOM 4643 C C . VAL C 1 137 ? 39.961 7.155 38.325 1.00 22.81 129 VAL C C 1
ATOM 4644 O O . VAL C 1 137 ? 41.165 6.873 38.342 1.00 19.79 129 VAL C O 1
ATOM 4648 N N . ASN C 1 138 ? 39.044 6.296 37.886 1.00 21.81 130 ASN C N 1
ATOM 4649 C CA . ASN C 1 138 ? 39.394 4.899 37.676 1.00 20.85 130 ASN C CA 1
ATOM 4650 C C . ASN C 1 138 ? 40.225 4.709 36.417 1.00 21.28 130 ASN C C 1
ATOM 4651 O O . ASN C 1 138 ? 41.181 3.925 36.413 1.00 22.83 130 ASN C O 1
ATOM 4656 N N . ALA C 1 139 ? 39.849 5.378 35.331 1.00 21.11 131 ALA C N 1
ATOM 4657 C CA . ALA C 1 139 ? 40.494 5.185 34.040 1.00 21.38 131 ALA C CA 1
ATOM 4658 C C . ALA C 1 139 ? 41.523 6.271 33.764 1.00 20.40 131 ALA C C 1
ATOM 4659 O O . ALA C 1 139 ? 42.710 5.969 33.607 1.00 19.59 131 ALA C O 1
ATOM 4661 N N . LYS C 1 140 ? 41.084 7.533 33.715 1.00 18.95 132 LYS C N 1
ATOM 4662 C CA . LYS C 1 140 ? 42.016 8.626 33.472 1.00 22.45 132 LYS C CA 1
ATOM 4663 C C . LYS C 1 140 ? 43.078 8.692 34.565 1.00 21.09 132 LYS C C 1
ATOM 4664 O O . LYS C 1 140 ? 44.259 8.931 34.281 1.00 19.92 132 LYS C O 1
ATOM 4670 N N . GLY C 1 141 ? 42.681 8.445 35.816 1.00 19.87 133 GLY C N 1
ATOM 4671 C CA . GLY C 1 141 ? 43.635 8.516 36.913 1.00 21.41 133 GLY C CA 1
ATOM 4672 C C . GLY C 1 141 ? 44.776 7.528 36.765 1.00 21.39 133 GLY C C 1
ATOM 4673 O O . GLY C 1 141 ? 45.941 7.868 36.994 1.00 22.44 133 GLY C O 1
ATOM 4674 N N . THR C 1 142 ? 44.460 6.289 36.376 1.00 20.09 134 THR C N 1
ATOM 4675 C CA . THR C 1 142 ? 45.512 5.318 36.110 1.00 17.02 134 THR C CA 1
ATOM 4676 C C . THR C 1 142 ? 46.390 5.780 34.952 1.00 18.44 134 THR C C 1
ATOM 4677 O O . THR C 1 142 ? 47.624 5.708 35.024 1.00 19.33 134 THR C O 1
ATOM 4681 N N . PHE C 1 143 ? 45.768 6.322 33.903 1.00 18.25 135 PHE C N 1
ATOM 4682 C CA . PHE C 1 143 ? 46.510 6.797 32.741 1.00 19.53 135 PHE C CA 1
ATOM 4683 C C . PHE C 1 143 ? 47.478 7.919 33.122 1.00 23.10 135 PHE C C 1
ATOM 4684 O O . PHE C 1 143 ? 48.658 7.896 32.744 1.00 21.36 135 PHE C O 1
ATOM 4692 N N . LEU C 1 144 ? 47.003 8.896 33.901 1.00 19.77 136 LEU C N 1
ATOM 4693 C CA . LEU C 1 144 ? 47.851 10.029 34.270 1.00 21.12 136 LEU C CA 1
ATOM 4694 C C . LEU C 1 144 ? 49.041 9.593 35.116 1.00 19.62 136 LEU C C 1
ATOM 4695 O O . LEU C 1 144 ? 50.144 10.139 34.976 1.00 23.03 136 LEU C O 1
ATOM 4700 N N . CYS C 1 145 ? 48.828 8.636 36.024 1.00 19.88 137 CYS C N 1
ATOM 4701 C CA . CYS C 1 145 ? 49.931 8.168 36.863 1.00 21.60 137 CYS C CA 1
ATOM 4702 C C . CYS C 1 145 ? 50.973 7.423 36.038 1.00 22.30 137 CYS C C 1
ATOM 4703 O O . CYS C 1 145 ? 52.178 7.569 36.273 1.00 19.98 137 CYS C O 1
ATOM 4706 N N . CYS C 1 146 ? 50.526 6.618 35.071 1.00 19.91 138 CYS C N 1
ATOM 4707 C CA . CYS C 1 146 ? 51.465 5.944 34.182 1.00 21.66 138 CYS C CA 1
ATOM 4708 C C . CYS C 1 146 ? 52.282 6.949 33.376 1.00 18.65 138 CYS C C 1
ATOM 4709 O O . CYS C 1 146 ? 53.490 6.768 33.186 1.00 22.99 138 CYS C O 1
ATOM 4712 N N . GLN C 1 147 ? 51.647 8.016 32.893 1.00 20.56 139 GLN C N 1
ATOM 4713 C CA . GLN C 1 147 ? 52.403 9.058 32.204 1.00 21.51 139 GLN C CA 1
ATOM 4714 C C . GLN C 1 147 ? 53.464 9.660 33.105 1.00 22.08 139 GLN C C 1
ATOM 4715 O O . GLN C 1 147 ? 54.596 9.903 32.670 1.00 24.34 139 GLN C O 1
ATOM 4721 N N . ALA C 1 148 ? 53.107 9.936 34.357 1.00 22.27 140 ALA C N 1
ATOM 4722 C CA . ALA C 1 148 ? 54.008 10.672 35.234 1.00 22.14 140 ALA C CA 1
ATOM 4723 C C . ALA C 1 148 ? 55.224 9.845 35.634 1.00 23.99 140 ALA C C 1
ATOM 4724 O O . ALA C 1 148 ? 56.304 10.413 35.840 1.00 26.69 140 ALA C O 1
ATOM 4726 N N . VAL C 1 149 ? 55.083 8.513 35.743 1.00 23.81 141 VAL C N 1
ATOM 4727 C CA . VAL C 1 149 ? 56.251 7.701 36.087 1.00 23.48 141 VAL C CA 1
ATOM 4728 C C . VAL C 1 149 ? 57.081 7.334 34.870 1.00 24.08 141 VAL C C 1
ATOM 4729 O O . VAL C 1 149 ? 58.240 6.918 35.026 1.00 24.63 141 VAL C O 1
ATOM 4733 N N . SER C 1 150 ? 56.536 7.518 33.668 1.00 24.61 142 SER C N 1
ATOM 4734 C CA . SER C 1 150 ? 57.233 7.085 32.459 1.00 24.72 142 SER C CA 1
ATOM 4735 C C . SER C 1 150 ? 58.623 7.692 32.318 1.00 24.69 142 SER C C 1
ATOM 4736 O O . SER C 1 150 ? 59.578 6.936 32.065 1.00 25.64 142 SER C O 1
ATOM 4739 N N . PRO C 1 151 ? 58.826 9.004 32.489 1.00 23.77 143 PRO C N 1
ATOM 4740 C CA . PRO C 1 151 ? 60.194 9.538 32.361 1.00 29.28 143 PRO C CA 1
ATOM 4741 C C . PRO C 1 151 ? 61.211 8.886 33.285 1.00 28.22 143 PRO C C 1
ATOM 4742 O O . PRO C 1 151 ? 62.322 8.564 32.837 1.00 28.52 143 PRO C O 1
ATOM 4746 N N . VAL C 1 152 ? 60.888 8.703 34.569 1.00 28.32 144 VAL C N 1
ATOM 4747 C CA . VAL C 1 152 ? 61.899 8.178 35.480 1.00 26.19 144 VAL C CA 1
ATOM 4748 C C . VAL C 1 152 ? 62.159 6.705 35.187 1.00 26.09 144 VAL C C 1
ATOM 4749 O O . VAL C 1 152 ? 63.310 6.253 35.217 1.00 27.91 144 VAL C O 1
ATOM 4753 N N . MET C 1 153 ? 61.112 5.950 34.842 1.00 28.46 145 MET C N 1
ATOM 4754 C CA . MET C 1 153 ? 61.300 4.532 34.552 1.00 23.50 145 MET C CA 1
ATOM 4755 C C . MET C 1 153 ? 62.077 4.334 33.259 1.00 26.73 145 MET C C 1
ATOM 4756 O O . MET C 1 153 ? 62.942 3.457 33.182 1.00 26.70 145 MET C O 1
ATOM 4761 N N . ARG C 1 154 ? 61.797 5.147 32.235 1.00 26.65 146 ARG C N 1
ATOM 4762 C CA . ARG C 1 154 ? 62.545 5.028 30.987 1.00 26.19 146 ARG C CA 1
ATOM 4763 C C . ARG C 1 154 ? 64.013 5.387 31.181 1.00 27.53 146 ARG C C 1
ATOM 4764 O O . ARG C 1 154 ? 64.899 4.698 30.659 1.00 31.30 146 ARG C O 1
ATOM 4772 N N . LYS C 1 155 ? 64.288 6.465 31.922 1.00 27.44 147 LYS C N 1
ATOM 4773 C CA . LYS C 1 155 ? 65.665 6.863 32.185 1.00 30.50 147 LYS C CA 1
ATOM 4774 C C . LYS C 1 155 ? 66.447 5.744 32.865 1.00 29.97 147 LYS C C 1
ATOM 4775 O O . LYS C 1 155 ? 67.615 5.502 32.534 1.00 31.57 147 LYS C O 1
ATOM 4781 N N . ASN C 1 156 ? 65.814 5.031 33.791 1.00 31.14 148 ASN C N 1
ATOM 4782 C CA . ASN C 1 156 ? 66.464 3.956 34.531 1.00 31.10 148 ASN C CA 1
ATOM 4783 C C . ASN C 1 156 ? 66.371 2.594 33.850 1.00 30.90 148 ASN C C 1
ATOM 4784 O O . ASN C 1 156 ? 66.931 1.625 34.373 1.00 30.16 148 ASN C O 1
ATOM 4789 N N . GLN C 1 157 ? 65.690 2.495 32.706 1.00 28.76 149 GLN C N 1
ATOM 4790 C CA . GLN C 1 157 ? 65.505 1.222 32.009 1.00 28.60 149 GLN C CA 1
ATOM 4791 C C . GLN C 1 157 ? 64.918 0.168 32.946 1.00 29.31 149 GLN C C 1
ATOM 4792 O O . GLN C 1 157 ? 65.316 -0.999 32.935 1.00 29.81 149 GLN C O 1
ATOM 4798 N N . TYR C 1 158 ? 63.955 0.583 33.769 1.00 25.66 150 TYR C N 1
ATOM 4799 C CA . TYR C 1 158 ? 63.381 -0.332 34.743 1.00 24.92 150 TYR C CA 1
ATOM 4800 C C . TYR C 1 158 ? 62.035 0.196 35.205 1.00 25.22 150 TYR C C 1
ATOM 4801 O O . TYR C 1 158 ? 61.897 1.375 35.531 1.00 24.28 150 TYR C O 1
ATOM 4810 N N . GLY C 1 159 ? 61.060 -0.695 35.280 1.00 23.85 151 GLY C N 1
ATOM 4811 C CA . GLY C 1 159 ? 59.782 -0.311 35.830 1.00 23.79 151 GLY C CA 1
ATOM 4812 C C . GLY C 1 159 ? 58.839 -1.481 35.940 1.00 24.53 151 GLY C C 1
ATOM 4813 O O . GLY C 1 159 ? 58.836 -2.365 35.077 1.00 21.29 151 GLY C O 1
ATOM 4814 N N . ARG C 1 160 ? 58.048 -1.500 37.010 1.00 22.60 152 ARG C N 1
ATOM 4815 C CA . ARG C 1 160 ? 56.966 -2.460 37.203 1.00 20.84 152 ARG C CA 1
ATOM 4816 C C . ARG C 1 160 ? 55.711 -1.654 37.461 1.00 22.27 152 ARG C C 1
ATOM 4817 O O . ARG C 1 160 ? 55.645 -0.915 38.450 1.00 22.30 152 ARG C O 1
ATOM 4825 N N . ILE C 1 161 ? 54.736 -1.756 36.569 1.00 19.64 153 ILE C N 1
ATOM 4826 C CA . ILE C 1 161 ? 53.464 -1.067 36.743 1.00 20.21 153 ILE C CA 1
ATOM 4827 C C . ILE C 1 161 ? 52.383 -2.119 36.913 1.00 20.86 153 ILE C C 1
ATOM 4828 O O . ILE C 1 161 ? 52.287 -3.055 36.108 1.00 19.70 153 ILE C O 1
ATOM 4833 N N . ILE C 1 162 ? 51.583 -1.976 37.964 1.00 19.45 154 ILE C N 1
ATOM 4834 C CA . ILE C 1 162 ? 50.480 -2.890 38.223 1.00 19.15 154 ILE C CA 1
ATOM 4835 C C . ILE C 1 162 ? 49.192 -2.088 38.212 1.00 16.47 154 ILE C C 1
ATOM 4836 O O . ILE C 1 162 ? 48.982 -1.211 39.063 1.00 19.30 154 ILE C O 1
ATOM 4841 N N . ASN C 1 163 ? 48.347 -2.360 37.233 1.00 16.49 155 ASN C N 1
ATOM 4842 C CA . ASN C 1 163 ? 47.008 -1.799 37.165 1.00 16.83 155 ASN C CA 1
ATOM 4843 C C . ASN C 1 163 ? 46.005 -2.811 37.726 1.00 16.51 155 ASN C C 1
ATOM 4844 O O . ASN C 1 163 ? 46.297 -4.006 37.855 1.00 18.81 155 ASN C O 1
ATOM 4849 N N . ILE C 1 164 ? 44.825 -2.320 38.103 1.00 17.12 156 ILE C N 1
ATOM 4850 C CA . ILE C 1 164 ? 43.855 -3.139 38.834 1.00 19.59 156 ILE C CA 1
ATOM 4851 C C . ILE C 1 164 ? 42.536 -3.167 38.072 1.00 18.75 156 ILE C C 1
ATOM 4852 O O . ILE C 1 164 ? 41.954 -2.111 37.787 1.00 18.61 156 ILE C O 1
ATOM 4857 N N . SER C 1 165 ? 42.055 -4.372 37.758 1.00 18.45 157 SER C N 1
ATOM 4858 C CA . SER C 1 165 ? 40.715 -4.573 37.226 1.00 20.10 157 SER C CA 1
ATOM 4859 C C . SER C 1 165 ? 39.852 -5.234 38.307 1.00 20.45 157 SER C C 1
ATOM 4860 O O . SER C 1 165 ? 40.043 -4.965 39.501 1.00 20.93 157 SER C O 1
ATOM 4863 N N . SER C 1 166 ? 38.920 -6.094 37.900 1.00 17.83 158 SER C N 1
ATOM 4864 C CA . SER C 1 166 ? 38.002 -6.714 38.842 1.00 17.99 158 SER C CA 1
ATOM 4865 C C . SER C 1 166 ? 37.305 -7.871 38.150 1.00 16.83 158 SER C C 1
ATOM 4866 O O . SER C 1 166 ? 37.069 -7.826 36.939 1.00 18.31 158 SER C O 1
ATOM 4869 N N . SER C 1 167 ? 36.955 -8.891 38.935 1.00 20.11 159 SER C N 1
ATOM 4870 C CA . SER C 1 167 ? 36.209 -10.007 38.370 1.00 18.92 159 SER C CA 1
ATOM 4871 C C . SER C 1 167 ? 34.897 -9.568 37.732 1.00 20.93 159 SER C C 1
ATOM 4872 O O . SER C 1 167 ? 34.406 -10.256 36.832 1.00 20.06 159 SER C O 1
ATOM 4875 N N . VAL C 1 168 ? 34.347 -8.412 38.127 1.00 18.82 160 VAL C N 1
ATOM 4876 C CA . VAL C 1 168 ? 33.056 -7.997 37.601 1.00 19.82 160 VAL C CA 1
ATOM 4877 C C . VAL C 1 168 ? 33.127 -7.685 36.116 1.00 16.64 160 VAL C C 1
ATOM 4878 O O . VAL C 1 168 ? 32.099 -7.705 35.438 1.00 20.54 160 VAL C O 1
ATOM 4882 N N . VAL C 1 169 ? 34.321 -7.415 35.588 1.00 16.20 161 VAL C N 1
ATOM 4883 C CA . VAL C 1 169 ? 34.490 -7.177 34.160 1.00 17.65 161 VAL C CA 1
ATOM 4884 C C . VAL C 1 169 ? 34.163 -8.437 33.367 1.00 19.53 161 VAL C C 1
ATOM 4885 O O . VAL C 1 169 ? 33.411 -8.404 32.389 1.00 20.88 161 VAL C O 1
ATOM 4889 N N . VAL C 1 170 ? 34.726 -9.571 33.779 1.00 16.71 162 VAL C N 1
ATOM 4890 C CA . VAL C 1 170 ? 34.511 -10.806 33.035 1.00 16.88 162 VAL C CA 1
ATOM 4891 C C . VAL C 1 170 ? 33.143 -11.404 33.342 1.00 20.36 162 VAL C C 1
ATOM 4892 O O . VAL C 1 170 ? 32.525 -12.041 32.472 1.00 21.01 162 VAL C O 1
ATOM 4896 N N . THR C 1 171 ? 32.645 -11.239 34.567 1.00 17.13 163 THR C N 1
ATOM 4897 C CA . THR C 1 171 ? 31.353 -11.813 34.917 1.00 16.71 163 THR C CA 1
ATOM 4898 C C . THR C 1 171 ? 30.177 -10.923 34.548 1.00 16.65 163 THR C C 1
ATOM 4899 O O . THR C 1 171 ? 29.038 -11.416 34.521 1.00 19.09 163 THR C O 1
ATOM 4903 N N . GLY C 1 172 ? 30.418 -9.644 34.274 1.00 19.75 164 GLY C N 1
ATOM 4904 C CA . GLY C 1 172 ? 29.339 -8.721 33.979 1.00 21.04 164 GLY C CA 1
ATOM 4905 C C . GLY C 1 172 ? 28.299 -8.623 35.077 1.00 19.35 164 GLY C C 1
ATOM 4906 O O . GLY C 1 172 ? 27.099 -8.707 34.809 1.00 19.82 164 GLY C O 1
ATOM 4907 N N . ARG C 1 173 ? 28.744 -8.457 36.316 1.00 18.17 165 ARG C N 1
ATOM 4908 C CA . ARG C 1 173 ? 27.810 -8.340 37.426 1.00 22.13 165 ARG C CA 1
ATOM 4909 C C . ARG C 1 173 ? 26.869 -7.161 37.196 1.00 21.89 165 ARG C C 1
ATOM 4910 O O . ARG C 1 173 ? 27.295 -6.113 36.698 1.00 24.99 165 ARG C O 1
ATOM 4918 N N . PRO C 1 174 ? 25.596 -7.285 37.555 1.00 22.21 166 PRO C N 1
ATOM 4919 C CA . PRO C 1 174 ? 24.661 -6.177 37.349 1.00 21.25 166 PRO C CA 1
ATOM 4920 C C . PRO C 1 174 ? 24.868 -5.056 38.363 1.00 24.15 166 PRO C C 1
ATOM 4921 O O . PRO C 1 174 ? 25.459 -5.235 39.430 1.00 23.11 166 PRO C O 1
ATOM 4925 N N . ASN C 1 175 ? 24.381 -3.876 37.976 1.00 21.75 167 ASN C N 1
ATOM 4926 C CA . ASN C 1 175 ? 24.230 -2.672 38.804 1.00 24.52 167 ASN C CA 1
ATOM 4927 C C . ASN C 1 175 ? 25.531 -1.915 39.030 1.00 26.67 167 ASN C C 1
ATOM 4928 O O . ASN C 1 175 ? 25.583 -1.052 39.929 1.00 28.10 167 ASN C O 1
ATOM 4933 N N . TYR C 1 176 ? 26.571 -2.186 38.248 1.00 23.11 168 TYR C N 1
ATOM 4934 C CA . TYR C 1 176 ? 27.825 -1.450 38.339 1.00 27.25 168 TYR C CA 1
ATOM 4935 C C . TYR C 1 176 ? 28.384 -1.149 36.954 1.00 20.15 168 TYR C C 1
ATOM 4936 O O . TYR C 1 176 ? 29.590 -1.266 36.725 1.00 18.65 168 TYR C O 1
ATOM 4945 N N . ALA C 1 177 ? 27.521 -0.755 36.010 1.00 19.35 169 ALA C N 1
ATOM 4946 C CA . ALA C 1 177 ? 27.938 -0.760 34.606 1.00 19.32 169 ALA C CA 1
ATOM 4947 C C . ALA C 1 177 ? 29.063 0.229 34.339 1.00 17.74 169 ALA C C 1
ATOM 4948 O O . ALA C 1 177 ? 29.962 -0.064 33.544 1.00 17.35 169 ALA C O 1
ATOM 4950 N N . HIS C 1 178 ? 29.027 1.412 34.966 1.00 20.10 170 HIS C N 1
ATOM 4951 C CA . HIS C 1 178 ? 30.104 2.363 34.713 1.00 16.99 170 HIS C CA 1
ATOM 4952 C C . HIS C 1 178 ? 31.411 1.894 35.334 1.00 16.84 170 HIS C C 1
ATOM 4953 O O . HIS C 1 178 ? 32.477 2.033 34.718 1.00 16.87 170 HIS C O 1
ATOM 4960 N N . TYR C 1 179 ? 31.355 1.314 36.534 1.00 16.44 171 TYR C N 1
ATOM 4961 C CA . TYR C 1 179 ? 32.564 0.770 37.142 1.00 18.57 171 TYR C CA 1
ATOM 4962 C C . TYR C 1 179 ? 33.164 -0.316 36.253 1.00 17.83 171 TYR C C 1
ATOM 4963 O O . TYR C 1 179 ? 34.373 -0.325 35.982 1.00 16.49 171 TYR C O 1
ATOM 4972 N N . ILE C 1 180 ? 32.319 -1.224 35.765 1.00 16.86 172 ILE C N 1
ATOM 4973 C CA . ILE C 1 180 ? 32.790 -2.299 34.892 1.00 16.78 172 ILE C CA 1
ATOM 4974 C C . ILE C 1 180 ? 33.461 -1.726 33.651 1.00 15.95 172 ILE C C 1
ATOM 4975 O O . ILE C 1 180 ? 34.563 -2.136 33.273 1.00 16.61 172 ILE C O 1
ATOM 4980 N N . ALA C 1 181 ? 32.812 -0.755 33.004 1.00 14.82 173 ALA C N 1
ATOM 4981 C CA . ALA C 1 181 ? 33.404 -0.159 31.814 1.00 15.81 173 ALA C CA 1
ATOM 4982 C C . ALA C 1 181 ? 34.731 0.517 32.138 1.00 15.07 173 ALA C C 1
ATOM 4983 O O . ALA C 1 181 ? 35.683 0.417 31.359 1.00 16.49 173 ALA C O 1
ATOM 4985 N N . SER C 1 182 ? 34.822 1.195 33.294 1.00 15.32 174 SER C N 1
ATOM 4986 C CA . SER C 1 182 ? 36.076 1.860 33.631 1.00 15.96 174 SER C CA 1
ATOM 4987 C C . SER C 1 182 ? 37.201 0.856 33.821 1.00 16.29 174 SER C C 1
ATOM 4988 O O . SER C 1 182 ? 38.347 1.146 33.464 1.00 18.23 174 SER C O 1
ATOM 4991 N N . LYS C 1 183 ? 36.897 -0.333 34.349 1.00 18.85 175 LYS C N 1
ATOM 4992 C CA . LYS C 1 183 ? 37.950 -1.323 34.537 1.00 17.48 175 LYS C CA 1
ATOM 4993 C C . LYS C 1 183 ? 38.280 -2.036 33.226 1.00 17.53 175 LYS C C 1
ATOM 4994 O O . LYS C 1 183 ? 39.428 -2.442 33.019 1.00 16.47 175 LYS C O 1
ATOM 5000 N N . GLY C 1 184 ? 37.314 -2.145 32.309 1.00 15.81 176 GLY C N 1
ATOM 5001 C CA . GLY C 1 184 ? 37.659 -2.521 30.940 1.00 16.12 176 GLY C CA 1
ATOM 5002 C C . GLY C 1 184 ? 38.648 -1.561 30.299 1.00 16.91 176 GLY C C 1
ATOM 5003 O O . GLY C 1 184 ? 39.558 -1.978 29.570 1.00 15.51 176 GLY C O 1
ATOM 5004 N N . ALA C 1 185 ? 38.472 -0.259 30.543 1.00 14.50 177 ALA C N 1
ATOM 5005 C CA . ALA C 1 185 ? 39.423 0.717 30.023 1.00 16.40 177 ALA C CA 1
ATOM 5006 C C . ALA C 1 185 ? 40.816 0.477 30.582 1.00 14.70 177 ALA C C 1
ATOM 5007 O O . ALA C 1 185 ? 41.807 0.528 29.844 1.00 16.84 177 ALA C O 1
ATOM 5009 N N . VAL C 1 186 ? 40.910 0.221 31.890 1.00 17.19 178 VAL C N 1
ATOM 5010 C CA . VAL C 1 186 ? 42.203 -0.067 32.510 1.00 16.94 178 VAL C CA 1
ATOM 5011 C C . VAL C 1 186 ? 42.801 -1.339 31.927 1.00 16.38 178 VAL C C 1
ATOM 5012 O O . VAL C 1 186 ? 43.995 -1.391 31.591 1.00 16.29 178 VAL C O 1
ATOM 5016 N N . TRP C 1 187 ? 41.976 -2.380 31.787 1.00 15.85 179 TRP C N 1
ATOM 5017 C CA . TRP C 1 187 ? 42.430 -3.656 31.245 1.00 15.44 179 TRP C CA 1
ATOM 5018 C C . TRP C 1 187 ? 43.057 -3.492 29.862 1.00 15.65 179 TRP C C 1
ATOM 5019 O O . TRP C 1 187 ? 44.155 -3.996 29.596 1.00 15.49 179 TRP C O 1
ATOM 5030 N N . ALA C 1 188 ? 42.394 -2.749 28.973 1.00 15.22 180 ALA C N 1
ATOM 5031 C CA . ALA C 1 188 ? 42.939 -2.535 27.639 1.00 15.94 180 ALA C CA 1
ATOM 5032 C C . ALA C 1 188 ? 44.138 -1.595 27.682 1.00 15.32 1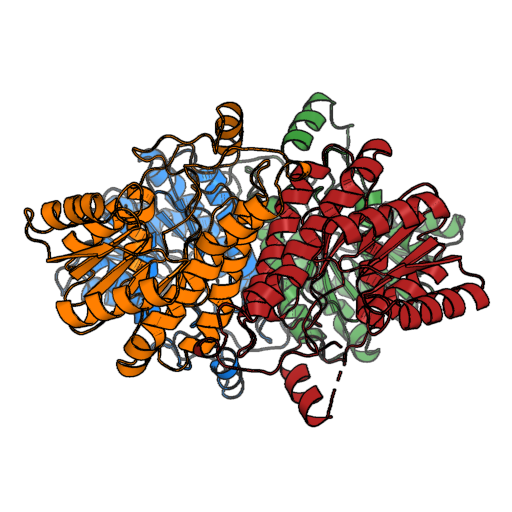80 ALA C C 1
ATOM 5033 O O . ALA C 1 188 ? 45.110 -1.789 26.945 1.00 14.74 180 ALA C O 1
ATOM 5035 N N . LEU C 1 189 ? 44.077 -0.562 28.530 1.00 14.21 181 LEU C N 1
ATOM 5036 C CA . LEU C 1 189 ? 45.194 0.373 28.640 1.00 16.41 181 LEU C CA 1
ATOM 5037 C C . LEU C 1 189 ? 46.493 -0.356 28.969 1.00 14.81 181 LEU C C 1
ATOM 5038 O O . LEU C 1 189 ? 47.555 -0.002 28.453 1.00 15.53 181 LEU C O 1
ATOM 5043 N N . THR C 1 190 ? 46.423 -1.394 29.812 1.00 15.10 182 THR C N 1
ATOM 5044 C CA . THR C 1 190 ? 47.627 -2.157 30.144 1.00 18.04 182 THR C CA 1
ATOM 5045 C C . THR C 1 190 ? 48.290 -2.715 28.896 1.00 15.76 182 THR C C 1
ATOM 5046 O O . THR C 1 190 ? 49.523 -2.735 28.797 1.00 16.45 182 THR C O 1
ATOM 5050 N N . HIS C 1 191 ? 47.488 -3.164 27.927 1.00 15.47 183 HIS C N 1
ATOM 5051 C CA . HIS C 1 191 ? 48.049 -3.704 26.696 1.00 15.69 183 HIS C CA 1
ATOM 5052 C C . HIS C 1 191 ? 48.792 -2.633 25.910 1.00 14.76 183 HIS C C 1
ATOM 5053 O O . HIS C 1 191 ? 49.922 -2.850 25.454 1.00 16.34 183 HIS C O 1
ATOM 5060 N N . ALA C 1 192 ? 48.171 -1.459 25.737 1.00 16.45 184 ALA C N 1
ATOM 5061 C CA . ALA C 1 192 ? 48.854 -0.369 25.045 1.00 16.53 184 ALA C CA 1
ATOM 5062 C C . ALA C 1 192 ? 50.152 0.015 25.749 1.00 17.20 184 ALA C C 1
ATOM 5063 O O . ALA C 1 192 ? 51.184 0.257 25.099 1.00 19.02 184 ALA C O 1
ATOM 5065 N N . LEU C 1 193 ? 50.115 0.110 27.078 1.00 16.53 185 LEU C N 1
ATOM 5066 C CA . LEU C 1 193 ? 51.297 0.552 27.807 1.00 18.47 185 LEU C CA 1
ATOM 5067 C C . LEU C 1 193 ? 52.389 -0.508 27.804 1.00 16.42 185 LEU C C 1
ATOM 5068 O O . LEU C 1 193 ? 53.581 -0.171 27.764 1.00 17.04 185 LEU C O 1
ATOM 5073 N N . ALA C 1 194 ? 52.017 -1.792 27.838 1.00 18.05 186 ALA C N 1
ATOM 5074 C CA . ALA C 1 194 ? 53.041 -2.826 27.752 1.00 19.12 186 ALA C CA 1
ATOM 5075 C C . ALA C 1 194 ? 53.841 -2.693 26.463 1.00 18.59 186 ALA C C 1
ATOM 5076 O O . ALA C 1 194 ? 55.073 -2.828 26.460 1.00 17.53 186 ALA C O 1
ATOM 5078 N N . THR C 1 195 ? 53.155 -2.432 25.350 1.00 17.47 187 THR C N 1
ATOM 5079 C CA . THR C 1 195 ? 53.844 -2.216 24.089 1.00 16.69 187 THR C CA 1
ATOM 5080 C C . THR C 1 195 ? 54.718 -0.969 24.152 1.00 17.57 187 THR C C 1
ATOM 5081 O O . THR C 1 195 ? 55.906 -1.003 23.805 1.00 19.12 187 THR C O 1
ATOM 5085 N N . GLU C 1 196 ? 54.143 0.145 24.590 1.00 19.65 188 GLU C N 1
ATOM 5086 C CA . GLU C 1 196 ? 54.857 1.409 24.438 1.00 19.38 188 GLU C CA 1
ATOM 5087 C C . GLU C 1 196 ? 56.020 1.539 25.413 1.00 22.77 188 GLU C C 1
ATOM 5088 O O . GLU C 1 196 ? 57.021 2.195 25.096 1.00 20.94 188 GLU C O 1
ATOM 5094 N N . MET C 1 197 ? 55.924 0.907 26.582 1.00 19.06 189 MET C N 1
ATOM 5095 C CA . MET C 1 197 ? 56.968 1.007 27.596 1.00 22.36 189 MET C CA 1
ATOM 5096 C C . MET C 1 197 ? 57.933 -0.170 27.586 1.00 23.16 189 MET C C 1
ATOM 5097 O O . MET C 1 197 ? 59.016 -0.066 28.176 1.00 22.00 189 MET C O 1
ATOM 5102 N N . GLY C 1 198 ? 57.568 -1.273 26.930 1.00 21.18 190 GLY C N 1
ATOM 5103 C CA . GLY C 1 198 ? 58.417 -2.458 26.914 1.00 20.82 190 GLY C CA 1
ATOM 5104 C C . GLY C 1 198 ? 59.694 -2.292 26.114 1.00 25.99 190 GLY C C 1
ATOM 5105 O O . GLY C 1 198 ? 60.608 -3.118 26.232 1.00 25.60 190 GLY C O 1
ATOM 5106 N N . THR C 1 199 ? 59.774 -1.248 25.289 1.00 23.78 191 THR C N 1
ATOM 5107 C CA . THR C 1 199 ? 61.024 -0.965 24.600 1.00 25.29 191 THR C CA 1
ATOM 5108 C C . THR C 1 199 ? 62.118 -0.531 25.559 1.00 30.55 191 THR C C 1
ATOM 5109 O O . THR C 1 199 ? 63.296 -0.611 25.205 1.00 33.91 191 THR C O 1
ATOM 5113 N N . ASP C 1 200 ? 61.753 -0.066 26.756 1.00 26.64 192 ASP C N 1
ATOM 5114 C CA . ASP C 1 200 ? 62.708 0.420 27.742 1.00 27.64 192 ASP C CA 1
ATOM 5115 C C . ASP C 1 200 ? 62.742 -0.455 28.991 1.00 29.09 192 ASP C C 1
ATOM 5116 O O . ASP C 1 200 ? 63.131 0.017 30.064 1.00 29.39 192 ASP C O 1
ATOM 5121 N N . GLY C 1 201 ? 62.347 -1.722 28.869 1.00 33.25 193 GLY C N 1
ATOM 5122 C CA . GLY C 1 201 ? 62.463 -2.663 29.971 1.00 34.25 193 GLY C CA 1
ATOM 5123 C C . GLY C 1 201 ? 61.441 -2.508 31.074 1.00 37.26 193 GLY C C 1
ATOM 5124 O O . GLY C 1 201 ? 61.674 -2.980 32.192 1.00 40.24 193 GLY C O 1
ATOM 5125 N N . ILE C 1 202 ? 60.322 -1.848 30.801 1.00 24.45 194 ILE C N 1
ATOM 5126 C CA . ILE C 1 202 ? 59.265 -1.614 31.779 1.00 22.64 194 ILE C CA 1
ATOM 5127 C C . ILE C 1 202 ? 58.153 -2.619 31.513 1.00 20.88 194 ILE C C 1
ATOM 5128 O O . ILE C 1 202 ? 57.747 -2.806 30.360 1.00 21.91 194 ILE C O 1
ATOM 5133 N N . THR C 1 203 ? 57.659 -3.274 32.565 1.00 21.92 195 THR C N 1
ATOM 5134 C CA . THR C 1 203 ? 56.535 -4.188 32.420 1.00 18.71 195 THR C CA 1
ATOM 5135 C C . THR C 1 203 ? 55.274 -3.569 33.002 1.00 18.85 195 THR C C 1
ATOM 5136 O O . THR C 1 203 ? 55.328 -2.765 33.943 1.00 22.12 195 THR C O 1
ATOM 5140 N N . VAL C 1 204 ? 54.138 -3.936 32.412 1.00 19.55 196 VAL C N 1
ATOM 5141 C CA . VAL C 1 204 ? 52.832 -3.399 32.795 1.00 18.15 196 VAL C CA 1
ATOM 5142 C C . VAL C 1 204 ? 51.843 -4.553 32.817 1.00 18.19 196 VAL C C 1
ATOM 5143 O O . VAL C 1 204 ? 51.597 -5.177 31.781 1.00 17.86 196 VAL C O 1
ATOM 5147 N N . ASN C 1 205 ? 51.273 -4.844 33.985 1.00 17.03 197 ASN C N 1
ATOM 5148 C CA . ASN C 1 205 ? 50.351 -5.967 34.111 1.00 16.46 197 ASN C CA 1
ATOM 5149 C C . ASN C 1 205 ? 49.128 -5.521 34.897 1.00 18.25 197 ASN C C 1
ATOM 5150 O O . ASN C 1 205 ? 49.139 -4.483 35.560 1.00 19.36 197 ASN C O 1
ATOM 5155 N N . THR C 1 206 ? 48.076 -6.334 34.824 1.00 17.43 198 THR C N 1
ATOM 5156 C CA . THR C 1 206 ? 46.807 -6.073 35.488 1.00 15.38 198 THR C CA 1
ATOM 5157 C C . THR C 1 206 ? 46.490 -7.224 36.435 1.00 17.61 198 THR C C 1
ATOM 5158 O O . THR C 1 206 ? 46.642 -8.397 36.069 1.00 18.66 198 THR C O 1
ATOM 5162 N N . VAL C 1 207 ? 46.040 -6.886 37.644 1.00 19.91 199 VAL C N 1
ATOM 5163 C CA . VAL C 1 207 ? 45.524 -7.871 38.591 1.00 19.39 199 VAL C CA 1
ATOM 5164 C C . VAL C 1 207 ? 44.024 -7.681 38.653 1.00 16.74 199 VAL C C 1
ATOM 5165 O O . VAL C 1 207 ? 43.540 -6.551 38.765 1.00 19.83 199 VAL C O 1
ATOM 5169 N N . SER C 1 208 ? 43.290 -8.784 38.567 1.00 17.59 200 SER C N 1
ATOM 5170 C CA A SER C 1 208 ? 41.832 -8.769 38.631 0.71 19.62 200 SER C CA 1
ATOM 5171 C CA B SER C 1 208 ? 41.832 -8.765 38.634 0.29 19.66 200 SER C CA 1
ATOM 5172 C C . SER C 1 208 ? 41.377 -9.517 39.877 1.00 21.95 200 SER C C 1
ATOM 5173 O O . SER C 1 208 ? 41.213 -10.746 39.839 1.00 20.94 200 SER C O 1
ATOM 5178 N N . PRO C 1 209 ? 41.163 -8.833 40.995 1.00 21.88 201 PRO C N 1
ATOM 5179 C CA . PRO C 1 209 ? 40.677 -9.518 42.198 1.00 24.35 201 PRO C CA 1
ATOM 5180 C C . PRO C 1 209 ? 39.209 -9.890 42.071 1.00 24.65 201 PRO C C 1
ATOM 5181 O O . PRO C 1 209 ? 38.415 -9.190 41.434 1.00 24.56 201 PRO C O 1
ATOM 5185 N N . HIS C 1 210 ? 38.853 -11.005 42.709 1.00 23.26 202 HIS C N 1
ATOM 5186 C CA . HIS C 1 210 ? 37.450 -11.311 42.943 1.00 23.13 202 HIS C CA 1
ATOM 5187 C C . HIS C 1 210 ? 36.766 -10.109 43.583 1.00 30.89 202 HIS C C 1
ATOM 5188 O O . HIS C 1 210 ? 37.282 -9.529 44.543 1.00 35.72 202 HIS C O 1
ATOM 5195 N N . GLY C 1 211 ? 35.605 -9.733 43.034 1.00 33.79 203 GLY C N 1
ATOM 5196 C CA . GLY C 1 211 ? 34.883 -8.580 43.550 1.00 33.92 203 GLY C CA 1
ATOM 5197 C C . GLY C 1 211 ? 34.650 -8.633 45.048 1.00 38.97 203 GLY C C 1
ATOM 5198 O O . GLY C 1 211 ? 34.605 -7.593 45.710 1.00 38.94 203 GLY C O 1
ATOM 5199 N N . ILE C 1 212 ? 34.518 -9.839 45.608 1.00 34.81 204 ILE C N 1
ATOM 5200 C CA . ILE C 1 212 ? 34.251 -9.963 47.041 1.00 40.92 204 ILE C CA 1
ATOM 5201 C C . ILE C 1 212 ? 35.466 -9.547 47.866 1.00 43.33 204 ILE C C 1
ATOM 5202 O O . ILE C 1 212 ? 35.321 -9.079 49.000 1.00 48.88 204 ILE C O 1
ATOM 5207 N N . ILE C 1 213 ? 36.672 -9.714 47.326 1.00 43.32 205 ILE C N 1
ATOM 5208 C CA . ILE C 1 213 ? 37.899 -9.280 47.981 1.00 49.00 205 ILE C CA 1
ATOM 5209 C C . ILE C 1 213 ? 38.482 -8.051 47.302 1.00 58.31 205 ILE C C 1
ATOM 5210 O O . ILE C 1 213 ? 39.647 -7.708 47.539 1.00 58.96 205 ILE C O 1
ATOM 5215 N N . THR C 1 214 ? 37.703 -7.393 46.437 1.00 67.89 206 THR C N 1
ATOM 5216 C CA . THR C 1 214 ? 38.180 -6.195 45.754 1.00 66.83 206 THR C CA 1
ATOM 5217 C C . THR C 1 214 ? 38.596 -5.125 46.755 1.00 71.95 206 THR C C 1
ATOM 5218 O O . THR C 1 214 ? 39.662 -4.513 46.613 1.00 71.31 206 THR C O 1
ATOM 5222 N N . GLU C 1 215 ? 37.790 -4.910 47.792 1.00 64.50 207 GLU C N 1
ATOM 5223 C CA . GLU C 1 215 ? 38.160 -4.023 48.882 1.00 65.17 207 GLU C CA 1
ATOM 5224 C C . GLU C 1 215 ? 37.718 -4.652 50.195 1.00 68.34 207 GLU C C 1
ATOM 5225 O O . GLU C 1 215 ? 36.810 -5.488 50.231 1.00 64.53 207 GLU C O 1
ATOM 5231 N N . ILE C 1 216 ? 38.394 -4.261 51.272 1.00 66.72 208 ILE C N 1
ATOM 5232 C CA . ILE C 1 216 ? 38.050 -4.710 52.617 1.00 67.90 208 ILE C CA 1
ATOM 5233 C C . ILE C 1 216 ? 36.623 -4.268 52.919 1.00 73.77 208 ILE C C 1
ATOM 5234 O O . ILE C 1 216 ? 36.306 -3.072 52.809 1.00 71.22 208 ILE C O 1
ATOM 5239 N N . PRO C 1 217 ? 35.728 -5.190 53.271 1.00 75.64 209 PRO C N 1
ATOM 5240 C CA . PRO C 1 217 ? 34.355 -4.796 53.604 1.00 73.25 209 PRO C CA 1
ATOM 5241 C C . PRO C 1 217 ? 34.284 -4.069 54.937 1.00 74.19 209 PRO C C 1
ATOM 5242 O O . PRO C 1 217 ? 35.084 -4.302 55.847 1.00 72.35 209 PRO C O 1
ATOM 5246 N N . ARG C 1 218 ? 33.301 -3.171 55.041 1.00 77.22 210 ARG C N 1
ATOM 5247 C CA . ARG C 1 218 ? 33.073 -2.466 56.299 1.00 79.50 210 ARG C CA 1
ATOM 5248 C C . ARG C 1 218 ? 32.529 -3.408 57.368 1.00 78.52 210 ARG C C 1
ATOM 5249 O O . ARG C 1 218 ? 32.908 -3.313 58.542 1.00 75.74 210 ARG C O 1
ATOM 5251 N N . GLU C 1 219 ? 31.637 -4.319 56.982 1.00 74.48 211 GLU C N 1
ATOM 5252 C CA . GLU C 1 219 ? 31.112 -5.342 57.873 1.00 66.17 211 GLU C CA 1
ATOM 5253 C C . GLU C 1 219 ? 31.502 -6.717 57.347 1.00 69.62 211 GLU C C 1
ATOM 5254 O O . GLU C 1 219 ? 31.718 -6.903 56.144 1.00 67.92 211 GLU C O 1
ATOM 5256 N N . THR C 1 220 ? 31.597 -7.680 58.261 1.00 60.85 212 THR C N 1
ATOM 5257 C CA . THR C 1 220 ? 31.989 -9.029 57.877 1.00 65.98 212 THR C CA 1
ATOM 5258 C C . THR C 1 220 ? 30.910 -9.657 57.000 1.00 60.49 212 THR C C 1
ATOM 5259 O O . THR C 1 220 ? 29.721 -9.616 57.333 1.00 64.16 212 THR C O 1
ATOM 5261 N N . ILE C 1 221 ? 31.327 -10.212 55.862 1.00 63.24 213 ILE C N 1
ATOM 5262 C CA . ILE C 1 221 ? 30.426 -10.943 54.978 1.00 55.67 213 ILE C CA 1
ATOM 5263 C C . ILE C 1 221 ? 29.707 -12.002 55.803 1.00 54.40 213 ILE C C 1
ATOM 5264 O O . ILE C 1 221 ? 30.352 -12.828 56.459 1.00 55.15 213 ILE C O 1
ATOM 5269 N N . SER C 1 222 ? 28.372 -11.966 55.804 1.00 52.26 214 SER C N 1
ATOM 5270 C CA . SER C 1 222 ? 27.595 -12.960 56.534 1.00 46.06 214 SER C CA 1
ATOM 5271 C C . SER C 1 222 ? 27.926 -14.361 56.034 1.00 44.38 214 SER C C 1
ATOM 5272 O O . SER C 1 222 ? 28.452 -14.548 54.934 1.00 40.35 214 SER C O 1
ATOM 5275 N N . GLU C 1 223 ? 27.615 -15.360 56.865 1.00 43.44 215 GLU C N 1
ATOM 5276 C CA . GLU C 1 223 ? 27.882 -16.737 56.462 1.00 42.79 215 GLU C CA 1
ATOM 5277 C C . GLU C 1 223 ? 27.028 -17.131 55.264 1.00 36.70 215 GLU C C 1
ATOM 5278 O O . GLU C 1 223 ? 27.508 -17.817 54.360 1.00 34.77 215 GLU C O 1
ATOM 5284 N N . GLU C 1 224 ? 25.763 -16.700 55.233 1.00 37.22 216 GLU C N 1
ATOM 5285 C CA . GLU C 1 224 ? 24.925 -17.003 54.076 1.00 38.89 216 GLU C CA 1
ATOM 5286 C C . GLU C 1 224 ? 25.484 -16.361 52.810 1.00 39.09 216 GLU C C 1
ATOM 5287 O O . GLU C 1 224 ? 25.507 -16.988 51.742 1.00 34.80 216 GLU C O 1
ATOM 5293 N N . GLY C 1 225 ? 25.974 -15.124 52.916 1.00 39.55 217 GLY C N 1
ATOM 5294 C CA . GLY C 1 225 ? 26.618 -14.494 51.776 1.00 38.15 217 GLY C CA 1
ATOM 5295 C C . GLY C 1 225 ? 27.886 -15.206 51.341 1.00 35.10 217 GLY C C 1
ATOM 5296 O O . GLY C 1 225 ? 28.180 -15.297 50.145 1.00 32.62 217 GLY C O 1
ATOM 5297 N N . TRP C 1 226 ? 28.659 -15.720 52.302 1.00 34.68 218 TRP C N 1
ATOM 5298 C CA . TRP C 1 226 ? 29.851 -16.476 51.942 1.00 35.61 218 TRP C CA 1
ATOM 5299 C C . TRP C 1 226 ? 29.487 -17.765 51.226 1.00 32.90 218 TRP C C 1
ATOM 5300 O O . TRP C 1 226 ? 30.172 -18.170 50.281 1.00 33.87 218 TRP C O 1
ATOM 5311 N N . ARG C 1 227 ? 28.406 -18.418 51.652 1.00 31.25 219 ARG C N 1
ATOM 5312 C CA . ARG C 1 227 ? 28.023 -19.659 50.996 1.00 28.17 219 ARG C CA 1
ATOM 5313 C C . ARG C 1 227 ? 27.532 -19.409 49.578 1.00 29.78 219 ARG C C 1
ATOM 5314 O O . ARG C 1 227 ? 27.803 -20.214 48.684 1.00 28.15 219 ARG C O 1
ATOM 5322 N N . ARG C 1 228 ? 26.835 -18.296 49.345 1.00 29.65 220 ARG C N 1
ATOM 5323 C CA . ARG C 1 228 ? 26.471 -17.953 47.971 1.00 32.00 220 ARG C CA 1
ATOM 5324 C C . ARG C 1 228 ? 27.704 -17.714 47.110 1.00 32.99 220 ARG C C 1
ATOM 5325 O O . ARG C 1 228 ? 27.756 -18.156 45.955 1.00 28.62 220 ARG C O 1
ATOM 5333 N N . ASN C 1 229 ? 28.718 -17.032 47.654 1.00 28.87 221 ASN C N 1
ATOM 5334 C CA . ASN C 1 229 ? 29.942 -16.804 46.890 1.00 30.92 221 ASN C CA 1
ATOM 5335 C C . ASN C 1 229 ? 30.696 -18.105 46.643 1.00 31.83 221 ASN C C 1
ATOM 5336 O O . ASN C 1 229 ? 31.194 -18.343 45.535 1.00 27.74 221 ASN C O 1
ATOM 5341 N N . LEU C 1 230 ? 30.802 -18.957 47.665 1.00 30.07 222 LEU C N 1
ATOM 5342 C CA . LEU C 1 230 ? 31.538 -20.203 47.495 1.00 25.84 222 LEU C CA 1
ATOM 5343 C C . LEU C 1 230 ? 30.905 -21.094 46.437 1.00 27.36 222 LEU C C 1
ATOM 5344 O O . LEU C 1 230 ? 31.617 -21.854 45.769 1.00 28.38 222 LEU C O 1
ATOM 5349 N N . GLU C 1 231 ? 29.577 -21.039 46.284 1.00 28.18 223 GLU C N 1
ATOM 5350 C CA . GLU C 1 231 ? 28.919 -21.851 45.264 1.00 32.35 223 GLU C CA 1
ATOM 5351 C C . GLU C 1 231 ? 29.477 -21.578 43.874 1.00 31.93 223 GLU C C 1
ATOM 5352 O O . GLU C 1 231 ? 29.574 -22.500 43.055 1.00 32.78 223 GLU C O 1
ATOM 5358 N N . GLU C 1 232 ? 29.854 -20.329 43.595 1.00 22.78 224 GLU C N 1
ATOM 5359 C CA . GLU C 1 232 ? 30.409 -19.948 42.306 1.00 24.44 224 GLU C CA 1
ATOM 5360 C C . GLU C 1 232 ? 31.899 -20.225 42.177 1.00 26.87 224 GLU C C 1
ATOM 5361 O O . GLU C 1 232 ? 32.437 -20.111 41.070 1.00 27.32 224 GLU C O 1
ATOM 5367 N N . GLN C 1 233 ? 32.589 -20.529 43.267 1.00 22.20 225 GLN C N 1
ATOM 5368 C CA . GLN C 1 233 ? 34.030 -20.743 43.220 1.00 22.78 225 GLN C CA 1
ATOM 5369 C C . GLN C 1 233 ? 34.349 -22.213 42.978 1.00 21.94 225 GLN C C 1
ATOM 5370 O O . GLN C 1 233 ? 33.634 -23.107 43.428 1.00 23.91 225 GLN C O 1
ATOM 5376 N N . ALA C 1 234 ? 35.432 -22.457 42.243 1.00 19.16 226 ALA C N 1
ATOM 5377 C CA . ALA C 1 234 ? 35.969 -23.815 42.161 1.00 20.53 226 ALA C CA 1
ATOM 5378 C C . ALA C 1 234 ? 36.676 -24.192 43.456 1.00 22.08 226 ALA C C 1
ATOM 5379 O O . ALA C 1 234 ? 36.491 -25.294 43.998 1.00 20.15 226 ALA C O 1
ATOM 5381 N N . LEU C 1 235 ? 37.508 -23.296 43.959 1.00 22.04 227 LEU C N 1
ATOM 5382 C CA . LEU C 1 235 ? 38.191 -23.504 45.223 1.00 22.44 227 LEU C CA 1
ATOM 5383 C C . LEU C 1 235 ? 37.260 -23.118 46.366 1.00 23.37 227 LEU C C 1
ATOM 5384 O O . LEU C 1 235 ? 36.861 -21.956 46.484 1.00 24.80 227 LEU C O 1
ATOM 5389 N N . LYS C 1 236 ? 36.906 -24.085 47.204 1.00 26.55 228 LYS C N 1
ATOM 5390 C CA . LYS C 1 236 ? 35.924 -23.843 48.260 1.00 30.69 228 LYS C CA 1
ATOM 5391 C C . LYS C 1 236 ? 36.627 -23.322 49.515 1.00 32.30 228 LYS C C 1
ATOM 5392 O O . LYS C 1 236 ? 36.714 -23.989 50.549 1.00 31.28 228 LYS C O 1
ATOM 5398 N N . ARG C 1 237 ? 37.136 -22.095 49.406 1.00 30.83 229 ARG C N 1
ATOM 5399 C CA . ARG C 1 237 ? 37.812 -21.434 50.515 1.00 30.37 229 ARG C CA 1
ATOM 5400 C C . ARG C 1 237 ? 37.457 -19.952 50.519 1.00 30.73 229 ARG C C 1
ATOM 5401 O O . ARG C 1 237 ? 37.251 -19.339 49.468 1.00 32.23 229 ARG C O 1
ATOM 5409 N N . LYS C 1 238 ? 37.402 -19.380 51.716 1.00 32.94 230 LYS C N 1
ATOM 5410 C CA . LYS C 1 238 ? 37.129 -17.956 51.863 1.00 33.24 230 LYS C CA 1
ATOM 5411 C C . LYS C 1 238 ? 38.383 -17.147 51.557 1.00 39.46 230 LYS C C 1
ATOM 5412 O O . LYS C 1 238 ? 39.502 -17.558 51.879 1.00 43.12 230 LYS C O 1
ATOM 5418 N N . GLY C 1 239 ? 38.197 -15.999 50.913 1.00 33.07 231 GLY C N 1
ATOM 5419 C CA . GLY C 1 239 ? 39.329 -15.198 50.497 1.00 36.30 231 GLY C CA 1
ATOM 5420 C C . GLY C 1 239 ? 39.443 -13.904 51.270 1.00 41.82 231 GLY C C 1
ATOM 5421 O O . GLY C 1 239 ? 38.456 -13.436 51.841 1.00 37.72 231 GLY C O 1
ATOM 5422 N N . ASP C 1 240 ? 40.639 -13.328 51.302 1.00 40.50 232 ASP C N 1
ATOM 5423 C CA . ASP C 1 240 ? 40.875 -12.076 52.013 1.00 47.57 232 ASP C CA 1
ATOM 5424 C C . ASP C 1 240 ? 42.024 -11.342 51.328 1.00 44.74 232 ASP C C 1
ATOM 5425 O O . ASP C 1 240 ? 42.410 -11.676 50.203 1.00 35.39 232 ASP C O 1
ATOM 5430 N N . ALA C 1 241 ? 42.588 -10.353 52.031 1.00 42.50 233 ALA C N 1
ATOM 5431 C CA . ALA C 1 241 ? 43.554 -9.440 51.437 1.00 35.04 233 ALA C CA 1
ATOM 5432 C C . ALA C 1 241 ? 44.925 -10.075 51.258 1.00 39.82 233 ALA C C 1
ATOM 5433 O O . ALA C 1 241 ? 45.623 -9.771 50.285 1.00 41.80 233 ALA C O 1
ATOM 5435 N N . SER C 1 242 ? 45.342 -10.938 52.188 1.00 43.90 234 SER C N 1
ATOM 5436 C CA . SER C 1 242 ? 46.592 -11.668 52.003 1.00 42.41 234 SER C CA 1
ATOM 5437 C C . SER C 1 242 ? 46.623 -12.407 50.672 1.00 41.52 234 SER C C 1
ATOM 5438 O O . SER C 1 242 ? 47.709 -12.694 50.149 1.00 41.10 234 SER C O 1
ATOM 5441 N N . ASP C 1 243 ? 45.453 -12.712 50.106 1.00 40.05 235 ASP C N 1
ATOM 5442 C CA . ASP C 1 243 ? 45.387 -13.445 48.851 1.00 34.91 235 ASP C CA 1
ATOM 5443 C C . ASP C 1 243 ? 45.781 -12.600 47.655 1.00 33.35 235 ASP C C 1
ATOM 5444 O O . ASP C 1 243 ? 46.097 -13.162 46.603 1.00 31.15 235 ASP C O 1
ATOM 5449 N N . LEU C 1 244 ? 45.746 -11.272 47.775 1.00 31.06 236 LEU C N 1
ATOM 5450 C CA . LEU C 1 244 ? 46.204 -10.410 46.694 1.00 28.19 236 LEU C CA 1
ATOM 5451 C C . LEU C 1 244 ? 47.654 -9.986 46.857 1.00 26.16 236 LEU C C 1
ATOM 5452 O O . LEU C 1 244 ? 48.299 -9.642 45.860 1.00 26.83 236 LEU C O 1
ATOM 5457 N N . VAL C 1 245 ? 48.173 -9.993 48.086 1.00 29.23 237 VAL C N 1
ATOM 5458 C CA . VAL C 1 245 ? 49.525 -9.495 48.334 1.00 28.02 237 VAL C CA 1
ATOM 5459 C C . VAL C 1 245 ? 50.550 -10.332 47.579 1.00 26.65 237 VAL C C 1
ATOM 5460 O O . VAL C 1 245 ? 51.509 -9.800 47.009 1.00 25.77 237 VAL C O 1
ATOM 5464 N N . GLY C 1 246 ? 50.347 -11.651 47.534 1.00 29.23 238 GLY C N 1
ATOM 5465 C CA . GLY C 1 246 ? 51.336 -12.523 46.918 1.00 27.30 238 GLY C CA 1
ATOM 5466 C C . GLY C 1 246 ? 51.579 -12.215 45.451 1.00 23.48 238 GLY C C 1
ATOM 5467 O O . GLY C 1 246 ? 52.727 -12.162 45.001 1.00 23.25 238 GLY C O 1
ATOM 5468 N N . ILE C 1 247 ? 50.502 -12.054 44.675 1.00 19.41 239 ILE C N 1
ATOM 5469 C CA . ILE C 1 247 ? 50.674 -11.757 43.258 1.00 20.51 239 ILE C CA 1
ATOM 5470 C C . ILE C 1 247 ? 51.188 -10.330 43.056 1.00 20.58 239 ILE C C 1
ATOM 5471 O O . ILE C 1 247 ? 51.974 -10.080 42.135 1.00 21.61 239 ILE C O 1
ATOM 5476 N N . LEU C 1 248 ? 50.791 -9.379 43.910 1.00 19.52 240 LEU C N 1
ATOM 5477 C CA . LEU C 1 248 ? 51.353 -8.034 43.795 1.00 23.39 240 LEU C CA 1
ATOM 5478 C C . LEU C 1 248 ? 52.857 -8.046 44.036 1.00 25.12 240 LEU C C 1
ATOM 5479 O O . LEU C 1 248 ? 53.613 -7.364 43.328 1.00 23.46 240 LEU C O 1
ATOM 5484 N N . LEU C 1 249 ? 53.310 -8.816 45.033 1.00 22.06 241 LEU C N 1
ATOM 5485 C CA . LEU C 1 249 ? 54.742 -8.912 45.292 1.00 23.87 241 LEU C CA 1
ATOM 5486 C C . LEU C 1 249 ? 55.466 -9.533 44.104 1.00 22.70 241 LEU C C 1
ATOM 5487 O O . LEU C 1 249 ? 56.551 -9.077 43.723 1.00 25.34 241 LEU C O 1
ATOM 5492 N N . TYR C 1 250 ? 54.878 -10.577 43.510 1.00 21.90 242 TYR C N 1
ATOM 5493 C CA . TYR C 1 250 ? 55.443 -11.162 42.299 1.00 23.49 242 TYR C CA 1
ATOM 5494 C C . TYR C 1 250 ? 55.545 -10.123 41.185 1.00 23.72 242 TYR C C 1
ATOM 5495 O O . TYR C 1 250 ? 56.619 -9.926 40.600 1.00 22.85 242 TYR C O 1
ATOM 5504 N N . LEU C 1 251 ? 54.441 -9.424 40.902 1.00 19.00 243 LEU C N 1
ATOM 5505 C CA . LEU C 1 251 ? 54.404 -8.484 39.786 1.00 20.54 243 LEU C CA 1
ATOM 5506 C C . LEU C 1 251 ? 55.246 -7.240 40.035 1.00 22.32 243 LEU C C 1
ATOM 5507 O O . LEU C 1 251 ? 55.616 -6.562 39.071 1.00 24.94 243 LEU C O 1
ATOM 5512 N N . ALA C 1 252 ? 55.521 -6.904 41.294 1.00 21.21 244 ALA C N 1
ATOM 5513 C CA . ALA C 1 252 ? 56.334 -5.741 41.609 1.00 21.29 244 ALA C CA 1
ATOM 5514 C C . ALA C 1 252 ? 57.817 -6.069 41.678 1.00 23.60 244 ALA C C 1
ATOM 5515 O O . ALA C 1 252 ? 58.644 -5.147 41.731 1.00 24.18 244 ALA C O 1
ATOM 5517 N N . SER C 1 253 ? 58.170 -7.350 41.671 1.00 22.96 245 SER C N 1
ATOM 5518 C CA . SER C 1 253 ? 59.539 -7.781 41.920 1.00 26.40 245 SER C CA 1
ATOM 5519 C C . SER C 1 253 ? 60.227 -8.143 40.613 1.00 26.47 245 SER C C 1
ATOM 5520 O O . SER C 1 253 ? 59.612 -8.205 39.547 1.00 26.28 245 SER C O 1
ATOM 5523 N N . ASP C 1 254 ? 61.524 -8.429 40.719 1.00 31.10 246 ASP C N 1
ATOM 5524 C CA . ASP C 1 254 ? 62.279 -8.884 39.560 1.00 33.87 246 ASP C CA 1
ATOM 5525 C C . ASP C 1 254 ? 61.935 -10.301 39.141 1.00 33.94 246 ASP C C 1
ATOM 5526 O O . ASP C 1 254 ? 62.359 -10.737 38.064 1.00 35.94 246 ASP C O 1
ATOM 5531 N N . GLU C 1 255 ? 61.169 -11.023 39.947 1.00 29.67 247 GLU C N 1
ATOM 5532 C CA . GLU C 1 255 ? 60.768 -12.361 39.548 1.00 33.21 247 GLU C CA 1
ATOM 5533 C C . GLU C 1 255 ? 59.833 -12.354 38.348 1.00 30.98 247 GLU C C 1
ATOM 5534 O O . GLU C 1 255 ? 59.664 -13.398 37.708 1.00 33.11 247 GLU C O 1
ATOM 5540 N N . SER C 1 256 ? 59.209 -11.215 38.041 1.00 29.91 248 SER C N 1
ATOM 5541 C CA . SER C 1 256 ? 58.257 -11.126 36.944 1.00 26.45 248 SER C CA 1
ATOM 5542 C C . SER C 1 256 ? 58.826 -10.373 35.746 1.00 22.89 248 SER C C 1
ATOM 5543 O O . SER C 1 256 ? 58.062 -9.896 34.902 1.00 21.54 248 SER C O 1
ATOM 5546 N N . LYS C 1 257 ? 60.155 -10.296 35.636 1.00 24.79 249 LYS C N 1
ATOM 5547 C CA . LYS C 1 257 ? 60.784 -9.421 34.650 1.00 24.17 249 LYS C CA 1
ATOM 5548 C C . LYS C 1 257 ? 60.431 -9.774 33.207 1.00 23.38 249 LYS C C 1
ATOM 5549 O O . LYS C 1 257 ? 60.565 -8.916 32.325 1.00 25.15 249 LYS C O 1
ATOM 5555 N N . PHE C 1 258 ? 59.973 -10.994 32.948 1.00 23.47 250 PHE C N 1
ATOM 5556 C CA . PHE C 1 258 ? 59.604 -11.433 31.608 1.00 22.77 250 PHE C CA 1
ATOM 5557 C C . PHE C 1 258 ? 58.105 -11.377 31.357 1.00 23.02 250 PHE C C 1
ATOM 5558 O O . PHE C 1 258 ? 57.663 -11.762 30.269 1.00 23.43 250 PHE C O 1
ATOM 5566 N N . MET C 1 259 ? 57.310 -10.958 32.341 1.00 18.03 251 MET C N 1
ATOM 5567 C CA . MET C 1 259 ? 55.857 -10.931 32.212 1.00 18.43 251 MET C CA 1
ATOM 5568 C C . MET C 1 259 ? 55.389 -9.507 31.948 1.00 18.29 251 MET C C 1
ATOM 5569 O O . MET C 1 259 ? 55.656 -8.607 32.751 1.00 19.13 251 MET C O 1
ATOM 5574 N N . THR C 1 260 ? 54.661 -9.313 30.851 1.00 18.21 252 THR C N 1
ATOM 5575 C CA . THR C 1 260 ? 54.083 -8.001 30.596 1.00 17.95 252 THR C CA 1
ATOM 5576 C C . THR C 1 260 ? 52.812 -8.151 29.775 1.00 18.87 252 THR C C 1
ATOM 5577 O O . THR C 1 260 ? 52.669 -9.089 28.982 1.00 16.94 252 THR C O 1
ATOM 5581 N N . GLY C 1 261 ? 51.890 -7.214 29.981 1.00 16.11 253 GLY C N 1
ATOM 5582 C CA . GLY C 1 261 ? 50.650 -7.196 29.243 1.00 15.45 253 GLY C CA 1
ATOM 5583 C C . GLY C 1 261 ? 49.677 -8.284 29.625 1.00 15.54 253 GLY C C 1
ATOM 5584 O O . GLY C 1 261 ? 48.776 -8.577 28.841 1.00 14.43 253 GLY C O 1
ATOM 5585 N N . GLN C 1 262 ? 49.860 -8.923 30.785 1.00 15.57 254 GLN C N 1
ATOM 5586 C CA . GLN C 1 262 ? 48.988 -10.004 31.224 1.00 15.31 254 GLN C CA 1
ATOM 5587 C C . GLN C 1 262 ? 47.989 -9.500 32.254 1.00 14.89 254 GLN C C 1
ATOM 5588 O O . GLN C 1 262 ? 48.199 -8.482 32.914 1.00 17.07 254 GLN C O 1
ATOM 5594 N N . THR C 1 263 ? 46.883 -10.227 32.365 1.00 16.11 255 THR C N 1
ATOM 5595 C CA . THR C 1 263 ? 45.898 -10.026 33.416 1.00 16.46 255 THR C CA 1
ATOM 5596 C C . THR C 1 263 ? 45.854 -11.288 34.258 1.00 17.52 255 THR C C 1
ATOM 5597 O O . THR C 1 263 ? 45.678 -12.389 33.720 1.00 18.86 255 THR C O 1
ATOM 5601 N N . VAL C 1 264 ? 46.058 -11.136 35.561 1.00 17.48 256 VAL C N 1
ATOM 5602 C CA . VAL C 1 264 ? 46.113 -12.265 36.492 1.00 16.32 256 VAL C CA 1
ATOM 5603 C C . VAL C 1 264 ? 44.906 -12.167 37.413 1.00 18.33 256 VAL C C 1
ATOM 5604 O O . VAL C 1 264 ? 44.782 -11.203 38.176 1.00 18.02 256 VAL C O 1
ATOM 5608 N N . ALA C 1 265 ? 44.042 -13.179 37.396 1.00 17.20 257 ALA C N 1
ATOM 5609 C CA . ALA C 1 265 ? 42.820 -13.132 38.180 1.00 15.09 257 ALA C CA 1
ATOM 5610 C C . ALA C 1 265 ? 43.013 -13.939 39.459 1.00 15.63 257 ALA C C 1
ATOM 5611 O O . ALA C 1 265 ? 43.443 -15.101 39.411 1.00 17.71 257 ALA C O 1
ATOM 5613 N N . LEU C 1 266 ? 42.685 -13.325 40.588 1.00 17.44 258 LEU C N 1
ATOM 5614 C CA . LEU C 1 266 ? 42.741 -13.950 41.913 1.00 19.16 258 LEU C CA 1
ATOM 5615 C C . LEU C 1 266 ? 41.286 -14.101 42.350 1.00 19.01 258 LEU C C 1
ATOM 5616 O O . LEU C 1 266 ? 40.696 -13.188 42.928 1.00 19.46 258 LEU C O 1
ATOM 5621 N N . ASP C 1 267 ? 40.706 -15.273 42.062 1.00 16.40 259 ASP C N 1
ATOM 5622 C CA . ASP C 1 267 ? 39.259 -15.392 42.174 1.00 16.03 259 ASP C CA 1
ATOM 5623 C C . ASP C 1 267 ? 38.801 -16.780 42.603 1.00 18.55 259 ASP C C 1
ATOM 5624 O O . ASP C 1 267 ? 37.602 -17.066 42.491 1.00 18.70 259 ASP C O 1
ATOM 5629 N N . ALA C 1 268 ? 39.700 -17.631 43.109 1.00 17.38 260 ALA C N 1
ATOM 5630 C CA . ALA C 1 268 ? 39.348 -18.985 43.561 1.00 18.34 260 ALA C CA 1
ATOM 5631 C C . ALA C 1 268 ? 38.616 -19.764 42.471 1.00 20.02 260 ALA C C 1
ATOM 5632 O O . ALA C 1 268 ? 37.782 -20.636 42.754 1.00 19.47 260 ALA C O 1
ATOM 5634 N N . GLY C 1 269 ? 38.910 -19.444 41.214 1.00 17.19 261 GLY C N 1
ATOM 5635 C CA . GLY C 1 269 ? 38.288 -20.160 40.124 1.00 17.21 261 GLY C CA 1
ATOM 5636 C C . GLY C 1 269 ? 36.854 -19.783 39.863 1.00 19.02 261 GLY C C 1
ATOM 5637 O O . GLY C 1 269 ? 36.131 -20.559 39.243 1.00 20.39 261 GLY C O 1
ATOM 5638 N N . LEU C 1 270 ? 36.425 -18.595 40.309 1.00 16.73 262 LEU C N 1
ATOM 5639 C CA . LEU C 1 270 ? 35.145 -18.041 39.879 1.00 17.56 262 LEU C CA 1
ATOM 5640 C C . LEU C 1 270 ? 35.003 -18.097 38.359 1.00 18.48 262 LEU C C 1
ATOM 5641 O O . LEU C 1 270 ? 33.936 -18.441 37.831 1.00 18.96 262 LEU C O 1
ATOM 5646 N N . ARG C 1 271 ? 36.072 -17.761 37.648 1.00 15.22 263 ARG C N 1
ATOM 5647 C CA . ARG C 1 271 ? 36.211 -18.008 36.222 1.00 16.04 263 ARG C CA 1
ATOM 5648 C C . ARG C 1 271 ? 37.538 -18.711 35.976 1.00 17.22 263 ARG C C 1
ATOM 5649 O O . ARG C 1 271 ? 38.422 -18.734 36.834 1.00 17.19 263 ARG C O 1
ATOM 5657 N N . PHE C 1 272 ? 37.660 -19.313 34.798 1.00 14.32 264 PHE C N 1
ATOM 5658 C CA . PHE C 1 272 ? 38.882 -20.003 34.419 1.00 14.56 264 PHE C CA 1
ATOM 5659 C C . PHE C 1 272 ? 39.501 -19.316 33.215 1.00 16.21 264 PHE C C 1
ATOM 5660 O O . PHE C 1 272 ? 38.800 -18.713 32.393 1.00 18.37 264 PHE C O 1
ATOM 5668 N N . THR C 1 273 ? 40.820 -19.421 33.104 1.00 14.55 265 THR C N 1
ATOM 5669 C CA . THR C 1 273 ? 41.521 -18.866 31.958 1.00 16.22 265 THR C CA 1
ATOM 5670 C C . THR C 1 273 ? 42.554 -19.837 31.415 1.00 18.77 265 THR C C 1
ATOM 5671 O O . THR C 1 273 ? 42.853 -20.867 32.025 1.00 16.79 265 THR C O 1
ATOM 5676 N N . VAL D 1 23 ? 63.040 -19.927 51.833 1.00 52.48 15 VAL D N 1
ATOM 5677 C CA . VAL D 1 23 ? 62.291 -20.935 52.577 1.00 49.41 15 VAL D CA 1
ATOM 5678 C C . VAL D 1 23 ? 60.823 -20.931 52.163 1.00 45.21 15 VAL D C 1
ATOM 5679 O O . VAL D 1 23 ? 59.958 -21.366 52.922 1.00 46.87 15 VAL D O 1
ATOM 5683 N N . ARG D 1 24 ? 60.545 -20.444 50.951 1.00 41.83 16 ARG D N 1
ATOM 5684 C CA . ARG D 1 24 ? 59.165 -20.290 50.508 1.00 37.11 16 ARG D CA 1
ATOM 5685 C C . ARG D 1 24 ? 58.460 -21.623 50.299 1.00 38.53 16 ARG D C 1
ATOM 5686 O O . ARG D 1 24 ? 57.226 -21.649 50.232 1.00 40.87 16 ARG D O 1
ATOM 5694 N N . LEU D 1 25 ? 59.207 -22.722 50.197 1.00 35.41 17 LEU D N 1
ATOM 5695 C CA . LEU D 1 25 ? 58.637 -24.058 50.085 1.00 36.44 17 LEU D CA 1
ATOM 5696 C C . LEU D 1 25 ? 59.088 -24.949 51.239 1.00 35.21 17 LEU D C 1
ATOM 5697 O O . LEU D 1 25 ? 59.128 -26.171 51.102 1.00 34.33 17 LEU D O 1
ATOM 5702 N N . ALA D 1 26 ? 59.421 -24.345 52.380 1.00 35.43 18 ALA D N 1
ATOM 5703 C CA . ALA D 1 26 ? 59.872 -25.104 53.542 1.00 35.32 18 ALA D CA 1
ATOM 5704 C C . ALA D 1 26 ? 58.822 -26.126 53.975 1.00 35.79 18 ALA D C 1
ATOM 5705 O O . ALA D 1 26 ? 57.621 -25.843 53.987 1.00 36.70 18 ALA D O 1
ATOM 5707 N N . ASN D 1 27 ? 59.282 -27.334 54.304 1.00 36.89 19 ASN D N 1
ATOM 5708 C CA . ASN D 1 27 ? 58.408 -28.414 54.767 1.00 35.97 19 ASN D CA 1
ATOM 5709 C C . ASN D 1 27 ? 57.322 -28.765 53.750 1.00 37.11 19 ASN D C 1
ATOM 5710 O O . ASN D 1 27 ? 56.200 -29.121 54.120 1.00 39.69 19 ASN D O 1
ATOM 5715 N N . ARG D 1 28 ? 57.624 -28.642 52.462 1.00 36.92 20 ARG D N 1
ATOM 5716 C CA . ARG D 1 28 ? 56.745 -29.132 51.415 1.00 29.25 20 ARG D CA 1
ATOM 5717 C C . ARG D 1 28 ? 57.502 -30.137 50.563 1.00 29.55 20 ARG D C 1
ATOM 5718 O O . ARG D 1 28 ? 58.735 -30.130 50.507 1.00 33.37 20 ARG D O 1
ATOM 5726 N N . VAL D 1 29 ? 56.741 -31.018 49.918 1.00 28.87 21 VAL D N 1
ATOM 5727 C CA . VAL D 1 29 ? 57.269 -32.073 49.057 1.00 28.39 21 VAL D CA 1
ATOM 5728 C C . VAL D 1 29 ? 56.766 -31.821 47.640 1.00 26.56 21 VAL D C 1
ATOM 5729 O O . VAL D 1 29 ? 55.561 -31.647 47.430 1.00 26.08 21 VAL D O 1
ATOM 5733 N N . ALA D 1 30 ? 57.677 -31.818 46.665 1.00 25.73 22 ALA D N 1
ATOM 5734 C CA . ALA D 1 30 ? 57.315 -31.554 45.276 1.00 24.95 22 ALA D CA 1
ATOM 5735 C C . ALA D 1 30 ? 57.772 -32.684 44.358 1.00 25.00 22 ALA D C 1
ATOM 5736 O O . ALA D 1 30 ? 58.938 -33.083 44.387 1.00 30.47 22 ALA D O 1
ATOM 5738 N N . ILE D 1 31 ? 56.858 -33.172 43.523 1.00 25.28 23 ILE D N 1
ATOM 5739 C CA . ILE D 1 31 ? 57.198 -34.062 42.417 1.00 25.06 23 ILE D CA 1
ATOM 5740 C C . ILE D 1 31 ? 57.285 -33.215 41.161 1.00 24.04 23 ILE D C 1
ATOM 5741 O O . ILE D 1 31 ? 56.357 -32.457 40.856 1.00 23.99 23 ILE D O 1
ATOM 5746 N N . ILE D 1 32 ? 58.389 -33.329 40.427 1.00 25.45 24 ILE D N 1
ATOM 5747 C CA . ILE D 1 32 ? 58.547 -32.640 39.144 1.00 24.52 24 ILE D CA 1
ATOM 5748 C C . ILE D 1 32 ? 58.867 -33.697 38.103 1.00 23.94 24 ILE D C 1
ATOM 5749 O O . ILE D 1 32 ? 59.891 -34.384 38.211 1.00 25.19 24 ILE D O 1
ATOM 5754 N N . THR D 1 33 ? 57.994 -33.844 37.114 1.00 23.83 25 THR D N 1
ATOM 5755 C CA . THR D 1 33 ? 58.259 -34.814 36.062 1.00 21.41 25 THR D CA 1
ATOM 5756 C C . THR D 1 33 ? 59.127 -34.168 34.984 1.00 25.01 25 THR D C 1
ATOM 5757 O O . THR D 1 33 ? 59.207 -32.945 34.873 1.00 24.91 25 THR D O 1
ATOM 5761 N N . GLY D 1 34 ? 59.801 -35.010 34.207 1.00 27.16 26 GLY D N 1
ATOM 5762 C CA . GLY D 1 34 ? 60.748 -34.532 33.206 1.00 26.73 26 GLY D CA 1
ATOM 5763 C C . GLY D 1 34 ? 61.866 -33.693 33.788 1.00 31.26 26 GLY D C 1
ATOM 5764 O O . GLY D 1 34 ? 62.316 -32.729 33.154 1.00 28.88 26 GLY D O 1
ATOM 5765 N N . ALA D 1 35 ? 62.333 -34.043 34.981 1.00 28.51 27 ALA D N 1
ATOM 5766 C CA . ALA D 1 35 ? 63.203 -33.168 35.748 1.00 29.36 27 ALA D CA 1
ATOM 5767 C C . ALA D 1 35 ? 64.687 -33.518 35.635 1.00 30.18 27 ALA D C 1
ATOM 5768 O O . ALA D 1 35 ? 65.505 -32.905 36.328 1.00 33.47 27 ALA D O 1
ATOM 5770 N N . ALA D 1 36 ? 65.068 -34.469 34.778 1.00 30.95 28 ALA D N 1
ATOM 5771 C CA . ALA D 1 36 ? 66.488 -34.804 34.695 1.00 34.15 28 ALA D CA 1
ATOM 5772 C C . ALA D 1 36 ? 67.288 -33.804 33.867 1.00 34.91 28 ALA D C 1
ATOM 5773 O O . ALA D 1 36 ? 68.520 -33.803 33.945 1.00 39.70 28 ALA D O 1
ATOM 5775 N N . GLN D 1 37 ? 66.629 -32.962 33.079 1.00 33.62 29 GLN D N 1
ATOM 5776 C CA . GLN D 1 37 ? 67.350 -32.006 32.254 1.00 35.13 29 GLN D CA 1
ATOM 5777 C C . GLN D 1 37 ? 66.418 -30.856 31.910 1.00 33.04 29 GLN D C 1
ATOM 5778 O O . GLN D 1 37 ? 65.213 -30.902 32.171 1.00 31.28 29 GLN D O 1
ATOM 5784 N N . GLY D 1 38 ? 66.998 -29.821 31.307 1.00 33.92 30 GLY D N 1
ATOM 5785 C CA . GLY D 1 38 ? 66.191 -28.722 30.822 1.00 34.05 30 GLY D CA 1
ATOM 5786 C C . GLY D 1 38 ? 65.606 -27.893 31.953 1.00 33.45 30 GLY D C 1
ATOM 5787 O O . GLY D 1 38 ? 66.169 -27.776 33.046 1.00 31.65 30 GLY D O 1
ATOM 5788 N N . ILE D 1 39 ? 64.447 -27.299 31.672 1.00 30.34 31 ILE D N 1
ATOM 5789 C CA . ILE D 1 39 ? 63.814 -26.431 32.659 1.00 33.56 31 ILE D CA 1
ATOM 5790 C C . ILE D 1 39 ? 63.337 -27.237 33.862 1.00 29.55 31 ILE D C 1
ATOM 5791 O O . ILE D 1 39 ? 63.348 -26.738 34.995 1.00 29.23 31 ILE D O 1
ATOM 5796 N N . GLY D 1 40 ? 62.925 -28.490 33.647 1.00 29.68 32 GLY D N 1
ATOM 5797 C CA . GLY D 1 40 ? 62.513 -29.324 34.765 1.00 31.11 32 GLY D CA 1
ATOM 5798 C C . GLY D 1 40 ? 63.606 -29.499 35.801 1.00 29.62 32 GLY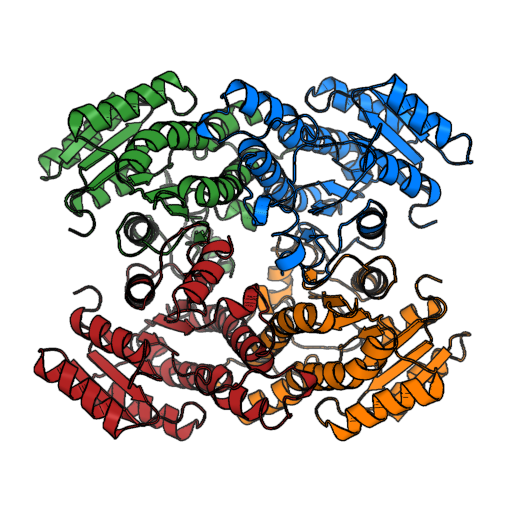 D C 1
ATOM 5799 O O . GLY D 1 40 ? 63.335 -29.516 37.007 1.00 27.16 32 GLY D O 1
ATOM 5800 N N . ARG D 1 41 ? 64.860 -29.632 35.346 1.00 27.97 33 ARG D N 1
ATOM 5801 C CA . ARG D 1 41 ? 65.973 -29.734 36.281 1.00 30.85 33 ARG D CA 1
ATOM 5802 C C . ARG D 1 41 ? 66.136 -28.442 37.068 1.00 30.29 33 ARG D C 1
ATOM 5803 O O . ARG D 1 41 ? 66.389 -28.469 38.276 1.00 31.21 33 ARG D O 1
ATOM 5811 N N . ILE D 1 42 ? 65.957 -27.303 36.403 1.00 30.13 34 ILE D N 1
ATOM 5812 C CA . ILE D 1 42 ? 66.078 -26.027 37.090 1.00 30.79 34 ILE D CA 1
ATOM 5813 C C . ILE D 1 42 ? 64.944 -25.847 38.095 1.00 29.45 34 ILE D C 1
ATOM 5814 O O . ILE D 1 42 ? 65.167 -25.353 39.206 1.00 32.37 34 ILE D O 1
ATOM 5819 N N . TYR D 1 43 ? 63.718 -26.262 37.740 1.00 31.23 35 TYR D N 1
ATOM 5820 C CA . TYR D 1 43 ? 62.631 -26.248 38.720 1.00 28.23 35 TYR D CA 1
ATOM 5821 C C . TYR D 1 43 ? 63.023 -27.024 39.966 1.00 28.02 35 TYR D C 1
ATOM 5822 O O . TYR D 1 43 ? 62.861 -26.543 41.092 1.00 30.02 35 TYR D O 1
ATOM 5831 N N . ALA D 1 44 ? 63.533 -28.245 39.770 1.00 31.12 36 ALA D N 1
ATOM 5832 C CA . ALA D 1 44 ? 63.891 -29.103 40.894 1.00 29.42 36 ALA D CA 1
ATOM 5833 C C . ALA D 1 44 ? 64.980 -28.469 41.746 1.00 31.08 36 ALA D C 1
ATOM 5834 O O . ALA D 1 44 ? 64.870 -28.419 42.977 1.00 32.43 36 ALA D O 1
ATOM 5836 N N . GLU D 1 45 ? 66.039 -27.972 41.103 1.00 33.20 37 GLU D N 1
ATOM 5837 C CA . GLU D 1 45 ? 67.125 -27.314 41.827 1.00 34.40 37 GLU D CA 1
ATOM 5838 C C . GLU D 1 45 ? 66.623 -26.115 42.627 1.00 34.74 37 GLU D C 1
ATOM 5839 O O . GLU D 1 45 ? 66.949 -25.964 43.811 1.00 34.51 37 GLU D O 1
ATOM 5845 N N . ARG D 1 46 ? 65.817 -25.258 41.996 1.00 32.19 38 ARG D N 1
ATOM 5846 C CA . ARG D 1 46 ? 65.350 -24.045 42.660 1.00 33.29 38 ARG D CA 1
ATOM 5847 C C . ARG D 1 46 ? 64.324 -24.358 43.743 1.00 31.32 38 ARG D C 1
ATOM 5848 O O . ARG D 1 46 ? 64.336 -23.737 44.813 1.00 34.36 38 ARG D O 1
ATOM 5856 N N . PHE D 1 47 ? 63.436 -25.324 43.492 1.00 29.56 39 PHE D N 1
ATOM 5857 C CA . PHE D 1 47 ? 62.507 -25.763 44.530 1.00 29.88 39 PHE D CA 1
ATOM 5858 C C . PHE D 1 47 ? 63.252 -26.295 45.748 1.00 32.26 39 PHE D C 1
ATOM 5859 O O . PHE D 1 47 ? 62.881 -25.995 46.888 1.00 32.58 39 PHE D O 1
ATOM 5867 N N . ALA D 1 48 ? 64.299 -27.098 45.525 1.00 32.82 40 ALA D N 1
ATOM 5868 C CA . ALA D 1 48 ? 65.085 -27.611 46.643 1.00 34.14 40 ALA D CA 1
ATOM 5869 C C . ALA D 1 48 ? 65.784 -26.482 47.393 1.00 36.78 40 ALA D C 1
ATOM 5870 O O . ALA D 1 48 ? 65.919 -26.534 48.621 1.00 35.87 40 ALA D O 1
ATOM 5872 N N . GLU D 1 49 ? 66.237 -25.451 46.672 1.00 36.89 41 GLU D N 1
ATOM 5873 C CA . GLU D 1 49 ? 66.852 -24.302 47.334 1.00 37.23 41 GLU D CA 1
ATOM 5874 C C . GLU D 1 49 ? 65.866 -23.578 48.239 1.00 36.83 41 GLU D C 1
ATOM 5875 O O . GLU D 1 49 ? 66.271 -22.969 49.236 1.00 39.71 41 GLU D O 1
ATOM 5881 N N . GLU D 1 50 ? 64.578 -23.616 47.900 1.00 36.94 42 GLU D N 1
ATOM 5882 C CA . GLU D 1 50 ? 63.536 -22.956 48.677 1.00 37.69 42 GLU D CA 1
ATOM 5883 C C . GLU D 1 50 ? 62.938 -23.857 49.750 1.00 40.65 42 GLU D C 1
ATOM 5884 O O . GLU D 1 50 ? 61.868 -23.539 50.279 1.00 37.73 42 GLU D O 1
ATOM 5890 N N . GLY D 1 51 ? 63.592 -24.977 50.065 1.00 38.40 43 GLY D N 1
ATOM 5891 C CA . GLY D 1 51 ? 63.212 -25.818 51.181 1.00 35.56 43 GLY D CA 1
ATOM 5892 C C . GLY D 1 51 ? 62.388 -27.034 50.822 1.00 35.29 43 GLY D C 1
ATOM 5893 O O . GLY D 1 51 ? 62.117 -27.855 51.708 1.00 37.67 43 GLY D O 1
ATOM 5894 N N . ALA D 1 52 ? 61.986 -27.180 49.562 1.00 31.49 44 ALA D N 1
ATOM 5895 C CA . ALA D 1 52 ? 61.165 -28.319 49.180 1.00 31.42 44 ALA D CA 1
ATOM 5896 C C . ALA D 1 52 ? 61.991 -29.594 49.189 1.00 31.32 44 ALA D C 1
ATOM 5897 O O . ALA D 1 52 ? 63.164 -29.598 48.801 1.00 33.09 44 ALA D O 1
ATOM 5899 N N . ALA D 1 53 ? 61.374 -30.675 49.648 1.00 31.66 45 ALA D N 1
ATOM 5900 C CA . ALA D 1 53 ? 61.877 -32.009 49.358 1.00 33.13 45 ALA D CA 1
ATOM 5901 C C . ALA D 1 53 ? 61.402 -32.382 47.959 1.00 30.25 45 ALA D C 1
ATOM 5902 O O . ALA D 1 53 ? 60.196 -32.396 47.700 1.00 30.46 45 ALA D O 1
ATOM 5904 N N . VAL D 1 54 ? 62.335 -32.676 47.057 1.00 30.02 46 VAL D N 1
ATOM 5905 C CA . VAL D 1 54 ? 62.051 -32.765 45.628 1.00 30.62 46 VAL D CA 1
ATOM 5906 C C . VAL D 1 54 ? 62.167 -34.210 45.155 1.00 30.75 46 VAL D C 1
ATOM 5907 O O . VAL D 1 54 ? 63.156 -34.892 45.445 1.00 31.43 46 VAL D O 1
ATOM 5911 N N . VAL D 1 55 ? 61.172 -34.666 44.405 1.00 29.25 47 VAL D N 1
ATOM 5912 C CA . VAL D 1 55 ? 61.251 -35.944 43.702 1.00 29.42 47 VAL D CA 1
ATOM 5913 C C . VAL D 1 55 ? 61.587 -35.634 42.251 1.00 30.44 47 VAL D C 1
ATOM 5914 O O . VAL D 1 55 ? 60.750 -35.102 41.510 1.00 29.39 47 VAL D O 1
ATOM 5918 N N . VAL D 1 56 ? 62.826 -35.923 41.857 1.00 30.03 48 VAL D N 1
ATOM 5919 C CA . VAL D 1 56 ? 63.294 -35.685 40.492 1.00 32.34 48 VAL D CA 1
ATOM 5920 C C . VAL D 1 56 ? 62.824 -36.876 39.664 1.00 32.26 48 VAL D C 1
ATOM 5921 O O . VAL D 1 56 ? 63.415 -37.954 39.721 1.00 31.73 48 VAL D O 1
ATOM 5925 N N . ALA D 1 57 ? 61.747 -36.697 38.912 1.00 27.86 49 ALA D N 1
ATOM 5926 C CA . ALA D 1 57 ? 61.116 -37.796 38.197 1.00 28.87 49 ALA D CA 1
ATOM 5927 C C . ALA D 1 57 ? 61.382 -37.664 36.706 1.00 28.66 49 ALA D C 1
ATOM 5928 O O . ALA D 1 57 ? 61.166 -36.600 36.122 1.00 27.44 49 ALA D O 1
ATOM 5930 N N . ASP D 1 58 ? 61.827 -38.755 36.086 1.00 27.07 50 ASP D N 1
ATOM 5931 C CA . ASP D 1 58 ? 62.225 -38.682 34.689 1.00 26.72 50 ASP D CA 1
ATOM 5932 C C . ASP D 1 58 ? 62.303 -40.088 34.125 1.00 27.62 50 ASP D C 1
ATOM 5933 O O . ASP D 1 58 ? 62.536 -41.048 34.856 1.00 29.62 50 ASP D O 1
ATOM 5938 N N . ILE D 1 59 ? 62.124 -40.189 32.806 1.00 28.63 51 ILE D N 1
ATOM 5939 C CA . ILE D 1 59 ? 62.310 -41.467 32.131 1.00 30.55 51 ILE D CA 1
ATOM 5940 C C . ILE D 1 59 ? 63.751 -41.958 32.249 1.00 34.50 51 ILE D C 1
ATOM 5941 O O . ILE D 1 59 ? 64.001 -43.171 32.194 1.00 33.85 51 ILE D O 1
ATOM 5946 N N . ASN D 1 60 ? 64.704 -41.043 32.431 1.00 37.49 52 ASN D N 1
ATOM 5947 C CA . ASN D 1 60 ? 66.129 -41.355 32.514 1.00 35.97 52 ASN D CA 1
ATOM 5948 C C . ASN D 1 60 ? 66.524 -41.366 33.989 1.00 36.09 52 ASN D C 1
ATOM 5949 O O . ASN D 1 60 ? 66.876 -40.338 34.567 1.00 36.88 52 ASN D O 1
ATOM 5954 N N . GLU D 1 61 ? 66.476 -42.550 34.605 1.00 36.53 53 GLU D N 1
ATOM 5955 C CA . GLU D 1 61 ? 66.756 -42.624 36.034 1.00 37.98 53 GLU D CA 1
ATOM 5956 C C . GLU D 1 61 ? 68.209 -42.272 36.356 1.00 37.85 53 GLU D C 1
ATOM 5957 O O . GLU D 1 61 ? 68.456 -41.579 37.350 1.00 39.51 53 GLU D O 1
ATOM 5963 N N . PRO D 1 62 ? 69.199 -42.739 35.582 1.00 40.36 54 PRO D N 1
ATOM 5964 C CA . PRO D 1 62 ? 70.582 -42.319 35.874 1.00 41.65 54 PRO D CA 1
ATOM 5965 C C . PRO D 1 62 ? 70.769 -40.812 35.886 1.00 41.00 54 PRO D C 1
ATOM 5966 O O . PRO D 1 62 ? 71.405 -40.272 36.801 1.00 41.88 54 PRO D O 1
ATOM 5970 N N . LYS D 1 63 ? 70.240 -40.117 34.881 1.00 39.63 55 LYS D N 1
ATOM 5971 C CA . LYS D 1 63 ? 70.400 -38.669 34.837 1.00 39.15 55 LYS D CA 1
ATOM 5972 C C . LYS D 1 63 ? 69.621 -37.998 35.961 1.00 38.42 55 LYS D C 1
ATOM 5973 O O . LYS D 1 63 ? 70.101 -37.028 36.559 1.00 41.29 55 LYS D O 1
ATOM 5979 N N . ALA D 1 64 ? 68.427 -38.508 36.275 1.00 35.50 56 ALA D N 1
ATOM 5980 C CA . ALA D 1 64 ? 67.659 -37.952 37.386 1.00 34.03 56 ALA D CA 1
ATOM 5981 C C . ALA D 1 64 ? 68.377 -38.164 38.714 1.00 38.26 56 ALA D C 1
ATOM 5982 O O . ALA D 1 64 ? 68.337 -37.300 39.599 1.00 37.90 56 ALA D O 1
ATOM 5984 N N . THR D 1 65 ? 69.036 -39.313 38.874 1.00 41.59 57 THR D N 1
ATOM 5985 C CA . THR D 1 65 ? 69.821 -39.554 40.081 1.00 38.94 57 THR D CA 1
ATOM 5986 C C . THR D 1 65 ? 70.968 -38.562 40.193 1.00 40.57 57 THR D C 1
ATOM 5987 O O . THR D 1 65 ? 71.330 -38.137 41.296 1.00 41.77 57 THR D O 1
ATOM 5991 N N . GLU D 1 66 ? 71.552 -38.181 39.057 1.00 41.30 58 GLU D N 1
ATOM 5992 C CA . GLU D 1 66 ? 72.623 -37.197 39.085 1.00 42.98 58 GLU D CA 1
ATOM 5993 C C . GLU D 1 66 ? 72.104 -35.832 39.517 1.00 43.59 58 GLU D C 1
ATOM 5994 O O . GLU D 1 66 ? 72.815 -35.093 40.207 1.00 44.94 58 GLU D O 1
ATOM 6000 N N . VAL D 1 67 ? 70.869 -35.496 39.139 1.00 43.69 59 VAL D N 1
ATOM 6001 C CA . VAL D 1 67 ? 70.267 -34.237 39.578 1.00 39.00 59 VAL D CA 1
ATOM 6002 C C . VAL D 1 67 ? 69.999 -34.278 41.076 1.00 37.69 59 VAL D C 1
ATOM 6003 O O . VAL D 1 67 ? 70.323 -33.336 41.809 1.00 40.58 59 VAL D O 1
ATOM 6007 N N . ALA D 1 68 ? 69.406 -35.374 41.555 1.00 37.52 60 ALA D N 1
ATOM 6008 C CA . ALA D 1 68 ? 69.114 -35.484 42.979 1.00 40.52 60 ALA D CA 1
ATOM 6009 C C . ALA D 1 68 ? 70.391 -35.440 43.809 1.00 43.41 60 ALA D C 1
ATOM 6010 O O . ALA D 1 68 ? 70.437 -34.775 44.850 1.00 45.11 60 ALA D O 1
ATOM 6012 N N . SER D 1 69 ? 71.445 -36.126 43.356 1.00 41.51 61 SER D N 1
ATOM 6013 C CA . SER D 1 69 ? 72.705 -36.119 44.096 1.00 44.48 61 SER D CA 1
ATOM 6014 C C . SER D 1 69 ? 73.348 -34.739 44.069 1.00 45.93 61 SER D C 1
ATOM 6015 O O . SER D 1 69 ? 73.915 -34.293 45.073 1.00 50.32 61 SER D O 1
ATOM 6018 N N . SER D 1 70 ? 73.266 -34.049 42.929 1.00 47.34 62 SER D N 1
ATOM 6019 C CA . SER D 1 70 ? 73.733 -32.667 42.854 1.00 49.15 62 SER D CA 1
ATOM 6020 C C . SER D 1 70 ? 72.984 -31.782 43.845 1.00 49.87 62 SER D C 1
ATOM 6021 O O . SER D 1 70 ? 73.588 -30.960 44.547 1.00 49.16 62 SER D O 1
ATOM 6024 N N . ILE D 1 71 ? 71.660 -31.943 43.914 1.00 47.15 63 ILE D N 1
ATOM 6025 C CA . ILE D 1 71 ? 70.852 -31.184 44.866 1.00 47.68 63 ILE D CA 1
ATOM 6026 C C . ILE D 1 71 ? 71.226 -31.549 46.298 1.00 49.35 63 ILE D C 1
ATOM 6027 O O . ILE D 1 71 ? 71.358 -30.675 47.166 1.00 47.83 63 ILE D O 1
ATOM 6032 N N . THR D 1 72 ? 71.406 -32.844 46.564 1.00 44.98 64 THR D N 1
ATOM 6033 C CA . THR D 1 72 ? 71.699 -33.309 47.917 1.00 48.85 64 THR D CA 1
ATOM 6034 C C . THR D 1 72 ? 73.058 -32.817 48.401 1.00 50.30 64 THR D C 1
ATOM 6035 O O . THR D 1 72 ? 73.198 -32.389 49.554 1.00 49.04 64 THR D O 1
ATOM 6039 N N . SER D 1 73 ? 74.071 -32.862 47.534 1.00 51.69 65 SER D N 1
ATOM 6040 C CA . SER D 1 73 ? 75.397 -32.405 47.928 1.00 53.03 65 SER D CA 1
ATOM 6041 C C . SER D 1 73 ? 75.451 -30.905 48.198 1.00 56.71 65 SER D C 1
ATOM 6042 O O . SER D 1 73 ? 76.433 -30.438 48.785 1.00 58.14 65 SER D O 1
ATOM 6045 N N . LEU D 1 74 ? 74.435 -30.144 47.789 1.00 54.41 66 LEU D N 1
ATOM 6046 C CA . LEU D 1 74 ? 74.346 -28.724 48.108 1.00 57.40 66 LEU D CA 1
ATOM 6047 C C . LEU D 1 74 ? 73.472 -28.452 49.329 1.00 57.32 66 LEU D C 1
ATOM 6048 O O . LEU D 1 74 ? 73.121 -27.295 49.581 1.00 57.65 66 LEU D O 1
ATOM 6053 N N . GLY D 1 75 ? 73.110 -29.490 50.087 1.00 53.47 67 GLY D N 1
ATOM 6054 C CA . GLY D 1 75 ? 72.360 -29.323 51.314 1.00 49.50 67 GLY D CA 1
ATOM 6055 C C . GLY D 1 75 ? 70.856 -29.425 51.181 1.00 54.38 67 GLY D C 1
ATOM 6056 O O . GLY D 1 75 ? 70.151 -29.243 52.181 1.00 49.85 67 GLY D O 1
ATOM 6057 N N . GLY D 1 76 ? 70.340 -29.704 49.982 1.00 50.54 68 GLY D N 1
ATOM 6058 C CA . GLY D 1 76 ? 68.915 -29.876 49.800 1.00 47.93 68 GLY D CA 1
ATOM 6059 C C . GLY D 1 76 ? 68.496 -31.326 49.935 1.00 49.36 68 GLY D C 1
ATOM 6060 O O . GLY D 1 76 ? 69.322 -32.230 50.052 1.00 45.56 68 GLY D O 1
ATOM 6061 N N . ARG D 1 77 ? 67.185 -31.540 49.922 1.00 45.93 69 ARG D N 1
ATOM 6062 C CA . ARG D 1 77 ? 66.603 -32.873 50.006 1.00 44.70 69 ARG D CA 1
ATOM 6063 C C . ARG D 1 77 ? 65.985 -33.249 48.667 1.00 43.83 69 ARG D C 1
ATOM 6064 O O . ARG D 1 77 ? 65.141 -32.517 48.139 1.00 38.83 69 ARG D O 1
ATOM 6072 N N . ALA D 1 78 ? 66.402 -34.392 48.127 1.00 45.29 70 ALA D N 1
ATOM 6073 C CA . ALA D 1 78 ? 65.883 -34.853 46.848 1.00 37.97 70 ALA D CA 1
ATOM 6074 C C . ALA D 1 78 ? 66.101 -36.352 46.721 1.00 39.41 70 ALA D C 1
ATOM 6075 O O . ALA D 1 78 ? 67.059 -36.903 47.272 1.00 41.95 70 ALA D O 1
ATOM 6077 N N . ILE D 1 79 ? 65.181 -37.004 46.007 1.00 35.62 71 ILE D N 1
ATOM 6078 C CA . ILE D 1 79 ? 65.352 -38.366 45.525 1.00 34.80 71 ILE D CA 1
ATOM 6079 C C . ILE D 1 79 ? 65.046 -38.366 44.036 1.00 37.56 71 ILE D C 1
ATOM 6080 O O . ILE D 1 79 ? 64.389 -37.462 43.513 1.00 36.21 71 ILE D O 1
ATOM 6085 N N . ALA D 1 80 ? 65.547 -39.387 43.354 1.00 39.00 72 ALA D N 1
ATOM 6086 C CA . ALA D 1 80 ? 65.223 -39.624 41.958 1.00 32.07 72 ALA D CA 1
ATOM 6087 C C . ALA D 1 80 ? 64.188 -40.730 41.862 1.00 31.40 72 ALA D C 1
ATOM 6088 O O . ALA D 1 80 ? 64.236 -41.710 42.616 1.00 38.51 72 ALA D O 1
ATOM 6090 N N . ALA D 1 81 ? 63.274 -40.588 40.912 1.00 30.78 73 ALA D N 1
ATOM 6091 C CA . ALA D 1 81 ? 62.315 -41.644 40.616 1.00 33.65 73 ALA D CA 1
ATOM 6092 C C . ALA D 1 81 ? 62.239 -41.814 39.108 1.00 30.69 73 ALA D C 1
ATOM 6093 O O . ALA D 1 81 ? 61.968 -40.848 38.385 1.00 34.21 73 ALA D O 1
ATOM 6095 N N . ALA D 1 82 ? 62.488 -43.028 38.627 1.00 33.92 74 ALA D N 1
ATOM 6096 C CA . ALA D 1 82 ? 62.175 -43.314 37.237 1.00 31.04 74 ALA D CA 1
ATOM 6097 C C . ALA D 1 82 ? 60.666 -43.268 37.045 1.00 31.21 74 ALA D C 1
ATOM 6098 O O . ALA D 1 82 ? 59.909 -43.783 37.873 1.00 38.21 74 ALA D O 1
ATOM 6100 N N . VAL D 1 83 ? 60.218 -42.641 35.959 1.00 25.85 75 VAL D N 1
ATOM 6101 C CA . VAL D 1 83 ? 58.797 -42.672 35.636 1.00 24.87 75 VAL D CA 1
ATOM 6102 C C . VAL D 1 83 ? 58.630 -42.595 34.128 1.00 29.55 75 VAL D C 1
ATOM 6103 O O . VAL D 1 83 ? 59.347 -41.862 33.440 1.00 25.04 75 VAL D O 1
ATOM 6107 N N . ASP D 1 84 ? 57.711 -43.415 33.623 1.00 28.02 76 ASP D N 1
ATOM 6108 C CA . ASP D 1 84 ? 57.134 -43.275 32.291 1.00 25.79 76 ASP D CA 1
ATOM 6109 C C . ASP D 1 84 ? 55.739 -42.718 32.543 1.00 25.06 76 ASP D C 1
ATOM 6110 O O . ASP D 1 84 ? 54.857 -43.450 32.999 1.00 26.53 76 ASP D O 1
ATOM 6115 N N . VAL D 1 85 ? 55.540 -41.411 32.299 1.00 22.28 77 VAL D N 1
ATOM 6116 C CA . VAL D 1 85 ? 54.273 -40.803 32.699 1.00 20.53 77 VAL D CA 1
ATOM 6117 C C . VAL D 1 85 ? 53.100 -41.340 31.897 1.00 22.34 77 VAL D C 1
ATOM 6118 O O . VAL D 1 85 ? 51.947 -41.182 32.319 1.00 22.81 77 VAL D O 1
ATOM 6122 N N . SER D 1 86 ? 53.356 -41.985 30.762 1.00 24.58 78 SER D N 1
ATOM 6123 C CA . SER D 1 86 ? 52.282 -42.588 29.988 1.00 24.66 78 SER D CA 1
ATOM 6124 C C . SER D 1 86 ? 51.839 -43.933 30.553 1.00 25.06 78 SER D C 1
ATOM 6125 O O . SER D 1 86 ? 50.850 -44.490 30.067 1.00 27.32 78 SER D O 1
ATOM 6128 N N . ASP D 1 87 ? 52.515 -44.437 31.593 1.00 24.97 79 ASP D N 1
ATOM 6129 C CA . ASP D 1 87 ? 52.307 -45.778 32.142 1.00 25.80 79 ASP D CA 1
ATOM 6130 C C . ASP D 1 87 ? 51.729 -45.637 33.546 1.00 27.18 79 ASP D C 1
ATOM 6131 O O . ASP D 1 87 ? 52.439 -45.243 34.477 1.00 27.08 79 ASP D O 1
ATOM 6136 N N . VAL D 1 88 ? 50.448 -45.992 33.702 1.00 24.44 80 VAL D N 1
ATOM 6137 C CA . VAL D 1 88 ? 49.772 -45.802 34.984 1.00 28.86 80 VAL D CA 1
ATOM 6138 C C . VAL D 1 88 ? 50.505 -46.518 36.126 1.00 29.77 80 VAL D C 1
ATOM 6139 O O . VAL D 1 88 ? 50.618 -45.971 37.233 1.00 25.74 80 VAL D O 1
ATOM 6143 N N . GLU D 1 89 ? 51.026 -47.734 35.887 1.00 29.58 81 GLU D N 1
ATOM 6144 C CA . GLU D 1 89 ? 51.744 -48.435 36.951 1.00 30.87 81 GLU D CA 1
ATOM 6145 C C . GLU D 1 89 ? 53.035 -47.713 37.320 1.00 28.51 81 GLU D C 1
ATOM 6146 O O . GLU D 1 89 ? 53.413 -47.661 38.497 1.00 29.32 81 GLU D O 1
ATOM 6152 N N . SER D 1 90 ? 53.736 -47.169 36.323 1.00 28.85 82 SER D N 1
ATOM 6153 C CA . SER D 1 90 ? 54.961 -46.426 36.589 1.00 26.91 82 SER D CA 1
ATOM 6154 C C . SER D 1 90 ? 54.662 -45.143 37.357 1.00 25.28 82 SER D C 1
ATOM 6155 O O . SER D 1 90 ? 55.376 -44.799 38.310 1.00 24.27 82 SER D O 1
ATOM 6158 N N . VAL D 1 91 ? 53.579 -44.458 36.985 1.00 25.72 83 VAL D N 1
ATOM 6159 C CA . VAL D 1 91 ? 53.179 -43.231 37.671 1.00 23.91 83 VAL D CA 1
ATOM 6160 C C . VAL D 1 91 ? 52.831 -43.525 39.126 1.00 27.39 83 VAL D C 1
ATOM 6161 O O . VAL D 1 91 ? 53.232 -42.789 40.037 1.00 26.87 83 VAL D O 1
ATOM 6165 N N . ASN D 1 92 ? 52.087 -44.610 39.368 1.00 24.70 84 ASN D N 1
ATOM 6166 C CA . ASN D 1 92 ? 51.731 -44.977 40.738 1.00 24.57 84 ASN D CA 1
ATOM 6167 C C . ASN D 1 92 ? 52.966 -45.304 41.570 1.00 28.78 84 ASN D C 1
ATOM 6168 O O . ASN D 1 92 ? 53.055 -44.915 42.742 1.00 32.09 84 ASN D O 1
ATOM 6173 N N . ARG D 1 93 ? 53.929 -46.025 40.986 1.00 27.73 85 ARG D N 1
ATOM 6174 C CA . ARG D 1 93 ? 55.184 -46.298 41.682 1.00 28.38 85 ARG D CA 1
ATOM 6175 C C . ARG D 1 93 ? 55.930 -45.012 42.021 1.00 28.11 85 ARG D C 1
ATOM 6176 O O . ARG D 1 93 ? 56.588 -44.935 43.070 1.00 30.80 85 ARG D O 1
ATOM 6184 N N . MET D 1 94 ? 55.829 -43.994 41.158 1.00 27.15 86 MET D N 1
ATOM 6185 C CA . MET D 1 94 ? 56.484 -42.714 41.409 1.00 28.67 86 MET D CA 1
ATOM 6186 C C . MET D 1 94 ? 55.896 -42.038 42.639 1.00 30.35 86 MET D C 1
ATOM 6187 O O . MET D 1 94 ? 56.633 -41.577 43.519 1.00 27.11 86 MET D O 1
ATOM 6192 N N . VAL D 1 95 ? 54.566 -41.969 42.718 1.00 27.77 87 VAL D N 1
ATOM 6193 C CA . VAL D 1 95 ? 53.937 -41.345 43.879 1.00 30.43 87 VAL D CA 1
ATOM 6194 C C . VAL D 1 95 ? 54.214 -42.158 45.139 1.00 28.65 87 VAL D C 1
ATOM 6195 O O . VAL D 1 95 ? 54.474 -41.598 46.207 1.00 28.90 87 VAL D O 1
ATOM 6199 N N . ASP D 1 96 ? 54.178 -43.489 45.042 1.00 28.93 88 ASP D N 1
ATOM 6200 C CA . ASP D 1 96 ? 54.519 -44.297 46.209 1.00 31.42 88 ASP D CA 1
ATOM 6201 C C . ASP D 1 96 ? 55.937 -44.003 46.683 1.00 30.04 88 ASP D C 1
ATOM 6202 O O . ASP D 1 96 ? 56.194 -43.932 47.891 1.00 33.07 88 ASP D O 1
ATOM 6207 N N . SER D 1 97 ? 56.871 -43.824 45.745 1.00 29.07 89 SER D N 1
ATOM 6208 C CA . SER D 1 97 ? 58.256 -43.557 46.125 1.00 32.25 89 SER D CA 1
ATOM 6209 C C . SER D 1 97 ? 58.377 -42.220 46.839 1.00 31.68 89 SER D C 1
ATOM 6210 O O . SER D 1 97 ? 59.132 -42.092 47.815 1.00 33.17 89 SER D O 1
ATOM 6213 N N . ALA D 1 98 ? 57.638 -41.215 46.360 1.00 30.68 90 ALA D N 1
ATOM 6214 C CA . ALA D 1 98 ? 57.625 -39.905 46.999 1.00 27.40 90 ALA D CA 1
ATOM 6215 C C . ALA D 1 98 ? 57.091 -39.990 48.423 1.00 32.48 90 ALA D C 1
ATOM 6216 O O . ALA D 1 98 ? 57.693 -39.450 49.358 1.00 30.35 90 ALA D O 1
ATOM 6218 N N . VAL D 1 99 ? 55.951 -40.662 48.608 1.00 33.47 91 VAL D N 1
ATOM 6219 C CA . VAL D 1 99 ? 55.383 -40.774 49.946 1.00 33.41 91 VAL D CA 1
ATOM 6220 C C . VAL D 1 99 ? 56.272 -41.633 50.841 1.00 33.67 91 VAL D C 1
ATOM 6221 O O . VAL D 1 99 ? 56.391 -41.367 52.045 1.00 37.57 91 VAL D O 1
ATOM 6225 N N . GLU D 1 100 ? 56.922 -42.659 50.276 1.00 32.19 92 GLU D N 1
ATOM 6226 C CA . GLU D 1 100 ? 57.849 -43.470 51.064 1.00 33.62 92 GLU D CA 1
ATOM 6227 C C . GLU D 1 100 ? 58.992 -42.624 51.604 1.00 37.40 92 GLU D C 1
ATOM 6228 O O . GLU D 1 100 ? 59.387 -42.764 52.767 1.00 39.38 92 GLU D O 1
ATOM 6234 N N . ALA D 1 101 ? 59.530 -41.732 50.777 1.00 33.55 93 ALA D N 1
ATOM 6235 C CA . ALA D 1 101 ? 60.681 -40.940 51.187 1.00 35.63 93 ALA D CA 1
ATOM 6236 C C . ALA D 1 101 ? 60.281 -39.797 52.108 1.00 35.88 93 ALA D C 1
ATOM 6237 O O . ALA D 1 101 ? 60.954 -39.537 53.113 1.00 36.53 93 ALA D O 1
ATOM 6239 N N . PHE D 1 102 ? 59.182 -39.112 51.791 1.00 36.70 94 PHE D N 1
ATOM 6240 C CA . PHE D 1 102 ? 58.901 -37.809 52.374 1.00 34.38 94 PHE D CA 1
ATOM 6241 C C . PHE D 1 102 ? 57.560 -37.717 53.086 1.00 33.17 94 PHE D C 1
ATOM 6242 O O . PHE D 1 102 ? 57.265 -36.669 53.669 1.00 41.51 94 PHE D O 1
ATOM 6250 N N . GLY D 1 103 ? 56.738 -38.767 53.049 1.00 32.60 95 GLY D N 1
ATOM 6251 C CA . GLY D 1 103 ? 55.531 -38.834 53.841 1.00 35.50 95 GLY D CA 1
ATOM 6252 C C . GLY D 1 103 ? 54.290 -38.260 53.193 1.00 38.73 95 GLY D C 1
ATOM 6253 O O . GLY D 1 103 ? 53.178 -38.553 53.653 1.00 37.28 95 GLY D O 1
ATOM 6254 N N . THR D 1 104 ? 54.438 -37.463 52.138 1.00 32.46 96 THR D N 1
ATOM 6255 C CA . THR D 1 104 ? 53.302 -36.791 51.523 1.00 31.40 96 THR D CA 1
ATOM 6256 C C . THR D 1 104 ? 53.740 -36.256 50.168 1.00 28.51 96 THR D C 1
ATOM 6257 O O . THR D 1 104 ? 54.911 -36.343 49.793 1.00 28.86 96 THR D O 1
ATOM 6261 N N . VAL D 1 105 ? 52.778 -35.709 49.430 1.00 29.24 97 VAL D N 1
ATOM 6262 C CA . VAL D 1 105 ? 53.052 -34.905 48.245 1.00 27.17 97 VAL D CA 1
ATOM 6263 C C . VAL D 1 105 ? 52.239 -33.630 48.373 1.00 27.57 97 VAL D C 1
ATOM 6264 O O . VAL D 1 105 ? 51.005 -33.685 48.464 1.00 27.23 97 VAL D O 1
ATOM 6268 N N . ASP D 1 106 ? 52.920 -32.488 48.368 1.00 27.18 98 ASP D N 1
ATOM 6269 C CA . ASP D 1 106 ? 52.251 -31.193 48.379 1.00 26.64 98 ASP D CA 1
ATOM 6270 C C . ASP D 1 106 ? 52.096 -30.587 46.997 1.00 23.96 98 ASP D C 1
ATOM 6271 O O . ASP D 1 106 ? 51.108 -29.891 46.742 1.00 24.37 98 ASP D O 1
ATOM 6276 N N . ILE D 1 107 ? 53.060 -30.818 46.112 1.00 23.56 99 ILE D N 1
ATOM 6277 C CA . ILE D 1 107 ? 53.199 -30.081 44.862 1.00 20.85 99 ILE D CA 1
ATOM 6278 C C . ILE D 1 107 ? 53.475 -31.090 43.763 1.00 21.73 99 ILE D C 1
ATOM 6279 O O . ILE D 1 107 ? 54.298 -31.990 43.947 1.00 22.70 99 ILE D O 1
ATOM 6284 N N . LEU D 1 108 ? 52.788 -30.945 42.629 1.00 19.02 100 LEU D N 1
ATOM 6285 C CA . LEU D 1 108 ? 53.073 -31.719 41.421 1.00 20.22 100 LEU D CA 1
ATOM 6286 C C . LEU D 1 108 ? 53.254 -30.740 40.269 1.00 21.07 100 LEU D C 1
ATOM 6287 O O . LEU D 1 108 ? 52.377 -29.908 40.019 1.00 20.52 100 LEU D O 1
ATOM 6292 N N . VAL D 1 109 ? 54.395 -30.821 39.589 1.00 20.43 101 VAL D N 1
ATOM 6293 C CA . VAL D 1 109 ? 54.648 -30.045 38.377 1.00 19.29 101 VAL D CA 1
ATOM 6294 C C . VAL D 1 109 ? 54.721 -31.023 37.215 1.00 21.15 101 VAL D C 1
ATOM 6295 O O . VAL D 1 109 ? 55.673 -31.811 37.123 1.00 21.39 101 VAL D O 1
ATOM 6299 N N . ASN D 1 110 ? 53.727 -30.971 36.326 1.00 18.39 102 ASN D N 1
ATOM 6300 C CA . ASN D 1 110 ? 53.650 -31.896 35.187 1.00 17.03 102 ASN D CA 1
ATOM 6301 C C . ASN D 1 110 ? 54.413 -31.307 34.000 1.00 18.31 102 ASN D C 1
ATOM 6302 O O . ASN D 1 110 ? 53.845 -30.837 33.013 1.00 20.61 102 ASN D O 1
ATOM 6307 N N . ASN D 1 111 ? 55.737 -31.349 34.127 1.00 22.21 103 ASN D N 1
ATOM 6308 C CA . ASN D 1 111 ? 56.654 -30.770 33.150 1.00 21.30 103 ASN D CA 1
ATOM 6309 C C . ASN D 1 111 ? 57.045 -31.738 32.039 1.00 24.40 103 ASN D C 1
ATOM 6310 O O . ASN D 1 111 ? 57.415 -31.285 30.952 1.00 25.25 103 ASN D O 1
ATOM 6315 N N . ALA D 1 112 ? 56.933 -33.052 32.261 1.00 21.51 104 ALA D N 1
ATOM 6316 C CA . ALA D 1 112 ? 57.296 -34.018 31.229 1.00 25.94 104 ALA D CA 1
ATOM 6317 C C . ALA D 1 112 ? 56.501 -33.777 29.952 1.00 23.39 104 ALA D C 1
ATOM 6318 O O . ALA D 1 112 ? 55.272 -33.662 29.979 1.00 23.12 104 ALA D O 1
ATOM 6320 N N . ALA D 1 113 ? 57.207 -33.715 28.825 1.00 24.30 105 ALA D N 1
ATOM 6321 C CA . ALA D 1 113 ? 56.549 -33.508 27.539 1.00 19.34 105 ALA D CA 1
ATOM 6322 C C . ALA D 1 113 ? 57.501 -33.887 26.416 1.00 25.97 105 ALA D C 1
ATOM 6323 O O . ALA D 1 113 ? 58.722 -33.769 26.545 1.00 31.41 105 ALA D O 1
ATOM 6325 N N . ILE D 1 114 ? 56.923 -34.356 25.321 1.00 25.90 106 ILE D N 1
ATOM 6326 C CA . ILE D 1 114 ? 57.649 -34.516 24.070 1.00 28.69 106 ILE D CA 1
ATOM 6327 C C . ILE D 1 114 ? 57.572 -33.182 23.341 1.00 30.77 106 ILE D C 1
ATOM 6328 O O . ILE D 1 114 ? 56.475 -32.696 23.050 1.00 25.74 106 ILE D O 1
ATOM 6333 N N . PHE D 1 115 ? 58.730 -32.567 23.085 1.00 31.97 107 PHE D N 1
ATOM 6334 C CA . PHE D 1 115 ? 58.757 -31.326 22.313 1.00 34.35 107 PHE D CA 1
ATOM 6335 C C . PHE D 1 115 ? 60.103 -31.133 21.626 1.00 41.43 107 PHE D C 1
ATOM 6336 O O . PHE D 1 115 ? 60.156 -30.952 20.405 1.00 39.39 107 PHE D O 1
ATOM 6344 N N . SER D 1 116 ? 61.191 -31.170 22.401 1.00 50.22 108 SER D N 1
ATOM 6345 C CA . SER D 1 116 ? 62.511 -30.879 21.845 1.00 50.61 108 SER D CA 1
ATOM 6346 C C . SER D 1 116 ? 62.891 -31.862 20.742 1.00 51.15 108 SER D C 1
ATOM 6347 O O . SER D 1 116 ? 63.524 -31.478 19.752 1.00 54.67 108 SER D O 1
ATOM 6350 N N . THR D 1 117 ? 62.504 -33.133 20.884 1.00 45.86 109 THR D N 1
ATOM 6351 C CA . THR D 1 117 ? 62.835 -34.112 19.854 1.00 45.71 109 THR D CA 1
ATOM 6352 C C . THR D 1 117 ? 62.014 -33.925 18.584 1.00 45.36 109 THR D C 1
ATOM 6353 O O . THR D 1 117 ? 62.391 -34.461 17.537 1.00 49.25 109 THR D O 1
ATOM 6357 N N . LEU D 1 118 ? 60.914 -33.177 18.644 1.00 44.32 110 LEU D N 1
ATOM 6358 C CA . LEU D 1 118 ? 60.009 -33.099 17.504 1.00 43.52 110 LEU D CA 1
ATOM 6359 C C . LEU D 1 118 ? 60.688 -32.461 16.298 1.00 41.42 110 LEU D C 1
ATOM 6360 O O . LEU D 1 118 ? 61.363 -31.434 16.416 1.00 46.75 110 LEU D O 1
ATOM 6365 N N . LYS D 1 119 ? 60.505 -33.079 15.135 1.00 41.80 111 LYS D N 1
ATOM 6366 C CA . LYS D 1 119 ? 60.834 -32.445 13.867 1.00 46.14 111 LYS D CA 1
ATOM 6367 C C . LYS D 1 119 ? 59.604 -31.712 13.343 1.00 43.11 111 LYS D C 1
ATOM 6368 O O . LYS D 1 119 ? 58.484 -32.227 13.409 1.00 42.66 111 LYS D O 1
ATOM 6370 N N . MET D 1 120 ? 59.817 -30.501 12.842 1.00 41.73 112 MET D N 1
ATOM 6371 C CA . MET D 1 120 ? 58.722 -29.755 12.241 1.00 39.57 112 MET D CA 1
ATOM 6372 C C . MET D 1 120 ? 58.187 -30.503 11.028 1.00 37.53 112 MET D C 1
ATOM 6373 O O . MET D 1 120 ? 58.955 -31.024 10.216 1.00 33.35 112 MET D O 1
ATOM 6378 N N . LYS D 1 121 ? 56.861 -30.572 10.913 1.00 30.17 113 LYS D N 1
ATOM 6379 C CA . LYS D 1 121 ? 56.255 -31.111 9.704 1.00 32.53 113 LYS D CA 1
ATOM 6380 C C . LYS D 1 121 ? 54.846 -30.566 9.572 1.00 28.22 113 LYS D C 1
ATOM 6381 O O . LYS D 1 121 ? 54.162 -30.375 10.586 1.00 28.34 113 LYS D O 1
ATOM 6387 N N . PRO D 1 122 ? 54.384 -30.310 8.346 1.00 28.18 114 PRO D N 1
ATOM 6388 C CA . PRO D 1 122 ? 52.993 -29.886 8.152 1.00 24.10 114 PRO D CA 1
ATOM 6389 C C . PRO D 1 122 ? 52.054 -30.942 8.702 1.00 24.71 114 PRO D C 1
ATOM 6390 O O . PRO D 1 122 ? 52.398 -32.125 8.761 1.00 26.49 114 PRO D O 1
ATOM 6394 N N . PHE D 1 123 ? 50.853 -30.518 9.109 1.00 19.78 115 PHE D N 1
ATOM 6395 C CA . PHE D 1 123 ? 50.034 -31.427 9.902 1.00 20.93 115 PHE D CA 1
ATOM 6396 C C . PHE D 1 123 ? 49.577 -32.623 9.083 1.00 23.64 115 PHE D C 1
ATOM 6397 O O . PHE D 1 123 ? 49.343 -33.700 9.644 1.00 21.56 115 PHE D O 1
ATOM 6405 N N . GLU D 1 124 ? 49.483 -32.465 7.761 1.00 21.79 116 GLU D N 1
ATOM 6406 C CA . GLU D 1 124 ? 49.109 -33.580 6.896 1.00 24.37 116 GLU D CA 1
ATOM 6407 C C . GLU D 1 124 ? 50.083 -34.743 6.989 1.00 26.76 116 GLU D C 1
ATOM 6408 O O . GLU D 1 124 ? 49.700 -35.876 6.677 1.00 26.95 116 GLU D O 1
ATOM 6414 N N . GLU D 1 125 ? 51.318 -34.497 7.426 1.00 23.79 117 GLU D N 1
ATOM 6415 C CA . GLU D 1 125 ? 52.359 -35.522 7.452 1.00 26.35 117 GLU D CA 1
ATOM 6416 C C . GLU D 1 125 ? 52.480 -36.218 8.802 1.00 26.07 117 GLU D C 1
ATOM 6417 O O . GLU D 1 125 ? 53.276 -37.159 8.937 1.00 24.78 117 GLU D O 1
ATOM 6423 N N . ILE D 1 126 ? 51.694 -35.802 9.789 1.00 25.10 118 ILE D N 1
ATOM 6424 C CA . ILE D 1 126 ? 51.706 -36.417 11.112 1.00 24.85 118 ILE D CA 1
ATOM 6425 C C . ILE D 1 126 ? 50.828 -37.659 11.074 1.00 26.58 118 ILE D C 1
ATOM 6426 O O . ILE D 1 126 ? 49.615 -37.564 10.866 1.00 29.85 118 ILE D O 1
ATOM 6431 N N . SER D 1 127 ? 51.424 -38.823 11.298 1.00 25.19 119 SER D N 1
ATOM 6432 C CA . SER D 1 127 ? 50.620 -40.031 11.304 1.00 26.03 119 SER D CA 1
ATOM 6433 C C . SER D 1 127 ? 49.764 -40.098 12.572 1.00 24.84 119 SER D C 1
ATOM 6434 O O . SER D 1 127 ? 50.048 -39.452 13.589 1.00 23.68 119 SER D O 1
ATOM 6437 N N . GLY D 1 128 ? 48.702 -40.899 12.500 1.00 25.91 120 GLY D N 1
ATOM 6438 C CA . GLY D 1 128 ? 47.917 -41.166 13.692 1.00 26.21 120 GLY D CA 1
ATOM 6439 C C . GLY D 1 128 ? 48.745 -41.761 14.819 1.00 23.38 120 GLY D C 1
ATOM 6440 O O . GLY D 1 128 ? 48.507 -41.466 15.995 1.00 22.12 120 GLY D O 1
ATOM 6441 N N . ASP D 1 129 ? 49.746 -42.575 14.479 1.00 26.16 121 ASP D N 1
ATOM 6442 C CA . ASP D 1 129 ? 50.590 -43.158 15.517 1.00 24.43 121 ASP D CA 1
ATOM 6443 C C . ASP D 1 129 ? 51.459 -42.100 16.191 1.00 24.74 121 ASP D C 1
ATOM 6444 O O . ASP D 1 129 ? 51.646 -42.137 17.414 1.00 25.00 121 ASP D O 1
ATOM 6449 N N . GLU D 1 130 ? 52.013 -41.156 15.414 1.00 25.46 122 GLU D N 1
ATOM 6450 C CA A GLU D 1 130 ? 52.793 -40.083 16.027 0.49 27.13 122 GLU D CA 1
ATOM 6451 C CA B GLU D 1 130 ? 52.789 -40.063 16.002 0.51 27.14 122 GLU D CA 1
ATOM 6452 C C . GLU D 1 130 ? 51.921 -39.202 16.912 1.00 24.95 122 GLU D C 1
ATOM 6453 O O . GLU D 1 130 ? 52.345 -38.802 18.007 1.00 21.60 122 GLU D O 1
ATOM 6464 N N . TRP D 1 131 ? 50.707 -38.884 16.453 1.00 21.40 123 TRP D N 1
ATOM 6465 C CA . TRP D 1 131 ? 49.729 -38.157 17.260 1.00 21.56 123 TRP D CA 1
ATOM 6466 C C . TRP D 1 131 ? 49.471 -38.877 18.584 1.00 20.75 123 TRP D C 1
ATOM 6467 O O . TRP D 1 131 ? 49.567 -38.281 19.664 1.00 21.00 123 TRP D O 1
ATOM 6478 N N . ASP D 1 132 ? 49.178 -40.178 18.519 1.00 22.24 124 ASP D N 1
ATOM 6479 C CA . ASP D 1 132 ? 48.853 -40.913 19.737 1.00 21.15 124 ASP D CA 1
ATOM 6480 C C . ASP D 1 132 ? 50.041 -40.968 20.690 1.00 22.47 124 ASP D C 1
ATOM 6481 O O . ASP D 1 132 ? 49.871 -40.841 21.909 1.00 24.16 124 ASP D O 1
ATOM 6486 N N . LYS D 1 133 ? 51.245 -41.189 20.161 1.00 21.97 125 LYS D N 1
ATOM 6487 C CA . LYS D 1 133 ? 52.403 -41.347 21.037 1.00 24.15 125 LYS D CA 1
ATOM 6488 C C . LYS D 1 133 ? 52.701 -40.051 21.772 1.00 22.53 125 LYS D C 1
ATOM 6489 O O . LYS D 1 133 ? 53.068 -40.067 22.952 1.00 25.85 125 LYS D O 1
ATOM 6495 N N . LEU D 1 134 ? 52.544 -38.920 21.086 1.00 21.22 126 LEU D N 1
ATOM 6496 C CA . LEU D 1 134 ? 52.761 -37.635 21.738 1.00 19.99 126 LEU D CA 1
ATOM 6497 C C . LEU D 1 134 ? 51.673 -37.350 22.767 1.00 19.41 126 LEU D C 1
ATOM 6498 O O . LEU D 1 134 ? 51.962 -36.844 23.857 1.00 21.56 126 LEU D O 1
ATOM 6503 N N . PHE D 1 135 ? 50.413 -37.642 22.434 1.00 19.43 127 PHE D N 1
ATOM 6504 C CA . PHE D 1 135 ? 49.332 -37.451 23.400 1.00 18.42 127 PHE D CA 1
ATOM 6505 C C . PHE D 1 135 ? 49.504 -38.341 24.632 1.00 20.63 127 PHE D C 1
ATOM 6506 O O . PHE D 1 135 ? 49.143 -37.936 25.749 1.00 20.76 127 PHE D O 1
ATOM 6514 N N . ALA D 1 136 ? 50.054 -39.541 24.453 1.00 21.22 128 ALA D N 1
ATOM 6515 C CA . ALA D 1 136 ? 50.209 -40.453 25.581 1.00 19.81 128 ALA D CA 1
ATOM 6516 C C . ALA D 1 136 ? 51.098 -39.852 26.667 1.00 22.37 128 ALA D C 1
ATOM 6517 O O . ALA D 1 136 ? 50.852 -40.052 27.863 1.00 22.76 128 ALA D O 1
ATOM 6519 N N . VAL D 1 137 ? 52.129 -39.112 26.273 1.00 20.81 129 VAL D N 1
ATOM 6520 C CA . VAL D 1 137 ? 53.010 -38.466 27.242 1.00 20.09 129 VAL D CA 1
ATOM 6521 C C . VAL D 1 137 ? 52.453 -37.123 27.685 1.00 19.99 129 VAL D C 1
ATOM 6522 O O . VAL D 1 137 ? 52.347 -36.848 28.882 1.00 21.16 129 VAL D O 1
ATOM 6526 N N . ASN D 1 138 ? 52.092 -36.274 26.724 1.00 18.81 130 ASN D N 1
ATOM 6527 C CA . ASN D 1 138 ? 51.841 -34.870 27.036 1.00 18.10 130 ASN D CA 1
ATOM 6528 C C . ASN D 1 138 ? 50.506 -34.677 27.735 1.00 18.60 130 ASN D C 1
ATOM 6529 O O . ASN D 1 138 ? 50.400 -33.867 28.664 1.00 21.25 130 ASN D O 1
ATOM 6534 N N . ALA D 1 139 ? 49.464 -35.371 27.281 1.00 19.22 131 ALA D N 1
ATOM 6535 C CA . ALA D 1 139 ? 48.118 -35.160 27.799 1.00 18.35 131 ALA D CA 1
ATOM 6536 C C . ALA D 1 139 ? 47.733 -36.260 28.776 1.00 18.94 131 ALA D C 1
ATOM 6537 O O . ALA D 1 139 ? 47.441 -35.987 29.945 1.00 18.96 131 ALA D O 1
ATOM 6539 N N . LYS D 1 140 ? 47.746 -37.509 28.309 1.00 17.47 132 LYS D N 1
ATOM 6540 C CA . LYS D 1 140 ? 47.460 -38.628 29.199 1.00 17.04 132 LYS D CA 1
ATOM 6541 C C . LYS D 1 140 ? 48.425 -38.658 30.379 1.00 18.75 132 LYS D C 1
ATOM 6542 O O . LYS D 1 140 ? 48.012 -38.896 31.518 1.00 18.50 132 LYS D O 1
ATOM 6548 N N . GLY D 1 141 ? 49.716 -38.408 30.129 1.00 18.32 133 GLY D N 1
ATOM 6549 C CA . GLY D 1 141 ? 50.691 -38.443 31.208 1.00 19.20 133 GLY D CA 1
ATOM 6550 C C . GLY D 1 141 ? 50.381 -37.456 32.316 1.00 20.46 133 GLY D C 1
ATOM 6551 O O . GLY D 1 141 ? 50.490 -37.782 33.500 1.00 20.54 133 GLY D O 1
ATOM 6552 N N . THR D 1 142 ? 50.000 -36.232 31.946 1.00 20.15 134 THR D N 1
ATOM 6553 C CA . THR D 1 142 ? 49.587 -35.253 32.946 1.00 16.91 134 THR D CA 1
ATOM 6554 C C . THR D 1 142 ? 48.342 -35.725 33.696 1.00 19.16 134 THR D C 1
ATOM 6555 O O . THR D 1 142 ? 48.279 -35.637 34.928 1.00 18.06 134 THR D O 1
ATOM 6559 N N . PHE D 1 143 ? 47.369 -36.282 32.970 1.00 18.07 135 PHE D N 1
ATOM 6560 C CA . PHE D 1 143 ? 46.165 -36.838 33.584 1.00 18.49 135 PHE D CA 1
ATOM 6561 C C . PHE D 1 143 ? 46.497 -37.919 34.611 1.00 20.47 135 PHE D C 1
ATOM 6562 O O . PHE D 1 143 ? 46.008 -37.884 35.749 1.00 18.73 135 PHE D O 1
ATOM 6570 N N . LEU D 1 144 ? 47.328 -38.899 34.223 1.00 17.95 136 LEU D N 1
ATOM 6571 C CA . LEU D 1 144 ? 47.643 -40.000 35.125 1.00 17.52 136 LEU D CA 1
ATOM 6572 C C . LEU D 1 144 ? 48.371 -39.525 36.375 1.00 20.42 136 LEU D C 1
ATOM 6573 O O . LEU D 1 144 ? 48.143 -40.049 37.476 1.00 21.39 136 LEU D O 1
ATOM 6578 N N . CYS D 1 145 ? 49.284 -38.565 36.230 1.00 19.77 137 CYS D N 1
ATOM 6579 C CA . CYS D 1 145 ? 49.976 -38.073 37.421 1.00 21.88 137 CYS D CA 1
ATOM 6580 C C . CYS D 1 145 ? 49.008 -37.351 38.354 1.00 21.93 137 CYS D C 1
ATOM 6581 O O . CYS D 1 145 ? 49.097 -37.487 39.582 1.00 21.18 137 CYS D O 1
ATOM 6584 N N . CYS D 1 146 ? 48.079 -36.576 37.786 1.00 21.84 138 CYS D N 1
ATOM 6585 C CA . CYS D 1 146 ? 47.074 -35.905 38.603 1.00 19.98 138 CYS D CA 1
ATOM 6586 C C . CYS D 1 146 ? 46.185 -36.915 39.319 1.00 21.08 138 CYS D C 1
ATOM 6587 O O . CYS D 1 146 ? 45.825 -36.713 40.489 1.00 21.03 138 CYS D O 1
ATOM 6590 N N . GLN D 1 147 ? 45.822 -38.011 38.642 1.00 20.39 139 GLN D N 1
ATOM 6591 C CA . GLN D 1 147 ? 45.066 -39.056 39.323 1.00 21.22 139 GLN D CA 1
ATOM 6592 C C . GLN D 1 147 ? 45.852 -39.606 40.501 1.00 21.68 139 GLN D C 1
ATOM 6593 O O . GLN D 1 147 ? 45.291 -39.852 41.579 1.00 22.27 139 GLN D O 1
ATOM 6599 N N . ALA D 1 148 ? 47.155 -39.810 40.312 1.00 21.26 140 ALA D N 1
ATOM 6600 C CA . ALA D 1 148 ? 47.929 -40.559 41.294 1.00 23.57 140 ALA D CA 1
ATOM 6601 C C . ALA D 1 148 ? 48.202 -39.738 42.546 1.00 21.41 140 ALA D C 1
ATOM 6602 O O . ALA D 1 148 ? 48.311 -40.311 43.636 1.00 24.69 140 ALA D O 1
ATOM 6604 N N . VAL D 1 149 ? 48.316 -38.405 42.421 1.00 21.89 141 VAL D N 1
ATOM 6605 C CA . VAL D 1 149 ? 48.505 -37.573 43.606 1.00 22.34 141 VAL D CA 1
ATOM 6606 C C . VAL D 1 149 ? 47.190 -37.200 44.272 1.00 23.37 141 VAL D C 1
ATOM 6607 O O . VAL D 1 149 ? 47.203 -36.739 45.428 1.00 23.00 141 VAL D O 1
ATOM 6611 N N . SER D 1 150 ? 46.058 -37.434 43.608 1.00 22.92 142 SER D N 1
ATOM 6612 C CA . SER D 1 150 ? 44.768 -37.024 44.160 1.00 23.49 142 SER D CA 1
ATOM 6613 C C . SER D 1 150 ? 44.492 -37.604 45.541 1.00 23.63 142 SER D C 1
ATOM 6614 O O . SER D 1 150 ? 44.127 -36.833 46.445 1.00 26.26 142 SER D O 1
ATOM 6617 N N . PRO D 1 151 ? 44.633 -38.907 45.791 1.00 24.47 143 PRO D N 1
ATOM 6618 C CA . PRO D 1 151 ? 44.294 -39.393 47.137 1.00 24.70 143 PRO D CA 1
ATOM 6619 C C . PRO D 1 151 ? 45.143 -38.775 48.234 1.00 25.60 143 PRO D C 1
ATOM 6620 O O . PRO D 1 151 ? 44.593 -38.418 49.283 1.00 27.03 143 PRO D O 1
ATOM 6624 N N . VAL D 1 152 ? 46.450 -38.582 48.027 1.00 23.07 144 VAL D N 1
ATOM 6625 C CA . VAL D 1 152 ? 47.244 -38.044 49.132 1.00 24.32 144 VAL D CA 1
ATOM 6626 C C . VAL D 1 152 ? 46.931 -36.570 49.335 1.00 25.53 144 VAL D C 1
ATOM 6627 O O . VAL D 1 152 ? 46.894 -36.079 50.469 1.00 26.77 144 VAL D O 1
ATOM 6631 N N . MET D 1 153 ? 46.652 -35.853 48.251 1.00 23.38 145 MET D N 1
ATOM 6632 C CA . MET D 1 153 ? 46.352 -34.434 48.394 1.00 23.39 145 MET D CA 1
ATOM 6633 C C . MET D 1 153 ? 44.986 -34.227 49.034 1.00 25.07 145 MET D C 1
ATOM 6634 O O . MET D 1 153 ? 44.829 -33.359 49.898 1.00 24.15 145 MET D O 1
ATOM 6639 N N . ARG D 1 154 ? 43.990 -35.038 48.651 1.00 25.31 146 ARG D N 1
ATOM 6640 C CA . ARG D 1 154 ? 42.674 -34.921 49.275 1.00 24.35 146 ARG D CA 1
ATOM 6641 C C . ARG D 1 154 ? 42.722 -35.286 50.752 1.00 27.48 146 ARG D C 1
ATOM 6642 O O . ARG D 1 154 ? 42.058 -34.644 51.575 1.00 28.59 146 ARG D O 1
ATOM 6650 N N . LYS D 1 155 ? 43.501 -36.308 51.110 1.00 25.86 147 LYS D N 1
ATOM 6651 C CA . LYS D 1 155 ? 43.607 -36.699 52.513 1.00 30.53 147 LYS D CA 1
ATOM 6652 C C . LYS D 1 155 ? 44.185 -35.573 53.358 1.00 31.12 147 LYS D C 1
ATOM 6653 O O . LYS D 1 155 ? 43.731 -35.330 54.483 1.00 30.26 147 LYS D O 1
ATOM 6659 N N . ASN D 1 156 ? 45.188 -34.877 52.834 1.00 28.97 148 ASN D N 1
ATOM 6660 C CA . ASN D 1 156 ? 45.850 -33.801 53.550 1.00 30.63 148 ASN D CA 1
ATOM 6661 C C . ASN D 1 156 ? 45.182 -32.449 53.352 1.00 30.95 148 ASN D C 1
ATOM 6662 O O . ASN D 1 156 ? 45.634 -31.464 53.943 1.00 29.26 148 ASN D O 1
ATOM 6667 N N . GLN D 1 157 ? 44.120 -32.380 52.552 1.00 27.43 149 GLN D N 1
ATOM 6668 C CA . GLN D 1 157 ? 43.430 -31.115 52.282 1.00 28.28 149 GLN D CA 1
ATOM 6669 C C . GLN D 1 157 ? 44.416 -30.047 51.816 1.00 27.35 149 GLN D C 1
ATOM 6670 O O . GLN D 1 157 ? 44.360 -28.889 52.238 1.00 26.77 149 GLN D O 1
ATOM 6676 N N . TYR D 1 158 ? 45.339 -30.442 50.942 1.00 24.61 150 TYR D N 1
ATOM 6677 C CA . TYR D 1 158 ? 46.345 -29.507 50.459 1.00 25.09 150 TYR D CA 1
ATOM 6678 C C . TYR D 1 158 ? 46.934 -30.022 49.158 1.00 24.38 150 TYR D C 1
ATOM 6679 O O . TYR D 1 158 ? 47.307 -31.193 49.061 1.00 23.85 150 TYR D O 1
ATOM 6688 N N . GLY D 1 159 ? 47.031 -29.140 48.168 1.00 22.52 151 GLY D N 1
ATOM 6689 C CA . GLY D 1 159 ? 47.714 -29.513 46.954 1.00 22.58 151 GLY D CA 1
ATOM 6690 C C . GLY D 1 159 ? 47.947 -28.321 46.059 1.00 21.50 151 GLY D C 1
ATOM 6691 O O . GLY D 1 159 ? 47.100 -27.425 45.988 1.00 22.90 151 GLY D O 1
ATOM 6692 N N . ARG D 1 160 ? 49.106 -28.289 45.405 1.00 20.78 152 ARG D N 1
ATOM 6693 C CA . ARG D 1 160 ? 49.387 -27.352 44.322 1.00 18.79 152 ARG D CA 1
ATOM 6694 C C . ARG D 1 160 ? 49.774 -28.167 43.104 1.00 21.45 152 ARG D C 1
ATOM 6695 O O . ARG D 1 160 ? 50.805 -28.847 43.123 1.00 24.37 152 ARG D O 1
ATOM 6703 N N . ILE D 1 161 ? 48.961 -28.106 42.056 1.00 19.33 153 ILE D N 1
ATOM 6704 C CA . ILE D 1 161 ? 49.260 -28.797 40.809 1.00 19.44 153 ILE D CA 1
ATOM 6705 C C . ILE D 1 161 ? 49.521 -27.736 39.758 1.00 19.75 153 ILE D C 1
ATOM 6706 O O . ILE D 1 161 ? 48.727 -26.796 39.603 1.00 18.66 153 ILE D O 1
ATOM 6711 N N . ILE D 1 162 ? 50.655 -27.856 39.077 1.00 17.24 154 ILE D N 1
ATOM 6712 C CA . ILE D 1 162 ? 51.031 -26.935 38.010 1.00 16.42 154 ILE D CA 1
ATOM 6713 C C . ILE D 1 162 ? 51.158 -27.759 36.744 1.00 18.11 154 ILE D C 1
ATOM 6714 O O . ILE D 1 162 ? 52.030 -28.631 36.640 1.00 19.04 154 ILE D O 1
ATOM 6719 N N . ASN D 1 163 ? 50.274 -27.497 35.796 1.00 16.53 155 ASN D N 1
ATOM 6720 C CA . ASN D 1 163 ? 50.346 -28.064 34.464 1.00 16.82 155 ASN D CA 1
ATOM 6721 C C . ASN D 1 163 ? 51.014 -27.051 33.538 1.00 18.09 155 ASN D C 1
ATOM 6722 O O . ASN D 1 163 ? 51.138 -25.867 33.862 1.00 18.36 155 ASN D O 1
ATOM 6727 N N . ILE D 1 164 ? 51.491 -27.537 32.400 1.00 17.17 156 ILE D N 1
ATOM 6728 C CA . ILE D 1 164 ? 52.340 -26.762 31.504 1.00 16.92 156 ILE D CA 1
ATOM 6729 C C . ILE D 1 164 ? 51.722 -26.773 30.114 1.00 19.92 156 ILE D C 1
ATOM 6730 O O . ILE D 1 164 ? 51.504 -27.843 29.528 1.00 19.65 156 ILE D O 1
ATOM 6735 N N . SER D 1 165 ? 51.449 -25.589 29.577 1.00 17.34 157 SER D N 1
ATOM 6736 C CA . SER D 1 165 ? 51.042 -25.402 28.190 1.00 17.81 157 SER D CA 1
ATOM 6737 C C . SER D 1 165 ? 52.210 -24.751 27.441 1.00 19.05 157 SER D C 1
ATOM 6738 O O . SER D 1 165 ? 53.378 -25.015 27.767 1.00 22.56 157 SER D O 1
ATOM 6741 N N . SER D 1 166 ? 51.911 -23.919 26.447 1.00 16.21 158 SER D N 1
ATOM 6742 C CA . SER D 1 166 ? 52.954 -23.299 25.646 1.00 18.13 158 SER D CA 1
ATOM 6743 C C . SER D 1 166 ? 52.340 -22.143 24.870 1.00 16.24 158 SER D C 1
ATOM 6744 O O . SER D 1 166 ? 51.175 -22.213 24.463 1.00 17.57 158 SER D O 1
ATOM 6747 N N . SER D 1 167 ? 53.149 -21.104 24.629 1.00 18.70 159 SER D N 1
ATOM 6748 C CA . SER D 1 167 ? 52.682 -20.009 23.791 1.00 20.66 159 SER D CA 1
ATOM 6749 C C . SER D 1 167 ? 52.190 -20.493 22.427 1.00 22.84 159 SER D C 1
ATOM 6750 O O . SER D 1 167 ? 51.338 -19.834 21.828 1.00 19.34 159 SER D O 1
ATOM 6753 N N . VAL D 1 168 ? 52.663 -21.648 21.940 1.00 20.75 160 VAL D N 1
ATOM 6754 C CA . VAL D 1 168 ? 52.277 -22.061 20.596 1.00 21.99 160 VAL D CA 1
ATOM 6755 C C . VAL D 1 168 ? 50.795 -22.394 20.515 1.00 18.67 160 VAL D C 1
ATOM 6756 O O . VAL D 1 168 ? 50.230 -22.396 19.416 1.00 19.85 160 VAL D O 1
ATOM 6760 N N . VAL D 1 169 ? 50.148 -22.660 21.650 1.00 17.69 161 VAL D N 1
ATOM 6761 C CA . VAL D 1 169 ? 48.714 -22.928 21.659 1.00 17.76 161 VAL D CA 1
ATOM 6762 C C . VAL D 1 169 ? 47.936 -21.694 21.223 1.00 21.66 161 VAL D C 1
ATOM 6763 O O . VAL D 1 169 ? 47.026 -21.774 20.390 1.00 21.04 161 VAL D O 1
ATOM 6767 N N . VAL D 1 170 ? 48.257 -20.544 21.813 1.00 18.15 162 VAL D N 1
ATOM 6768 C CA . VAL D 1 170 ? 47.525 -19.326 21.485 1.00 18.09 162 VAL D CA 1
ATOM 6769 C C . VAL D 1 170 ? 47.981 -18.749 20.150 1.00 21.12 162 VAL D C 1
ATOM 6770 O O . VAL D 1 170 ? 47.164 -18.196 19.403 1.00 20.46 162 VAL D O 1
ATOM 6774 N N . THR D 1 171 ? 49.268 -18.877 19.806 1.00 18.63 163 THR D N 1
ATOM 6775 C CA . THR D 1 171 ? 49.750 -18.322 18.551 1.00 17.32 163 THR D CA 1
ATOM 6776 C C . THR D 1 171 ? 49.504 -19.237 17.367 1.00 16.50 163 THR D C 1
ATOM 6777 O O . THR D 1 171 ? 49.565 -18.768 16.223 1.00 20.84 163 THR D O 1
ATOM 6781 N N . GLY D 1 172 ? 49.257 -20.528 17.608 1.00 19.01 164 GLY D N 1
ATOM 6782 C CA . GLY D 1 172 ? 49.064 -21.461 16.514 1.00 19.19 164 GLY D CA 1
ATOM 6783 C C . GLY D 1 172 ? 50.255 -21.555 15.575 1.00 19.24 164 GLY D C 1
ATOM 6784 O O . GLY D 1 172 ? 50.089 -21.527 14.351 1.00 21.47 164 GLY D O 1
ATOM 6785 N N . ARG D 1 173 ? 51.458 -21.665 16.131 1.00 20.51 165 ARG D N 1
ATOM 6786 C CA . ARG D 1 173 ? 52.660 -21.789 15.313 1.00 20.87 165 ARG D CA 1
ATOM 6787 C C . ARG D 1 173 ? 52.535 -22.974 14.353 1.00 21.04 165 ARG D C 1
ATOM 6788 O O . ARG D 1 173 ? 51.965 -24.010 14.712 1.00 24.66 165 ARG D O 1
ATOM 6796 N N . PRO D 1 174 ? 53.063 -22.870 13.141 1.00 22.32 166 PRO D N 1
ATOM 6797 C CA . PRO D 1 174 ? 52.953 -23.982 12.195 1.00 24.19 166 PRO D CA 1
ATOM 6798 C C . PRO D 1 174 ? 53.916 -25.109 12.537 1.00 26.98 166 PRO D C 1
ATOM 6799 O O . PRO D 1 174 ? 54.918 -24.922 13.229 1.00 25.40 166 PRO D O 1
ATOM 6803 N N . ASN D 1 175 ? 53.567 -26.302 12.047 1.00 23.24 167 ASN D N 1
ATOM 6804 C CA . ASN D 1 175 ? 54.433 -27.480 11.971 1.00 25.33 167 ASN D CA 1
ATOM 6805 C C . ASN D 1 175 ? 54.565 -28.228 13.290 1.00 26.91 167 ASN D C 1
ATOM 6806 O O . ASN D 1 175 ? 55.485 -29.046 13.440 1.00 26.52 167 ASN D O 1
ATOM 6811 N N . TYR D 1 176 ? 53.653 -27.987 14.236 1.00 25.05 168 TYR D N 1
ATOM 6812 C CA . TYR D 1 176 ? 53.625 -28.694 15.512 1.00 27.33 168 TYR D CA 1
ATOM 6813 C C . TYR D 1 176 ? 52.189 -29.005 15.925 1.00 21.85 168 TYR D C 1
ATOM 6814 O O . TYR D 1 176 ? 51.824 -28.863 17.094 1.00 19.21 168 TYR D O 1
ATOM 6823 N N . ALA D 1 177 ? 51.349 -29.439 14.983 1.00 20.58 169 ALA D N 1
ATOM 6824 C CA . ALA D 1 177 ? 49.913 -29.420 15.262 1.00 19.80 169 ALA D CA 1
ATOM 6825 C C . ALA D 1 177 ? 49.534 -30.392 16.372 1.00 18.48 169 ALA D C 1
ATOM 6826 O O . ALA D 1 177 ? 48.654 -30.086 17.189 1.00 17.88 169 ALA D O 1
ATOM 6828 N N . HIS D 1 178 ? 50.161 -31.574 16.412 1.00 18.43 170 HIS D N 1
ATOM 6829 C CA . HIS D 1 178 ? 49.816 -32.518 17.469 1.00 18.26 170 HIS D CA 1
ATOM 6830 C C . HIS D 1 178 ? 50.298 -32.024 18.832 1.00 19.71 170 HIS D C 1
ATOM 6831 O O . HIS D 1 178 ? 49.582 -32.157 19.830 1.00 19.08 170 HIS D O 1
ATOM 6838 N N . TYR D 1 179 ? 51.478 -31.403 18.884 1.00 18.64 171 TYR D N 1
ATOM 6839 C CA . TYR D 1 179 ? 51.957 -30.811 20.133 1.00 18.16 171 TYR D CA 1
ATOM 6840 C C . TYR D 1 179 ? 51.000 -29.738 20.623 1.00 19.90 171 TYR D C 1
ATOM 6841 O O . TYR D 1 179 ? 50.648 -29.687 21.808 1.00 17.37 171 TYR D O 1
ATOM 6850 N N . ILE D 1 180 ? 50.581 -28.854 19.717 1.00 17.32 172 ILE D N 1
ATOM 6851 C CA . ILE D 1 180 ? 49.654 -27.790 20.083 1.00 15.71 172 ILE D CA 1
ATOM 6852 C C . ILE D 1 180 ? 48.361 -28.376 20.629 1.00 16.03 172 ILE D C 1
ATOM 6853 O O . ILE D 1 180 ? 47.864 -27.950 21.676 1.00 15.49 172 ILE D O 1
ATOM 6858 N N . ALA D 1 181 ? 47.804 -29.378 19.929 1.00 15.28 173 ALA D N 1
ATOM 6859 C CA . ALA D 1 181 ? 46.558 -29.982 20.386 1.00 15.57 173 ALA D CA 1
ATOM 6860 C C . ALA D 1 181 ? 46.731 -30.628 21.754 1.00 14.11 173 ALA D C 1
ATOM 6861 O O . ALA D 1 181 ? 45.841 -30.531 22.607 1.00 16.41 173 ALA D O 1
ATOM 6863 N N . SER D 1 182 ? 47.877 -31.281 21.986 1.00 15.66 174 SER D N 1
ATOM 6864 C CA . SER D 1 182 ? 48.089 -31.942 23.270 1.00 14.39 174 SER D CA 1
ATOM 6865 C C . SER D 1 182 ? 48.146 -30.931 24.404 1.00 16.78 174 SER D C 1
ATOM 6866 O O . SER D 1 182 ? 47.647 -31.206 25.502 1.00 16.40 174 SER D O 1
ATOM 6869 N N . LYS D 1 183 ? 48.698 -29.741 24.145 1.00 16.90 175 LYS D N 1
ATOM 6870 C CA . LYS D 1 183 ? 48.742 -28.738 25.199 1.00 18.31 175 LYS D CA 1
ATOM 6871 C C . LYS D 1 183 ? 47.390 -28.048 25.383 1.00 16.19 175 LYS D C 1
ATOM 6872 O O . LYS D 1 183 ? 47.072 -27.610 26.494 1.00 16.26 175 LYS D O 1
ATOM 6878 N N . GLY D 1 184 ? 46.568 -27.970 24.333 1.00 16.19 176 GLY D N 1
ATOM 6879 C CA . GLY D 1 184 ? 45.177 -27.581 24.531 1.00 15.40 176 GLY D CA 1
ATOM 6880 C C . GLY D 1 184 ? 44.421 -28.546 25.432 1.00 15.10 176 GLY D C 1
ATOM 6881 O O . GLY D 1 184 ? 43.594 -28.135 26.255 1.00 14.81 176 GLY D O 1
ATOM 6882 N N . ALA D 1 185 ? 44.702 -29.847 25.295 1.00 14.20 177 ALA D N 1
ATOM 6883 C CA . ALA D 1 185 ? 44.103 -30.820 26.199 1.00 14.40 177 ALA D CA 1
ATOM 6884 C C . ALA D 1 185 ? 44.519 -30.555 27.638 1.00 16.46 177 ALA D C 1
ATOM 6885 O O . ALA D 1 185 ? 43.686 -30.597 28.548 1.00 16.37 177 ALA D O 1
ATOM 6887 N N . VAL D 1 186 ? 45.809 -30.271 27.860 1.00 15.99 178 VAL D N 1
ATOM 6888 C CA . VAL D 1 186 ? 46.287 -29.958 29.210 1.00 16.27 178 VAL D CA 1
ATOM 6889 C C . VAL D 1 186 ? 45.600 -28.706 29.734 1.00 17.04 178 VAL D C 1
ATOM 6890 O O . VAL D 1 186 ? 45.136 -28.656 30.886 1.00 15.72 178 VAL D O 1
ATOM 6894 N N . TRP D 1 187 ? 45.524 -27.675 28.889 1.00 14.37 179 TRP D N 1
ATOM 6895 C CA . TRP D 1 187 ? 44.929 -26.398 29.276 1.00 14.92 179 TRP D CA 1
ATOM 6896 C C . TRP D 1 187 ? 43.494 -26.581 29.759 1.00 15.15 179 TRP D C 1
ATOM 6897 O O . TRP D 1 187 ? 43.099 -26.048 30.804 1.00 16.73 179 TRP D O 1
ATOM 6908 N N . ALA D 1 188 ? 42.698 -27.341 29.009 1.00 13.55 180 ALA D N 1
ATOM 6909 C CA . ALA D 1 188 ? 41.320 -27.595 29.408 1.00 14.17 180 ALA D CA 1
ATOM 6910 C C . ALA D 1 188 ? 41.255 -28.516 30.625 1.00 16.11 180 ALA D C 1
ATOM 6911 O O . ALA D 1 188 ? 40.395 -28.335 31.499 1.00 14.53 180 ALA D O 1
ATOM 6913 N N . LEU D 1 189 ? 42.117 -29.541 30.666 1.00 14.85 181 LEU D N 1
ATOM 6914 C CA . LEU D 1 189 ? 42.131 -30.447 31.813 1.00 16.03 181 LEU D CA 1
ATOM 6915 C C . LEU D 1 189 ? 42.313 -29.690 33.129 1.00 15.71 181 LEU D C 1
ATOM 6916 O O . LEU D 1 189 ? 41.676 -30.022 34.136 1.00 15.61 181 LEU D O 1
ATOM 6921 N N . THR D 1 190 ? 43.166 -28.663 33.141 1.00 16.07 182 THR D N 1
ATOM 6922 C CA . THR D 1 190 ? 43.354 -27.864 34.351 1.00 17.57 182 THR D CA 1
ATOM 6923 C C . THR D 1 190 ? 42.034 -27.319 34.880 1.00 14.54 182 THR D C 1
ATOM 6924 O O . THR D 1 190 ? 41.801 -27.320 36.093 1.00 14.53 182 THR D O 1
ATOM 6928 N N . HIS D 1 191 ? 41.157 -26.857 33.982 1.00 14.51 183 HIS D N 1
ATOM 6929 C CA . HIS D 1 191 ? 39.854 -26.355 34.405 1.00 14.09 183 HIS D CA 1
ATOM 6930 C C . HIS D 1 191 ? 39.019 -27.444 35.065 1.00 13.97 183 HIS D C 1
ATOM 6931 O O . HIS D 1 191 ? 38.424 -27.223 36.123 1.00 14.49 183 HIS D O 1
ATOM 6938 N N . ALA D 1 192 ? 38.932 -28.616 34.431 1.00 15.14 184 ALA D N 1
ATOM 6939 C CA . ALA D 1 192 ? 38.170 -29.709 35.015 1.00 16.08 184 ALA D CA 1
ATOM 6940 C C . ALA D 1 192 ? 38.711 -30.083 36.392 1.00 15.01 184 ALA D C 1
ATOM 6941 O O . ALA D 1 192 ? 37.938 -30.286 37.337 1.00 16.27 184 ALA D O 1
ATOM 6943 N N . LEU D 1 193 ? 40.041 -30.184 36.519 1.00 15.86 185 LEU D N 1
ATOM 6944 C CA . LEU D 1 193 ? 40.637 -30.594 37.791 1.00 17.12 185 LEU D CA 1
ATOM 6945 C C . LEU D 1 193 ? 40.538 -29.509 38.849 1.00 15.11 185 LEU D C 1
ATOM 6946 O O . LEU D 1 193 ? 40.386 -29.815 40.030 1.00 16.54 185 LEU D O 1
ATOM 6951 N N . ALA D 1 194 ? 40.633 -28.235 38.461 1.00 14.89 186 ALA D N 1
ATOM 6952 C CA . ALA D 1 194 ? 40.417 -27.183 39.442 1.00 15.62 186 ALA D CA 1
ATOM 6953 C C . ALA D 1 194 ? 39.047 -27.327 40.090 1.00 16.38 186 ALA D C 1
ATOM 6954 O O . ALA D 1 194 ? 38.914 -27.213 41.314 1.00 16.57 186 ALA D O 1
ATOM 6956 N N . THR D 1 195 ? 38.020 -27.617 39.284 1.00 15.64 187 THR D N 1
ATOM 6957 C CA . THR D 1 195 ? 36.681 -27.855 39.823 1.00 15.06 187 THR D CA 1
ATOM 6958 C C . THR D 1 195 ? 36.639 -29.077 40.731 1.00 15.03 187 THR D C 1
ATOM 6959 O O . THR D 1 195 ? 36.148 -29.012 41.867 1.00 18.29 187 THR D O 1
ATOM 6963 N N . GLU D 1 196 ? 37.135 -30.205 40.239 1.00 15.90 188 GLU D N 1
ATOM 6964 C CA . GLU D 1 196 ? 36.932 -31.448 40.979 1.00 16.89 188 GLU D CA 1
ATOM 6965 C C . GLU D 1 196 ? 37.814 -31.532 42.219 1.00 19.32 188 GLU D C 1
ATOM 6966 O O . GLU D 1 196 ? 37.436 -32.179 43.202 1.00 20.93 188 GLU D O 1
ATOM 6972 N N . MET D 1 197 ? 38.987 -30.905 42.202 1.00 16.39 189 MET D N 1
ATOM 6973 C CA . MET D 1 197 ? 39.895 -30.997 43.343 1.00 18.51 189 MET D CA 1
ATOM 6974 C C . MET D 1 197 ? 39.790 -29.805 44.291 1.00 21.35 189 MET D C 1
ATOM 6975 O O . MET D 1 197 ? 40.261 -29.896 45.432 1.00 20.19 189 MET D O 1
ATOM 6980 N N . GLY D 1 198 ? 39.157 -28.712 43.859 1.00 18.24 190 GLY D N 1
ATOM 6981 C CA . GLY D 1 198 ? 39.038 -27.518 44.695 1.00 19.86 190 GLY D CA 1
ATOM 6982 C C . GLY D 1 198 ? 38.131 -27.682 45.900 1.00 25.31 190 GLY D C 1
ATOM 6983 O O . GLY D 1 198 ? 38.170 -26.851 46.816 1.00 25.66 190 GLY D O 1
ATOM 6984 N N . THR D 1 199 ? 37.301 -28.725 45.915 1.00 22.12 191 THR D N 1
ATOM 6985 C CA . THR D 1 199 ? 36.495 -29.027 47.088 1.00 26.64 191 THR D CA 1
ATOM 6986 C C . THR D 1 199 ? 37.352 -29.442 48.272 1.00 28.70 191 THR D C 1
ATOM 6987 O O . THR D 1 199 ? 36.900 -29.346 49.415 1.00 31.93 191 THR D O 1
ATOM 6991 N N . ASP D 1 200 ? 38.573 -29.913 48.019 1.00 22.89 192 ASP D N 1
ATOM 6992 C CA . ASP D 1 200 ? 39.473 -30.374 49.065 1.00 27.18 192 ASP D CA 1
ATOM 6993 C C . ASP D 1 200 ? 40.680 -29.454 49.226 1.00 28.11 192 ASP D C 1
ATOM 6994 O O . ASP D 1 200 ? 41.729 -29.886 49.713 1.00 27.29 192 ASP D O 1
ATOM 6999 N N . GLY D 1 201 ? 40.545 -28.187 48.826 1.00 31.50 193 GLY D N 1
ATOM 7000 C CA . GLY D 1 201 ? 41.595 -27.210 49.046 1.00 31.89 193 GLY D CA 1
ATOM 7001 C C . GLY D 1 201 ? 42.802 -27.358 48.152 1.00 32.83 193 GLY D C 1
ATOM 7002 O O . GLY D 1 201 ? 43.877 -26.855 48.488 1.00 39.94 193 GLY D O 1
ATOM 7003 N N . ILE D 1 202 ? 42.662 -28.050 47.029 1.00 20.65 194 ILE D N 1
ATOM 7004 C CA . ILE D 1 202 ? 43.750 -28.253 46.081 1.00 21.18 194 ILE D CA 1
ATOM 7005 C C . ILE D 1 202 ? 43.566 -27.263 44.941 1.00 20.71 194 ILE D C 1
ATOM 7006 O O . ILE D 1 202 ? 42.449 -27.101 44.430 1.00 20.91 194 ILE D O 1
ATOM 7011 N N . THR D 1 203 ? 44.655 -26.604 44.533 1.00 19.64 195 THR D N 1
ATOM 7012 C CA . THR D 1 203 ? 44.628 -25.689 43.399 1.00 18.95 195 THR D CA 1
ATOM 7013 C C . THR D 1 203 ? 45.328 -26.329 42.206 1.00 22.06 195 THR D C 1
ATOM 7014 O O . THR D 1 203 ? 46.231 -27.162 42.355 1.00 20.00 195 THR D O 1
ATOM 7018 N N . VAL D 1 204 ? 44.865 -25.965 41.012 1.00 17.37 196 VAL D N 1
ATOM 7019 C CA . VAL D 1 204 ? 45.393 -26.511 39.766 1.00 16.14 196 VAL D CA 1
ATOM 7020 C C . VAL D 1 204 ? 45.484 -25.352 38.789 1.00 15.30 196 VAL D C 1
ATOM 7021 O O . VAL D 1 204 ? 44.470 -24.724 38.486 1.00 16.30 196 VAL D O 1
ATOM 7025 N N . ASN D 1 205 ? 46.684 -25.075 38.286 1.00 15.76 197 ASN D N 1
ATOM 7026 C CA . ASN D 1 205 ? 46.883 -23.934 37.400 1.00 15.54 197 ASN D CA 1
ATOM 7027 C C . ASN D 1 205 ? 47.806 -24.350 36.276 1.00 17.66 197 ASN D C 1
ATOM 7028 O O . ASN D 1 205 ? 48.491 -25.366 36.366 1.00 17.99 197 ASN D O 1
ATOM 7033 N N . THR D 1 206 ? 47.834 -23.536 35.217 1.00 16.30 198 THR D N 1
ATOM 7034 C CA . THR D 1 206 ? 48.636 -23.816 34.032 1.00 18.11 198 THR D CA 1
ATOM 7035 C C . THR D 1 206 ? 49.638 -22.691 33.822 1.00 17.82 198 THR D C 1
ATOM 7036 O O . THR D 1 206 ? 49.278 -21.516 33.916 1.00 16.26 198 THR D O 1
ATOM 7040 N N . VAL D 1 207 ? 50.894 -23.042 33.547 1.00 17.86 199 VAL D N 1
ATOM 7041 C CA . VAL D 1 207 ? 51.875 -22.052 33.095 1.00 16.50 199 VAL D CA 1
ATOM 7042 C C . VAL D 1 207 ? 52.086 -22.252 31.602 1.00 16.35 199 VAL D C 1
ATOM 7043 O O . VAL D 1 207 ? 52.259 -23.378 31.138 1.00 17.86 199 VAL D O 1
ATOM 7047 N N . SER D 1 208 ? 52.092 -21.150 30.851 1.00 17.77 200 SER D N 1
ATOM 7048 C CA A SER D 1 208 ? 52.305 -21.166 29.406 0.70 17.98 200 SER D CA 1
ATOM 7049 C CA B SER D 1 208 ? 52.307 -21.168 29.405 0.30 18.05 200 SER D CA 1
ATOM 7050 C C . SER D 1 208 ? 53.595 -20.420 29.085 1.00 19.38 200 SER D C 1
ATOM 7051 O O . SER D 1 208 ? 53.577 -19.189 28.886 1.00 20.83 200 SER D O 1
ATOM 7056 N N . PRO D 1 209 ? 54.729 -21.115 29.017 1.00 18.78 201 PRO D N 1
ATOM 7057 C CA . PRO D 1 209 ? 55.987 -20.444 28.667 1.00 22.01 201 PRO D CA 1
ATOM 7058 C C . PRO D 1 209 ? 56.040 -20.085 27.193 1.00 23.15 201 PRO D C 1
ATOM 7059 O O . PRO D 1 209 ? 55.497 -20.781 26.333 1.00 23.35 201 PRO D O 1
ATOM 7063 N N . HIS D 1 210 ? 56.716 -18.976 26.907 1.00 22.09 202 HIS D N 1
ATOM 7064 C CA . HIS D 1 210 ? 57.146 -18.712 25.547 1.00 24.09 202 HIS D CA 1
ATOM 7065 C C . HIS D 1 210 ? 57.864 -19.939 24.998 1.00 30.56 202 HIS D C 1
ATOM 7066 O O . HIS D 1 210 ? 58.763 -20.494 25.642 1.00 30.86 202 HIS D O 1
ATOM 7073 N N . GLY D 1 211 ? 57.440 -20.382 23.813 1.00 31.06 203 GLY D N 1
ATOM 7074 C CA . GLY D 1 211 ? 58.032 -21.567 23.216 1.00 29.19 203 GLY D CA 1
ATOM 7075 C C . GLY D 1 211 ? 59.524 -21.449 22.987 1.00 35.08 203 GLY D C 1
ATOM 7076 O O . GLY D 1 211 ? 60.208 -22.470 22.869 1.00 39.52 203 GLY D O 1
ATOM 7077 N N . ILE D 1 212 ? 60.051 -20.220 22.948 1.00 32.43 204 ILE D N 1
ATOM 7078 C CA . ILE D 1 212 ? 61.471 -20.016 22.672 1.00 40.60 204 ILE D CA 1
ATOM 7079 C C . ILE D 1 212 ? 62.359 -20.407 23.849 1.00 37.52 204 ILE D C 1
ATOM 7080 O O . ILE D 1 212 ? 63.561 -20.622 23.662 1.00 45.00 204 ILE D O 1
ATOM 7085 N N . ILE D 1 213 ? 61.817 -20.506 25.060 1.00 40.01 205 ILE D N 1
ATOM 7086 C CA . ILE D 1 213 ? 62.660 -20.798 26.220 1.00 42.22 205 ILE D CA 1
ATOM 7087 C C . ILE D 1 213 ? 62.934 -22.294 26.359 1.00 44.82 205 ILE D C 1
ATOM 7088 O O . ILE D 1 213 ? 62.048 -23.125 26.152 1.00 53.62 205 ILE D O 1
ATOM 7093 N N . ILE D 1 221 ? 70.052 -20.382 20.420 1.00 63.68 213 ILE D N 1
ATOM 7094 C CA . ILE D 1 221 ? 69.388 -19.615 19.372 1.00 55.10 213 ILE D CA 1
ATOM 7095 C C . ILE D 1 221 ? 70.354 -18.596 18.780 1.00 53.11 213 ILE D C 1
ATOM 7096 O O . ILE D 1 221 ? 71.099 -17.942 19.512 1.00 57.09 213 ILE D O 1
ATOM 7098 N N . SER D 1 222 ? 70.343 -18.469 17.454 1.00 52.12 214 SER D N 1
ATOM 7099 C CA . SER D 1 222 ? 71.161 -17.466 16.786 1.00 48.95 214 SER D CA 1
ATOM 7100 C C . SER D 1 222 ? 70.662 -16.063 17.125 1.00 43.74 214 SER D C 1
ATOM 7101 O O . SER D 1 222 ? 69.523 -15.865 17.552 1.00 39.32 214 SER D O 1
ATOM 7104 N N . GLU D 1 223 ? 71.538 -15.076 16.928 1.00 40.17 215 GLU D N 1
ATOM 7105 C CA . GLU D 1 223 ? 71.125 -13.697 17.161 1.00 39.81 215 GLU D CA 1
ATOM 7106 C C . GLU D 1 223 ? 70.033 -13.285 16.182 1.00 36.86 215 GLU D C 1
ATOM 7107 O O . GLU D 1 223 ? 69.063 -12.624 16.568 1.00 35.68 215 GLU D O 1
ATOM 7113 N N . GLU D 1 224 ? 70.164 -13.676 14.912 1.00 36.79 216 GLU D N 1
ATOM 7114 C CA . GLU D 1 224 ? 69.097 -13.400 13.956 1.00 37.04 216 GLU D CA 1
ATOM 7115 C C . GLU D 1 224 ? 67.780 -14.007 14.420 1.00 41.24 216 GLU D C 1
ATOM 7116 O O . GLU D 1 224 ? 66.720 -13.384 14.289 1.00 37.96 216 GLU D O 1
ATOM 7122 N N . GLY D 1 225 ? 67.833 -15.213 14.993 1.00 39.86 217 GLY D N 1
ATOM 7123 C CA . GLY D 1 225 ? 66.629 -15.817 15.535 1.00 35.66 217 GLY D CA 1
ATOM 7124 C C . GLY D 1 225 ? 66.082 -15.056 16.727 1.00 35.84 217 GLY D C 1
ATOM 7125 O O . GLY D 1 225 ? 64.869 -14.883 16.859 1.00 32.52 217 GLY D O 1
ATOM 7126 N N . TRP D 1 226 ? 66.968 -14.591 17.613 1.00 32.54 218 TRP D N 1
ATOM 7127 C CA . TRP D 1 226 ? 66.515 -13.779 18.734 1.00 34.12 218 TRP D CA 1
ATOM 7128 C C . TRP D 1 226 ? 65.802 -12.528 18.247 1.00 28.59 218 TRP D C 1
ATOM 7129 O O . TRP D 1 226 ? 64.754 -12.155 18.789 1.00 30.92 218 TRP D O 1
ATOM 7140 N N . ARG D 1 227 ? 66.333 -11.892 17.198 1.00 31.71 219 ARG D N 1
ATOM 7141 C CA . ARG D 1 227 ? 65.744 -10.643 16.733 1.00 32.55 219 ARG D CA 1
ATOM 7142 C C . ARG D 1 227 ? 64.379 -10.877 16.105 1.00 37.18 219 ARG D C 1
ATOM 7143 O O . ARG D 1 227 ? 63.464 -10.072 16.296 1.00 31.65 219 ARG D O 1
ATOM 7151 N N . ARG D 1 228 ? 64.216 -11.979 15.365 1.00 33.25 220 ARG D N 1
ATOM 7152 C CA . ARG D 1 228 ? 62.888 -12.333 14.871 1.00 36.42 220 ARG D CA 1
ATOM 7153 C C . ARG D 1 228 ? 61.914 -12.554 16.021 1.00 35.79 220 ARG D C 1
ATOM 7154 O O . ARG D 1 228 ? 60.758 -12.115 15.959 1.00 33.62 220 ARG D O 1
ATOM 7162 N N . ASN D 1 229 ? 62.365 -13.213 17.092 1.00 31.17 221 ASN D N 1
ATOM 7163 C CA . ASN D 1 229 ? 61.486 -13.416 18.239 1.00 30.49 221 ASN D CA 1
ATOM 7164 C C . ASN D 1 229 ? 61.205 -12.103 18.963 1.00 31.22 221 ASN D C 1
ATOM 7165 O O . ASN D 1 229 ? 60.072 -11.857 19.390 1.00 27.90 221 ASN D O 1
ATOM 7170 N N . LEU D 1 230 ? 62.219 -11.243 19.106 1.00 29.26 222 LEU D N 1
ATOM 7171 C CA . LEU D 1 230 ? 62.011 -9.979 19.812 1.00 28.63 222 LEU D CA 1
ATOM 7172 C C . LEU D 1 230 ? 61.024 -9.079 19.081 1.00 28.90 222 LEU D C 1
ATOM 7173 O O . LEU D 1 230 ? 60.286 -8.321 19.724 1.00 29.05 222 LEU D O 1
ATOM 7178 N N . GLU D 1 231 ? 60.998 -9.142 17.743 1.00 29.49 223 GLU D N 1
ATOM 7179 C CA . GLU D 1 231 ? 60.040 -8.350 16.971 1.00 32.46 223 GLU D CA 1
ATOM 7180 C C . GLU D 1 231 ? 58.613 -8.574 17.451 1.00 31.93 223 GLU D C 1
ATOM 7181 O O . GLU D 1 231 ? 57.801 -7.643 17.459 1.00 30.22 223 GLU D O 1
ATOM 7187 N N . GLU D 1 232 ? 58.282 -9.804 17.843 1.00 26.85 224 GLU D N 1
ATOM 7188 C CA . GLU D 1 232 ? 56.913 -10.104 18.245 1.00 26.68 224 GLU D CA 1
ATOM 7189 C C . GLU D 1 232 ? 56.631 -9.808 19.711 1.00 28.31 224 GLU D C 1
ATOM 7190 O O . GLU D 1 232 ? 55.470 -9.887 20.126 1.00 27.23 224 GLU D O 1
ATOM 7196 N N . GLN D 1 233 ? 57.648 -9.509 20.508 1.00 23.67 225 GLN D N 1
ATOM 7197 C CA . GLN D 1 233 ? 57.457 -9.304 21.936 1.00 22.00 225 GLN D CA 1
ATOM 7198 C C . GLN D 1 233 ? 57.222 -7.834 22.233 1.00 23.95 225 GLN D C 1
ATOM 7199 O O . GLN D 1 233 ? 57.798 -6.960 21.587 1.00 23.03 225 GLN D O 1
ATOM 7205 N N . ALA D 1 234 ? 56.371 -7.572 23.220 1.00 21.34 226 ALA D N 1
ATOM 7206 C CA . ALA D 1 234 ? 56.225 -6.214 23.725 1.00 20.62 226 ALA D CA 1
ATOM 7207 C C . ALA D 1 234 ? 57.444 -5.818 24.542 1.00 21.11 226 ALA D C 1
ATOM 7208 O O . ALA D 1 234 ? 57.988 -4.711 24.403 1.00 22.55 226 ALA D O 1
ATOM 7210 N N . LEU D 1 235 ? 57.869 -6.706 25.421 1.00 23.57 227 LEU D N 1
ATOM 7211 C CA . LEU D 1 235 ? 59.068 -6.495 26.210 1.00 22.16 227 LEU D CA 1
ATOM 7212 C C . LEU D 1 235 ? 60.277 -6.944 25.396 1.00 25.27 227 LEU D C 1
ATOM 7213 O O . LEU D 1 235 ? 60.374 -8.114 25.012 1.00 23.55 227 LEU D O 1
ATOM 7218 N N . LYS D 1 236 ? 61.180 -6.014 25.107 1.00 24.56 228 LYS D N 1
ATOM 7219 C CA . LYS D 1 236 ? 62.328 -6.285 24.237 1.00 26.06 228 LYS D CA 1
ATOM 7220 C C . LYS D 1 236 ? 63.491 -6.826 25.069 1.00 28.55 228 LYS D C 1
ATOM 7221 O O . LYS D 1 236 ? 64.520 -6.173 25.268 1.00 30.52 228 LYS D O 1
ATOM 7227 N N . ARG D 1 237 ? 63.315 -8.054 25.547 1.00 28.97 229 ARG D N 1
ATOM 7228 C CA . ARG D 1 237 ? 64.313 -8.715 26.376 1.00 33.91 229 ARG D CA 1
ATOM 7229 C C . ARG D 1 237 ? 64.344 -10.204 26.062 1.00 32.61 229 ARG D C 1
ATOM 7230 O O . ARG D 1 237 ? 63.306 -10.818 25.800 1.00 32.25 229 ARG D O 1
ATOM 7232 N N . LYS D 1 238 ? 65.542 -10.778 26.095 1.00 31.66 230 LYS D N 1
ATOM 7233 C CA . LYS D 1 238 ? 65.707 -12.203 25.851 1.00 32.22 230 LYS D CA 1
ATOM 7234 C C . LYS D 1 238 ? 65.314 -12.992 27.094 1.00 36.35 230 LYS D C 1
ATOM 7235 O O . LYS D 1 238 ? 65.633 -12.604 28.221 1.00 41.91 230 LYS D O 1
ATOM 7241 N N . GLY D 1 239 ? 64.586 -14.083 26.887 1.00 33.81 231 GLY D N 1
ATOM 7242 C CA . GLY D 1 239 ? 64.099 -14.904 27.978 1.00 36.08 231 GLY D CA 1
ATOM 7243 C C . GLY D 1 239 ? 64.991 -16.107 28.221 1.00 36.25 231 GLY D C 1
ATOM 7244 O O . GLY D 1 239 ? 65.686 -16.567 27.321 1.00 34.24 231 GLY D O 1
ATOM 7245 N N . ASP D 1 240 ? 64.985 -16.590 29.462 1.00 33.45 232 ASP D N 1
ATOM 7246 C CA . ASP D 1 240 ? 65.679 -17.822 29.827 1.00 37.06 232 ASP D CA 1
ATOM 7247 C C . ASP D 1 240 ? 64.894 -18.511 30.939 1.00 36.74 232 ASP D C 1
ATOM 7248 O O . ASP D 1 240 ? 63.766 -18.129 31.261 1.00 30.40 232 ASP D O 1
ATOM 7253 N N . ALA D 1 241 ? 65.512 -19.527 31.544 1.00 38.52 233 ALA D N 1
ATOM 7254 C CA . ALA D 1 241 ? 64.792 -20.365 32.493 1.00 33.43 233 ALA D CA 1
ATOM 7255 C C . ALA D 1 241 ? 64.468 -19.634 33.789 1.00 34.68 233 ALA D C 1
ATOM 7256 O O . ALA D 1 241 ? 63.442 -19.926 34.414 1.00 34.90 233 ALA D O 1
ATOM 7258 N N . SER D 1 242 ? 65.322 -18.698 34.220 1.00 43.13 234 SER D N 1
ATOM 7259 C CA . SER D 1 242 ? 65.022 -17.928 35.426 1.00 42.27 234 SER D CA 1
ATOM 7260 C C . SER D 1 242 ? 63.683 -17.215 35.310 1.00 41.92 234 SER D C 1
ATOM 7261 O O . SER D 1 242 ? 63.032 -16.931 36.324 1.00 43.26 234 SER D O 1
ATOM 7264 N N . ASP D 1 243 ? 63.248 -16.937 34.080 1.00 37.32 235 ASP D N 1
ATOM 7265 C CA . ASP D 1 243 ? 62.006 -16.217 33.857 1.00 36.03 235 ASP D CA 1
ATOM 7266 C C . ASP D 1 243 ? 60.778 -17.062 34.165 1.00 32.03 235 ASP D C 1
ATOM 7267 O O . ASP D 1 243 ? 59.695 -16.501 34.351 1.00 33.81 235 ASP D O 1
ATOM 7272 N N . LEU D 1 244 ? 60.916 -18.388 34.226 1.00 26.08 236 LEU D N 1
ATOM 7273 C CA . LEU D 1 244 ? 59.808 -19.260 34.596 1.00 27.32 236 LEU D CA 1
ATOM 7274 C C . LEU D 1 244 ? 59.821 -19.659 36.065 1.00 27.12 236 LEU D C 1
ATOM 7275 O O . LEU D 1 244 ? 58.765 -20.001 36.606 1.00 28.80 236 LEU D O 1
ATOM 7280 N N . VAL D 1 245 ? 60.982 -19.632 36.718 1.00 28.49 237 VAL D N 1
ATOM 7281 C CA . VAL D 1 245 ? 61.070 -20.146 38.081 1.00 28.04 237 VAL D CA 1
ATOM 7282 C C . VAL D 1 245 ? 60.191 -19.329 39.021 1.00 28.65 237 VAL D C 1
ATOM 7283 O O . VAL D 1 245 ? 59.512 -19.880 39.895 1.00 25.89 237 VAL D O 1
ATOM 7287 N N . GLY D 1 246 ? 60.166 -18.008 38.840 1.00 26.28 238 GLY D N 1
ATOM 7288 C CA . GLY D 1 246 ? 59.413 -17.167 39.756 1.00 24.50 238 GLY D CA 1
ATOM 7289 C C . GLY D 1 246 ? 57.932 -17.500 39.796 1.00 22.50 238 GLY D C 1
ATOM 7290 O O . GLY D 1 246 ? 57.337 -17.587 40.874 1.00 22.63 238 GLY D O 1
ATOM 7291 N N . ILE D 1 247 ? 57.316 -17.704 38.630 1.00 20.08 239 ILE D N 1
ATOM 7292 C CA . ILE D 1 247 ? 55.887 -17.990 38.645 1.00 20.02 239 ILE D CA 1
ATOM 7293 C C . ILE D 1 247 ? 55.639 -19.406 39.164 1.00 20.03 239 ILE D C 1
ATOM 7294 O O . ILE D 1 247 ? 54.637 -19.656 39.845 1.00 19.50 239 ILE D O 1
ATOM 7299 N N . LEU D 1 248 ? 56.539 -20.348 38.877 1.00 20.78 240 LEU D N 1
ATOM 7300 C CA . LEU D 1 248 ? 56.385 -21.689 39.445 1.00 20.83 240 LEU D CA 1
ATOM 7301 C C . LEU D 1 248 ? 56.476 -21.658 40.965 1.00 24.13 240 LEU D C 1
ATOM 7302 O O . LEU D 1 248 ? 55.715 -22.345 41.657 1.00 25.44 240 LEU D O 1
ATOM 7307 N N . LEU D 1 249 ? 57.417 -20.884 41.504 1.00 21.49 241 LEU D N 1
ATOM 7308 C CA . LEU D 1 249 ? 57.503 -20.749 42.953 1.00 23.50 241 LEU D CA 1
ATOM 7309 C C . LEU D 1 249 ? 56.229 -20.140 43.516 1.00 23.29 241 LEU D C 1
ATOM 7310 O O . LEU D 1 249 ? 55.716 -20.599 44.544 1.00 24.02 241 LEU D O 1
ATOM 7315 N N . TYR D 1 250 ? 55.701 -19.105 42.857 1.00 25.31 242 TYR D N 1
ATOM 7316 C CA . TYR D 1 250 ? 54.439 -18.526 43.301 1.00 23.58 242 TYR D CA 1
ATOM 7317 C C . TYR D 1 250 ? 53.331 -19.573 43.306 1.00 24.40 242 TYR D C 1
ATOM 7318 O O . TYR D 1 250 ? 52.633 -19.753 44.311 1.00 23.68 242 TYR D O 1
ATOM 7327 N N . LEU D 1 251 ? 53.187 -20.308 42.199 1.00 20.56 243 LEU D N 1
ATOM 7328 C CA . LEU D 1 251 ? 52.079 -21.250 42.065 1.00 19.18 243 LEU D CA 1
ATOM 7329 C C . LEU D 1 251 ? 52.243 -22.487 42.934 1.00 23.85 243 LEU D C 1
ATOM 7330 O O . LEU D 1 251 ? 51.241 -23.143 43.232 1.00 26.49 243 LEU D O 1
ATOM 7335 N N . ALA D 1 252 ? 53.471 -22.836 43.319 1.00 20.92 244 ALA D N 1
ATOM 7336 C CA . ALA D 1 252 ? 53.707 -23.991 44.180 1.00 22.36 244 ALA D CA 1
ATOM 7337 C C . ALA D 1 252 ? 53.619 -23.644 45.656 1.00 21.36 244 ALA D C 1
ATOM 7338 O O . ALA D 1 252 ? 53.607 -24.552 46.488 1.00 23.28 244 ALA D O 1
ATOM 7340 N N . SER D 1 253 ? 53.565 -22.361 46.003 1.00 22.25 245 SER D N 1
ATOM 7341 C CA . SER D 1 253 ? 53.658 -21.925 47.389 1.00 24.64 245 SER D CA 1
ATOM 7342 C C . SER D 1 253 ? 52.277 -21.577 47.942 1.00 22.51 245 SER D C 1
ATOM 7343 O O . SER D 1 253 ? 51.267 -21.598 47.239 1.00 24.46 245 SER D O 1
ATOM 7346 N N . ASP D 1 254 ? 52.246 -21.217 49.227 1.00 29.00 246 ASP D N 1
ATOM 7347 C CA . ASP D 1 254 ? 51.009 -20.754 49.847 1.00 31.52 246 ASP D CA 1
ATOM 7348 C C . ASP D 1 254 ? 50.619 -19.347 49.423 1.00 32.31 246 ASP D C 1
ATOM 7349 O O . ASP D 1 254 ? 49.492 -18.925 49.702 1.00 34.51 246 ASP D O 1
ATOM 7354 N N . GLU D 1 255 ? 51.507 -18.611 48.759 1.00 31.52 247 GLU D N 1
ATOM 7355 C CA . GLU D 1 255 ? 51.140 -17.273 48.306 1.00 32.47 247 GLU D CA 1
ATOM 7356 C C . GLU D 1 255 ? 50.065 -17.296 47.230 1.00 30.58 247 GLU D C 1
ATOM 7357 O O . GLU D 1 255 ? 49.434 -16.260 46.985 1.00 30.95 247 GLU D O 1
ATOM 7363 N N . SER D 1 256 ? 49.844 -18.445 46.582 1.00 24.54 248 SER D N 1
ATOM 7364 C CA . SER D 1 256 ? 48.850 -18.586 45.531 1.00 24.53 248 SER D CA 1
ATOM 7365 C C . SER D 1 256 ? 47.626 -19.366 45.992 1.00 21.98 248 SER D C 1
ATOM 7366 O O . SER D 1 256 ? 46.882 -19.881 45.154 1.00 22.69 248 SER D O 1
ATOM 7369 N N . LYS D 1 257 ? 47.381 -19.433 47.306 1.00 23.53 249 LYS D N 1
ATOM 7370 C CA . LYS D 1 257 ? 46.354 -20.332 47.828 1.00 22.72 249 LYS D CA 1
ATOM 7371 C C . LYS D 1 257 ? 44.943 -19.996 47.348 1.00 24.92 249 LYS D C 1
ATOM 7372 O O . LYS D 1 257 ? 44.056 -20.852 47.449 1.00 25.18 249 LYS D O 1
ATOM 7378 N N . PHE D 1 258 ? 44.704 -18.778 46.858 1.00 25.59 250 PHE D N 1
ATOM 7379 C CA . PHE D 1 258 ? 43.398 -18.375 46.347 1.00 21.62 250 PHE D CA 1
ATOM 7380 C C . PHE D 1 258 ? 43.313 -18.427 44.823 1.00 22.38 250 PHE D C 1
ATOM 7381 O O . PHE D 1 258 ? 42.286 -18.043 44.262 1.00 21.38 250 PHE D O 1
ATOM 7389 N N . MET D 1 259 ? 44.361 -18.872 44.134 1.00 18.97 251 MET D N 1
ATOM 7390 C CA . MET D 1 259 ? 44.351 -18.932 42.679 1.00 17.24 251 MET D CA 1
ATOM 7391 C C . MET D 1 259 ? 44.176 -20.368 42.200 1.00 17.23 251 MET D C 1
ATOM 7392 O O . MET D 1 259 ? 44.959 -21.251 42.565 1.00 18.51 251 MET D O 1
ATOM 7397 N N . THR D 1 260 ? 43.180 -20.591 41.350 1.00 15.20 252 THR D N 1
ATOM 7398 C CA . THR D 1 260 ? 43.013 -21.915 40.762 1.00 15.06 252 THR D CA 1
ATOM 7399 C C . THR D 1 260 ? 42.332 -21.784 39.408 1.00 17.14 252 THR D C 1
ATOM 7400 O O . THR D 1 260 ? 41.575 -20.837 39.163 1.00 16.96 252 THR D O 1
ATOM 7404 N N . GLY D 1 261 ? 42.632 -22.735 38.529 1.00 14.89 253 GLY D N 1
ATOM 7405 C CA . GLY D 1 261 ? 42.033 -22.777 37.209 1.00 15.55 253 GLY D CA 1
ATOM 7406 C C . GLY D 1 261 ? 42.496 -21.689 36.268 1.00 15.15 253 GLY D C 1
ATOM 7407 O O . GLY D 1 261 ? 41.816 -21.423 35.274 1.00 14.83 253 GLY D O 1
ATOM 7408 N N . GLN D 1 262 ? 43.637 -21.061 36.541 1.00 16.77 254 GLN D N 1
ATOM 7409 C CA . GLN D 1 262 ? 44.142 -19.977 35.703 1.00 14.48 254 GLN D CA 1
ATOM 7410 C C . GLN D 1 262 ? 45.291 -20.471 34.834 1.00 17.38 254 GLN D C 1
ATOM 7411 O O . GLN D 1 262 ? 45.954 -21.467 35.137 1.00 16.45 254 GLN D O 1
ATOM 7417 N N . THR D 1 263 ? 45.515 -19.752 33.743 1.00 13.75 255 THR D N 1
ATOM 7418 C CA . THR D 1 263 ? 46.655 -19.963 32.865 1.00 15.53 255 THR D CA 1
ATOM 7419 C C . THR D 1 263 ? 47.489 -18.700 32.900 1.00 16.61 255 THR D C 1
ATOM 7420 O O . THR D 1 263 ? 46.972 -17.605 32.639 1.00 18.55 255 THR D O 1
ATOM 7424 N N . VAL D 1 264 ? 48.763 -18.839 33.242 1.00 16.18 256 VAL D N 1
ATOM 7425 C CA . VAL D 1 264 ? 49.651 -17.690 33.393 1.00 14.53 256 VAL D CA 1
ATOM 7426 C C . VAL D 1 264 ? 50.699 -17.768 32.296 1.00 18.14 256 VAL D C 1
ATOM 7427 O O . VAL D 1 264 ? 51.494 -18.711 32.267 1.00 17.99 256 VAL D O 1
ATOM 7431 N N . ALA D 1 265 ? 50.720 -16.775 31.404 1.00 14.34 257 ALA D N 1
ATOM 7432 C CA . ALA D 1 265 ? 51.642 -16.783 30.281 1.00 16.68 257 ALA D CA 1
ATOM 7433 C C . ALA D 1 265 ? 52.889 -15.981 30.628 1.00 17.30 257 ALA D C 1
ATOM 7434 O O . ALA D 1 265 ? 52.792 -14.821 31.059 1.00 18.47 257 ALA D O 1
ATOM 7436 N N . LEU D 1 266 ? 54.051 -16.590 30.421 1.00 18.71 258 LEU D N 1
ATOM 7437 C CA . LEU D 1 266 ? 55.358 -15.946 30.591 1.00 18.83 258 LEU D CA 1
ATOM 7438 C C . LEU D 1 266 ? 55.961 -15.829 29.193 1.00 19.74 258 LEU D C 1
ATOM 7439 O O . LEU D 1 266 ? 56.611 -16.754 28.688 1.00 20.16 258 LEU D O 1
ATOM 7444 N N . ASP D 1 267 ? 55.717 -14.678 28.553 1.00 16.90 259 ASP D N 1
ATOM 7445 C CA . ASP D 1 267 ? 55.992 -14.597 27.124 1.00 18.32 259 ASP D CA 1
ATOM 7446 C C . ASP D 1 267 ? 56.462 -13.218 26.690 1.00 18.70 259 ASP D C 1
ATOM 7447 O O . ASP D 1 267 ? 56.475 -12.955 25.482 1.00 19.47 259 ASP D O 1
ATOM 7452 N N . ALA D 1 268 ? 56.837 -12.343 27.615 1.00 17.25 260 ALA D N 1
ATOM 7453 C CA . ALA D 1 268 ? 57.314 -10.998 27.275 1.00 19.62 260 ALA D CA 1
ATOM 7454 C C . ALA D 1 268 ? 56.307 -10.237 26.413 1.00 20.54 260 ALA D C 1
ATOM 7455 O O . ALA D 1 268 ? 56.683 -9.386 25.605 1.00 18.45 260 ALA D O 1
ATOM 7457 N N . GLY D 1 269 ? 55.015 -10.517 26.587 1.00 17.79 261 GLY D N 1
ATOM 7458 C CA . GLY D 1 269 ? 54.006 -9.792 25.829 1.00 16.33 261 GLY D CA 1
ATOM 7459 C C . GLY D 1 269 ? 53.886 -10.212 24.386 1.00 18.10 261 GLY D C 1
ATOM 7460 O O . GLY D 1 269 ? 53.389 -9.436 23.564 1.00 20.26 261 GLY D O 1
ATOM 7461 N N . LEU D 1 270 ? 54.343 -11.427 24.047 1.00 17.88 262 LEU D N 1
ATOM 7462 C CA . LEU D 1 270 ? 54.069 -11.992 22.732 1.00 17.34 262 LEU D CA 1
ATOM 7463 C C . LEU D 1 270 ? 52.578 -11.956 22.435 1.00 17.65 262 LEU D C 1
ATOM 7464 O O . LEU D 1 270 ? 52.151 -11.651 21.312 1.00 18.76 262 LEU D O 1
ATOM 7469 N N . ARG D 1 271 ? 51.778 -12.279 23.436 1.00 16.14 263 ARG D N 1
ATOM 7470 C CA . ARG D 1 271 ? 50.349 -12.071 23.431 1.00 18.64 263 ARG D CA 1
ATOM 7471 C C . ARG D 1 271 ? 49.974 -11.357 24.719 1.00 17.10 263 ARG D C 1
ATOM 7472 O O . ARG D 1 271 ? 50.754 -11.308 25.682 1.00 19.30 263 ARG D O 1
ATOM 7480 N N . PHE D 1 272 ? 48.777 -10.777 24.719 1.00 16.36 264 PHE D N 1
ATOM 7481 C CA . PHE D 1 272 ? 48.265 -10.074 25.880 1.00 14.59 264 PHE D CA 1
ATOM 7482 C C . PHE D 1 272 ? 46.993 -10.748 26.354 1.00 16.07 264 PHE D C 1
ATOM 7483 O O . PHE D 1 272 ? 46.278 -11.387 25.567 1.00 17.52 264 PHE D O 1
ATOM 7491 N N . THR D 1 273 ? 46.718 -10.589 27.650 1.00 13.68 265 THR D N 1
ATOM 7492 C CA . THR D 1 273 ? 45.531 -11.173 28.258 1.00 15.96 265 THR D CA 1
ATOM 7493 C C . THR D 1 273 ? 44.886 -10.186 29.208 1.00 17.23 265 THR D C 1
ATOM 7494 O O . THR D 1 273 ? 43.770 -10.479 29.645 1.00 18.46 265 THR D O 1
#

InterPro domains:
  IPR002347 Short-chain dehydrogenase/reductase SDR [PF13561] (12-248)
  IPR002347 Short-chain dehydrogenase/reductase SDR [PR00080] (81-92)
  IPR002347 Short-chain dehydrogenase/reductase SDR [PR00080] (137-145)
  IPR002347 Short-chain dehydrogenase/reductase SDR [PR00080] (157-176)
  IPR002347 Short-chain dehydrogenase/reductase SDR [PR00081] (7-24)
  IPR002347 Short-chain dehydrogenase/reductase SDR [PR00081] (81-92)
  IPR002347 Short-chain dehydrogenase/reductase SDR [PR00081] (131-147)
  IPR002347 Short-chain dehydrogenase/reductase SDR [PR00081] (157-176)
  IPR002347 Short-chain dehydrogenase/reductase SDR [PR00081] (178-195)
  IPR002347 Short-chain dehydrogenase/reductase SDR [PR00081] (212-232)
  IPR036291 NAD(P)-binding domain superfamily [SSF51735] (5-248)

Solvent-accessible surface area: 32908 Å² total; per-residue (Å²): 147,62,0,38,135,66,8,0,0,0,1,17,0,1,60,7,34,0,71,55,1,0,39,65,0,9,120,28,34,1,2,0,0,0,0,14,127,61,76,97,76,0,54,53,0,6,58,41,9,65,89,152,71,22,139,12,50,30,9,58,6,52,10,33,61,71,98,14,0,52,143,2,10,93,42,0,55,155,45,33,56,32,2,18,0,0,0,3,20,19,42,51,42,35,116,16,56,48,48,55,0,58,116,3,61,20,84,42,4,63,122,2,13,32,32,0,1,26,0,6,0,4,0,0,25,13,0,1,87,20,0,60,172,79,132,50,0,5,1,1,0,12,4,8,12,24,3,61,6,0,42,57,45,8,0,1,8,0,0,0,4,0,1,1,24,0,1,0,1,0,0,0,30,14,0,4,93,37,36,0,1,0,2,0,0,6,26,8,11,14,80,36,108,34,122,82,102,35,54,72,79,60,22,23,146,73,4,54,132,32,3,6,9,113,81,100,3,63,15,57,0,1,8,6,0,0,5,1,1,0,3,60,63,0,68,1,0,0,0,5,34,6,19,0,3,0,1,3,24,19,71,143,60,1,39,123,63,6,0,0,0,1,15,0,2,68,6,30,1,58,56,2,0,42,64,0,9,118,28,30,1,0,0,0,0,0,16,127,64,90,104,81,0,64,89,0,7,61,35,7,65,90,145,72,21,121,12,50,28,8,44,6,51,10,34,60,69,102,12,0,61,147,2,8,95,46,0,54,148,49,39,56,31,1,17,0,0,0,3,26,19,40,50,64,35,117,27,70,58,46,58,0,60,111,2,54,20,93,60,4,60,135,3,14,30,31,1,1,29,0,7,0,4,0,0,25,12,0,1,86,19,0,58,168,76,133,52,0,6,1,1,0,13,3,13,9,34,4,60,7,0,41,59,52,11,0,4,12,0,0,0,4,0,1,1,24,0,0,0,0,0,0,0,31,14,0,4,93,39,36,0,1,0,1,0,0,10,25,19,12,9,80,35,121,37,118,61,72,47,39,70,74,55,22,25,146,85,10,53,127,33,3,4,9,115,82,100,4,62,16,59,0,1,7,3,0,0,1,2,2,0,2,52,90,0,67,1,0,0,0,4,34,7,19,0,2,0,1,3,23,20,74,139,69,0,42,134,58,8,0,0,0,1,19,0,0,87,20,5,0,79,50,3,0,46,64,0,9,120,29,23,1,0,0,0,0,0,8,129,58,85,92,77,0,53,111,0,7,65,36,7,60,97,152,71,21,119,13,47,24,7,45,6,51,11,32,57,69,98,11,0,57,144,2,11,78,44,0,50,145,51,50,56,30,1,9,0,0,0,3,19,17,44,50,45,86,124,32,69,131,51,54,0,58,112,2,58,18,95,50,4,61,138,3,15,30,33,0,1,29,1,6,0,4,0,0,24,14,0,1,89,20,0,56,173,74,104,33,0,6,2,0,0,15,4,1,11,9,4,59,11,0,70,54,36,32,0,0,3,0,0,0,4,0,0,1,27,0,1,0,1,0,0,0,24,16,0,0,79,31,29,0,1,0,1,0,0,8,3,8,19,48,12,20,51,82,67,121,78,98,48,67,82,121,9,19,152,142,28,31,121,50,1,9,2,76,152,110,10,74,15,58,2,0,4,0,0,0,1,0,1,0,4,65,48,0,88,3,0,0,0,4,34,5,19,0,4,0,5,3,26,19,71,143,64,0,45,136,61,7,0,0,0,2,12,0,0,75,50,44,0,64,58,2,0,46,66,0,10,121,24,29,1,0,0,0,0,0,5,130,56,89,105,75,0,61,106,0,6,61,38,7,73,93,153,73,19,122,15,48,30,8,49,6,50,11,33,52,67,102,10,0,62,143,1,10,94,40,0,53,152,50,41,55,30,1,9,0,0,0,3,21,17,43,51,57,115,120,24,71,123,53,55,0,57,112,2,61,17,100,41,3,61,139,3,14,31,32,0,1,29,0,5,0,5,0,0,27,14,0,1,87,20,0,57,167,70,104,33,0,6,1,0,0,14,5,5,10,9,5,59,10,0,67,56,31,40,0,0,9,0,0,0,2,0,1,0,27,0,1,0,0,0,0,0,28,16,0,0,80,31,18,0,1,0,1,0,0,9,17,4,28,60,64,106,72,77,122,8,35,148,140,27,32,115,43,1,8,4,90,39,109,8,81,20,61,3,3,7,3,0,0,0,0,2,0,4,70,49,0,86,4,0,0,0,4,33,5,17,0,3,0,5,3,26,17,73

Secondary structure (DSSP, 8-state):
-TTTT-EEEEETTTSHHHHHHHHHHHHTT-EEEEEES-HHHHHHHHHHHHHTT-EEEEEE--TTSHHHHHHHHHHHHHHHS---EEEE---S-TTPPP--GGG--HHHHHHHHIIIIIHHHHHHHHHHHHHHHHT--EEEEE--THHHH--TT-HHHHHHHHHHHHHHHHHHHHHHTTT-EEEEEEE-SEE-SS--SSS-HHHHHHHHHH-SS-S-EETHHHHHHHHHHHSGGGTT--S-EEEESTTSS--/-TTTT-EEEEETTTSHHHHHHHHHHHHTT-EEEEEES-HHHHHHHHHHHHHTT-EEEEEE--TT-HHHHHHHHHHHHHHHS---EEEE---S-TTPPP--GGG--HHHHHHHHIIIIIHHHHHHHHHHHHHHHHT--EEEEE--HHHHH--TT-HHHHHHHHHHHHHHHHHHHHHHTTT-EEEEEEE-SB--SS--SSS-HHHHHHHHHH-SS-S-B-THHHHHHHHHHHSGGGTT--S-EEEESTTSS--/-TTTT-EEEETTTTSHHHHHHHHHHHHTT-EEEEEES-HHHHHHHHHHHHHTT-EEEEEE--TT-HHHHHHHHHHHHHHHS---EEEE-----TTPPP--GGG--HHHHHHHHIIIIIHHHHHHHHHHHHHHHHT-EEEEEE--HHHHHT-TT-HHHHHHHHHHHHHHHHHHHHHGGGTEEEEEEEE-GGGSS--SSPPPHHHHHHHHHH-SS-S---THHHHHHHHHHHSGGGTT--S-EEEESTTSS--/-TTTT-EEEEETTTSHHHHHHHHHHHHTT-EEEEEES-HHHHHHHHHHHHHTT-EEEEEE--TT-HHHHHHHHHHHHHHHS---EEEE---S-TTPPP--GGG--HHHHHHHHIIIIIHHHHHHHHHHHHHHHHT-EEEEEE--HHHHHT-TT-HHHHHHHHHHHHHHHHHHHHHGGGTEEEEEEEE-TT---HHHHHHHHHH-SS-----THHHHHHHHHHHSGGGTT--S-EEEESTTSS--

Organism: Mycolicibacterium smegmatis (strain ATCC 700084 / mc(2)155) (NCBI:txid246196)